Protein AF-0000000067567903 (afdb_homodimer)

Structure (mmCIF, N/CA/C/O backbone):
data_AF-0000000067567903-model_v1
#
loop_
_entity.id
_entity.type
_entity.pdbx_description
1 polymer 'Poly(A)-specific ribonuclease PARN'
#
loop_
_atom_site.group_PDB
_atom_site.id
_atom_site.type_symbol
_atom_site.label_atom_id
_atom_site.label_alt_id
_atom_site.label_comp_id
_atom_site.label_asym_id
_atom_site.label_entity_id
_atom_site.label_seq_id
_atom_site.pdbx_PDB_ins_code
_atom_site.Cartn_x
_atom_site.Cartn_y
_atom_site.Cartn_z
_atom_site.occupancy
_atom_site.B_iso_or_equiv
_atom_site.auth_seq_id
_atom_site.auth_comp_id
_atom_site.auth_asym_id
_atom_site.auth_atom_id
_atom_site.pdbx_PDB_model_num
ATOM 1 N N . MET A 1 1 ? -10.297 4.543 22.312 1 94.81 1 MET A N 1
ATOM 2 C CA . MET A 1 1 ? -10.68 3.156 22.062 1 94.81 1 MET A CA 1
ATOM 3 C C . MET A 1 1 ? -10.328 2.746 20.641 1 94.81 1 MET A C 1
ATOM 5 O O . MET A 1 1 ? -10.719 3.416 19.672 1 94.81 1 MET A O 1
ATOM 9 N N . GLU A 1 2 ? -9.602 1.741 20.562 1 96.06 2 GLU A N 1
ATOM 10 C CA . GLU A 1 2 ? -9.219 1.22 19.25 1 96.06 2 GLU A CA 1
ATOM 11 C C . GLU A 1 2 ? -10.305 0.319 18.672 1 96.06 2 GLU A C 1
ATOM 13 O O . GLU A 1 2 ? -10.766 -0.609 19.328 1 96.06 2 GLU A O 1
ATOM 18 N N . ILE A 1 3 ? -10.703 0.626 17.484 1 98.31 3 ILE A N 1
ATOM 19 C CA . ILE A 1 3 ? -11.766 -0.146 16.844 1 98.31 3 ILE A CA 1
ATOM 20 C C . ILE A 1 3 ? -11.234 -0.772 15.562 1 98.31 3 ILE A C 1
ATOM 22 O O . ILE A 1 3 ? -10.789 -0.063 14.656 1 98.31 3 ILE A O 1
ATOM 26 N N . ILE A 1 4 ? -11.266 -2.062 15.484 1 97.88 4 ILE A N 1
ATOM 27 C CA . ILE A 1 4 ? -10.875 -2.857 14.328 1 97.88 4 ILE A CA 1
ATOM 28 C C . ILE A 1 4 ? -12.031 -3.752 13.898 1 97.88 4 ILE A C 1
ATOM 30 O O . ILE A 1 4 ? -13.109 -3.725 14.508 1 97.88 4 ILE A O 1
ATOM 34 N N . ARG A 1 5 ? -11.812 -4.477 12.883 1 96.25 5 ARG A N 1
ATOM 35 C CA . ARG A 1 5 ? -12.891 -5.262 12.289 1 96.25 5 ARG A CA 1
ATOM 36 C C . ARG A 1 5 ? -13.492 -6.215 13.312 1 96.25 5 ARG A C 1
ATOM 38 O O . ARG A 1 5 ? -14.719 -6.34 13.406 1 96.25 5 ARG A O 1
ATOM 45 N N . SER A 1 6 ? -12.742 -6.863 14.18 1 95.81 6 SER A N 1
ATOM 46 C CA . SER A 1 6 ? -13.18 -7.918 15.086 1 95.81 6 SER A CA 1
ATOM 47 C C . SER A 1 6 ? -14.062 -7.363 16.203 1 95.81 6 SER A C 1
ATOM 49 O O . SER A 1 6 ? -14.891 -8.086 16.766 1 95.81 6 SER A O 1
ATOM 51 N N . ASN A 1 7 ? -13.906 -6.062 16.531 1 97.12 7 ASN A N 1
ATOM 52 C CA . ASN A 1 7 ? -14.688 -5.52 17.641 1 97.12 7 ASN A CA 1
ATOM 53 C C . ASN A 1 7 ? -15.602 -4.395 17.172 1 97.12 7 ASN A C 1
ATOM 55 O O . ASN A 1 7 ? -16.203 -3.699 18 1 97.12 7 ASN A O 1
ATOM 59 N N . PHE A 1 8 ? -15.703 -4.238 15.906 1 97.69 8 PHE A N 1
ATOM 60 C CA . PHE A 1 8 ? -16.469 -3.131 15.359 1 97.69 8 PHE A CA 1
ATOM 61 C C . PHE A 1 8 ? -17.953 -3.295 15.672 1 97.69 8 PHE A C 1
ATOM 63 O O . PHE A 1 8 ? -18.578 -2.389 16.219 1 97.69 8 PHE A O 1
ATOM 70 N N . LYS A 1 9 ? -18.438 -4.41 15.406 1 95.31 9 LYS A N 1
ATOM 71 C CA . LYS A 1 9 ? -19.859 -4.68 15.578 1 95.31 9 LYS A CA 1
ATOM 72 C C . LYS A 1 9 ? -20.281 -4.512 17.031 1 95.31 9 LYS A C 1
ATOM 74 O O . LYS A 1 9 ? -21.281 -3.869 17.328 1 95.31 9 LYS A O 1
ATOM 79 N N . SER A 1 10 ? -19.516 -5.027 17.906 1 96.06 10 SER A N 1
ATOM 80 C CA . SER A 1 10 ? -19.875 -5.016 19.312 1 96.06 10 SER A CA 1
ATOM 81 C C . SER A 1 10 ? -19.781 -3.609 19.906 1 96.06 10 SER A C 1
ATOM 83 O O . SER A 1 10 ? -20.422 -3.305 20.906 1 96.06 10 SER A O 1
ATOM 85 N N . ASN A 1 11 ? -19.031 -2.713 19.266 1 97.31 11 ASN A N 1
ATOM 86 C CA . ASN A 1 11 ? -18.828 -1.383 19.828 1 97.31 11 ASN A CA 1
ATOM 87 C C . ASN A 1 11 ? -19.594 -0.318 19.062 1 97.31 11 ASN A C 1
ATOM 89 O O . ASN A 1 11 ? -19.578 0.858 19.422 1 97.31 11 ASN A O 1
ATOM 93 N N . LEU A 1 12 ? -20.25 -0.721 18.047 1 97.44 12 LEU A N 1
ATOM 94 C CA . LEU A 1 12 ? -20.938 0.24 17.188 1 97.44 12 LEU A CA 1
ATOM 95 C C . LEU A 1 12 ? -21.969 1.036 17.969 1 97.44 12 LEU A C 1
ATOM 97 O O . LEU A 1 12 ? -22.156 2.234 17.734 1 97.44 12 LEU A O 1
ATOM 101 N N . HIS A 1 13 ? -22.641 0.377 18.891 1 97 13 HIS A N 1
ATOM 102 C CA . HIS A 1 13 ? -23.641 1.063 19.703 1 97 13 HIS A CA 1
ATOM 103 C C . HIS A 1 13 ? -23.016 2.15 20.547 1 97 13 HIS A C 1
ATOM 105 O O . HIS A 1 13 ? -23.609 3.207 20.766 1 97 13 HIS A O 1
ATOM 111 N N . LYS A 1 14 ? -21.844 1.929 21.078 1 97.88 14 LYS A N 1
ATOM 112 C CA . LYS A 1 14 ? -21.109 2.932 21.844 1 97.88 14 LYS A CA 1
ATOM 113 C C . LYS A 1 14 ? -20.766 4.141 20.984 1 97.88 14 LYS A C 1
ATOM 115 O O . LYS A 1 14 ? -20.812 5.281 21.453 1 97.88 14 LYS A O 1
ATOM 120 N N . VAL A 1 15 ? -20.422 3.867 19.766 1 98.31 15 VAL A N 1
ATOM 121 C CA . VAL A 1 15 ? -20.062 4.934 18.828 1 98.31 15 VAL A CA 1
ATOM 122 C C . VAL A 1 15 ? -21.297 5.797 18.547 1 98.31 15 VAL A C 1
ATOM 124 O O . VAL A 1 15 ? -21.219 7.023 18.609 1 98.31 15 VAL A O 1
ATOM 127 N N . TYR A 1 16 ? -22.406 5.152 18.328 1 98.31 16 TYR A N 1
ATOM 128 C CA . TYR A 1 16 ? -23.656 5.867 18.062 1 98.31 16 TYR A CA 1
ATOM 129 C C . TYR A 1 16 ? -24.062 6.719 19.25 1 98.31 16 TYR A C 1
ATOM 131 O O . TYR A 1 16 ? -24.453 7.879 19.094 1 98.31 16 TYR A O 1
ATOM 139 N N . GLN A 1 17 ? -23.938 6.16 20.344 1 98.12 17 GLN A N 1
ATOM 140 C CA . GLN A 1 17 ? -24.312 6.879 21.562 1 98.12 17 GLN A CA 1
ATOM 141 C C . GLN A 1 17 ? -23.406 8.094 21.766 1 98.12 17 GLN A C 1
ATOM 143 O O . GLN A 1 17 ? -23.875 9.156 22.172 1 98.12 17 GLN A O 1
ATOM 148 N N . ALA A 1 18 ? -22.172 7.875 21.547 1 98.44 18 ALA A N 1
ATOM 149 C CA . ALA A 1 18 ? -21.219 8.969 21.688 1 98.44 18 ALA A CA 1
ATOM 150 C C . ALA A 1 18 ? -21.562 10.117 20.734 1 98.44 18 ALA A C 1
ATOM 152 O O . ALA A 1 18 ? -21.531 11.289 21.141 1 98.44 18 ALA A O 1
ATOM 153 N N . ILE A 1 19 ? -21.891 9.812 19.531 1 98.38 19 ILE A N 1
ATOM 154 C CA . ILE A 1 19 ? -22.219 10.812 18.531 1 98.38 19 ILE A CA 1
ATOM 155 C C . ILE A 1 19 ? -23.516 11.523 18.922 1 98.38 19 ILE A C 1
ATOM 157 O O . ILE A 1 19 ? -23.609 12.75 18.844 1 98.38 19 ILE A O 1
ATOM 161 N N . GLU A 1 20 ? -24.406 10.797 19.422 1 97.81 20 GLU A N 1
ATOM 162 C CA . GLU A 1 20 ? -25.719 11.344 19.781 1 97.81 20 GLU A CA 1
ATOM 163 C C . GLU A 1 20 ? -25.609 12.297 20.969 1 97.81 20 GLU A C 1
ATOM 165 O O . GLU A 1 20 ? -26.25 13.344 20.984 1 97.81 20 GLU A O 1
ATOM 170 N N . GLU A 1 21 ? -24.812 11.977 21.891 1 97.5 21 GLU A N 1
ATOM 171 C CA . GLU A 1 21 ? -24.734 12.727 23.141 1 97.5 21 GLU A CA 1
ATOM 172 C C . GLU A 1 21 ? -23.797 13.93 23 1 97.5 21 GLU A C 1
ATOM 174 O O . GLU A 1 21 ? -23.844 14.852 23.828 1 97.5 21 GLU A O 1
ATOM 179 N N . ALA A 1 22 ? -23 13.977 22.016 1 98.38 22 ALA A N 1
ATOM 180 C CA . ALA A 1 22 ? -21.922 14.961 21.891 1 98.38 22 ALA A CA 1
ATOM 181 C C . ALA A 1 22 ? -22.469 16.344 21.547 1 98.38 22 ALA A C 1
ATOM 183 O O . ALA A 1 22 ? -23.516 16.453 20.891 1 98.38 22 ALA A O 1
ATOM 184 N N . ASP A 1 23 ? -21.812 17.391 22.016 1 98.38 23 ASP A N 1
ATOM 185 C CA . ASP A 1 23 ? -22.078 18.75 21.562 1 98.38 23 ASP A CA 1
ATOM 186 C C . ASP A 1 23 ? -21.406 19.031 20.219 1 98.38 23 ASP A C 1
ATOM 188 O O . ASP A 1 23 ? -21.953 19.734 19.375 1 98.38 23 ASP A O 1
ATOM 192 N N . PHE A 1 24 ? -20.297 18.547 20.094 1 98.56 24 PHE A N 1
ATOM 193 C CA . PHE A 1 24 ? -19.547 18.562 18.844 1 98.56 24 PHE A CA 1
ATOM 194 C C . PHE A 1 24 ? -18.516 17.438 18.812 1 98.56 24 PHE A C 1
ATOM 196 O O . PHE A 1 24 ? -18.328 16.734 19.812 1 98.56 24 PHE A O 1
ATOM 203 N N . PHE A 1 25 ? -17.938 17.125 17.766 1 97.75 25 PHE A N 1
ATOM 204 C CA . PHE A 1 25 ? -16.859 16.141 17.75 1 97.75 25 PHE A CA 1
ATOM 205 C C . PHE A 1 25 ? -15.766 16.547 16.766 1 97.75 25 PHE A C 1
ATOM 207 O O . PHE A 1 25 ? -15.977 17.406 15.922 1 97.75 25 PHE A O 1
ATOM 214 N N . ALA A 1 26 ? -14.578 16.094 16.984 1 98.75 26 ALA A N 1
ATOM 215 C CA . ALA A 1 26 ? -13.383 16.344 16.172 1 98.75 26 ALA A CA 1
ATOM 216 C C . ALA A 1 26 ? -12.938 15.078 15.445 1 98.75 26 ALA A C 1
ATOM 218 O O . ALA A 1 26 ? -13.086 13.969 15.961 1 98.75 26 ALA A O 1
ATOM 219 N N . ILE A 1 27 ? -12.375 15.289 14.211 1 98.81 27 ILE A N 1
ATOM 220 C CA . ILE A 1 27 ? -11.945 14.148 13.422 1 98.81 27 ILE A CA 1
ATOM 221 C C . ILE A 1 27 ? -10.523 14.375 12.914 1 98.81 27 ILE A C 1
ATOM 223 O O . ILE A 1 27 ? -10.055 15.516 12.852 1 98.81 27 ILE A O 1
ATOM 227 N N . ASP A 1 28 ? -9.859 13.344 12.578 1 98.62 28 ASP A N 1
ATOM 228 C CA . ASP A 1 28 ? -8.539 13.328 11.953 1 98.62 28 ASP A CA 1
ATOM 229 C C . ASP A 1 28 ? -8.305 12.023 11.195 1 98.62 28 ASP A C 1
ATOM 231 O O . ASP A 1 28 ? -8.883 10.992 11.531 1 98.62 28 ASP A O 1
ATOM 235 N N . GLY A 1 29 ? -7.531 12.117 10.086 1 98 29 GLY A N 1
ATOM 236 C CA . GLY A 1 29 ? -7.242 10.922 9.305 1 98 29 GLY A CA 1
ATOM 237 C C . GLY A 1 29 ? -5.762 10.742 9.023 1 98 29 GLY A C 1
ATOM 238 O O . GLY A 1 29 ? -5.027 11.719 8.883 1 98 29 GLY A O 1
ATOM 239 N N . GLU A 1 30 ? -5.289 9.539 8.992 1 98.06 30 GLU A N 1
ATOM 240 C CA . GLU A 1 30 ? -3.969 9.164 8.492 1 98.06 30 GLU A CA 1
ATOM 241 C C . GLU A 1 30 ? -4.07 8.477 7.129 1 98.06 30 GLU A C 1
ATOM 243 O O . GLU A 1 30 ? -4.941 7.633 6.918 1 98.06 30 GLU A O 1
ATOM 248 N N . PHE A 1 31 ? -3.186 8.859 6.246 1 97.25 31 PHE A N 1
ATOM 249 C CA . PHE A 1 31 ? -3.348 8.484 4.844 1 97.25 31 PHE A CA 1
ATOM 250 C C . PHE A 1 31 ? -2.145 7.688 4.355 1 97.25 31 PHE A C 1
ATOM 252 O O . PHE A 1 31 ? -1.06 7.77 4.938 1 97.25 31 PHE A O 1
ATOM 259 N N . SER A 1 32 ? -2.35 6.887 3.264 1 96.69 32 SER A N 1
ATOM 260 C CA . SER A 1 32 ? -1.275 6.125 2.633 1 96.69 32 SER A CA 1
ATOM 261 C C . SER A 1 32 ? -0.325 7.043 1.868 1 96.69 32 SER A C 1
ATOM 263 O O . SER A 1 32 ? 0.753 6.613 1.449 1 96.69 32 SER A O 1
ATOM 265 N N . GLY A 1 33 ? -0.698 8.242 1.683 1 93.56 33 GLY A N 1
ATOM 266 C CA . GLY A 1 33 ? 0.057 9.281 0.992 1 93.56 33 GLY A CA 1
ATOM 267 C C . GLY A 1 33 ? -0.698 10.586 0.869 1 93.56 33 GLY A C 1
ATOM 268 O O . GLY A 1 33 ? -1.869 10.672 1.242 1 93.56 33 GLY A O 1
ATOM 269 N N . ILE A 1 34 ? -0.005 11.562 0.389 1 86.31 34 ILE A N 1
ATOM 270 C CA . ILE A 1 34 ? -0.611 12.891 0.317 1 86.31 34 ILE A CA 1
ATOM 271 C C . ILE A 1 34 ? -0.843 13.273 -1.144 1 86.31 34 ILE A C 1
ATOM 273 O O . ILE A 1 34 ? -1.944 13.68 -1.517 1 86.31 34 ILE A O 1
ATOM 277 N N . SER A 1 35 ? 0.211 13.133 -1.938 1 82.06 35 SER A N 1
ATOM 278 C CA . SER A 1 35 ? 0.069 13.516 -3.34 1 82.06 35 SER A CA 1
ATOM 279 C C . SER A 1 35 ? 0.979 12.688 -4.234 1 82.06 35 SER A C 1
ATOM 281 O O . SER A 1 35 ? 2.064 12.273 -3.818 1 82.06 35 SER A O 1
ATOM 283 N N . ASP A 1 36 ? 0.478 12.453 -5.387 1 72.06 36 ASP A N 1
ATOM 284 C CA . ASP A 1 36 ? 1.278 11.75 -6.387 1 72.06 36 ASP A CA 1
ATOM 285 C C . ASP A 1 36 ? 1.746 12.703 -7.484 1 72.06 36 ASP A C 1
ATOM 287 O O . ASP A 1 36 ? 2.227 12.258 -8.531 1 72.06 36 ASP A O 1
ATOM 291 N N . GLY A 1 37 ? 1.566 13.867 -7.211 1 67.12 37 GLY A N 1
ATOM 292 C CA . GLY A 1 37 ? 1.968 14.859 -8.195 1 67.12 37 GLY A CA 1
ATOM 293 C C . GLY A 1 37 ? 3.461 15.125 -8.203 1 67.12 37 GLY A C 1
ATOM 294 O O . GLY A 1 37 ? 4.207 14.516 -7.434 1 67.12 37 GLY A O 1
ATOM 295 N N . PRO A 1 38 ? 3.934 15.758 -9.234 1 63.31 38 PRO A N 1
ATOM 296 C CA . PRO A 1 38 ? 5.367 16.016 -9.398 1 63.31 38 PRO A CA 1
ATOM 297 C C . PRO A 1 38 ? 6.02 16.547 -8.133 1 63.31 38 PRO A C 1
ATOM 299 O O . PRO A 1 38 ? 7.047 16.031 -7.691 1 63.31 38 PRO A O 1
ATOM 302 N N . SER A 1 39 ? 5.723 17.734 -7.762 1 63.16 39 SER A N 1
ATOM 303 C CA . SER A 1 39 ? 6.234 18.297 -6.516 1 63.16 39 SER A CA 1
ATOM 304 C C . SER A 1 39 ? 5.113 18.906 -5.68 1 63.16 39 SER A C 1
ATOM 306 O O . SER A 1 39 ? 4.066 19.281 -6.215 1 63.16 39 SER A O 1
ATOM 308 N N . VAL A 1 40 ? 5.312 18.672 -4.453 1 58.47 40 VAL A N 1
ATOM 309 C CA . VAL A 1 40 ? 4.336 19.266 -3.549 1 58.47 40 VAL A CA 1
ATOM 310 C C . VAL A 1 40 ? 4.152 20.75 -3.889 1 58.47 40 VAL A C 1
ATOM 312 O O . VAL A 1 40 ? 3.039 21.281 -3.826 1 58.47 40 VAL A O 1
ATOM 315 N N . THR A 1 41 ? 5.191 21.25 -4.359 1 59.62 41 THR A N 1
ATOM 316 C CA . THR A 1 41 ? 5.145 22.672 -4.68 1 59.62 41 THR A CA 1
ATOM 317 C C . THR A 1 41 ? 4.281 22.922 -5.914 1 59.62 41 THR A C 1
ATOM 319 O O . THR A 1 41 ? 3.568 23.922 -5.992 1 59.62 41 THR A O 1
ATOM 322 N N . ALA A 1 42 ? 4.305 21.969 -6.652 1 64.38 42 ALA A N 1
ATOM 323 C CA . ALA A 1 42 ? 3.49 22.125 -7.855 1 64.38 42 ALA A CA 1
ATOM 324 C C . ALA A 1 42 ? 2.018 21.844 -7.559 1 64.38 42 ALA A C 1
ATOM 326 O O . ALA A 1 42 ? 1.134 22.484 -8.141 1 64.38 42 ALA A O 1
ATOM 327 N N . LEU A 1 43 ? 1.86 21.078 -6.617 1 73.75 43 LEU A N 1
ATOM 328 C CA . LEU A 1 43 ? 0.492 20.703 -6.27 1 73.75 43 LEU A CA 1
ATOM 329 C C . LEU A 1 43 ? -0.189 21.812 -5.48 1 73.75 43 LEU A C 1
ATOM 331 O O . LEU A 1 43 ? -1.404 22 -5.578 1 73.75 43 LEU A O 1
ATOM 335 N N . THR A 1 44 ? 0.616 22.547 -4.766 1 80.06 44 THR A N 1
ATOM 336 C CA . THR A 1 44 ? 0.076 23.609 -3.928 1 80.06 44 THR A CA 1
ATOM 337 C C . THR A 1 44 ? 0.697 24.953 -4.293 1 80.06 44 THR A C 1
ATOM 339 O O . THR A 1 44 ? 1.362 25.578 -3.467 1 80.06 44 THR A O 1
ATOM 342 N N . ASN A 1 45 ? 0.305 25.391 -5.445 1 83.94 45 ASN A N 1
ATOM 343 C CA . ASN A 1 45 ? 0.813 26.672 -5.902 1 83.94 45 ASN A CA 1
ATOM 344 C C . ASN A 1 45 ? 0.225 27.828 -5.09 1 83.94 45 ASN A C 1
ATOM 346 O O . ASN A 1 45 ? -0.961 27.812 -4.758 1 83.94 45 ASN A O 1
ATOM 350 N N . GLY A 1 46 ? 0.996 28.844 -4.93 1 87.56 46 GLY A N 1
ATOM 351 C CA . GLY A 1 46 ? 0.615 29.953 -4.082 1 87.56 46 GLY A CA 1
ATOM 352 C C . GLY A 1 46 ? -0.494 30.812 -4.68 1 87.56 46 GLY A C 1
ATOM 353 O O . GLY A 1 46 ? -1.123 31.594 -3.973 1 87.56 46 GLY A O 1
ATOM 354 N N . PHE A 1 47 ? -0.79 30.625 -5.906 1 89.31 47 PHE A N 1
ATOM 355 C CA . PHE A 1 47 ? -1.807 31.453 -6.543 1 89.31 47 PHE A CA 1
ATOM 356 C C . PHE A 1 47 ? -2.887 30.594 -7.184 1 89.31 47 PHE A C 1
ATOM 358 O O . PHE A 1 47 ? -3.582 31.031 -8.102 1 89.31 47 PHE A O 1
ATOM 365 N N . ASP A 1 48 ? -3.045 29.469 -6.672 1 91.12 48 ASP A N 1
ATOM 366 C CA . ASP A 1 48 ? -4.137 28.594 -7.109 1 91.12 48 ASP A CA 1
ATOM 367 C C . ASP A 1 48 ? -5.492 29.219 -6.781 1 91.12 48 ASP A C 1
ATOM 369 O O . ASP A 1 48 ? -5.68 29.766 -5.695 1 91.12 48 ASP A O 1
ATOM 373 N N . THR A 1 49 ? -6.352 29.188 -7.758 1 92.75 49 THR A N 1
ATOM 374 C CA . THR A 1 49 ? -7.75 29.406 -7.402 1 92.75 49 THR A CA 1
ATOM 375 C C . THR A 1 49 ? -8.312 28.203 -6.656 1 92.75 49 THR A C 1
ATOM 377 O O . THR A 1 49 ? -7.75 27.109 -6.727 1 92.75 49 THR A O 1
ATOM 380 N N . PRO A 1 50 ? -9.398 28.422 -5.926 1 95.5 50 PRO A N 1
ATOM 381 C CA . PRO A 1 50 ? -10 27.281 -5.25 1 95.5 50 PRO A CA 1
ATOM 382 C C . PRO A 1 50 ? -10.367 26.156 -6.211 1 95.5 50 PRO A C 1
ATOM 384 O O . PRO A 1 50 ? -10.188 24.969 -5.887 1 95.5 50 PRO A O 1
ATOM 387 N N . GLU A 1 51 ? -10.805 26.469 -7.355 1 95.56 51 GLU A N 1
ATOM 388 C CA . GLU A 1 51 ? -11.148 25.469 -8.359 1 95.56 51 GLU A CA 1
ATOM 389 C C . GLU A 1 51 ? -9.914 24.703 -8.82 1 95.56 51 GLU A C 1
ATOM 391 O O . GLU A 1 51 ? -9.945 23.484 -8.945 1 95.56 51 GLU A O 1
ATOM 396 N N . GLU A 1 52 ? -8.883 25.453 -9.109 1 92.75 52 GLU A N 1
ATOM 397 C CA . GLU A 1 52 ? -7.641 24.812 -9.523 1 92.75 52 GLU A CA 1
ATOM 398 C C . GLU A 1 52 ? -7.098 23.906 -8.43 1 92.75 52 GLU A C 1
ATOM 400 O O . GLU A 1 52 ? -6.645 22.781 -8.719 1 92.75 52 GLU A O 1
ATOM 405 N N . ARG A 1 53 ? -7.145 24.406 -7.242 1 93.75 53 ARG A N 1
ATOM 406 C CA . ARG A 1 53 ? -6.684 23.609 -6.105 1 93.75 53 ARG A CA 1
ATOM 407 C C . ARG A 1 53 ? -7.492 22.328 -5.969 1 93.75 53 ARG A C 1
ATOM 409 O O . ARG A 1 53 ? -6.926 21.25 -5.77 1 93.75 53 ARG A O 1
ATOM 416 N N . TYR A 1 54 ? -8.773 22.453 -6.086 1 96.06 54 TYR A N 1
ATOM 417 C CA . TYR A 1 54 ? -9.648 21.297 -5.996 1 96.06 54 TYR A CA 1
ATOM 418 C C . TYR A 1 54 ? -9.312 20.266 -7.07 1 96.06 54 TYR A C 1
ATOM 420 O O . TYR A 1 54 ? -9.211 19.078 -6.789 1 96.06 54 TYR A O 1
ATOM 428 N N . GLN A 1 55 ? -9.102 20.719 -8.234 1 95.06 55 GLN A N 1
ATOM 429 C CA . GLN A 1 55 ? -8.812 19.828 -9.352 1 95.06 55 GLN A CA 1
ATOM 430 C C . GLN A 1 55 ? -7.48 19.109 -9.148 1 95.06 55 GLN A C 1
ATOM 432 O O . GLN A 1 55 ? -7.359 17.922 -9.445 1 95.06 55 GLN A O 1
ATOM 437 N N . LYS A 1 56 ? -6.535 19.844 -8.703 1 92.12 56 LYS A N 1
ATOM 438 C CA . LYS A 1 56 ? -5.223 19.25 -8.445 1 92.12 56 LYS A CA 1
ATOM 439 C C . LYS A 1 56 ? -5.309 18.172 -7.367 1 92.12 56 LYS A C 1
ATOM 441 O O . LYS A 1 56 ? -4.758 17.078 -7.523 1 92.12 56 LYS A O 1
ATOM 446 N N . LEU A 1 57 ? -6.016 18.5 -6.32 1 94.38 57 LEU A N 1
ATOM 447 C CA . LEU A 1 57 ? -6.141 17.562 -5.219 1 94.38 57 LEU A CA 1
ATOM 448 C C . LEU A 1 57 ? -6.949 16.328 -5.637 1 94.38 57 LEU A C 1
ATOM 450 O O . LEU A 1 57 ? -6.594 15.203 -5.301 1 94.38 57 LEU A O 1
ATOM 454 N N . LYS A 1 58 ? -8 16.578 -6.328 1 95.62 58 LYS A N 1
ATOM 455 C CA . LYS A 1 58 ? -8.828 15.477 -6.805 1 95.62 58 LYS A CA 1
ATOM 456 C C . LYS A 1 58 ? -8.023 14.531 -7.691 1 95.62 58 LYS A C 1
ATOM 458 O O . LYS A 1 58 ? -8.133 13.312 -7.566 1 95.62 58 LYS A O 1
ATOM 463 N N . LYS A 1 59 ? -7.238 15.109 -8.5 1 93 59 LYS A N 1
ATOM 464 C CA . LYS A 1 59 ? -6.488 14.328 -9.484 1 93 59 LYS A CA 1
ATOM 465 C C . LYS A 1 59 ? -5.32 13.602 -8.828 1 93 59 LYS A C 1
ATOM 467 O O . LYS A 1 59 ? -5.035 12.445 -9.172 1 93 59 LYS A O 1
ATOM 472 N N . HIS A 1 60 ? -4.68 14.195 -7.863 1 91.56 60 HIS A N 1
ATOM 473 C CA . HIS A 1 60 ? -3.377 13.695 -7.441 1 91.56 60 HIS A CA 1
ATOM 474 C C . HIS A 1 60 ? -3.434 13.133 -6.027 1 91.56 60 HIS A C 1
ATOM 476 O O . HIS A 1 60 ? -2.469 12.531 -5.555 1 91.56 60 HIS A O 1
ATOM 482 N N . SER A 1 61 ? -4.598 13.211 -5.352 1 93.44 61 SER A N 1
ATOM 483 C CA . SER A 1 61 ? -4.598 12.812 -3.949 1 93.44 61 SER A CA 1
ATOM 484 C C . SER A 1 61 ? -5.641 11.734 -3.68 1 93.44 61 SER A C 1
ATOM 486 O O . SER A 1 61 ? -5.566 11.031 -2.672 1 93.44 61 SER A O 1
ATOM 488 N N . MET A 1 62 ? -6.551 11.516 -4.523 1 95.06 62 MET A N 1
ATOM 489 C CA . MET A 1 62 ? -7.723 10.711 -4.195 1 95.06 62 MET A CA 1
ATOM 490 C C . MET A 1 62 ? -7.438 9.227 -4.398 1 95.06 62 MET A C 1
ATOM 492 O O . MET A 1 62 ? -8.219 8.375 -3.965 1 95.06 62 MET A O 1
ATOM 496 N N . ASP A 1 63 ? -6.277 8.906 -4.98 1 93.75 63 ASP A N 1
ATOM 497 C CA . ASP A 1 63 ? -5.918 7.496 -5.125 1 93.75 63 ASP A CA 1
ATOM 498 C C . ASP A 1 63 ? -5.281 6.961 -3.844 1 93.75 63 ASP A C 1
ATOM 500 O O . ASP A 1 63 ? -5.09 5.75 -3.699 1 93.75 63 ASP A O 1
ATOM 504 N N . PHE A 1 64 ? -5 7.816 -3.004 1 96.12 64 PHE A N 1
ATOM 505 C CA . PHE A 1 64 ? -4.504 7.387 -1.701 1 96.12 64 PHE A CA 1
ATOM 506 C C . PHE A 1 64 ? -5.652 6.977 -0.79 1 96.12 64 PHE A C 1
ATOM 508 O O . PHE A 1 64 ? -6.805 7.348 -1.03 1 96.12 64 PHE A O 1
ATOM 515 N N . LEU A 1 65 ? -5.309 6.234 0.218 1 96.31 65 LEU A N 1
ATOM 516 C CA . LEU A 1 65 ? -6.348 5.715 1.102 1 96.31 65 LEU A CA 1
ATOM 517 C C . LEU A 1 65 ? -6.215 6.305 2.502 1 96.31 65 LEU A C 1
ATOM 519 O O . LEU A 1 65 ? -5.102 6.512 2.99 1 96.31 65 LEU A O 1
ATOM 523 N N . LEU A 1 66 ? -7.379 6.555 3.07 1 97.81 66 LEU A N 1
ATOM 524 C CA . LEU A 1 66 ? -7.445 6.805 4.508 1 97.81 66 LEU A CA 1
ATOM 525 C C . LEU A 1 66 ? -7.348 5.504 5.293 1 97.81 66 LEU A C 1
ATOM 527 O O . LEU A 1 66 ? -8.234 4.652 5.203 1 97.81 66 LEU A O 1
ATOM 531 N N . PHE A 1 67 ? -6.246 5.266 6.109 1 97.44 67 PHE A N 1
ATOM 532 C CA . PHE A 1 67 ? -5.961 4.039 6.844 1 97.44 67 PHE A CA 1
ATOM 533 C C . PHE A 1 67 ? -6.602 4.078 8.227 1 97.44 67 PHE A C 1
ATOM 535 O O . PHE A 1 67 ? -7.016 3.045 8.75 1 97.44 67 PHE A O 1
ATOM 542 N N . GLN A 1 68 ? -6.574 5.258 8.766 1 98.31 68 GLN A N 1
ATOM 543 C CA . GLN A 1 68 ? -7.016 5.438 10.148 1 98.31 68 GLN A CA 1
ATOM 544 C C . GLN A 1 68 ? -7.898 6.672 10.289 1 98.31 68 GLN A C 1
ATOM 546 O O . GLN A 1 68 ? -7.594 7.727 9.727 1 98.31 68 GLN A O 1
ATOM 551 N N . PHE A 1 69 ? -9.023 6.551 10.938 1 98.69 69 PHE A N 1
ATOM 552 C CA . PHE A 1 69 ? -9.961 7.641 11.18 1 98.69 69 PHE A CA 1
ATOM 553 C C . PHE A 1 69 ? -10.156 7.859 12.68 1 98.69 69 PHE A C 1
ATOM 555 O O . PHE A 1 69 ? -10.641 6.973 13.383 1 98.69 69 PHE A O 1
ATOM 562 N N . GLY A 1 70 ? -9.781 9.008 13.141 1 98.69 70 GLY A N 1
ATOM 563 C CA . GLY A 1 70 ? -9.992 9.375 14.531 1 98.69 70 GLY A CA 1
ATOM 564 C C . GLY A 1 70 ? -11.258 10.188 14.758 1 98.69 70 GLY A C 1
ATOM 565 O O . GLY A 1 70 ? -11.586 11.062 13.953 1 98.69 70 GLY A O 1
ATOM 566 N N . LEU A 1 71 ? -11.969 9.828 15.797 1 98.69 71 LEU A N 1
ATOM 567 C CA . LEU A 1 71 ? -13.172 10.531 16.219 1 98.69 71 LEU A CA 1
ATOM 568 C C . LEU A 1 71 ? -13.156 10.781 17.719 1 98.69 71 LEU A C 1
ATOM 570 O O . LEU A 1 71 ? -13 9.852 18.516 1 98.69 71 LEU A O 1
ATOM 574 N N . CYS A 1 72 ? -13.219 11.969 18.109 1 98.69 72 CYS A N 1
ATOM 575 C CA . CYS A 1 72 ? -13.352 12.312 19.516 1 98.69 72 CYS A CA 1
ATOM 576 C C . CYS A 1 72 ? -14.586 13.164 19.75 1 98.69 72 CYS A C 1
ATOM 578 O O . CYS A 1 72 ? -14.75 14.219 19.156 1 98.69 72 CYS A O 1
ATOM 580 N N . THR A 1 73 ? -15.461 12.695 20.609 1 98.69 73 THR A N 1
ATOM 581 C CA . THR A 1 73 ? -16.688 13.422 20.922 1 98.69 73 THR A CA 1
ATOM 582 C C . THR A 1 73 ? -16.531 14.211 22.219 1 98.69 73 THR A C 1
ATOM 584 O O . THR A 1 73 ? -15.844 13.781 23.141 1 98.69 73 THR A O 1
ATOM 587 N N . PHE A 1 74 ? -17.141 15.398 22.281 1 98.62 74 PHE A N 1
ATOM 588 C CA . PHE A 1 74 ? -17.078 16.297 23.422 1 98.62 74 PHE A CA 1
ATOM 589 C C . PHE A 1 74 ? -18.484 16.656 23.906 1 98.62 74 PHE A C 1
ATOM 591 O O . PHE A 1 74 ? -19.297 17.172 23.141 1 98.62 74 PHE A O 1
ATOM 598 N N . LYS A 1 75 ? -18.719 16.297 25.094 1 98.19 75 LYS A N 1
ATOM 599 C CA . LYS A 1 75 ? -19.969 16.672 25.766 1 98.19 75 LYS A CA 1
ATOM 600 C C . LYS A 1 75 ? -19.703 17.547 26.984 1 98.19 75 LYS A C 1
ATOM 602 O O . LYS A 1 75 ? -18.953 17.156 27.875 1 98.19 75 LYS A O 1
ATOM 607 N N . TYR A 1 76 ? -20.297 18.719 27.016 1 97.5 76 TYR A N 1
ATOM 608 C CA . TYR A 1 76 ? -20.062 19.625 28.125 1 97.5 76 TYR A CA 1
ATOM 609 C C . TYR A 1 76 ? -20.938 19.266 29.328 1 97.5 76 TYR A C 1
ATOM 611 O O . TYR A 1 76 ? -22.141 19.094 29.188 1 97.5 76 TYR A O 1
ATOM 619 N N . ASP A 1 77 ? -20.281 19.078 30.422 1 96.31 77 ASP A N 1
ATOM 620 C CA . ASP A 1 77 ? -20.953 18.875 31.703 1 96.31 77 ASP A CA 1
ATOM 621 C C . ASP A 1 77 ? -21.094 20.188 32.469 1 96.31 77 ASP A C 1
ATOM 623 O O . ASP A 1 77 ? -20.125 20.656 33.094 1 96.31 77 ASP A O 1
ATOM 627 N N . HIS A 1 78 ? -22.234 20.734 32.625 1 93.31 78 HIS A N 1
ATOM 628 C CA . HIS A 1 78 ? -22.484 22.031 33.25 1 93.31 78 HIS A CA 1
ATOM 629 C C . HIS A 1 78 ? -22.266 21.969 34.75 1 93.31 78 HIS A C 1
ATOM 631 O O . HIS A 1 78 ? -21.969 22.984 35.375 1 93.31 78 HIS A O 1
ATOM 637 N N . THR A 1 79 ? -22.422 20.828 35.25 1 94.62 79 THR A N 1
ATOM 638 C CA . THR A 1 79 ? -22.312 20.672 36.688 1 94.62 79 THR A CA 1
ATOM 639 C C . THR A 1 79 ? -20.859 20.891 37.156 1 94.62 79 THR A C 1
ATOM 641 O O . THR A 1 79 ? -20.609 21.672 38.062 1 94.62 79 THR A O 1
ATOM 644 N N . ASP A 1 80 ? -19.938 20.266 36.469 1 94.44 80 ASP A N 1
ATOM 645 C CA . ASP A 1 80 ? -18.531 20.328 36.875 1 94.44 80 ASP A CA 1
ATOM 646 C C . ASP A 1 80 ? -17.734 21.25 35.969 1 94.44 80 ASP A C 1
ATOM 648 O O . ASP A 1 80 ? -16.516 21.375 36.125 1 94.44 80 ASP A O 1
ATOM 652 N N . SER A 1 81 ? -18.359 21.828 35 1 93.69 81 SER A N 1
ATOM 653 C CA . SER A 1 81 ? -17.734 22.766 34.062 1 93.69 81 SER A CA 1
ATOM 654 C C . SER A 1 81 ? -16.531 22.141 33.375 1 93.69 81 SER A C 1
ATOM 656 O O . SER A 1 81 ? -15.43 22.703 33.406 1 93.69 81 SER A O 1
ATOM 658 N N . LYS A 1 82 ? -16.766 20.984 32.844 1 96.56 82 LYS A N 1
ATOM 659 C CA . LYS A 1 82 ? -15.734 20.266 32.125 1 96.56 82 LYS A CA 1
ATOM 660 C C . LYS A 1 82 ? -16.328 19.516 30.922 1 96.56 82 LYS A C 1
ATOM 662 O O . LYS A 1 82 ? -17.531 19.312 30.859 1 96.56 82 LYS A O 1
ATOM 667 N N . TYR A 1 83 ? -15.578 19.188 30.016 1 97.44 83 TYR A N 1
ATOM 668 C CA . TYR A 1 83 ? -16.016 18.375 28.891 1 97.44 83 TYR A CA 1
ATOM 669 C C . TYR A 1 83 ? -15.734 16.891 29.141 1 97.44 83 TYR A C 1
ATOM 671 O O . TYR A 1 83 ? -14.656 16.531 29.641 1 97.44 83 TYR A O 1
ATOM 679 N N . ILE A 1 84 ? -16.688 16.078 28.875 1 98.12 84 ILE A N 1
ATOM 680 C CA . ILE A 1 84 ? -16.531 14.617 28.875 1 98.12 84 ILE A CA 1
ATOM 681 C C . ILE A 1 84 ? -16.234 14.133 27.469 1 98.12 84 ILE A C 1
ATOM 683 O O . ILE A 1 84 ? -17 14.406 26.531 1 98.12 84 ILE A O 1
ATOM 687 N N . THR A 1 85 ? -15.148 13.398 27.344 1 98.12 85 THR A N 1
ATOM 688 C CA . THR A 1 85 ? -14.711 13.023 26 1 98.12 85 THR A CA 1
ATOM 689 C C . THR A 1 85 ? -14.82 11.516 25.812 1 98.12 85 THR A C 1
ATOM 691 O O . THR A 1 85 ? -14.68 10.75 26.766 1 98.12 85 THR A O 1
ATOM 694 N N . LYS A 1 86 ? -15.156 11.055 24.656 1 98.44 86 LYS A N 1
ATOM 695 C CA . LYS A 1 86 ? -15.055 9.688 24.141 1 98.44 86 LYS A CA 1
ATOM 696 C C . LYS A 1 86 ? -14.25 9.633 22.859 1 98.44 86 LYS A C 1
ATOM 698 O O . LYS A 1 86 ? -14.656 10.211 21.844 1 98.44 86 LYS A O 1
ATOM 703 N N . SER A 1 87 ? -13.109 8.969 22.906 1 97.81 87 SER A N 1
ATOM 704 C CA . SER A 1 87 ? -12.219 8.938 21.766 1 97.81 87 SER A CA 1
ATOM 705 C C . SER A 1 87 ? -12.211 7.566 21.094 1 97.81 87 SER A C 1
ATOM 707 O O . SER A 1 87 ? -12.195 6.539 21.781 1 97.81 87 SER A O 1
ATOM 709 N N . PHE A 1 88 ? -12.305 7.59 19.797 1 98.5 88 PHE A N 1
ATOM 710 C CA . PHE A 1 88 ? -12.258 6.379 19 1 98.5 88 PHE A CA 1
ATOM 711 C C . PHE A 1 88 ? -11.164 6.465 17.938 1 98.5 88 PHE A C 1
ATOM 713 O O . PHE A 1 88 ? -10.922 7.535 17.375 1 98.5 88 PHE A O 1
ATOM 720 N N . ASN A 1 89 ? -10.469 5.418 17.766 1 98.19 89 ASN A N 1
ATOM 721 C CA . ASN A 1 89 ? -9.469 5.258 16.719 1 98.19 89 ASN A CA 1
ATOM 722 C C . ASN A 1 89 ? -9.781 4.066 15.812 1 98.19 89 ASN A C 1
ATOM 724 O O . ASN A 1 89 ? -9.516 2.92 16.172 1 98.19 89 ASN A O 1
ATOM 728 N N . PHE A 1 90 ? -10.297 4.344 14.555 1 98.75 90 PHE A N 1
ATOM 729 C CA . PHE A 1 90 ? -10.758 3.307 13.641 1 98.75 90 PHE A CA 1
ATOM 730 C C . PHE A 1 90 ? -9.672 2.951 12.633 1 98.75 90 PHE A C 1
ATOM 732 O O . PHE A 1 90 ? -9.047 3.836 12.047 1 98.75 90 PHE A O 1
ATOM 739 N N . TYR A 1 91 ? -9.406 1.71 12.453 1 98.62 91 TYR A N 1
ATOM 740 C CA . TYR A 1 91 ? -8.617 1.229 11.328 1 98.62 91 TYR A CA 1
ATOM 741 C C . TYR A 1 91 ? -9.516 0.757 10.195 1 98.62 91 TYR A C 1
ATOM 743 O O . TYR A 1 91 ? -10.438 -0.033 10.414 1 98.62 91 TYR A O 1
ATOM 751 N N . VAL A 1 92 ? -9.281 1.25 8.992 1 98.06 92 VAL A N 1
ATOM 752 C CA . VAL A 1 92 ? -10.211 0.978 7.898 1 98.06 92 VAL A CA 1
ATOM 753 C C . VAL A 1 92 ? -9.445 0.412 6.703 1 98.06 92 VAL A C 1
ATOM 755 O O . VAL A 1 92 ? -8.32 0.82 6.43 1 98.06 92 VAL A O 1
ATOM 758 N N . PHE A 1 93 ? -10 -0.524 6.004 1 97.25 93 PHE A N 1
ATOM 759 C CA . PHE A 1 93 ? -9.43 -1.173 4.828 1 97.25 93 PHE A CA 1
ATOM 760 C C . PHE A 1 93 ? -10.531 -1.775 3.959 1 97.25 93 PHE A C 1
ATOM 762 O O . PHE A 1 93 ? -11.469 -2.383 4.473 1 97.25 93 PHE A O 1
ATOM 769 N N . PRO A 1 94 ? -10.422 -1.563 2.623 1 94.44 94 PRO A N 1
ATOM 770 C CA . PRO A 1 94 ? -11.469 -2.074 1.734 1 94.44 94 PRO A CA 1
ATOM 771 C C . PRO A 1 94 ? -11.336 -3.57 1.461 1 94.44 94 PRO A C 1
ATOM 773 O O . PRO A 1 94 ? -11.117 -3.975 0.316 1 94.44 94 PRO A O 1
ATOM 776 N N . LYS A 1 95 ? -11.547 -4.328 2.457 1 92.12 95 LYS A N 1
ATOM 777 C CA . LYS A 1 95 ? -11.555 -5.781 2.291 1 92.12 95 LYS A CA 1
ATOM 778 C C . LYS A 1 95 ? -12.711 -6.219 1.388 1 92.12 95 LYS A C 1
ATOM 780 O O . LYS A 1 95 ? -13.852 -5.82 1.597 1 92.12 95 LYS A O 1
ATOM 785 N N . PRO A 1 96 ? -12.383 -7.027 0.392 1 86.25 96 PRO A N 1
ATOM 786 C CA . PRO A 1 96 ? -13.477 -7.52 -0.455 1 86.25 96 PRO A CA 1
ATOM 787 C C . PRO A 1 96 ? -14.414 -8.469 0.285 1 86.25 96 PRO A C 1
ATOM 789 O O . PRO A 1 96 ? -13.961 -9.32 1.05 1 86.25 96 PRO A O 1
ATOM 792 N N . PHE A 1 97 ? -15.672 -8.297 0.121 1 80.06 97 PHE A N 1
ATOM 793 C CA . PHE A 1 97 ? -16.688 -9.125 0.772 1 80.06 97 PHE A CA 1
ATOM 794 C C . PHE A 1 97 ? -16.844 -10.461 0.052 1 80.06 97 PHE A C 1
ATOM 796 O O . PHE A 1 97 ? -17 -11.5 0.691 1 80.06 97 PHE A O 1
ATOM 803 N N . ASN A 1 98 ? -16.938 -10.344 -1.141 1 74.5 98 ASN A N 1
ATOM 804 C CA . ASN A 1 98 ? -17.031 -11.531 -1.979 1 74.5 98 ASN A CA 1
ATOM 805 C C . ASN A 1 98 ? -16.281 -11.359 -3.295 1 74.5 98 ASN A C 1
ATOM 807 O O . ASN A 1 98 ? -15.609 -10.344 -3.498 1 74.5 98 ASN A O 1
ATOM 811 N N . ARG A 1 99 ? -16.281 -12.32 -4.094 1 68 99 ARG A N 1
ATOM 812 C CA . ARG A 1 99 ? -15.539 -12.32 -5.344 1 68 99 ARG A CA 1
ATOM 813 C C . ARG A 1 99 ? -16.062 -11.25 -6.297 1 68 99 ARG A C 1
ATOM 815 O O . ARG A 1 99 ? -15.32 -10.766 -7.156 1 68 99 ARG A O 1
ATOM 822 N N . SER A 1 100 ? -17.281 -10.867 -6.082 1 65.62 100 SER A N 1
ATOM 823 C CA . SER A 1 100 ? -17.891 -9.898 -6.988 1 65.62 100 SER A CA 1
ATOM 824 C C . SER A 1 100 ? -17.656 -8.469 -6.504 1 65.62 100 SER A C 1
ATOM 826 O O . SER A 1 100 ? -17.953 -7.508 -7.227 1 65.62 100 SER A O 1
ATOM 828 N N . SER A 1 101 ? -17.078 -8.422 -5.32 1 75.12 101 SER A N 1
ATOM 829 C CA . SER A 1 101 ? -16.812 -7.094 -4.766 1 75.12 101 SER A CA 1
ATOM 830 C C . SER A 1 101 ? -15.719 -6.371 -5.539 1 75.12 101 SER A C 1
ATOM 832 O O . SER A 1 101 ? -14.797 -7.004 -6.059 1 75.12 101 SER A O 1
ATOM 834 N N . PRO A 1 102 ? -15.93 -5.141 -5.672 1 74.94 102 PRO A N 1
ATOM 835 C CA . PRO A 1 102 ? -14.891 -4.367 -6.355 1 74.94 102 PRO A CA 1
ATOM 836 C C . PRO A 1 102 ? -13.508 -4.574 -5.742 1 74.94 102 PRO A C 1
ATOM 838 O O . PRO A 1 102 ? -13.375 -4.66 -4.52 1 74.94 102 PRO A O 1
ATOM 841 N N . ASP A 1 103 ? -12.539 -4.812 -6.52 1 86.38 103 ASP A N 1
ATOM 842 C CA . ASP A 1 103 ? -11.133 -4.918 -6.117 1 86.38 103 ASP A CA 1
ATOM 843 C C . ASP A 1 103 ? -10.453 -3.551 -6.141 1 86.38 103 ASP A C 1
ATOM 845 O O . ASP A 1 103 ? -9.898 -3.146 -7.164 1 86.38 103 ASP A O 1
ATOM 849 N N . VAL A 1 104 ? -10.406 -2.918 -5.012 1 90.44 104 VAL A N 1
ATOM 850 C CA . VAL A 1 104 ? -9.953 -1.535 -4.914 1 90.44 104 VAL A CA 1
ATOM 851 C C . VAL A 1 104 ? -8.438 -1.48 -5.082 1 90.44 104 VAL A C 1
ATOM 853 O O . VAL A 1 104 ? -7.707 -2.281 -4.492 1 90.44 104 VAL A O 1
ATOM 856 N N . LYS A 1 105 ? -8.016 -0.622 -5.949 1 93.06 105 LYS A N 1
ATOM 857 C CA . LYS A 1 105 ? -6.598 -0.301 -6.094 1 93.06 105 LYS A CA 1
ATOM 858 C C . LYS A 1 105 ? -6.277 1.063 -5.488 1 93.06 105 LYS A C 1
ATOM 860 O O . LYS A 1 105 ? -7.031 2.023 -5.676 1 93.06 105 LYS A O 1
ATOM 865 N N . PHE A 1 106 ? -5.188 1.131 -4.707 1 95.06 106 PHE A N 1
ATOM 866 C CA . PHE A 1 106 ? -4.836 2.396 -4.074 1 95.06 106 PHE A CA 1
ATOM 867 C C . PHE A 1 106 ? -3.326 2.605 -4.078 1 95.06 106 PHE A C 1
ATOM 869 O O . PHE A 1 106 ? -2.562 1.648 -4.227 1 95.06 106 PHE A O 1
ATOM 876 N N . VAL A 1 107 ? -2.965 3.803 -3.941 1 96.06 107 VAL A N 1
ATOM 877 C CA . VAL A 1 107 ? -1.561 4.184 -4.051 1 96.06 107 VAL A CA 1
ATOM 878 C C . VAL A 1 107 ? -0.979 4.426 -2.66 1 96.06 107 VAL A C 1
ATOM 880 O O . VAL A 1 107 ? -1.669 4.926 -1.77 1 96.06 107 VAL A O 1
ATOM 883 N N . CYS A 1 108 ? 0.221 4.055 -2.5 1 95.75 108 CYS A N 1
ATOM 884 C CA . CYS A 1 108 ? 1.007 4.371 -1.313 1 95.75 108 CYS A CA 1
ATOM 885 C C . CYS A 1 108 ? 2.252 5.168 -1.683 1 95.75 108 CYS A C 1
ATOM 887 O O . CYS A 1 108 ? 2.832 4.965 -2.75 1 95.75 108 CYS A O 1
ATOM 889 N N . GLN A 1 109 ? 2.541 6.039 -0.834 1 94 109 GLN A N 1
ATOM 890 C CA . GLN A 1 109 ? 3.748 6.848 -0.975 1 94 109 GLN A CA 1
ATOM 891 C C . GLN A 1 109 ? 4.809 6.434 0.043 1 94 109 GLN A C 1
ATOM 893 O O . GLN A 1 109 ? 4.547 6.426 1.248 1 94 109 GLN A O 1
ATOM 898 N N . SER A 1 110 ? 6.023 6.129 -0.425 1 93.31 110 SER A N 1
ATOM 899 C CA . SER A 1 110 ? 7.062 5.566 0.432 1 93.31 110 SER A CA 1
ATOM 900 C C . SER A 1 110 ? 7.402 6.512 1.579 1 93.31 110 SER A C 1
ATOM 902 O O . SER A 1 110 ? 7.598 6.074 2.715 1 93.31 110 SER A O 1
ATOM 904 N N . SER A 1 111 ? 7.492 7.801 1.34 1 91.88 111 SER A N 1
ATOM 905 C CA . SER A 1 111 ? 7.832 8.773 2.379 1 91.88 111 SER A CA 1
ATOM 906 C C . SER A 1 111 ? 6.746 8.836 3.447 1 91.88 111 SER A C 1
ATOM 908 O O . SER A 1 111 ? 7.043 8.914 4.641 1 91.88 111 SER A O 1
ATOM 910 N N . SER A 1 112 ? 5.508 8.812 3.002 1 93.06 112 SER A N 1
ATOM 911 C CA . SER A 1 112 ? 4.387 8.844 3.939 1 93.06 112 SER A CA 1
ATOM 912 C C . SER A 1 112 ? 4.344 7.574 4.785 1 93.06 112 SER A C 1
ATOM 914 O O . SER A 1 112 ? 4.125 7.637 5.996 1 93.06 112 SER A O 1
ATOM 916 N N . ILE A 1 113 ? 4.59 6.445 4.121 1 96.12 113 ILE A N 1
ATOM 917 C CA . ILE A 1 113 ? 4.598 5.168 4.824 1 96.12 113 ILE A CA 1
ATOM 918 C C . ILE A 1 113 ? 5.75 5.137 5.828 1 96.12 113 ILE A C 1
ATOM 920 O O . ILE A 1 113 ? 5.578 4.684 6.961 1 96.12 113 ILE A O 1
ATOM 924 N N . ASP A 1 114 ? 6.848 5.609 5.379 1 94.62 114 ASP A N 1
ATOM 925 C CA . ASP A 1 114 ? 8.008 5.668 6.262 1 94.62 114 ASP A CA 1
ATOM 926 C C . ASP A 1 114 ? 7.742 6.574 7.461 1 94.62 114 ASP A C 1
ATOM 928 O O . ASP A 1 114 ? 8.164 6.273 8.578 1 94.62 114 ASP A O 1
ATOM 932 N N . PHE A 1 115 ? 7.094 7.707 7.238 1 92.81 115 PHE A N 1
ATOM 933 C CA . PHE A 1 115 ? 6.723 8.625 8.305 1 92.81 115 PHE A CA 1
ATOM 934 C C . PHE A 1 115 ? 5.805 7.945 9.312 1 92.81 115 PHE A C 1
ATOM 936 O O . PHE A 1 115 ? 6.047 8 10.523 1 92.81 115 PHE A O 1
ATOM 943 N N . LEU A 1 116 ? 4.797 7.285 8.836 1 95.69 116 LEU A N 1
ATOM 944 C CA . LEU A 1 116 ? 3.867 6.59 9.719 1 95.69 116 LEU A CA 1
ATOM 945 C C . LEU A 1 116 ? 4.582 5.5 10.508 1 95.69 116 LEU A C 1
ATOM 947 O O . LEU A 1 116 ? 4.348 5.34 11.703 1 95.69 116 LEU A O 1
ATOM 951 N N . ALA A 1 117 ? 5.426 4.773 9.812 1 95.19 117 ALA A N 1
ATOM 952 C CA . ALA A 1 117 ? 6.199 3.73 10.484 1 95.19 117 ALA A CA 1
ATOM 953 C C . ALA A 1 117 ? 7.039 4.309 11.617 1 95.19 117 ALA A C 1
ATOM 955 O O . ALA A 1 117 ? 7.109 3.729 12.703 1 95.19 117 ALA A O 1
ATOM 956 N N . SER A 1 118 ? 7.609 5.438 11.375 1 93.19 118 SER A N 1
ATOM 957 C CA . SER A 1 118 ? 8.477 6.074 12.359 1 93.19 118 SER A CA 1
ATOM 958 C C . SER A 1 118 ? 7.68 6.531 13.578 1 93.19 118 SER A C 1
ATOM 960 O O . SER A 1 118 ? 8.242 6.715 14.664 1 93.19 118 SER A O 1
ATOM 962 N N . GLN A 1 119 ? 6.359 6.699 13.391 1 92.31 119 GLN A N 1
ATOM 963 C CA . GLN A 1 119 ? 5.492 7.133 14.477 1 92.31 119 GLN A CA 1
ATOM 964 C C . GLN A 1 119 ? 4.848 5.938 15.18 1 92.31 119 GLN A C 1
ATOM 966 O O . GLN A 1 119 ? 3.953 6.105 16 1 92.31 119 GLN A O 1
ATOM 971 N N . GLY A 1 120 ? 5.242 4.773 14.812 1 93.5 120 GLY A N 1
ATOM 972 C CA . GLY A 1 120 ? 4.742 3.58 15.477 1 93.5 120 GLY A CA 1
ATOM 973 C C . GLY A 1 120 ? 3.422 3.092 14.906 1 93.5 120 GLY A C 1
ATOM 974 O O . GLY A 1 120 ? 2.678 2.373 15.578 1 93.5 120 GLY A O 1
ATOM 975 N N . PHE A 1 121 ? 3.145 3.441 13.758 1 95.75 121 PHE A N 1
ATOM 976 C CA . PHE A 1 121 ? 1.918 3.021 13.094 1 95.75 121 PHE A CA 1
ATOM 977 C C . PHE A 1 121 ? 1.907 1.513 12.883 1 95.75 121 PHE A C 1
ATOM 979 O O . PHE A 1 121 ? 2.936 0.919 12.547 1 95.75 121 PHE A O 1
ATOM 986 N N . ASP A 1 122 ? 0.764 0.878 13.07 1 96.75 122 ASP A N 1
ATOM 987 C CA . ASP A 1 122 ? 0.624 -0.566 12.906 1 96.75 122 ASP A CA 1
ATOM 988 C C . ASP A 1 122 ? -0.086 -0.908 11.602 1 96.75 122 ASP A C 1
ATOM 990 O O . ASP A 1 122 ? -1.317 -0.888 11.531 1 96.75 122 ASP A O 1
ATOM 994 N N . PHE A 1 123 ? 0.619 -1.375 10.68 1 97.75 123 PHE A N 1
ATOM 995 C CA . PHE A 1 123 ? 0.067 -1.649 9.359 1 97.75 123 PHE A CA 1
ATOM 996 C C . PHE A 1 123 ? -0.695 -2.969 9.352 1 97.75 123 PHE A C 1
ATOM 998 O O . PHE A 1 123 ? -1.602 -3.164 8.539 1 97.75 123 PHE A O 1
ATOM 1005 N N . ASN A 1 124 ? -0.359 -3.875 10.211 1 97.62 124 ASN A N 1
ATOM 1006 C CA . ASN A 1 124 ? -1.104 -5.125 10.312 1 97.62 124 ASN A CA 1
ATOM 1007 C C . ASN A 1 124 ? -2.541 -4.887 10.758 1 97.62 124 ASN A C 1
ATOM 1009 O O . ASN A 1 124 ? -3.459 -5.578 10.32 1 97.62 124 ASN A O 1
ATOM 1013 N N . LYS A 1 125 ? -2.744 -3.902 11.594 1 97.31 125 LYS A N 1
ATOM 1014 C CA . LYS A 1 125 ? -4.102 -3.578 12.023 1 97.31 125 LYS A CA 1
ATOM 1015 C C . LYS A 1 125 ? -4.938 -3.061 10.859 1 97.31 125 LYS A C 1
ATOM 1017 O O . LYS A 1 125 ? -6.148 -3.293 10.805 1 97.31 125 LYS A O 1
ATOM 1022 N N . VAL A 1 126 ? -4.305 -2.395 9.945 1 97.75 126 VAL A N 1
ATOM 1023 C CA . VAL A 1 126 ? -5 -1.881 8.773 1 97.75 126 VAL A CA 1
ATOM 1024 C C . VAL A 1 126 ? -5.336 -3.031 7.824 1 97.75 126 VAL A C 1
ATOM 1026 O O . VAL A 1 126 ? -6.508 -3.311 7.57 1 97.75 126 VAL A O 1
ATOM 1029 N N . PHE A 1 127 ? -4.332 -3.818 7.422 1 97.19 127 PHE A N 1
ATOM 1030 C CA . PHE A 1 127 ? -4.473 -4.738 6.297 1 97.19 127 PHE A CA 1
ATOM 1031 C C . PHE A 1 127 ? -5.094 -6.055 6.75 1 97.19 127 PHE A C 1
ATOM 1033 O O . PHE A 1 127 ? -5.82 -6.699 5.992 1 97.19 127 PHE A O 1
ATOM 1040 N N . CYS A 1 128 ? -4.859 -6.457 7.961 1 96.44 128 CYS A N 1
ATOM 1041 C CA . CYS A 1 128 ? -5.375 -7.734 8.438 1 96.44 128 CYS A CA 1
ATOM 1042 C C . CYS A 1 128 ? -6.707 -7.551 9.156 1 96.44 128 CYS A C 1
ATOM 1044 O O . CYS A 1 128 ? -7.547 -8.453 9.156 1 96.44 128 CYS A O 1
ATOM 1046 N N . ASN A 1 129 ? -6.883 -6.316 9.75 1 96.56 129 ASN A N 1
ATOM 1047 C CA . ASN A 1 129 ? -8.031 -6.172 10.641 1 96.56 129 ASN A CA 1
ATOM 1048 C C . ASN A 1 129 ? -8.812 -4.898 10.344 1 96.56 129 ASN A C 1
ATOM 1050 O O . ASN A 1 129 ? -9.641 -4.469 11.148 1 96.56 129 ASN A O 1
ATOM 1054 N N . GLY A 1 130 ? -8.57 -4.262 9.281 1 97.5 130 GLY A N 1
ATOM 1055 C CA . GLY A 1 130 ? -9.258 -3.029 8.945 1 97.5 130 GLY A CA 1
ATOM 1056 C C . GLY A 1 130 ? -10.75 -3.221 8.719 1 97.5 130 GLY A C 1
ATOM 1057 O O . GLY A 1 130 ? -11.172 -4.242 8.172 1 97.5 130 GLY A O 1
ATOM 1058 N N . ILE A 1 131 ? -11.539 -2.336 9.125 1 97.88 131 ILE A N 1
ATOM 1059 C CA . ILE A 1 131 ? -12.984 -2.357 8.945 1 97.88 131 ILE A CA 1
ATOM 1060 C C . ILE A 1 131 ? -13.328 -2.074 7.48 1 97.88 131 ILE A C 1
ATOM 1062 O O . ILE A 1 131 ? -12.883 -1.071 6.918 1 97.88 131 ILE A O 1
ATOM 1066 N N . PRO A 1 132 ? -14.07 -2.947 6.883 1 95.69 132 PRO A N 1
ATOM 1067 C CA . PRO A 1 132 ? -14.453 -2.68 5.496 1 95.69 132 PRO A CA 1
ATOM 1068 C C . PRO A 1 132 ? -15.43 -1.513 5.367 1 95.69 132 PRO A C 1
ATOM 1070 O O . PRO A 1 132 ? -15.945 -1.021 6.375 1 95.69 132 PRO A O 1
ATOM 1073 N N . TYR A 1 133 ? -15.633 -1.062 4.172 1 95.94 133 TYR A N 1
ATOM 1074 C CA . TYR A 1 133 ? -16.594 -0.001 3.877 1 95.94 133 TYR A CA 1
ATOM 1075 C C . TYR A 1 133 ? -17.109 -0.116 2.449 1 95.94 133 TYR A C 1
ATOM 1077 O O . TYR A 1 133 ? -16.484 -0.749 1.6 1 95.94 133 TYR A O 1
ATOM 1085 N N . LEU A 1 134 ? -18.266 0.45 2.205 1 92.81 134 LEU A N 1
ATOM 1086 C CA . LEU A 1 134 ? -18.875 0.539 0.885 1 92.81 134 LEU A CA 1
ATOM 1087 C C . LEU A 1 134 ? -19.391 1.951 0.615 1 92.81 134 LEU A C 1
ATOM 1089 O O . LEU A 1 134 ? -19.922 2.604 1.513 1 92.81 134 LEU A O 1
ATOM 1093 N N . ILE A 1 135 ? -19.172 2.396 -0.555 1 92.25 135 ILE A N 1
ATOM 1094 C CA . ILE A 1 135 ? -19.797 3.662 -0.923 1 92.25 135 ILE A CA 1
ATOM 1095 C C . ILE A 1 135 ? -21.281 3.436 -1.215 1 92.25 135 ILE A C 1
ATOM 1097 O O . ILE A 1 135 ? -21.734 2.293 -1.316 1 92.25 135 ILE A O 1
ATOM 1101 N N . GLN A 1 136 ? -21.984 4.434 -1.375 1 90.5 136 GLN A N 1
ATOM 1102 C CA . GLN A 1 136 ? -23.438 4.375 -1.498 1 90.5 136 GLN A CA 1
ATOM 1103 C C . GLN A 1 136 ? -23.859 3.51 -2.684 1 90.5 136 GLN A C 1
ATOM 1105 O O . GLN A 1 136 ? -24.75 2.666 -2.561 1 90.5 136 GLN A O 1
ATOM 1110 N N . GLU A 1 137 ? -23.234 3.713 -3.752 1 90.12 137 GLU A N 1
ATOM 1111 C CA . GLU A 1 137 ? -23.578 2.965 -4.957 1 90.12 137 GLU A CA 1
ATOM 1112 C C . GLU A 1 137 ? -23.281 1.478 -4.789 1 90.12 137 GLU A C 1
ATOM 1114 O O . GLU A 1 137 ? -24.078 0.631 -5.215 1 90.12 137 GLU A O 1
ATOM 1119 N N . GLU A 1 138 ? -22.203 1.172 -4.203 1 89 138 GLU A N 1
ATOM 1120 C CA . GLU A 1 138 ? -21.828 -0.22 -3.969 1 89 138 GLU A CA 1
ATOM 1121 C C . GLU A 1 138 ? -22.797 -0.896 -2.998 1 89 138 GLU A C 1
ATOM 1123 O O . GLU A 1 138 ? -23.125 -2.072 -3.16 1 89 138 GLU A O 1
ATOM 1128 N N . GLU A 1 139 ? -23.141 -0.172 -1.992 1 88.62 139 GLU A N 1
ATOM 1129 C CA . GLU A 1 139 ? -24.125 -0.694 -1.052 1 88.62 139 GLU A CA 1
ATOM 1130 C C . GLU A 1 139 ? -25.453 -0.998 -1.751 1 88.62 139 GLU A C 1
ATOM 1132 O O . GLU A 1 139 ? -26.062 -2.049 -1.521 1 88.62 139 GLU A O 1
ATOM 1137 N N . ARG A 1 140 ? -25.875 -0.099 -2.568 1 89.25 140 ARG A N 1
ATOM 1138 C CA . ARG A 1 140 ? -27.109 -0.284 -3.32 1 89.25 140 ARG A CA 1
ATOM 1139 C C . ARG A 1 140 ? -27.016 -1.513 -4.219 1 89.25 140 ARG A C 1
ATOM 1141 O O . ARG A 1 140 ? -27.953 -2.316 -4.27 1 89.25 140 ARG A O 1
ATOM 1148 N N . GLN A 1 141 ? -25.938 -1.641 -4.902 1 86.81 141 GLN A N 1
ATOM 1149 C CA . GLN A 1 141 ? -25.734 -2.779 -5.793 1 86.81 141 GLN A CA 1
ATOM 1150 C C . GLN A 1 141 ? -25.734 -4.094 -5.02 1 86.81 141 GLN A C 1
ATOM 1152 O O . GLN A 1 141 ? -26.312 -5.082 -5.469 1 86.81 141 GLN A O 1
ATOM 1157 N N . LEU A 1 142 ? -25.094 -4.086 -3.953 1 84.56 142 LEU A N 1
ATOM 1158 C CA . LEU A 1 142 ? -25.047 -5.285 -3.125 1 84.56 142 LEU A CA 1
ATOM 1159 C C . LEU A 1 142 ? -26.438 -5.652 -2.615 1 84.56 142 LEU A C 1
ATOM 1161 O O . LEU A 1 142 ? -26.812 -6.828 -2.598 1 84.56 142 LEU A O 1
ATOM 1165 N N . ARG A 1 143 ? -27.172 -4.672 -2.248 1 84.94 143 ARG A N 1
ATOM 1166 C CA . ARG A 1 143 ? -28.531 -4.895 -1.779 1 84.94 143 ARG A CA 1
ATOM 1167 C C . ARG A 1 143 ? -29.422 -5.426 -2.902 1 84.94 143 ARG A C 1
ATOM 1169 O O . ARG A 1 143 ? -30.25 -6.32 -2.684 1 84.94 143 ARG A O 1
ATOM 1176 N N . GLU A 1 144 ? -29.219 -4.867 -4.023 1 84.31 144 GLU A N 1
ATOM 1177 C CA . GLU A 1 144 ? -29.984 -5.32 -5.184 1 84.31 144 GLU A CA 1
ATOM 1178 C C . GLU A 1 144 ? -29.641 -6.766 -5.539 1 84.31 144 GLU A C 1
ATOM 1180 O O . GLU A 1 144 ? -30.516 -7.539 -5.926 1 84.31 144 GLU A O 1
ATOM 1185 N N . GLN A 1 145 ? -28.406 -7.055 -5.488 1 79.69 145 GLN A N 1
ATOM 1186 C CA . GLN A 1 145 ? -27.969 -8.422 -5.758 1 79.69 145 GLN A CA 1
ATOM 1187 C C . GLN A 1 145 ? -28.609 -9.406 -4.777 1 79.69 145 GLN A C 1
ATOM 1189 O O . GLN A 1 145 ? -29 -10.508 -5.164 1 79.69 145 GLN A O 1
ATOM 1194 N N . TYR A 1 146 ? -28.719 -9.039 -3.535 1 77.62 146 TYR A N 1
ATOM 1195 C CA . TYR A 1 146 ? -29.344 -9.883 -2.525 1 77.62 146 TYR A CA 1
ATOM 1196 C C . TYR A 1 146 ? -30.844 -10.031 -2.787 1 77.62 146 TYR A C 1
ATOM 1198 O O . TYR A 1 146 ? -31.406 -11.117 -2.633 1 77.62 146 TYR A O 1
ATOM 1206 N N . ASP A 1 147 ? -31.406 -8.992 -3.236 1 79.06 147 ASP A N 1
ATOM 1207 C CA . ASP A 1 147 ? -32.844 -9.008 -3.543 1 79.06 147 ASP A CA 1
ATOM 1208 C C . ASP A 1 147 ? -33.125 -9.883 -4.766 1 79.06 147 ASP A C 1
ATOM 1210 O O . ASP A 1 147 ? -34.094 -10.625 -4.785 1 79.06 147 ASP A O 1
ATOM 1214 N N . GLU A 1 148 ? -32.25 -9.68 -5.672 1 75.69 148 GLU A N 1
ATOM 1215 C CA . GLU A 1 148 ? -32.406 -10.484 -6.879 1 75.69 148 GLU A CA 1
ATOM 1216 C C . GLU A 1 148 ? -32.219 -11.969 -6.574 1 75.69 148 GLU A C 1
ATOM 1218 O O . GLU A 1 148 ? -32.969 -12.812 -7.098 1 75.69 148 GLU A O 1
ATOM 1223 N N . LYS A 1 149 ? -31.328 -12.281 -5.832 1 71.69 149 LYS A N 1
ATOM 1224 C CA . LYS A 1 149 ? -31.094 -13.664 -5.438 1 71.69 149 LYS A CA 1
ATOM 1225 C C . LYS A 1 149 ? -32.281 -14.227 -4.66 1 71.69 149 LYS A C 1
ATOM 1227 O O . LYS A 1 149 ? -32.656 -15.383 -4.852 1 71.69 149 LYS A O 1
ATOM 1232 N N . ARG A 1 150 ? -32.844 -13.422 -3.895 1 68.81 150 ARG A N 1
ATOM 1233 C CA . ARG A 1 150 ? -34.031 -13.805 -3.115 1 68.81 150 ARG A CA 1
ATOM 1234 C C . ARG A 1 150 ? -35.219 -14.047 -4.02 1 68.81 150 ARG A C 1
ATOM 1236 O O . ARG A 1 150 ? -36 -14.992 -3.811 1 68.81 150 ARG A O 1
ATOM 1243 N N . SER A 1 151 ? -35.344 -13.125 -4.898 1 64.44 151 SER A N 1
ATOM 1244 C CA . SER A 1 151 ? -36.469 -13.234 -5.82 1 64.44 151 SER A CA 1
ATOM 1245 C C . SER A 1 151 ? -36.344 -14.484 -6.691 1 64.44 151 SER A C 1
ATOM 1247 O O . SER A 1 151 ? -37.344 -15.133 -7 1 64.44 151 SER A O 1
ATOM 1249 N N . GLN A 1 152 ? -35.156 -14.711 -7.062 1 56.94 152 GLN A N 1
ATOM 1250 C CA . GLN A 1 152 ? -34.906 -15.906 -7.867 1 56.94 152 GLN A CA 1
ATOM 1251 C C . GLN A 1 152 ? -35.125 -17.172 -7.047 1 56.94 152 GLN A C 1
ATOM 1253 O O . GLN A 1 152 ? -35.594 -18.188 -7.57 1 56.94 152 GLN A O 1
ATOM 1258 N N . THR A 1 153 ? -34.75 -17.062 -5.836 1 54.97 153 THR A N 1
ATOM 1259 C CA . THR A 1 153 ? -34.906 -18.219 -4.957 1 54.97 153 THR A CA 1
ATOM 1260 C C . THR A 1 153 ? -36.375 -18.391 -4.57 1 54.97 153 THR A C 1
ATOM 1262 O O . THR A 1 153 ? -36.844 -19.531 -4.406 1 54.97 153 THR A O 1
ATOM 1265 N N . ASN A 1 154 ? -37.094 -17.25 -4.145 1 49.22 154 ASN A N 1
ATOM 1266 C CA . ASN A 1 154 ? -38.5 -17.375 -3.82 1 49.22 154 ASN A CA 1
ATOM 1267 C C . ASN A 1 154 ? -39.312 -17.891 -5.008 1 49.22 154 ASN A C 1
ATOM 1269 O O . ASN A 1 154 ? -40.344 -18.547 -4.828 1 49.22 154 ASN A O 1
ATOM 1273 N N . GLY A 1 155 ? -39.125 -17.312 -6.211 1 37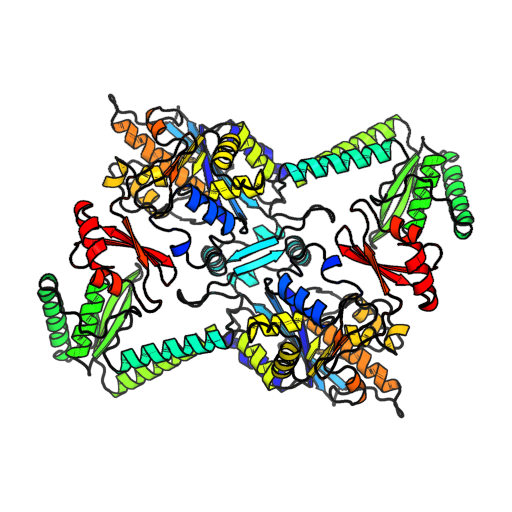.72 155 GLY A N 1
ATOM 1274 C CA . GLY A 1 155 ? -39.812 -18 -7.281 1 37.72 155 GLY A CA 1
ATOM 1275 C C . GLY A 1 155 ? -39.344 -19.438 -7.469 1 37.72 155 GLY A C 1
ATOM 1276 O O . GLY A 1 155 ? -40.125 -20.375 -7.34 1 37.72 155 GLY A O 1
ATOM 1277 N N . ALA A 1 156 ? -38.375 -19.75 -8.391 1 36.53 156 ALA A N 1
ATOM 1278 C CA . ALA A 1 156 ? -37.875 -21.109 -8.555 1 36.53 156 ALA A CA 1
ATOM 1279 C C . ALA A 1 156 ? -37.156 -21.594 -7.301 1 36.53 156 ALA A C 1
ATOM 1281 O O . ALA A 1 156 ? -36.656 -20.781 -6.52 1 36.53 156 ALA A O 1
ATOM 1282 N N . GLY A 1 157 ? -37 -22.828 -6.777 1 34.44 157 GLY A N 1
ATOM 1283 C CA . GLY A 1 157 ? -36.344 -23.484 -5.668 1 34.44 157 GLY A CA 1
ATOM 1284 C C . GLY A 1 157 ? -35 -22.812 -5.312 1 34.44 157 GLY A C 1
ATOM 1285 O O . GLY A 1 157 ? -34.5 -21.984 -6.07 1 34.44 157 GLY A O 1
ATOM 1286 N N . THR A 1 158 ? -34.438 -22.906 -4.004 1 39.75 158 THR A N 1
ATOM 1287 C CA . THR A 1 158 ? -33.219 -22.562 -3.279 1 39.75 158 THR A CA 1
ATOM 1288 C C . THR A 1 158 ? -32.031 -22.594 -4.203 1 39.75 158 THR A C 1
ATOM 1290 O O . THR A 1 158 ? -31.344 -23.625 -4.312 1 39.75 158 THR A O 1
ATOM 1293 N N . LEU A 1 159 ? -32.062 -22.297 -5.461 1 36.69 159 LEU A N 1
ATOM 1294 C CA . LEU A 1 159 ? -30.859 -22.516 -6.254 1 36.69 159 LEU A CA 1
ATOM 1295 C C . LEU A 1 159 ? -29.719 -21.625 -5.781 1 36.69 159 LEU A C 1
ATOM 1297 O O . LEU A 1 159 ? -29.688 -20.422 -6.102 1 36.69 159 LEU A O 1
ATOM 1301 N N . ALA A 1 160 ? -29.344 -21.625 -4.57 1 37.88 160 ALA A N 1
ATOM 1302 C CA . ALA A 1 160 ? -28.203 -20.922 -3.998 1 37.88 160 ALA A CA 1
ATOM 1303 C C . ALA A 1 160 ? -27.125 -20.703 -5.047 1 37.88 160 ALA A C 1
ATOM 1305 O O . ALA A 1 160 ? -26.438 -19.672 -5.031 1 37.88 160 ALA A O 1
ATOM 1306 N N . TYR A 1 161 ? -26.609 -21.766 -5.691 1 34.38 161 TYR A N 1
ATOM 1307 C CA . TYR A 1 161 ? -25.438 -21.703 -6.543 1 34.38 161 TYR A CA 1
ATOM 1308 C C . TYR A 1 161 ? -25.781 -21.203 -7.938 1 34.38 161 TYR A C 1
ATOM 1310 O O . TYR A 1 161 ? -25.391 -21.812 -8.938 1 34.38 161 TYR A O 1
ATOM 1318 N N . VAL A 1 162 ? -26.984 -20.594 -8.133 1 35.66 162 VAL A N 1
ATOM 1319 C CA . VAL A 1 162 ? -27.219 -20.25 -9.531 1 35.66 162 VAL A CA 1
ATOM 1320 C C . VAL A 1 162 ? -26.188 -19.203 -9.977 1 35.66 162 VAL A C 1
ATOM 1322 O O . VAL A 1 162 ? -26.062 -18.156 -9.352 1 35.66 162 VAL A O 1
ATOM 1325 N N . SER A 1 163 ? -25.203 -19.594 -10.625 1 35.38 163 SER A N 1
ATOM 1326 C CA . SER A 1 163 ? -24.375 -18.656 -11.375 1 35.38 163 SER A CA 1
ATOM 1327 C C . SER A 1 163 ? -25.203 -17.531 -11.992 1 35.38 163 SER A C 1
ATOM 1329 O O . SER A 1 163 ? -26.375 -17.734 -12.312 1 35.38 163 SER A O 1
ATOM 1331 N N . PRO A 1 164 ? -24.922 -16.375 -11.648 1 37.41 164 PRO A N 1
ATOM 1332 C CA . PRO A 1 164 ? -25.672 -15.242 -12.203 1 37.41 164 PRO A CA 1
ATOM 1333 C C . PRO A 1 164 ? -26.219 -15.523 -13.602 1 37.41 164 PRO A C 1
ATOM 1335 O O . PRO A 1 164 ? -27.141 -14.844 -14.055 1 37.41 164 PRO A O 1
ATOM 1338 N N . ASN A 1 165 ? -25.391 -16.172 -14.508 1 35.06 165 ASN A N 1
ATOM 1339 C CA . ASN A 1 165 ? -25.797 -16.375 -15.898 1 35.06 165 ASN A CA 1
ATOM 1340 C C . ASN A 1 165 ? -26.734 -17.562 -16.047 1 35.06 165 ASN A C 1
ATOM 1342 O O . ASN A 1 165 ? -26.797 -18.188 -17.109 1 35.06 165 ASN A O 1
ATOM 1346 N N . ALA A 1 166 ? -27.266 -18.203 -15.062 1 38.22 166 ALA A N 1
ATOM 1347 C CA . ALA A 1 166 ? -28.109 -19.375 -15.281 1 38.22 166 ALA A CA 1
ATOM 1348 C C . ALA A 1 166 ? -29.281 -19.031 -16.203 1 38.22 166 ALA A C 1
ATOM 1350 O O . ALA A 1 166 ? -30.047 -18.094 -15.938 1 38.22 166 ALA A O 1
ATOM 1351 N N . SER A 1 167 ? -29.266 -19.406 -17.5 1 40.34 167 SER A N 1
ATOM 1352 C CA . SER A 1 167 ? -30.391 -19.406 -18.422 1 40.34 167 SER A CA 1
ATOM 1353 C C . SER A 1 167 ? -31.688 -19.828 -17.719 1 40.34 167 SER A C 1
ATOM 1355 O O . SER A 1 167 ? -31.656 -20.656 -16.812 1 40.34 167 SER A O 1
ATOM 1357 N N . LYS A 1 168 ? -32.719 -19.016 -17.656 1 44.44 168 LYS A N 1
ATOM 1358 C CA . LYS A 1 168 ? -34.125 -19.219 -17.266 1 44.44 168 LYS A CA 1
ATOM 1359 C C . LYS A 1 168 ? -34.625 -20.609 -17.672 1 44.44 168 LYS A C 1
ATOM 1361 O O . LYS A 1 168 ? -35.781 -20.953 -17.469 1 44.44 168 LYS A O 1
ATOM 1366 N N . HIS A 1 169 ? -33.906 -21.25 -18.672 1 47.97 169 HIS A N 1
ATOM 1367 C CA . HIS A 1 169 ? -34.594 -22.453 -19.172 1 47.97 169 HIS A CA 1
ATOM 1368 C C . HIS A 1 169 ? -34.219 -23.672 -18.328 1 47.97 169 HIS A C 1
ATOM 1370 O O . HIS A 1 169 ? -33.094 -23.828 -17.891 1 47.97 169 HIS A O 1
ATOM 1376 N N . PRO A 1 170 ? -35.094 -24.359 -17.781 1 55.06 170 PRO A N 1
ATOM 1377 C CA . PRO A 1 170 ? -34.875 -25.656 -17.125 1 55.06 170 PRO A CA 1
ATOM 1378 C C . PRO A 1 170 ? -33.812 -26.5 -17.828 1 55.06 170 PRO A C 1
ATOM 1380 O O . PRO A 1 170 ? -33.875 -26.656 -19.062 1 55.06 170 PRO A O 1
ATOM 1383 N N . VAL A 1 171 ? -32.688 -26.547 -17.312 1 61.31 171 VAL A N 1
ATOM 1384 C CA . VAL A 1 171 ? -31.641 -27.375 -17.922 1 61.31 171 VAL A CA 1
ATOM 1385 C C . VAL A 1 171 ? -32.156 -28.797 -18.125 1 61.31 171 VAL A C 1
ATOM 1387 O O . VAL A 1 171 ? -32.719 -29.391 -17.203 1 61.31 171 VAL A O 1
ATOM 1390 N N . THR A 1 172 ? -32.344 -29.234 -19.359 1 74.81 172 THR A N 1
ATOM 1391 C CA . THR A 1 172 ? -32.688 -30.625 -19.656 1 74.81 172 THR A CA 1
ATOM 1392 C C . THR A 1 172 ? -31.672 -31.594 -19.062 1 74.81 172 THR A C 1
ATOM 1394 O O . THR A 1 172 ? -30.469 -31.359 -19.172 1 74.81 172 THR A O 1
ATOM 1397 N N . ILE A 1 173 ? -32.094 -32.469 -18.172 1 79.81 173 ILE A N 1
ATOM 1398 C CA . ILE A 1 173 ? -31.219 -33.469 -17.562 1 79.81 173 ILE A CA 1
ATOM 1399 C C . ILE A 1 173 ? -30.594 -34.344 -18.656 1 79.81 173 ILE A C 1
ATOM 1401 O O . ILE A 1 173 ? -31.312 -35.031 -19.375 1 79.81 173 ILE A O 1
ATOM 1405 N N . PRO A 1 174 ? -29.344 -34.188 -18.859 1 81.75 174 PRO A N 1
ATOM 1406 C CA . PRO A 1 174 ? -28.703 -35.062 -19.844 1 81.75 174 PRO A CA 1
ATOM 1407 C C . PRO A 1 174 ? -28.969 -36.562 -19.578 1 81.75 174 PRO A C 1
ATOM 1409 O O . PRO A 1 174 ? -29.172 -36.938 -18.422 1 81.75 174 PRO A O 1
ATOM 1412 N N . GLU A 1 175 ? -28.906 -37.438 -20.641 1 81.69 175 GLU A N 1
ATOM 1413 C CA . GLU A 1 175 ? -29.234 -38.844 -20.547 1 81.69 175 GLU A CA 1
ATOM 1414 C C . GLU A 1 175 ? -28.281 -39.562 -19.594 1 81.69 175 GLU A C 1
ATOM 1416 O O . GLU A 1 175 ? -28.703 -40.469 -18.844 1 81.69 175 GLU A O 1
ATOM 1421 N N . ASP A 1 176 ? -27.047 -39.062 -19.547 1 84.06 176 ASP A N 1
ATOM 1422 C CA . ASP A 1 176 ? -26.047 -39.75 -18.734 1 84.06 176 ASP A CA 1
ATOM 1423 C C . ASP A 1 176 ? -26.203 -39.406 -17.266 1 84.06 176 ASP A C 1
ATOM 1425 O O . ASP A 1 176 ? -25.609 -40.031 -16.391 1 84.06 176 ASP A O 1
ATOM 1429 N N . GLN A 1 177 ? -27.062 -38.438 -17 1 87.81 177 GLN A N 1
ATOM 1430 C CA . GLN A 1 177 ? -27.25 -38.031 -15.609 1 87.81 177 GLN A CA 1
ATOM 1431 C C . GLN A 1 177 ? -28.609 -38.438 -15.078 1 87.81 177 GLN A C 1
ATOM 1433 O O . GLN A 1 177 ? -28.906 -38.281 -13.898 1 87.81 177 GLN A O 1
ATOM 1438 N N . LYS A 1 178 ? -29.438 -39.031 -15.883 1 88.31 178 LYS A N 1
ATOM 1439 C CA . LYS A 1 178 ? -30.797 -39.375 -15.516 1 88.31 178 LYS A CA 1
ATOM 1440 C C . LYS A 1 178 ? -30.828 -40.406 -14.383 1 88.31 178 LYS A C 1
ATOM 1442 O O . LYS A 1 178 ? -31.609 -40.281 -13.438 1 88.31 178 LYS A O 1
ATOM 1447 N N . LYS A 1 179 ? -29.953 -41.375 -14.586 1 89.56 179 LYS A N 1
ATOM 1448 C CA . LYS A 1 179 ? -29.906 -42.438 -13.555 1 89.56 179 LYS A CA 1
ATOM 1449 C C . LYS A 1 179 ? -29.5 -41.844 -12.203 1 89.56 179 LYS A C 1
ATOM 1451 O O . LYS A 1 179 ? -30.062 -42.219 -11.172 1 89.56 179 LYS A O 1
ATOM 1456 N N . PHE A 1 180 ? -28.609 -41 -12.242 1 91.31 180 PHE A N 1
ATOM 1457 C CA . PHE A 1 180 ? -28.125 -40.344 -11.023 1 91.31 180 PHE A CA 1
ATOM 1458 C C . PHE A 1 180 ? -29.25 -39.562 -10.359 1 91.31 180 PHE A C 1
ATOM 1460 O O . PHE A 1 180 ? -29.469 -39.688 -9.148 1 91.31 180 PHE A O 1
ATOM 1467 N N . ILE A 1 181 ? -29.922 -38.812 -11.094 1 91.69 181 ILE A N 1
ATOM 1468 C CA . ILE A 1 181 ? -30.984 -37.969 -10.57 1 91.69 181 ILE A CA 1
ATOM 1469 C C . ILE A 1 181 ? -32.125 -38.844 -10.055 1 91.69 181 ILE A C 1
ATOM 1471 O O . ILE A 1 181 ? -32.719 -38.531 -9.016 1 91.69 181 ILE A O 1
ATOM 1475 N N . ASP A 1 182 ? -32.406 -39.906 -10.75 1 92.06 182 ASP A N 1
ATOM 1476 C CA . ASP A 1 182 ? -33.469 -40.844 -10.32 1 92.06 182 ASP A CA 1
ATOM 1477 C C . ASP A 1 182 ? -33.156 -41.438 -8.961 1 92.06 182 ASP A C 1
ATOM 1479 O O . ASP A 1 182 ? -34.031 -41.625 -8.125 1 92.06 182 ASP A O 1
ATOM 1483 N N . GLN A 1 183 ? -31.938 -41.688 -8.859 1 92.94 183 GLN A N 1
ATOM 1484 C CA . GLN A 1 183 ? -31.531 -42.25 -7.582 1 92.94 183 GLN A CA 1
ATOM 1485 C C . GLN A 1 183 ? -31.703 -41.25 -6.449 1 92.94 183 GLN A C 1
ATOM 1487 O O . GLN A 1 183 ? -32.125 -41.625 -5.348 1 92.94 183 GLN A O 1
ATOM 1492 N N . VAL A 1 184 ? -31.328 -40.031 -6.707 1 93 184 VAL A N 1
ATOM 1493 C CA . VAL A 1 184 ? -31.469 -38.969 -5.719 1 93 184 VAL A CA 1
ATOM 1494 C C . VAL A 1 184 ? -32.938 -38.812 -5.344 1 93 184 VAL A C 1
ATOM 1496 O O . VAL A 1 184 ? -33.281 -38.688 -4.16 1 93 184 VAL A O 1
ATOM 1499 N N . VAL A 1 185 ? -33.812 -38.844 -6.336 1 92.19 185 VAL A N 1
ATOM 1500 C CA . VAL A 1 185 ? -35.25 -38.656 -6.117 1 92.19 185 VAL A CA 1
ATOM 1501 C C . VAL A 1 185 ? -35.781 -39.812 -5.289 1 92.19 185 VAL A C 1
ATOM 1503 O O . VAL A 1 185 ? -36.625 -39.625 -4.418 1 92.19 185 VAL A O 1
ATOM 1506 N N . GLU A 1 186 ? -35.281 -40.969 -5.605 1 93.06 186 GLU A N 1
ATOM 1507 C CA . GLU A 1 186 ? -35.688 -42.156 -4.844 1 93.06 186 GLU A CA 1
ATOM 1508 C C . GLU A 1 186 ? -35.344 -42 -3.367 1 93.06 186 GLU A C 1
ATOM 1510 O O . GLU A 1 186 ? -36.125 -42.344 -2.492 1 93.06 186 GLU A O 1
ATOM 1515 N N . LYS A 1 187 ? -34.188 -41.5 -3.156 1 93.44 187 LYS A N 1
ATOM 1516 C CA . LYS A 1 187 ? -33.75 -41.312 -1.78 1 93.44 187 LYS A CA 1
ATOM 1517 C C . LYS A 1 187 ? -34.625 -40.281 -1.066 1 93.44 187 LYS A C 1
ATOM 1519 O O . LYS A 1 187 ? -34.906 -40.438 0.12 1 93.44 187 LYS A O 1
ATOM 1524 N N . ILE A 1 188 ? -34.938 -39.281 -1.741 1 91.38 188 ILE A N 1
ATOM 1525 C CA . ILE A 1 188 ? -35.75 -38.219 -1.17 1 91.38 188 ILE A CA 1
ATOM 1526 C C . ILE A 1 188 ? -37.156 -38.75 -0.862 1 91.38 188 ILE A C 1
ATOM 1528 O O . ILE A 1 188 ? -37.719 -38.406 0.179 1 91.38 188 ILE A O 1
ATOM 1532 N N . GLU A 1 189 ? -37.719 -39.531 -1.807 1 91.81 189 GLU A N 1
ATOM 1533 C CA . GLU A 1 189 ? -39.031 -40.125 -1.571 1 91.81 189 GLU A CA 1
ATOM 1534 C C . GLU A 1 189 ? -39 -41.031 -0.345 1 91.81 189 GLU A C 1
ATOM 1536 O O . GLU A 1 189 ? -39.969 -41.062 0.429 1 91.81 189 GLU A O 1
ATOM 1541 N N . ASP A 1 190 ? -37.906 -41.688 -0.253 1 92.5 190 ASP A N 1
ATOM 1542 C CA . ASP A 1 190 ? -37.75 -42.5 0.935 1 92.5 190 ASP A CA 1
ATOM 1543 C C . ASP A 1 190 ? -37.719 -41.656 2.203 1 92.5 190 ASP A C 1
ATOM 1545 O O . ASP A 1 190 ? -38.312 -42.031 3.225 1 92.5 190 ASP A O 1
ATOM 1549 N N . LEU A 1 191 ? -37.094 -40.562 2.141 1 92.25 191 LEU A N 1
ATOM 1550 C CA . LEU A 1 191 ? -37.031 -39.656 3.275 1 92.25 191 LEU A CA 1
ATOM 1551 C C . LEU A 1 191 ? -38.438 -39.125 3.623 1 92.25 191 LEU A C 1
ATOM 1553 O O . LEU A 1 191 ? -38.781 -39.062 4.797 1 92.25 191 LEU A O 1
ATOM 1557 N N . LEU A 1 192 ? -39.156 -38.781 2.629 1 89.5 192 LEU A N 1
ATOM 1558 C CA . LEU A 1 192 ? -40.469 -38.188 2.838 1 89.5 192 LEU A CA 1
ATOM 1559 C C . LEU A 1 192 ? -41.438 -39.219 3.439 1 89.5 192 LEU A C 1
ATOM 1561 O O . LEU A 1 192 ? -42.344 -38.844 4.184 1 89.5 192 LEU A O 1
ATOM 1565 N N . GLN A 1 193 ? -41.156 -40.5 3.137 1 88.5 193 GLN A N 1
ATOM 1566 C CA . GLN A 1 193 ? -42.031 -41.562 3.641 1 88.5 193 GLN A CA 1
ATOM 1567 C C . GLN A 1 193 ? -41.594 -42 5.039 1 88.5 193 GLN A C 1
ATOM 1569 O O . GLN A 1 193 ? -42.375 -42.594 5.777 1 88.5 193 GLN A O 1
ATOM 1574 N N . SER A 1 194 ? -40.375 -41.562 5.199 1 87.06 194 SER A N 1
ATOM 1575 C CA . SER A 1 194 ? -39.875 -42 6.504 1 87.06 194 SER A CA 1
ATOM 1576 C C . SER A 1 194 ? -40.375 -41.062 7.609 1 87.06 194 SER A C 1
ATOM 1578 O O . SER A 1 194 ? -40.344 -39.844 7.453 1 87.06 194 SER A O 1
ATOM 1580 N N . GLU A 1 195 ? -40.906 -41.562 8.711 1 82.75 195 GLU A N 1
ATOM 1581 C CA . GLU A 1 195 ? -41.344 -40.75 9.852 1 82.75 195 GLU A CA 1
ATOM 1582 C C . GLU A 1 195 ? -40.156 -40.438 10.781 1 82.75 195 GLU A C 1
ATOM 1584 O O . GLU A 1 195 ? -40.188 -39.438 11.492 1 82.75 195 GLU A O 1
ATOM 1589 N N . GLU A 1 196 ? -39.094 -41.219 10.664 1 83.75 196 GLU A N 1
ATOM 1590 C CA . GLU A 1 196 ? -38.031 -41.125 11.633 1 83.75 196 GLU A CA 1
ATOM 1591 C C . GLU A 1 196 ? -36.938 -40.188 11.133 1 83.75 196 GLU A C 1
ATOM 1593 O O . GLU A 1 196 ? -36.406 -39.375 11.898 1 83.75 196 GLU A O 1
ATOM 1598 N N . ASN A 1 197 ? -36.688 -40.188 9.891 1 84.81 197 ASN A N 1
ATOM 1599 C CA . ASN A 1 197 ? -35.562 -39.438 9.375 1 84.81 197 ASN A CA 1
ATOM 1600 C C . ASN A 1 197 ? -36 -38.031 8.898 1 84.81 197 ASN A C 1
ATOM 1602 O O . ASN A 1 197 ? -36.906 -37.938 8.086 1 84.81 197 ASN A O 1
ATOM 1606 N N . LYS A 1 198 ? -35.312 -37 9.422 1 88.44 198 LYS A N 1
ATOM 1607 C CA . LYS A 1 198 ? -35.688 -35.656 9.055 1 88.44 198 LYS A CA 1
ATOM 1608 C C . LYS A 1 198 ? -34.688 -35.062 8.039 1 88.44 198 LYS A C 1
ATOM 1610 O O . LYS A 1 198 ? -35.031 -34.094 7.336 1 88.44 198 LYS A O 1
ATOM 1615 N N . ASN A 1 199 ? -33.562 -35.688 7.977 1 91.69 199 ASN A N 1
ATOM 1616 C CA . ASN A 1 199 ? -32.531 -35.156 7.09 1 91.69 199 ASN A CA 1
ATOM 1617 C C . ASN A 1 199 ? -31.906 -36.25 6.227 1 91.69 199 ASN A C 1
ATOM 1619 O O . ASN A 1 199 ? -31.922 -37.406 6.594 1 91.69 199 ASN A O 1
ATOM 1623 N N . LEU A 1 200 ? -31.578 -35.844 5.027 1 92 200 LEU A N 1
ATOM 1624 C CA . LEU A 1 200 ? -30.844 -36.719 4.098 1 92 200 LEU A CA 1
ATOM 1625 C C . LEU A 1 200 ? -29.578 -36.031 3.596 1 92 200 LEU A C 1
ATOM 1627 O O . LEU A 1 200 ? -29.641 -34.906 3.096 1 92 200 LEU A O 1
ATOM 1631 N N . ASP A 1 201 ? -28.422 -36.594 3.836 1 91.81 201 ASP A N 1
ATOM 1632 C CA . ASP A 1 201 ? -27.156 -36.094 3.307 1 91.81 201 ASP A CA 1
ATOM 1633 C C . ASP A 1 201 ? -26.781 -36.812 2.012 1 91.81 201 ASP A C 1
ATOM 1635 O O . ASP A 1 201 ? -26.562 -38.031 2.01 1 91.81 201 ASP A O 1
ATOM 1639 N N . LEU A 1 202 ? -26.766 -36.062 1.014 1 91.44 202 LEU A N 1
ATOM 1640 C CA . LEU A 1 202 ? -26.375 -36.625 -0.265 1 91.44 202 LEU A CA 1
ATOM 1641 C C . LEU A 1 202 ? -24.844 -36.719 -0.382 1 91.44 202 LEU A C 1
ATOM 1643 O O . LEU A 1 202 ? -24.141 -35.969 0.297 1 91.44 202 LEU A O 1
ATOM 1647 N N . GLU A 1 203 ? -24.328 -37.562 -1.15 1 86.94 203 GLU A N 1
ATOM 1648 C CA . GLU A 1 203 ? -22.891 -37.656 -1.412 1 86.94 203 GLU A CA 1
ATOM 1649 C C . GLU A 1 203 ? -22.391 -36.438 -2.193 1 86.94 203 GLU A C 1
ATOM 1651 O O . GLU A 1 203 ? -23.156 -35.812 -2.945 1 86.94 203 GLU A O 1
ATOM 1656 N N . PRO A 1 204 ? -21.125 -36.031 -1.892 1 85.94 204 PRO A N 1
ATOM 1657 C CA . PRO A 1 204 ? -20.547 -34.938 -2.672 1 85.94 204 PRO A CA 1
ATOM 1658 C C . PRO A 1 204 ? -20.609 -35.188 -4.176 1 85.94 204 PRO A C 1
ATOM 1660 O O . PRO A 1 204 ? -20.438 -36.344 -4.625 1 85.94 204 PRO A O 1
ATOM 1663 N N . CYS A 1 205 ? -21.047 -34.281 -4.918 1 79.31 205 CYS A N 1
ATOM 1664 C CA . CYS A 1 205 ? -21.172 -34.375 -6.367 1 79.31 205 CYS A CA 1
ATOM 1665 C C . CYS A 1 205 ? -20.578 -33.156 -7.059 1 79.31 205 CYS A C 1
ATOM 1667 O O . CYS A 1 205 ? -20.062 -32.25 -6.395 1 79.31 205 CYS A O 1
ATOM 1669 N N . THR A 1 206 ? -20.422 -33.188 -8.352 1 75.44 206 THR A N 1
ATOM 1670 C CA . THR A 1 206 ? -19.859 -32.125 -9.133 1 75.44 206 THR A CA 1
ATOM 1671 C C . THR A 1 206 ? -20.797 -30.906 -9.125 1 75.44 206 THR A C 1
ATOM 1673 O O . THR A 1 206 ? -21.969 -31.016 -8.758 1 75.44 206 THR A O 1
ATOM 1676 N N . GLY A 1 207 ? -20.312 -29.828 -9.422 1 76.12 207 GLY A N 1
ATOM 1677 C CA . GLY A 1 207 ? -21.125 -28.625 -9.492 1 76.12 207 GLY A CA 1
ATOM 1678 C C . GLY A 1 207 ? -22.312 -28.75 -10.43 1 76.12 207 GLY A C 1
ATOM 1679 O O . GLY A 1 207 ? -23.406 -28.281 -10.117 1 76.12 207 GLY A O 1
ATOM 1680 N N . PHE A 1 208 ? -22.125 -29.438 -11.477 1 74.38 208 PHE A N 1
ATOM 1681 C CA . PHE A 1 208 ? -23.203 -29.641 -12.445 1 74.38 208 PHE A CA 1
ATOM 1682 C C . PHE A 1 208 ? -24.297 -30.531 -11.852 1 74.38 208 PHE A C 1
ATOM 1684 O O . PHE A 1 208 ? -25.484 -30.219 -11.992 1 74.38 208 PHE A O 1
ATOM 1691 N N . GLN A 1 209 ? -23.906 -31.547 -11.211 1 81.19 209 GLN A N 1
ATOM 1692 C CA . GLN A 1 209 ? -24.875 -32.438 -10.57 1 81.19 209 GLN A CA 1
ATOM 1693 C C . GLN A 1 209 ? -25.656 -31.719 -9.484 1 81.19 209 GLN A C 1
ATOM 1695 O O . GLN A 1 209 ? -26.875 -31.922 -9.344 1 81.19 209 GLN A O 1
ATOM 1700 N N . ARG A 1 210 ? -24.922 -30.922 -8.812 1 85.44 210 ARG A N 1
ATOM 1701 C CA . ARG A 1 210 ? -25.594 -30.156 -7.77 1 85.44 210 ARG A CA 1
ATOM 1702 C C . ARG A 1 210 ? -26.672 -29.25 -8.367 1 85.44 210 ARG A C 1
ATOM 1704 O O . ARG A 1 210 ? -27.766 -29.125 -7.805 1 85.44 210 ARG A O 1
ATOM 1711 N N . LYS A 1 211 ? -26.281 -28.641 -9.453 1 80.94 211 LYS A N 1
ATOM 1712 C CA . LYS A 1 211 ? -27.25 -27.781 -10.141 1 80.94 211 LYS A CA 1
ATOM 1713 C C . LYS A 1 211 ? -28.469 -28.578 -10.586 1 80.94 211 LYS A C 1
ATOM 1715 O O . LYS A 1 211 ? -29.609 -28.125 -10.438 1 80.94 211 LYS A O 1
ATOM 1720 N N . LEU A 1 212 ? -28.281 -29.75 -11.109 1 82.94 212 LEU A N 1
ATOM 1721 C CA . LEU A 1 212 ? -29.359 -30.625 -11.562 1 82.94 212 LEU A CA 1
ATOM 1722 C C . LEU A 1 212 ? -30.25 -31.031 -10.391 1 82.94 212 LEU A C 1
ATOM 1724 O O . LEU A 1 212 ? -31.484 -31.078 -10.523 1 82.94 212 LEU A O 1
ATOM 1728 N N . ILE A 1 213 ? -29.641 -31.297 -9.312 1 86.62 213 ILE A N 1
ATOM 1729 C CA . ILE A 1 213 ? -30.375 -31.719 -8.125 1 86.62 213 ILE A CA 1
ATOM 1730 C C . ILE A 1 213 ? -31.281 -30.578 -7.656 1 86.62 213 ILE A C 1
ATOM 1732 O O . ILE A 1 213 ? -32.469 -30.781 -7.434 1 86.62 213 ILE A O 1
ATOM 1736 N N . TYR A 1 214 ? -30.734 -29.438 -7.543 1 82.31 214 TYR A N 1
ATOM 1737 C CA . TYR A 1 214 ? -31.5 -28.281 -7.07 1 82.31 214 TYR A CA 1
ATOM 1738 C C . TYR A 1 214 ? -32.688 -28.016 -7.988 1 82.31 214 TYR A C 1
ATOM 1740 O O . TYR A 1 214 ? -33.812 -27.781 -7.512 1 82.31 214 TYR A O 1
ATOM 1748 N N . GLN A 1 215 ? -32.406 -28.047 -9.281 1 81.88 215 GLN A N 1
ATOM 1749 C CA . GLN A 1 215 ? -33.469 -27.781 -10.258 1 81.88 215 GLN A CA 1
ATOM 1750 C C . GLN A 1 215 ? -34.562 -28.828 -10.172 1 81.88 215 GLN A C 1
ATOM 1752 O O . GLN A 1 215 ? -35.75 -28.5 -10.195 1 81.88 215 GLN A O 1
ATOM 1757 N N . THR A 1 216 ? -34.125 -30.062 -10.094 1 85.81 216 THR A N 1
ATOM 1758 C CA . THR A 1 216 ? -35.094 -31.156 -10.039 1 85.81 216 THR A CA 1
ATOM 1759 C C . THR A 1 216 ? -35.938 -31.078 -8.758 1 85.81 216 THR A C 1
ATOM 1761 O O . THR A 1 216 ? -37.156 -31.266 -8.797 1 85.81 216 THR A O 1
ATOM 1764 N N . LEU A 1 217 ? -35.281 -30.781 -7.703 1 86.44 217 LEU A N 1
ATOM 1765 C CA . LEU A 1 217 ? -35.969 -30.781 -6.422 1 86.44 217 LEU A CA 1
ATOM 1766 C C . LEU A 1 217 ? -36.906 -29.594 -6.32 1 86.44 217 LEU A C 1
ATOM 1768 O O . LEU A 1 217 ? -38 -29.703 -5.746 1 86.44 217 LEU A O 1
ATOM 1772 N N . SER A 1 218 ? -36.531 -28.516 -6.863 1 80.75 218 SER A N 1
ATOM 1773 C CA . SER A 1 218 ? -37.375 -27.328 -6.848 1 80.75 218 SER A CA 1
ATOM 1774 C C . SER A 1 218 ? -38.656 -27.562 -7.652 1 80.75 218 SER A C 1
ATOM 1776 O O . SER A 1 218 ? -39.719 -27.031 -7.301 1 80.75 218 SER A O 1
ATOM 1778 N N . ARG A 1 219 ? -38.5 -28.344 -8.633 1 81.38 219 ARG A N 1
ATOM 1779 C CA . ARG A 1 219 ? -39.625 -28.625 -9.5 1 81.38 219 ARG A CA 1
ATOM 1780 C C . ARG A 1 219 ? -40.531 -29.703 -8.891 1 81.38 219 ARG A C 1
ATOM 1782 O O . ARG A 1 219 ? -41.75 -29.531 -8.844 1 81.38 219 ARG A O 1
ATOM 1789 N N . LYS A 1 220 ? -39.969 -30.703 -8.383 1 86.69 220 LYS A N 1
ATOM 1790 C CA . LYS A 1 220 ? -40.719 -31.859 -7.918 1 86.69 220 LYS A CA 1
ATOM 1791 C C . LYS A 1 220 ? -41.25 -31.641 -6.508 1 86.69 220 LYS A C 1
ATOM 1793 O O . LYS A 1 220 ? -42.344 -32.125 -6.172 1 86.69 220 LYS A O 1
ATOM 1798 N N . TYR A 1 221 ? -40.438 -30.938 -5.75 1 86.12 221 TYR A N 1
ATOM 1799 C CA . TYR A 1 221 ? -40.812 -30.75 -4.352 1 86.12 221 TYR A CA 1
ATOM 1800 C C . TYR A 1 221 ? -40.75 -29.281 -3.969 1 86.12 221 TYR A C 1
ATOM 1802 O O . TYR A 1 221 ? -39.906 -28.875 -3.18 1 86.12 221 TYR A O 1
ATOM 1810 N N . PRO A 1 222 ? -41.656 -28.5 -4.391 1 79.38 222 PRO A N 1
ATOM 1811 C CA . PRO A 1 222 ? -41.625 -27.062 -4.098 1 79.38 222 PRO A CA 1
ATOM 1812 C C . PRO A 1 222 ? -41.844 -26.766 -2.617 1 79.38 222 PRO A C 1
ATOM 1814 O O . PRO A 1 222 ? -41.469 -25.688 -2.137 1 79.38 222 PRO A O 1
ATOM 1817 N N . LYS A 1 223 ? -42.531 -27.734 -1.972 1 79.25 223 LYS A N 1
ATOM 1818 C CA . LYS A 1 223 ? -42.781 -27.562 -0.542 1 79.25 223 LYS A CA 1
ATOM 1819 C C . LYS A 1 223 ? -42.406 -28.828 0.231 1 79.25 223 LYS A C 1
ATOM 1821 O O . LYS A 1 223 ? -42.281 -29.906 -0.354 1 79.25 223 LYS A O 1
ATOM 1826 N N . GLY A 1 224 ? -42.062 -28.625 1.381 1 83.06 224 GLY A N 1
ATOM 1827 C CA . GLY A 1 224 ? -41.906 -29.766 2.271 1 83.06 224 GLY A CA 1
ATOM 1828 C C . GLY A 1 224 ? -40.469 -30.141 2.525 1 83.06 224 GLY A C 1
ATOM 1829 O O . GLY A 1 224 ? -40.188 -30.969 3.396 1 83.06 224 GLY A O 1
ATOM 1830 N N . ILE A 1 225 ? -39.594 -29.5 1.699 1 87.25 225 ILE A N 1
ATOM 1831 C CA . ILE A 1 225 ? -38.188 -29.875 1.913 1 87.25 225 ILE A CA 1
ATOM 1832 C C . ILE A 1 225 ? -37.312 -28.609 1.85 1 87.25 225 ILE A C 1
ATOM 1834 O O . ILE A 1 225 ? -37.719 -27.609 1.271 1 87.25 225 ILE A O 1
ATOM 1838 N N . HIS A 1 226 ? -36.281 -28.609 2.533 1 87.12 226 HIS A N 1
ATOM 1839 C CA . HIS A 1 226 ? -35.25 -27.609 2.457 1 87.12 226 HIS A CA 1
ATOM 1840 C C . HIS A 1 226 ? -33.938 -28.219 1.982 1 87.12 226 HIS A C 1
ATOM 1842 O O . HIS A 1 226 ? -33.469 -29.25 2.51 1 87.12 226 HIS A O 1
ATOM 1848 N N . VAL A 1 227 ? -33.438 -27.594 0.933 1 85.69 227 VAL A N 1
ATOM 1849 C CA . VAL A 1 227 ? -32.188 -28.094 0.332 1 85.69 227 VAL A CA 1
ATOM 1850 C C . VAL A 1 227 ? -31.062 -27.109 0.592 1 85.69 227 VAL A C 1
ATOM 1852 O O . VAL A 1 227 ? -31.219 -25.891 0.399 1 85.69 227 VAL A O 1
ATOM 1855 N N . GLU A 1 228 ? -29.953 -27.547 1.155 1 84.69 228 GLU A N 1
ATOM 1856 C CA . GLU A 1 228 ? -28.812 -26.672 1.397 1 84.69 228 GLU A CA 1
ATOM 1857 C C . GLU A 1 228 ? -27.5 -27.391 1.065 1 84.69 228 GLU A C 1
ATOM 1859 O O . GLU A 1 228 ? -27.406 -28.609 1.171 1 84.69 228 GLU A O 1
ATOM 1864 N N . THR A 1 229 ? -26.594 -26.641 0.521 1 84.75 229 THR A N 1
ATOM 1865 C CA . THR A 1 229 ? -25.266 -27.156 0.226 1 84.75 229 THR A CA 1
ATOM 1866 C C . THR A 1 229 ? -24.297 -26.844 1.362 1 84.75 229 THR A C 1
ATOM 1868 O O . THR A 1 229 ? -24.188 -25.703 1.795 1 84.75 229 THR A O 1
ATOM 1871 N N . LEU A 1 230 ? -23.734 -27.812 1.919 1 82.38 230 LEU A N 1
ATOM 1872 C CA . LEU A 1 230 ? -22.781 -27.656 3.006 1 82.38 230 LEU A CA 1
ATOM 1873 C C . LEU A 1 230 ? -21.391 -28.125 2.576 1 82.38 230 LEU A C 1
ATOM 1875 O O . LEU A 1 230 ? -21.25 -28.812 1.559 1 82.38 230 LEU A O 1
ATOM 1879 N N . GLU A 1 231 ? -20.344 -27.547 3.125 1 80.19 231 GLU A N 1
ATOM 1880 C CA . GLU A 1 231 ? -18.969 -27.922 2.824 1 80.19 231 GLU A CA 1
ATOM 1881 C C . GLU A 1 231 ? -18.359 -28.75 3.949 1 80.19 231 GLU A C 1
ATOM 1883 O O . GLU A 1 231 ? -18.531 -28.422 5.129 1 80.19 231 GLU A O 1
ATOM 1888 N N . THR A 1 232 ? -17.844 -29.812 3.607 1 75.94 232 THR A N 1
ATOM 1889 C CA . THR A 1 232 ? -17.172 -30.672 4.582 1 75.94 232 THR A CA 1
ATOM 1890 C C . THR A 1 232 ? -15.836 -30.078 5.004 1 75.94 232 THR A C 1
ATOM 1892 O O . THR A 1 232 ? -15.414 -29.047 4.477 1 75.94 232 THR A O 1
ATOM 1895 N N . GLU A 1 233 ? -15.273 -30.609 6.027 1 69.06 233 GLU A N 1
ATOM 1896 C CA . GLU A 1 233 ? -13.953 -30.203 6.496 1 69.06 233 GLU A CA 1
ATOM 1897 C C . GLU A 1 233 ? -12.922 -30.281 5.375 1 69.06 233 GLU A C 1
ATOM 1899 O O . GLU A 1 233 ? -11.977 -29.484 5.336 1 69.06 233 GLU A O 1
ATOM 1904 N N . LYS A 1 234 ? -13.141 -31.219 4.406 1 62.5 234 LYS A N 1
ATOM 1905 C CA . LYS A 1 234 ? -12.219 -31.438 3.291 1 62.5 234 LYS A CA 1
ATOM 1906 C C . LYS A 1 234 ? -12.547 -30.516 2.123 1 62.5 234 LYS A C 1
ATOM 1908 O O . LYS A 1 234 ? -12.094 -30.734 0.998 1 62.5 234 LYS A O 1
ATOM 1913 N N . LYS A 1 235 ? -13.477 -29.594 2.33 1 66.44 235 LYS A N 1
ATOM 1914 C CA . LYS A 1 235 ? -13.867 -28.547 1.38 1 66.44 235 LYS A CA 1
ATOM 1915 C C . LYS A 1 235 ? -14.672 -29.141 0.223 1 66.44 235 LYS A C 1
ATOM 1917 O O . LYS A 1 235 ? -14.594 -28.641 -0.903 1 66.44 235 LYS A O 1
ATOM 1922 N N . GLU A 1 236 ? -15.203 -30.297 0.551 1 76.5 236 GLU A N 1
ATOM 1923 C CA . GLU A 1 236 ? -16.125 -30.875 -0.429 1 76.5 236 GLU A CA 1
ATOM 1924 C C . GLU A 1 236 ? -17.562 -30.406 -0.18 1 76.5 236 GLU A C 1
ATOM 1926 O O . GLU A 1 236 ? -18 -30.312 0.969 1 76.5 236 GLU A O 1
ATOM 1931 N N . ARG A 1 237 ? -18.203 -30.094 -1.279 1 82.56 237 ARG A N 1
ATOM 1932 C CA . ARG A 1 237 ? -19.562 -29.594 -1.154 1 82.56 237 ARG A CA 1
ATOM 1933 C C . ARG A 1 237 ? -20.578 -30.734 -1.311 1 82.56 237 ARG A C 1
ATOM 1935 O O . ARG A 1 237 ? -20.438 -31.562 -2.209 1 82.56 237 ARG A O 1
ATOM 1942 N N . TYR A 1 238 ? -21.484 -30.922 -0.337 1 86.88 238 TYR A N 1
ATOM 1943 C CA . TYR A 1 238 ? -22.547 -31.922 -0.411 1 86.88 238 TYR A CA 1
ATOM 1944 C C . TYR A 1 238 ? -23.906 -31.297 -0.074 1 86.88 238 TYR A C 1
ATOM 1946 O O . TYR A 1 238 ? -23.969 -30.234 0.56 1 86.88 238 TYR A O 1
ATOM 1954 N N . ILE A 1 239 ? -24.984 -31.875 -0.559 1 89.94 239 ILE A N 1
ATOM 1955 C CA . ILE A 1 239 ? -26.328 -31.328 -0.41 1 89.94 239 ILE A CA 1
ATOM 1956 C C . ILE A 1 239 ? -27.047 -32.031 0.75 1 89.94 239 ILE A C 1
ATOM 1958 O O . ILE A 1 239 ? -26.969 -33.25 0.896 1 89.94 239 ILE A O 1
ATOM 1962 N N . VAL A 1 240 ? -27.578 -31.281 1.588 1 90.06 240 VAL A N 1
ATOM 1963 C CA . VAL A 1 240 ? -28.406 -31.781 2.682 1 90.06 240 VAL A CA 1
ATOM 1964 C C . VAL A 1 240 ? -29.859 -31.422 2.439 1 90.06 240 VAL A C 1
ATOM 1966 O O . VAL A 1 240 ? -30.188 -30.266 2.141 1 90.06 240 VAL A O 1
ATOM 1969 N N . ILE A 1 241 ? -30.703 -32.406 2.498 1 90.38 241 ILE A N 1
ATOM 1970 C CA . ILE A 1 241 ? -32.125 -32.219 2.332 1 90.38 241 ILE A CA 1
ATOM 1971 C C . ILE A 1 241 ? -32.844 -32.438 3.662 1 90.38 241 ILE A C 1
ATOM 1973 O O . ILE A 1 241 ? -32.625 -33.469 4.324 1 90.38 241 ILE A O 1
ATOM 1977 N N . SER A 1 242 ? -33.594 -31.516 4.121 1 89.69 242 SER A N 1
ATOM 1978 C CA . SER A 1 242 ? -34.344 -31.625 5.375 1 89.69 242 SER A CA 1
ATOM 1979 C C . SER A 1 242 ? -35.844 -31.484 5.148 1 89.69 242 SER A C 1
ATOM 1981 O O . SER A 1 242 ? -36.281 -30.672 4.324 1 89.69 242 SER A O 1
ATOM 1983 N N . LYS A 1 243 ? -36.531 -32.312 5.871 1 89.06 243 LYS A N 1
ATOM 1984 C CA . LYS A 1 243 ? -38 -32.156 5.891 1 89.06 243 LYS A CA 1
ATOM 1985 C C . LYS A 1 243 ? -38.406 -30.922 6.711 1 89.06 243 LYS A C 1
ATOM 1987 O O . LYS A 1 243 ? -37.969 -30.766 7.859 1 89.06 243 LYS A O 1
ATOM 1992 N N . VAL A 1 244 ? -39.031 -29.984 6.074 1 87 244 VAL A N 1
ATOM 1993 C CA . VAL A 1 244 ? -39.406 -28.797 6.82 1 87 244 VAL A CA 1
ATOM 1994 C C . VAL A 1 244 ? -40.875 -28.484 6.578 1 87 244 VAL A C 1
ATOM 1996 O O . VAL A 1 244 ? -41.375 -28.656 5.465 1 87 244 VAL A O 1
ATOM 1999 N N . ASP A 1 245 ? -41.594 -28.203 7.688 1 84.44 245 ASP A N 1
ATOM 2000 C CA . ASP A 1 245 ? -42.938 -27.719 7.535 1 84.44 245 ASP A CA 1
ATOM 2001 C C . ASP A 1 245 ? -42.969 -26.219 7.199 1 84.44 245 ASP A C 1
ATOM 2003 O O . ASP A 1 245 ? -41.906 -25.594 7.07 1 84.44 245 ASP A O 1
ATOM 2007 N N . GLU A 1 246 ? -44.125 -25.703 6.945 1 83.69 246 GLU A N 1
ATOM 2008 C CA . GLU A 1 246 ? -44.25 -24.328 6.492 1 83.69 246 GLU A CA 1
ATOM 2009 C C . GLU A 1 246 ? -43.75 -23.344 7.547 1 83.69 246 GLU A C 1
ATOM 2011 O O . GLU A 1 246 ? -43.156 -22.328 7.215 1 83.69 246 GLU A O 1
ATOM 2016 N N . GLU A 1 247 ? -44.031 -23.656 8.805 1 86.75 247 GLU A N 1
ATOM 2017 C CA . GLU A 1 247 ? -43.562 -22.781 9.867 1 86.75 247 GLU A CA 1
ATOM 2018 C C . GLU A 1 247 ? -42.031 -22.797 9.977 1 86.75 247 GLU A C 1
ATOM 2020 O O . GLU A 1 247 ? -41.406 -21.75 10.141 1 86.75 247 GLU A O 1
ATOM 2025 N N . GLU A 1 248 ? -41.562 -23.984 9.906 1 85.44 248 GLU A N 1
ATOM 2026 C CA . GLU A 1 248 ? -40.125 -24.109 9.969 1 85.44 248 GLU A CA 1
ATOM 2027 C C . GLU A 1 248 ? -39.469 -23.484 8.742 1 85.44 248 GLU A C 1
ATOM 2029 O O . GLU A 1 248 ? -38.375 -22.906 8.844 1 85.44 248 GLU A O 1
ATOM 2034 N N . ARG A 1 249 ? -40.062 -23.609 7.66 1 82.56 249 ARG A N 1
ATOM 2035 C CA . ARG A 1 249 ? -39.562 -23 6.434 1 82.56 249 ARG A CA 1
ATOM 2036 C C . ARG A 1 249 ? -39.5 -21.469 6.574 1 82.56 249 ARG A C 1
ATOM 2038 O O . ARG A 1 249 ? -38.5 -20.859 6.195 1 82.56 249 ARG A O 1
ATOM 2045 N N . LYS A 1 250 ? -40.594 -20.938 7.105 1 84.56 250 LYS A N 1
ATOM 2046 C CA . LYS A 1 250 ? -40.656 -19.484 7.301 1 84.56 250 LYS A CA 1
ATOM 2047 C C . LYS A 1 250 ? -39.562 -19.047 8.289 1 84.56 250 LYS A C 1
ATOM 2049 O O . LYS A 1 250 ? -38.938 -18 8.094 1 84.56 250 LYS A O 1
ATOM 2054 N N . ARG A 1 251 ? -39.438 -19.797 9.312 1 88.62 251 ARG A N 1
ATOM 2055 C CA . ARG A 1 251 ? -38.438 -19.469 10.312 1 88.62 251 ARG A CA 1
ATOM 2056 C C . ARG A 1 251 ? -37.031 -19.5 9.711 1 88.62 251 ARG A C 1
ATOM 2058 O O . ARG A 1 251 ? -36.188 -18.641 9.992 1 88.62 251 ARG A O 1
ATOM 2065 N N . ARG A 1 252 ? -36.781 -20.5 8.945 1 83.19 252 ARG A N 1
ATOM 2066 C CA . ARG A 1 252 ? -35.469 -20.625 8.289 1 83.19 252 ARG A CA 1
ATOM 2067 C C . ARG A 1 252 ? -35.25 -19.5 7.297 1 83.19 252 ARG A C 1
ATOM 2069 O O . ARG A 1 252 ? -34.125 -19 7.156 1 83.19 252 ARG A O 1
ATOM 2076 N N . GLU A 1 253 ? -36.281 -19.172 6.668 1 81.62 253 GLU A N 1
ATOM 2077 C CA . GLU A 1 253 ? -36.188 -18.062 5.727 1 81.62 253 GLU A CA 1
ATOM 2078 C C . GLU A 1 253 ? -35.906 -16.75 6.453 1 81.62 253 GLU A C 1
ATOM 2080 O O . GLU A 1 253 ? -35.125 -15.93 5.988 1 81.62 253 GLU A O 1
ATOM 2085 N N . GLN A 1 254 ? -36.625 -16.578 7.535 1 86.69 254 GLN A N 1
ATOM 2086 C CA . GLN A 1 254 ? -36.406 -15.375 8.328 1 86.69 254 GLN A CA 1
ATOM 2087 C C . GLN A 1 254 ? -35 -15.328 8.883 1 86.69 254 GLN A C 1
ATOM 2089 O O . GLN A 1 254 ? -34.375 -14.266 8.93 1 86.69 254 GLN A O 1
ATOM 2094 N N . GLN A 1 255 ? -34.594 -16.438 9.305 1 87.38 255 GLN A N 1
ATOM 2095 C CA . GLN A 1 255 ? -33.219 -16.531 9.812 1 87.38 255 GLN A CA 1
ATOM 2096 C C . GLN A 1 255 ? -32.219 -16.234 8.711 1 87.38 255 GLN A C 1
ATOM 2098 O O . GLN A 1 255 ? -31.203 -15.57 8.945 1 87.38 255 GLN A O 1
ATOM 2103 N N . ARG A 1 256 ? -32.469 -16.797 7.605 1 82.94 256 ARG A N 1
ATOM 2104 C CA . ARG A 1 256 ? -31.594 -16.547 6.461 1 82.94 256 ARG A CA 1
ATOM 2105 C C . ARG A 1 256 ? -31.594 -15.062 6.094 1 82.94 256 ARG A C 1
ATOM 2107 O O . ARG A 1 256 ? -30.531 -14.5 5.82 1 82.94 256 ARG A O 1
ATOM 2114 N N . LEU A 1 257 ? -32.75 -14.508 6.105 1 84.94 257 LEU A N 1
ATOM 2115 C CA . LEU A 1 257 ? -32.875 -13.086 5.789 1 84.94 257 LEU A CA 1
ATOM 2116 C C . LEU A 1 257 ? -32.125 -12.242 6.816 1 84.94 257 LEU A C 1
ATOM 2118 O O . LEU A 1 257 ? -31.453 -11.266 6.453 1 84.94 257 LEU A O 1
ATOM 2122 N N . ALA A 1 258 ? -32.25 -12.578 7.984 1 89.62 258 ALA A N 1
ATOM 2123 C CA . ALA A 1 258 ? -31.578 -11.844 9.047 1 89.62 258 ALA A CA 1
ATOM 2124 C C . ALA A 1 258 ? -30.062 -11.961 8.922 1 89.62 258 ALA A C 1
ATOM 2126 O O . ALA A 1 258 ? -29.344 -10.992 9.148 1 89.62 258 ALA A O 1
ATOM 2127 N N . LYS A 1 259 ? -29.672 -13.102 8.609 1 88.31 259 LYS A N 1
ATOM 2128 C CA . LYS A 1 259 ? -28.25 -13.336 8.422 1 88.31 259 LYS A CA 1
ATOM 2129 C C . LYS A 1 259 ? -27.703 -12.539 7.23 1 88.31 259 LYS A C 1
ATOM 2131 O O . LYS A 1 259 ? -26.609 -11.992 7.293 1 88.31 259 LYS A O 1
ATOM 2136 N N . GLU A 1 260 ? -28.406 -12.531 6.207 1 85.62 260 GLU A N 1
ATOM 2137 C CA . GLU A 1 260 ? -28.031 -11.773 5.016 1 85.62 260 GLU A CA 1
ATOM 2138 C C . GLU A 1 260 ? -27.953 -10.281 5.312 1 85.62 260 GLU A C 1
ATOM 2140 O O . GLU A 1 260 ? -27.047 -9.594 4.836 1 85.62 260 GLU A O 1
ATOM 2145 N N . GLN A 1 261 ? -28.922 -9.844 6.02 1 87.06 261 GLN A N 1
ATOM 2146 C CA . GLN A 1 261 ? -28.922 -8.438 6.395 1 87.06 261 GLN A CA 1
ATOM 2147 C C . GLN A 1 261 ? -27.734 -8.094 7.277 1 87.06 261 GLN A C 1
ATOM 2149 O O . GLN A 1 261 ? -27.156 -7.012 7.152 1 87.06 261 GLN A O 1
ATOM 2154 N N . GLU A 1 262 ? -27.469 -8.969 8.109 1 89.62 262 GLU A N 1
ATOM 2155 C CA . GLU A 1 262 ? -26.312 -8.781 8.977 1 89.62 262 GLU A CA 1
ATOM 2156 C C . GLU A 1 262 ? -25.016 -8.742 8.164 1 89.62 262 GLU A C 1
ATOM 2158 O O . GLU A 1 262 ? -24.141 -7.93 8.43 1 89.62 262 GLU A O 1
ATOM 2163 N N . GLU A 1 263 ? -24.922 -9.609 7.227 1 87.69 263 GLU A N 1
ATOM 2164 C CA . GLU A 1 263 ? -23.75 -9.648 6.352 1 87.69 263 GLU A CA 1
ATOM 2165 C C . GLU A 1 263 ? -23.625 -8.367 5.535 1 87.69 263 GLU A C 1
ATOM 2167 O O . GLU A 1 263 ? -22.516 -7.875 5.309 1 87.69 263 GLU A O 1
ATOM 2172 N N . LEU A 1 264 ? -24.719 -7.938 5.141 1 88.5 264 LEU A N 1
ATOM 2173 C CA . LEU A 1 264 ? -24.734 -6.691 4.383 1 88.5 264 LEU A CA 1
ATOM 2174 C C . LEU A 1 264 ? -24.281 -5.52 5.242 1 88.5 264 LEU A C 1
ATOM 2176 O O . LEU A 1 264 ? -23.484 -4.684 4.793 1 88.5 264 LEU A O 1
ATOM 2180 N N . ASN A 1 265 ? -24.781 -5.504 6.426 1 90.62 265 ASN A N 1
ATOM 2181 C CA . ASN A 1 265 ? -24.375 -4.441 7.344 1 90.62 265 ASN A CA 1
ATOM 2182 C C . ASN A 1 265 ? -22.891 -4.504 7.664 1 90.62 265 ASN A C 1
ATOM 2184 O O . ASN A 1 265 ? -22.234 -3.467 7.809 1 90.62 265 ASN A O 1
ATOM 2188 N N . ASP A 1 266 ? -22.453 -5.688 7.77 1 91.06 266 ASP A N 1
ATOM 2189 C CA . ASP A 1 266 ? -21.031 -5.875 8.016 1 91.06 266 ASP A CA 1
ATOM 2190 C C . ASP A 1 266 ? -20.203 -5.387 6.828 1 91.06 266 ASP A C 1
ATOM 2192 O O . ASP A 1 266 ? -19.109 -4.848 7.008 1 91.06 266 ASP A O 1
ATOM 2196 N N . ALA A 1 267 ? -20.734 -5.551 5.699 1 90.69 267 ALA A N 1
ATOM 2197 C CA . ALA A 1 267 ? -20.031 -5.117 4.488 1 90.69 267 ALA A CA 1
ATOM 2198 C C . ALA A 1 267 ? -20 -3.596 4.391 1 90.69 267 ALA A C 1
ATOM 2200 O O . ALA A 1 267 ? -19.016 -3.016 3.922 1 90.69 267 ALA A O 1
ATOM 2201 N N . VAL A 1 268 ? -21.109 -2.979 4.785 1 93.81 268 VAL A N 1
ATOM 2202 C CA . VAL A 1 268 ? -21.156 -1.52 4.781 1 93.81 268 VAL A CA 1
ATOM 2203 C C . VAL A 1 268 ? -20.109 -0.969 5.746 1 93.81 268 VAL A C 1
ATOM 2205 O O . VAL A 1 268 ? -19.453 0.034 5.453 1 93.81 268 VAL A O 1
ATOM 2208 N N . GLY A 1 269 ? -20.016 -1.653 6.91 1 95.88 269 GLY A N 1
ATOM 2209 C CA . GLY A 1 269 ? -18.906 -1.469 7.844 1 95.88 269 GLY A CA 1
ATOM 2210 C C . GLY A 1 269 ? -18.766 -0.036 8.32 1 95.88 269 GLY A C 1
ATOM 2211 O O . GLY A 1 269 ? -19.719 0.55 8.836 1 95.88 269 GLY A O 1
ATOM 2212 N N . PHE A 1 270 ? -17.641 0.59 8.016 1 98.06 270 PHE A N 1
ATOM 2213 C CA . PHE A 1 270 ? -17.281 1.883 8.578 1 98.06 270 PHE A CA 1
ATOM 2214 C C . PHE A 1 270 ? -18.156 2.992 8.016 1 98.06 270 PHE A C 1
ATOM 2216 O O . PHE A 1 270 ? -18.359 4.02 8.656 1 98.06 270 PHE A O 1
ATOM 2223 N N . SER A 1 271 ? -18.625 2.844 6.836 1 97.31 271 SER A N 1
ATOM 2224 C CA . SER A 1 271 ? -19.5 3.848 6.234 1 97.31 271 SER A CA 1
ATOM 2225 C C . SER A 1 271 ? -20.688 4.16 7.133 1 97.31 271 SER A C 1
ATOM 2227 O O . SER A 1 271 ? -21.234 5.262 7.09 1 97.31 271 SER A O 1
ATOM 2229 N N . ARG A 1 272 ? -21.078 3.25 7.957 1 96.75 272 ARG A N 1
ATOM 2230 C CA . ARG A 1 272 ? -22.172 3.455 8.891 1 96.75 272 ARG A CA 1
ATOM 2231 C C . ARG A 1 272 ? -21.844 4.551 9.898 1 96.75 272 ARG A C 1
ATOM 2233 O O . ARG A 1 272 ? -22.734 5.285 10.336 1 96.75 272 ARG A O 1
ATOM 2240 N N . VAL A 1 273 ? -20.609 4.594 10.281 1 98.12 273 VAL A N 1
ATOM 2241 C CA . VAL A 1 273 ? -20.172 5.633 11.203 1 98.12 273 VAL A CA 1
ATOM 2242 C C . VAL A 1 273 ? -20.281 7 10.539 1 98.12 273 VAL A C 1
ATOM 2244 O O . VAL A 1 273 ? -20.75 7.961 11.141 1 98.12 273 VAL A O 1
ATOM 2247 N N . ILE A 1 274 ? -19.859 7.094 9.297 1 97.56 274 ILE A N 1
ATOM 2248 C CA . ILE A 1 274 ? -19.906 8.344 8.555 1 97.56 274 ILE A CA 1
ATOM 2249 C C . ILE A 1 274 ? -21.359 8.781 8.359 1 97.56 274 ILE A C 1
ATOM 2251 O O . ILE A 1 274 ? -21.672 9.969 8.461 1 97.56 274 ILE A O 1
ATOM 2255 N N . HIS A 1 275 ? -22.219 7.832 8.133 1 96.06 275 HIS A N 1
ATOM 2256 C CA . HIS A 1 275 ? -23.641 8.141 8.039 1 96.06 275 HIS A CA 1
ATOM 2257 C C . HIS A 1 275 ? -24.172 8.711 9.344 1 96.06 275 HIS A C 1
ATOM 2259 O O . HIS A 1 275 ? -24.969 9.648 9.336 1 96.06 275 HIS A O 1
ATOM 2265 N N . ALA A 1 276 ? -23.766 8.094 10.406 1 97.56 276 ALA A N 1
ATOM 2266 C CA . ALA A 1 276 ? -24.203 8.578 11.711 1 97.56 276 ALA A CA 1
ATOM 2267 C C . ALA A 1 276 ? -23.75 10.008 11.953 1 97.56 276 ALA A C 1
ATOM 2269 O O . ALA A 1 276 ? -24.5 10.828 12.484 1 97.56 276 ALA A O 1
ATOM 2270 N N . ILE A 1 277 ? -22.531 10.312 11.57 1 97.5 277 ILE A N 1
ATOM 2271 C CA . ILE A 1 277 ? -22 11.656 11.695 1 97.5 277 ILE A CA 1
ATOM 2272 C C . ILE A 1 277 ? -22.797 12.625 10.836 1 97.5 277 ILE A C 1
ATOM 2274 O O . ILE A 1 277 ? -23.219 13.68 11.305 1 97.5 277 ILE A O 1
ATOM 2278 N N . ALA A 1 278 ? -23.047 12.242 9.656 1 96.31 278 ALA A N 1
ATOM 2279 C CA . ALA A 1 278 ? -23.812 13.07 8.711 1 96.31 278 ALA A CA 1
ATOM 2280 C C . ALA A 1 278 ? -25.219 13.344 9.234 1 96.31 278 ALA A C 1
ATOM 2282 O O . ALA A 1 278 ? -25.688 14.484 9.203 1 96.31 278 ALA A O 1
ATOM 2283 N N . ASN A 1 279 ? -25.844 12.359 9.766 1 96.12 279 ASN A N 1
ATOM 2284 C CA . ASN A 1 279 ? -27.219 12.461 10.219 1 96.12 279 ASN A CA 1
ATOM 2285 C C . ASN A 1 279 ? -27.344 13.297 11.492 1 96.12 279 ASN A C 1
ATOM 2287 O O . ASN A 1 279 ? -28.391 13.875 11.758 1 96.12 279 ASN A O 1
ATOM 2291 N N . SER A 1 280 ? -26.328 13.297 12.227 1 96.88 280 SER A N 1
ATOM 2292 C CA . SER A 1 280 ? -26.359 14.055 13.469 1 96.88 280 SER A CA 1
ATOM 2293 C C . SER A 1 280 ? -26.453 15.555 13.203 1 96.88 280 SER A C 1
ATOM 2295 O O . SER A 1 280 ? -27.047 16.297 14 1 96.88 280 SER A O 1
ATOM 2297 N N . GLY A 1 281 ? -25.797 16.016 12.148 1 95.94 281 GLY A N 1
ATOM 2298 C CA . GLY A 1 281 ? -25.797 17.422 11.789 1 95.94 281 GLY A CA 1
ATOM 2299 C C . GLY A 1 281 ? -24.984 18.281 12.742 1 95.94 281 GLY A C 1
ATOM 2300 O O . GLY A 1 281 ? -25.062 19.516 12.695 1 95.94 281 GLY A O 1
ATOM 2301 N N . LYS A 1 282 ? -24.281 17.703 13.562 1 97.44 282 LYS A N 1
ATOM 2302 C CA . LYS A 1 282 ? -23.531 18.422 14.594 1 97.44 282 LYS A CA 1
ATOM 2303 C C . LYS A 1 282 ? -22.219 18.969 14.039 1 97.44 282 LYS A C 1
ATOM 2305 O O . LYS A 1 282 ? -21.797 18.594 12.938 1 97.44 282 LYS A O 1
ATOM 2310 N N . LEU A 1 283 ? -21.609 19.828 14.828 1 98.44 283 LEU A N 1
ATOM 2311 C CA . LEU A 1 283 ? -20.375 20.5 14.414 1 98.44 283 LEU A CA 1
ATOM 2312 C C . LEU A 1 283 ? -19.203 19.516 14.406 1 98.44 283 LEU A C 1
ATOM 2314 O O . LEU A 1 283 ? -18.984 18.797 15.383 1 98.44 283 LEU A O 1
ATOM 2318 N N . VAL A 1 284 ? -18.578 19.438 13.25 1 98.75 284 VAL A N 1
ATOM 2319 C CA . VAL A 1 284 ? -17.391 18.594 13.078 1 98.75 284 VAL A CA 1
ATOM 2320 C C . VAL A 1 284 ? -16.156 19.469 12.969 1 98.75 284 VAL A C 1
ATOM 2322 O O . VAL A 1 284 ? -16.078 20.344 12.102 1 98.75 284 VAL A O 1
ATOM 2325 N N . ILE A 1 285 ? -15.188 19.203 13.844 1 98.81 285 ILE A N 1
ATOM 2326 C CA . ILE A 1 285 ? -13.977 20.016 13.914 1 98.81 285 ILE A CA 1
ATOM 2327 C C . ILE A 1 285 ? -12.797 19.219 13.359 1 98.81 285 ILE A C 1
ATOM 2329 O O . ILE A 1 285 ? -12.672 18.016 13.602 1 98.81 285 ILE A O 1
ATOM 2333 N N . GLY A 1 286 ? -11.938 19.844 12.547 1 98.75 286 GLY A N 1
ATOM 2334 C CA . GLY A 1 286 ? -10.688 19.281 12.062 1 98.75 286 GLY A CA 1
ATOM 2335 C C . GLY A 1 286 ? -9.547 20.281 12.039 1 98.75 286 GLY A C 1
ATOM 2336 O O . GLY A 1 286 ? -9.742 21.453 12.367 1 98.75 286 GLY A O 1
ATOM 2337 N N . HIS A 1 287 ? -8.375 19.875 11.805 1 98.69 287 HIS A N 1
ATOM 2338 C CA . HIS A 1 287 ? -7.191 20.703 11.664 1 98.69 287 HIS A CA 1
ATOM 2339 C C . HIS A 1 287 ? -6.559 20.531 10.289 1 98.69 287 HIS A C 1
ATOM 2341 O O . HIS A 1 287 ? -6.078 19.453 9.953 1 98.69 287 HIS A O 1
ATOM 2347 N N . ASN A 1 288 ? -6.559 21.641 9.531 1 97.12 288 ASN A N 1
ATOM 2348 C CA . ASN A 1 288 ? -6.094 21.5 8.156 1 97.12 288 ASN A CA 1
ATOM 2349 C C . ASN A 1 288 ? -6.766 20.328 7.449 1 97.12 288 ASN A C 1
ATOM 2351 O O . ASN A 1 288 ? -6.086 19.453 6.926 1 97.12 288 ASN A O 1
ATOM 2355 N N . MET A 1 289 ? -8.094 20.438 7.363 1 97.88 289 MET A N 1
ATOM 2356 C CA . MET A 1 289 ? -8.844 19.203 7.199 1 97.88 289 MET A CA 1
ATOM 2357 C C . MET A 1 289 ? -9.391 19.078 5.781 1 97.88 289 MET A C 1
ATOM 2359 O O . MET A 1 289 ? -10.258 18.234 5.516 1 97.88 289 MET A O 1
ATOM 2363 N N . LEU A 1 290 ? -8.922 19.875 4.848 1 97.31 290 LEU A N 1
ATOM 2364 C CA . LEU A 1 290 ? -9.461 19.781 3.492 1 97.31 290 LEU A CA 1
ATOM 2365 C C . LEU A 1 290 ? -9.312 18.375 2.945 1 97.31 290 LEU A C 1
ATOM 2367 O O . LEU A 1 290 ? -10.281 17.781 2.457 1 97.31 290 LEU A O 1
ATOM 2371 N N . LEU A 1 291 ? -8.164 17.812 3.08 1 96.25 291 LEU A N 1
ATOM 2372 C CA . LEU A 1 291 ? -7.926 16.469 2.576 1 96.25 291 LEU A CA 1
ATOM 2373 C C . LEU A 1 291 ? -8.734 15.438 3.365 1 96.25 291 LEU A C 1
ATOM 2375 O O . LEU A 1 291 ? -9.203 14.453 2.801 1 96.25 291 LEU A O 1
ATOM 2379 N N . ASP A 1 292 ? -8.867 15.641 4.676 1 98 292 ASP A N 1
ATOM 2380 C CA . ASP A 1 292 ? -9.703 14.766 5.492 1 98 292 ASP A CA 1
ATOM 2381 C C . ASP A 1 292 ? -11.125 14.695 4.945 1 98 292 ASP A C 1
ATOM 2383 O O . ASP A 1 292 ? -11.703 13.617 4.832 1 98 292 ASP A O 1
ATOM 2387 N N . VAL A 1 293 ? -11.586 15.875 4.641 1 98.31 293 VAL A N 1
ATOM 2388 C CA . VAL A 1 293 ? -12.953 15.984 4.156 1 98.31 293 VAL A CA 1
ATOM 2389 C C . VAL A 1 293 ? -13.078 15.32 2.787 1 98.31 293 VAL A C 1
ATOM 2391 O O . VAL A 1 293 ? -13.984 14.523 2.557 1 98.31 293 VAL A O 1
ATOM 2394 N N . MET A 1 294 ? -12.172 15.641 1.917 1 98 294 MET A N 1
ATOM 2395 C CA . MET A 1 294 ? -12.211 15.094 0.562 1 98 294 MET A CA 1
ATOM 2396 C C . MET A 1 294 ? -12.125 13.57 0.583 1 98 294 MET A C 1
ATOM 2398 O O . MET A 1 294 ? -12.906 12.891 -0.079 1 98 294 MET A O 1
ATOM 2402 N N . HIS A 1 295 ? -11.227 13 1.346 1 97.94 295 HIS A N 1
ATOM 2403 C CA . HIS A 1 295 ? -11.078 11.547 1.426 1 97.94 295 HIS A CA 1
ATOM 2404 C C . HIS A 1 295 ? -12.297 10.898 2.064 1 97.94 295 HIS A C 1
ATOM 2406 O O . HIS A 1 295 ? -12.719 9.82 1.646 1 97.94 295 HIS A O 1
ATOM 2412 N N . THR A 1 296 ? -12.812 11.516 3.125 1 98.19 296 THR A N 1
ATOM 2413 C CA . THR A 1 296 ? -13.977 10.953 3.801 1 98.19 296 THR A CA 1
ATOM 2414 C C . THR A 1 296 ? -15.156 10.844 2.842 1 98.19 296 THR A C 1
ATOM 2416 O O . THR A 1 296 ? -15.805 9.797 2.76 1 98.19 296 THR A O 1
ATOM 2419 N N . VAL A 1 297 ? -15.383 11.922 2.133 1 97.38 297 VAL A N 1
ATOM 2420 C CA . VAL A 1 297 ? -16.5 11.922 1.187 1 97.38 297 VAL A CA 1
ATOM 2421 C C . VAL A 1 297 ? -16.234 10.906 0.081 1 97.38 297 VAL A C 1
ATOM 2423 O O . VAL A 1 297 ? -17.094 10.062 -0.21 1 97.38 297 VAL A O 1
ATOM 2426 N N . HIS A 1 298 ? -15.07 10.922 -0.457 1 97.5 298 HIS A N 1
ATOM 2427 C CA . HIS A 1 298 ? -14.703 10.102 -1.603 1 97.5 298 HIS A CA 1
ATOM 2428 C C . HIS A 1 298 ? -14.719 8.617 -1.243 1 97.5 298 HIS A C 1
ATOM 2430 O O . HIS A 1 298 ? -15.203 7.793 -2.02 1 97.5 298 HIS A O 1
ATOM 2436 N N . GLN A 1 299 ? -14.219 8.203 -0.109 1 96.38 299 GLN A N 1
ATOM 2437 C CA . GLN A 1 299 ? -13.977 6.812 0.264 1 96.38 299 GLN A CA 1
ATOM 2438 C C . GLN A 1 299 ? -15.219 6.184 0.893 1 96.38 299 GLN A C 1
ATOM 2440 O O . GLN A 1 299 ? -15.438 4.977 0.776 1 96.38 299 GLN A O 1
ATOM 2445 N N . PHE A 1 300 ? -16.078 7.004 1.557 1 96.62 300 PHE A N 1
ATOM 2446 C CA . PHE A 1 300 ? -17.109 6.379 2.363 1 96.62 300 PHE A CA 1
ATOM 2447 C C . PHE A 1 300 ? -18.5 6.805 1.886 1 96.62 300 PHE A C 1
ATOM 2449 O O . PHE A 1 300 ? -19.516 6.27 2.34 1 96.62 300 PHE A O 1
ATOM 2456 N N . TYR A 1 301 ? -18.547 7.777 1.086 1 93.5 301 TYR A N 1
ATOM 2457 C CA . TYR A 1 301 ? -19.859 8.25 0.64 1 93.5 301 TYR A CA 1
ATOM 2458 C C . TYR A 1 301 ? -20.016 8.078 -0.866 1 93.5 301 TYR A C 1
ATOM 2460 O O . TYR A 1 301 ? -20.609 7.109 -1.326 1 93.5 301 TYR A O 1
ATOM 2468 N N . CYS A 1 302 ? -19.297 8.891 -1.654 1 93.75 302 CYS A N 1
ATOM 2469 C CA . CYS A 1 302 ? -19.344 8.789 -3.109 1 93.75 302 CYS A CA 1
ATOM 2470 C C . CYS A 1 302 ? -18.094 9.414 -3.732 1 93.75 302 CYS A C 1
ATOM 2472 O O . CYS A 1 302 ? -17.484 10.297 -3.137 1 93.75 302 CYS A O 1
ATOM 2474 N N . PRO A 1 303 ? -17.766 8.984 -4.965 1 95.06 303 PRO A N 1
ATOM 2475 C CA . PRO A 1 303 ? -16.609 9.602 -5.637 1 95.06 303 PRO A CA 1
ATOM 2476 C C . PRO A 1 303 ? -16.766 11.109 -5.824 1 95.06 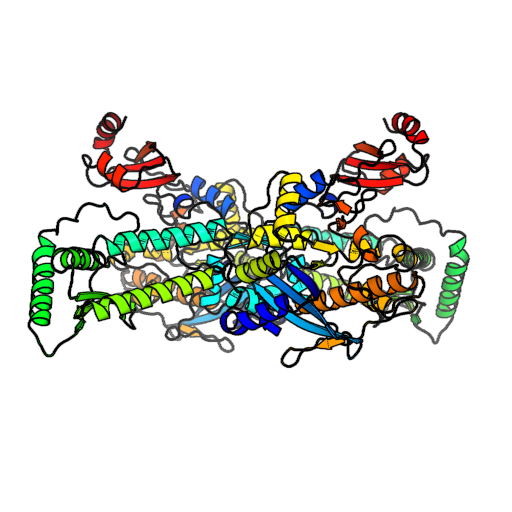303 PRO A C 1
ATOM 2478 O O . PRO A 1 303 ? -17.875 11.586 -6.121 1 95.06 303 PRO A O 1
ATOM 2481 N N . LEU A 1 304 ? -15.695 11.844 -5.652 1 97.69 304 LEU A N 1
ATOM 2482 C CA . LEU A 1 304 ? -15.734 13.297 -5.754 1 97.69 304 LEU A CA 1
ATOM 2483 C C . LEU A 1 304 ? -16.141 13.727 -7.16 1 97.69 304 LEU A C 1
ATOM 2485 O O . LEU A 1 304 ? -15.68 13.148 -8.148 1 97.69 304 LEU A O 1
ATOM 2489 N N . PRO A 1 305 ? -16.953 14.688 -7.238 1 96.94 305 PRO A N 1
ATOM 2490 C CA . PRO A 1 305 ? -17.359 15.211 -8.547 1 96.94 305 PRO A CA 1
ATOM 2491 C C . PRO A 1 305 ? -16.266 16.031 -9.219 1 96.94 305 PRO A C 1
ATOM 2493 O O . PRO A 1 305 ? -15.312 16.469 -8.555 1 96.94 305 PRO A O 1
ATOM 2496 N N . ALA A 1 306 ? -16.359 16.266 -10.5 1 96.38 306 ALA A N 1
ATOM 2497 C CA . ALA A 1 306 ? -15.406 17.078 -11.242 1 96.38 306 ALA A CA 1
ATOM 2498 C C . ALA A 1 306 ? -15.562 18.547 -10.914 1 96.38 306 ALA A C 1
ATOM 2500 O O . ALA A 1 306 ? -14.578 19.281 -10.836 1 96.38 306 ALA A O 1
ATOM 2501 N N . ASP A 1 307 ? -16.75 18.922 -10.625 1 96.81 307 ASP A N 1
ATOM 2502 C CA . ASP A 1 307 ? -17.078 20.328 -10.406 1 96.81 307 ASP A CA 1
ATOM 2503 C C . ASP A 1 307 ? -16.953 20.688 -8.93 1 96.81 307 ASP A C 1
ATOM 2505 O O . ASP A 1 307 ? -17.484 19.984 -8.062 1 96.81 307 ASP A O 1
ATOM 2509 N N . LEU A 1 308 ? -16.312 21.844 -8.664 1 97.5 308 LEU A N 1
ATOM 2510 C CA . LEU A 1 308 ? -16.094 22.281 -7.293 1 97.5 308 LEU A CA 1
ATOM 2511 C C . LEU A 1 308 ? -17.422 22.562 -6.594 1 97.5 308 LEU A C 1
ATOM 2513 O O . LEU A 1 308 ? -17.594 22.234 -5.418 1 97.5 308 LEU A O 1
ATOM 2517 N N . ASN A 1 309 ? -18.328 23.172 -7.277 1 96.56 309 ASN A N 1
ATOM 2518 C CA . ASN A 1 309 ? -19.609 23.5 -6.656 1 96.56 309 ASN A CA 1
ATOM 2519 C C . ASN A 1 309 ? -20.391 22.25 -6.277 1 96.56 309 ASN A C 1
ATOM 2521 O O . ASN A 1 309 ? -21.078 22.219 -5.25 1 96.56 309 ASN A O 1
ATOM 2525 N N . GLU A 1 310 ? -20.297 21.297 -7.094 1 96.19 310 GLU A N 1
ATOM 2526 C CA . GLU A 1 310 ? -20.922 20.016 -6.762 1 96.19 310 GLU A CA 1
ATOM 2527 C C . GLU A 1 310 ? -20.266 19.391 -5.527 1 96.19 310 GLU A C 1
ATOM 2529 O O . GLU A 1 310 ? -20.953 18.797 -4.691 1 96.19 310 GLU A O 1
ATOM 2534 N N . PHE A 1 311 ? -19.031 19.531 -5.465 1 97.5 311 PHE A N 1
ATOM 2535 C CA . PHE A 1 311 ? -18.312 19.047 -4.289 1 97.5 311 PHE A CA 1
ATOM 2536 C C . PHE A 1 311 ? -18.797 19.766 -3.033 1 97.5 311 PHE A C 1
ATOM 2538 O O . PHE A 1 311 ? -19.016 19.141 -1.995 1 97.5 311 PHE A O 1
ATOM 2545 N N . LYS A 1 312 ? -18.922 21.109 -3.104 1 97.62 312 LYS A N 1
ATOM 2546 C CA . LYS A 1 312 ? -19.406 21.891 -1.976 1 97.62 312 LYS A CA 1
ATOM 2547 C C . LYS A 1 312 ? -20.766 21.391 -1.508 1 97.62 312 LYS A C 1
ATOM 2549 O O . LYS A 1 312 ? -21 21.234 -0.308 1 97.62 312 LYS A O 1
ATOM 2554 N N . GLU A 1 313 ? -21.562 21.109 -2.439 1 95.38 313 GLU A N 1
ATOM 2555 C CA . GLU A 1 313 ? -22.906 20.625 -2.129 1 95.38 313 GLU A CA 1
ATOM 2556 C C . GLU A 1 313 ? -22.875 19.266 -1.462 1 95.38 313 GLU A C 1
ATOM 2558 O O . GLU A 1 313 ? -23.562 19.016 -0.469 1 95.38 313 GLU A O 1
ATOM 2563 N N . MET A 1 314 ? -22.125 18.406 -2.012 1 94.94 314 MET A N 1
ATOM 2564 C CA . MET A 1 314 ? -21.984 17.062 -1.475 1 94.94 314 MET A CA 1
ATOM 2565 C C . MET A 1 314 ? -21.422 17.094 -0.058 1 94.94 314 MET A C 1
ATOM 2567 O O . MET A 1 314 ? -21.875 16.359 0.815 1 94.94 314 MET A O 1
ATOM 2571 N N . THR A 1 315 ? -20.422 17.906 0.107 1 97.19 315 THR A N 1
ATOM 2572 C CA . THR A 1 315 ? -19.781 18.016 1.411 1 97.19 315 THR A CA 1
ATOM 2573 C C . THR A 1 315 ? -20.766 18.531 2.455 1 97.19 315 THR A C 1
ATOM 2575 O O . THR A 1 315 ? -20.766 18.078 3.602 1 97.19 315 THR A O 1
ATOM 2578 N N . SER A 1 316 ? -21.625 19.438 2.068 1 94.56 316 SER A N 1
ATOM 2579 C CA . SER A 1 316 ? -22.609 19.984 2.984 1 94.56 316 SER A CA 1
ATOM 2580 C C . SER A 1 316 ? -23.625 18.922 3.418 1 94.56 316 SER A C 1
ATOM 2582 O O . SER A 1 316 ? -24.188 19.016 4.504 1 94.56 316 SER A O 1
ATOM 2584 N N . CYS A 1 317 ? -23.781 17.953 2.631 1 91.62 317 CYS A N 1
ATOM 2585 C CA . CYS A 1 317 ? -24.672 16.844 2.973 1 91.62 317 CYS A CA 1
ATOM 2586 C C . CYS A 1 317 ? -24.031 15.906 3.979 1 91.62 317 CYS A C 1
ATOM 2588 O O . CYS A 1 317 ? -24.688 15.445 4.914 1 91.62 317 CYS A O 1
ATOM 2590 N N . VAL A 1 318 ? -22.797 15.672 3.807 1 93.81 318 VAL A N 1
ATOM 2591 C CA . VAL A 1 318 ? -22.062 14.734 4.66 1 93.81 318 VAL A CA 1
ATOM 2592 C C . VAL A 1 318 ? -21.656 15.43 5.957 1 93.81 318 VAL A C 1
ATOM 2594 O O . VAL A 1 318 ? -21.719 14.836 7.035 1 93.81 318 VAL A O 1
ATOM 2597 N N . PHE A 1 319 ? -21.234 16.656 5.766 1 96.31 319 PHE A N 1
ATOM 2598 C CA . PHE A 1 319 ? -20.812 17.484 6.887 1 96.31 319 PHE A CA 1
ATOM 2599 C C . PHE A 1 319 ? -21.531 18.828 6.855 1 96.31 319 PHE A C 1
ATOM 2601 O O . PHE A 1 319 ? -20.953 19.844 6.43 1 96.31 319 PHE A O 1
ATOM 2608 N N . PRO A 1 320 ? -22.672 18.906 7.484 1 94.88 320 PRO A N 1
ATOM 2609 C CA . PRO A 1 320 ? -23.438 20.156 7.422 1 94.88 320 PRO A CA 1
ATOM 2610 C C . PRO A 1 320 ? -22.734 21.328 8.117 1 94.88 320 PRO A C 1
ATOM 2612 O O . PRO A 1 320 ? -22.906 22.484 7.723 1 94.88 320 PRO A O 1
ATOM 2615 N N . ARG A 1 321 ? -21.984 21.031 9.156 1 97.19 321 ARG A N 1
ATOM 2616 C CA . ARG A 1 321 ? -21.25 22.062 9.898 1 97.19 321 ARG A CA 1
ATOM 2617 C C . ARG A 1 321 ? -19.812 21.625 10.141 1 97.19 321 ARG A C 1
ATOM 2619 O O . ARG A 1 321 ? -19.562 20.625 10.828 1 97.19 321 ARG A O 1
ATOM 2626 N N . LEU A 1 322 ? -18.906 22.406 9.539 1 98.19 322 LEU A N 1
ATOM 2627 C CA . LEU A 1 322 ? -17.469 22.125 9.664 1 98.19 322 LEU A CA 1
ATOM 2628 C C . LEU A 1 322 ? -16.734 23.328 10.227 1 98.19 322 LEU A C 1
ATOM 2630 O O . LEU A 1 322 ? -17.141 24.469 10.016 1 98.19 322 LEU A O 1
ATOM 2634 N N . LEU A 1 323 ? -15.695 23.062 10.93 1 98.69 323 LEU A N 1
ATOM 2635 C CA . LEU A 1 323 ? -14.805 24.125 11.398 1 98.69 323 LEU A CA 1
ATOM 2636 C C . LEU A 1 323 ? -13.352 23.656 11.391 1 98.69 323 LEU A C 1
ATOM 2638 O O . LEU A 1 323 ? -13.031 22.609 11.953 1 98.69 323 LEU A O 1
ATOM 2642 N N . ASP A 1 324 ? -12.492 24.359 10.742 1 98.75 324 ASP A N 1
ATOM 2643 C CA . ASP A 1 324 ? -11.07 24.062 10.617 1 98.75 324 ASP A CA 1
ATOM 2644 C C . ASP A 1 324 ? -10.242 24.891 11.602 1 98.75 324 ASP A C 1
ATOM 2646 O O . ASP A 1 324 ? -10.086 26.109 11.422 1 98.75 324 ASP A O 1
ATOM 2650 N N . THR A 1 325 ? -9.617 24.234 12.516 1 98.62 325 THR A N 1
ATOM 2651 C CA . THR A 1 325 ? -8.898 24.953 13.562 1 98.62 325 THR A CA 1
ATOM 2652 C C . THR A 1 325 ? -7.656 25.641 13 1 98.62 325 THR A C 1
ATOM 2654 O O . THR A 1 325 ? -7.188 26.641 13.547 1 98.62 325 THR A O 1
ATOM 2657 N N . LYS A 1 326 ? -7.141 25.078 11.938 1 98.31 326 LYS A N 1
ATOM 2658 C CA . LYS A 1 326 ? -6.004 25.75 11.312 1 98.31 326 LYS A CA 1
ATOM 2659 C C . LYS A 1 326 ? -6.414 27.109 10.75 1 98.31 326 LYS A C 1
ATOM 2661 O O . LYS A 1 326 ? -5.66 28.078 10.852 1 98.31 326 LYS A O 1
ATOM 2666 N N . LEU A 1 327 ? -7.543 27.156 10.133 1 97.69 327 LEU A N 1
ATOM 2667 C CA . LEU A 1 327 ? -8.055 28.438 9.633 1 97.69 327 LEU A CA 1
ATOM 2668 C C . LEU A 1 327 ? -8.297 29.406 10.781 1 97.69 327 LEU A C 1
ATOM 2670 O O . LEU A 1 327 ? -7.918 30.578 10.703 1 97.69 327 LEU A O 1
ATOM 2674 N N . MET A 1 328 ? -8.914 28.891 11.812 1 97.31 328 MET A N 1
ATOM 2675 C CA . MET A 1 328 ? -9.195 29.703 12.992 1 97.31 328 MET A CA 1
ATOM 2676 C C . MET A 1 328 ? -7.914 30.297 13.562 1 97.31 328 MET A C 1
ATOM 2678 O O . MET A 1 328 ? -7.844 31.516 13.812 1 97.31 328 MET A O 1
ATOM 2682 N N . ALA A 1 329 ? -6.91 29.484 13.633 1 97.69 329 ALA A N 1
ATOM 2683 C CA . ALA A 1 329 ? -5.633 29.875 14.219 1 97.69 329 ALA A CA 1
ATOM 2684 C C . ALA A 1 329 ? -4.887 30.844 13.305 1 97.69 329 ALA A C 1
ATOM 2686 O O . ALA A 1 329 ? -4.043 31.625 13.766 1 97.69 329 ALA A O 1
ATOM 2687 N N . SER A 1 330 ? -5.223 30.844 12.031 1 96 330 SER A N 1
ATOM 2688 C CA . SER A 1 330 ? -4.484 31.625 11.047 1 96 330 SER A CA 1
ATOM 2689 C C . SER A 1 330 ? -5.207 32.938 10.719 1 96 330 SER A C 1
ATOM 2691 O O . SER A 1 330 ? -4.824 33.625 9.789 1 96 330 SER A O 1
ATOM 2693 N N . THR A 1 331 ? -6.266 33.219 11.422 1 94.12 331 THR A N 1
ATOM 2694 C CA . THR A 1 331 ? -7.039 34.438 11.203 1 94.12 331 THR A CA 1
ATOM 2695 C C . THR A 1 331 ? -7.094 35.281 12.477 1 94.12 331 THR A C 1
ATOM 2697 O O . THR A 1 331 ? -6.777 34.781 13.562 1 94.12 331 THR A O 1
ATOM 2700 N N . GLN A 1 332 ? -7.41 36.531 12.234 1 92.88 332 GLN A N 1
ATOM 2701 C CA . GLN A 1 332 ? -7.555 37.438 13.391 1 92.88 332 GLN A CA 1
ATOM 2702 C C . GLN A 1 332 ? -8.688 36.969 14.297 1 92.88 332 GLN A C 1
ATOM 2704 O O . GLN A 1 332 ? -9.719 36.469 13.82 1 92.88 332 GLN A O 1
ATOM 2709 N N . PRO A 1 333 ? -8.539 37 15.602 1 94.56 333 PRO A N 1
ATOM 2710 C CA . PRO A 1 333 ? -7.484 37.656 16.391 1 94.56 333 PRO A CA 1
ATOM 2711 C C . PRO A 1 333 ? -6.34 36.719 16.734 1 94.56 333 PRO A C 1
ATOM 2713 O O . PRO A 1 333 ? -5.383 37.125 17.406 1 94.56 333 PRO A O 1
ATOM 2716 N N . PHE A 1 334 ? -6.367 35.5 16.297 1 96.38 334 PHE A N 1
ATOM 2717 C CA . PHE A 1 334 ? -5.43 34.469 16.734 1 96.38 334 PHE A CA 1
ATOM 2718 C C . PHE A 1 334 ? -4.098 34.625 15.992 1 96.38 334 PHE A C 1
ATOM 2720 O O . PHE A 1 334 ? -3.043 34.312 16.547 1 96.38 334 PHE A O 1
ATOM 2727 N N . LYS A 1 335 ? -4.137 35.094 14.82 1 93.44 335 LYS A N 1
ATOM 2728 C CA . LYS A 1 335 ? -2.971 35.188 13.945 1 93.44 335 LYS A CA 1
ATOM 2729 C C . LYS A 1 335 ? -1.83 35.938 14.625 1 93.44 335 LYS A C 1
ATOM 2731 O O . LYS A 1 335 ? -0.659 35.625 14.43 1 93.44 335 LYS A O 1
ATOM 2736 N N . ASP A 1 336 ? -2.16 36.906 15.469 1 91.5 336 ASP A N 1
ATOM 2737 C CA . ASP A 1 336 ? -1.17 37.75 16.109 1 91.5 336 ASP A CA 1
ATOM 2738 C C . ASP A 1 336 ? -0.543 37.062 17.328 1 91.5 336 ASP A C 1
ATOM 2740 O O . ASP A 1 336 ? 0.551 37.438 17.75 1 91.5 336 ASP A O 1
ATOM 2744 N N . ILE A 1 337 ? -1.218 36.156 17.797 1 93.69 337 ILE A N 1
ATOM 2745 C CA . ILE A 1 337 ? -0.774 35.594 19.062 1 93.69 337 ILE A CA 1
ATOM 2746 C C . ILE A 1 337 ? -0.291 34.156 18.844 1 93.69 337 ILE A C 1
ATOM 2748 O O . ILE A 1 337 ? 0.375 33.594 19.719 1 93.69 337 ILE A O 1
ATOM 2752 N N . ILE A 1 338 ? -0.652 33.562 17.766 1 93.5 338 ILE A N 1
ATOM 2753 C CA . ILE A 1 338 ? -0.239 32.219 17.438 1 93.5 338 ILE A CA 1
ATOM 2754 C C . ILE A 1 338 ? 0.792 32.25 16.312 1 93.5 338 ILE A C 1
ATOM 2756 O O . ILE A 1 338 ? 0.489 32.688 15.188 1 93.5 338 ILE A O 1
ATOM 2760 N N . ASN A 1 339 ? 1.971 31.688 16.531 1 88.25 339 ASN A N 1
ATOM 2761 C CA . ASN A 1 339 ? 3.059 31.766 15.562 1 88.25 339 ASN A CA 1
ATOM 2762 C C . ASN A 1 339 ? 3.193 30.453 14.773 1 88.25 339 ASN A C 1
ATOM 2764 O O . ASN A 1 339 ? 3.635 30.469 13.625 1 88.25 339 ASN A O 1
ATOM 2768 N N . ASN A 1 340 ? 2.92 29.359 15.461 1 90.44 340 ASN A N 1
ATOM 2769 C CA . ASN A 1 340 ? 2.992 28.031 14.836 1 90.44 340 ASN A CA 1
ATOM 2770 C C . ASN A 1 340 ? 1.637 27.328 14.852 1 90.44 340 ASN A C 1
ATOM 2772 O O . ASN A 1 340 ? 1.086 27.047 15.914 1 90.44 340 ASN A O 1
ATOM 2776 N N . THR A 1 341 ? 1.203 27.047 13.664 1 94.75 341 THR A N 1
ATOM 2777 C CA . THR A 1 341 ? -0.169 26.562 13.578 1 94.75 341 THR A CA 1
ATOM 2778 C C . THR A 1 341 ? -0.194 25.047 13.375 1 94.75 341 THR A C 1
ATOM 2780 O O . THR A 1 341 ? -1.246 24.469 13.086 1 94.75 341 THR A O 1
ATOM 2783 N N . SER A 1 342 ? 0.967 24.391 13.422 1 93.94 342 SER A N 1
ATOM 2784 C CA . SER A 1 342 ? 0.947 22.938 13.422 1 93.94 342 SER A CA 1
ATOM 2785 C C . SER A 1 342 ? 0.209 22.391 14.641 1 93.94 342 SER A C 1
ATOM 2787 O O . SER A 1 342 ? 0.234 23 15.711 1 93.94 342 SER A O 1
ATOM 2789 N N . LEU A 1 343 ? -0.365 21.328 14.539 1 95.81 343 LEU A N 1
ATOM 2790 C CA . LEU A 1 343 ? -1.312 20.844 15.539 1 95.81 343 LEU A CA 1
ATOM 2791 C C . LEU A 1 343 ? -0.633 20.688 16.891 1 95.81 343 LEU A C 1
ATOM 2793 O O . LEU A 1 343 ? -1.141 21.188 17.906 1 95.81 343 LEU A O 1
ATOM 2797 N N . ALA A 1 344 ? 0.509 20 16.891 1 93.25 344 ALA A N 1
ATOM 2798 C CA . ALA A 1 344 ? 1.22 19.766 18.141 1 93.25 344 ALA A CA 1
ATOM 2799 C C . ALA A 1 344 ? 1.646 21.078 18.781 1 93.25 344 ALA A C 1
ATOM 2801 O O . ALA A 1 344 ? 1.461 21.281 19.984 1 93.25 344 ALA A O 1
ATOM 2802 N N . GLU A 1 345 ? 2.168 22 17.984 1 93.06 345 GLU A N 1
ATOM 2803 C CA . GLU A 1 345 ? 2.635 23.281 18.484 1 93.06 345 GLU A CA 1
ATOM 2804 C C . GLU A 1 345 ? 1.463 24.172 18.875 1 93.06 345 GLU A C 1
ATOM 2806 O O . GLU A 1 345 ? 1.561 24.953 19.828 1 93.06 345 GLU A O 1
ATOM 2811 N N . LEU A 1 346 ? 0.422 24.062 18.125 1 96.44 346 LEU A N 1
ATOM 2812 C CA . LEU A 1 346 ? -0.777 24.828 18.453 1 96.44 346 LEU A CA 1
ATOM 2813 C C . LEU A 1 346 ? -1.335 24.422 19.812 1 96.44 346 LEU A C 1
ATOM 2815 O O . LEU A 1 346 ? -1.687 25.281 20.625 1 96.44 346 LEU A O 1
ATOM 2819 N N . GLU A 1 347 ? -1.415 23.125 20.078 1 96 347 GLU A N 1
ATOM 2820 C CA . GLU A 1 347 ? -1.926 22.625 21.359 1 96 347 GLU A CA 1
ATOM 2821 C C . GLU A 1 347 ? -1.075 23.109 22.516 1 96 347 GLU A C 1
ATOM 2823 O O . GLU A 1 347 ? -1.607 23.469 23.578 1 96 347 GLU A O 1
ATOM 2828 N N . LYS A 1 348 ? 0.191 23.109 22.344 1 94 348 LYS A N 1
ATOM 2829 C CA . LYS A 1 348 ? 1.097 23.594 23.391 1 94 348 LYS A CA 1
ATOM 2830 C C . LYS A 1 348 ? 0.899 25.094 23.641 1 94 348 LYS A C 1
ATOM 2832 O O . LYS A 1 348 ? 0.837 25.531 24.797 1 94 348 LYS A O 1
ATOM 2837 N N . ARG A 1 349 ? 0.786 25.844 22.562 1 95.38 349 ARG A N 1
ATOM 2838 C CA . ARG A 1 349 ? 0.613 27.281 22.656 1 95.38 349 ARG A CA 1
ATOM 2839 C C . ARG A 1 349 ? -0.682 27.625 23.391 1 95.38 349 ARG A C 1
ATOM 2841 O O . ARG A 1 349 ? -0.721 28.578 24.172 1 95.38 349 ARG A O 1
ATOM 2848 N N . LEU A 1 350 ? -1.682 26.859 23.219 1 97.12 350 LEU A N 1
ATOM 2849 C CA . LEU A 1 350 ? -3.016 27.172 23.719 1 97.12 350 LEU A CA 1
ATOM 2850 C C . LEU A 1 350 ? -3.143 26.766 25.188 1 97.12 350 LEU A C 1
ATOM 2852 O O . LEU A 1 350 ? -4.18 27.016 25.812 1 97.12 350 LEU A O 1
ATOM 2856 N N . LYS A 1 351 ? -2.102 26.219 25.719 1 95.25 351 LYS A N 1
ATOM 2857 C CA . LYS A 1 351 ? -2.051 25.922 27.156 1 95.25 351 LYS A CA 1
ATOM 2858 C C . LYS A 1 351 ? -1.443 27.094 27.938 1 95.25 351 LYS A C 1
ATOM 2860 O O . LYS A 1 351 ? -1.494 27.109 29.172 1 95.25 351 LYS A O 1
ATOM 2865 N N . GLU A 1 352 ? -1.014 28.094 27.156 1 95.44 352 GLU A N 1
ATOM 2866 C CA . GLU A 1 352 ? -0.325 29.234 27.766 1 95.44 352 GLU A CA 1
ATOM 2867 C C . GLU A 1 352 ? -1.177 30.5 27.703 1 95.44 352 GLU A C 1
ATOM 2869 O O . GLU A 1 352 ? -2.098 30.578 26.891 1 95.44 352 GLU A O 1
ATOM 2874 N N . THR A 1 353 ? -0.759 31.469 28.516 1 95 353 THR A N 1
ATOM 2875 C CA . THR A 1 353 ? -1.424 32.781 28.5 1 95 353 THR A CA 1
ATOM 2876 C C . THR A 1 353 ? -1.311 33.406 27.125 1 95 353 THR A C 1
ATOM 2878 O O . THR A 1 353 ? -0.25 33.375 26.5 1 95 353 THR A O 1
ATOM 2881 N N . PRO A 1 354 ? -2.379 34.031 26.609 1 95.81 354 PRO A N 1
ATOM 2882 C CA . PRO A 1 354 ? -3.635 34.438 27.234 1 95.81 354 PRO A CA 1
ATOM 2883 C C . PRO A 1 354 ? -4.719 33.375 27.156 1 95.81 354 PRO A C 1
ATOM 2885 O O . PRO A 1 354 ? -5.863 33.625 27.547 1 95.81 354 PRO A O 1
ATOM 2888 N N . PHE A 1 355 ? -4.328 32.188 26.719 1 96.56 355 PHE A N 1
ATOM 2889 C CA . PHE A 1 355 ? -5.285 31.109 26.641 1 96.56 355 PHE A CA 1
ATOM 2890 C C . PHE A 1 355 ? -5.305 30.297 27.938 1 96.56 355 PHE A C 1
ATOM 2892 O O . PHE A 1 355 ? -4.441 30.484 28.797 1 96.56 355 PHE A O 1
ATOM 2899 N N . SER A 1 356 ? -6.355 29.562 28.109 1 93.44 356 SER A N 1
ATOM 2900 C CA . SER A 1 356 ? -6.473 28.609 29.203 1 93.44 356 SER A CA 1
ATOM 2901 C C . SER A 1 356 ? -6.898 27.234 28.719 1 93.44 356 SER A C 1
ATOM 2903 O O . SER A 1 356 ? -7.859 27.109 27.953 1 93.44 356 SER A O 1
ATOM 2905 N N . PRO A 1 357 ? -6.203 26.281 29.172 1 92.25 357 PRO A N 1
ATOM 2906 C CA . PRO A 1 357 ? -6.594 24.938 28.734 1 92.25 357 PRO A CA 1
ATOM 2907 C C . PRO A 1 357 ? -7.961 24.516 29.281 1 92.25 357 PRO A C 1
ATOM 2909 O O . PRO A 1 357 ? -8.297 24.828 30.422 1 92.25 357 PRO A O 1
ATOM 2912 N N . PRO A 1 358 ? -8.672 23.859 28.453 1 94.31 358 PRO A N 1
ATOM 2913 C CA . PRO A 1 358 ? -9.977 23.406 28.922 1 94.31 358 PRO A CA 1
ATOM 2914 C C . PRO A 1 358 ? -9.875 22.234 29.906 1 94.31 358 PRO A C 1
ATOM 2916 O O . PRO A 1 358 ? -8.922 21.453 29.844 1 94.31 358 PRO A O 1
ATOM 2919 N N . LYS A 1 359 ? -10.82 22.109 30.797 1 95.38 359 LYS A N 1
ATOM 2920 C CA . LYS A 1 359 ? -10.945 20.953 31.672 1 95.38 359 LYS A CA 1
ATOM 2921 C C . LYS A 1 359 ? -11.656 19.812 30.953 1 95.38 359 LYS A C 1
ATOM 2923 O O . LYS A 1 359 ? -12.805 19.953 30.531 1 95.38 359 LYS A O 1
ATOM 2928 N N . VAL A 1 360 ? -10.945 18.703 30.891 1 96.38 360 VAL A N 1
ATOM 2929 C CA . VAL A 1 360 ? -11.523 17.578 30.172 1 96.38 360 VAL A CA 1
ATOM 2930 C C . VAL A 1 360 ? -11.344 16.281 30.984 1 96.38 360 VAL A C 1
ATOM 2932 O O . VAL A 1 360 ? -10.414 16.188 31.781 1 96.38 360 VAL A O 1
ATOM 2935 N N . GLU A 1 361 ? -12.328 15.383 30.812 1 96.56 361 GLU A N 1
ATOM 2936 C CA . GLU A 1 361 ? -12.281 14.055 31.422 1 96.56 361 GLU A CA 1
ATOM 2937 C C . GLU A 1 361 ? -12.812 12.992 30.469 1 96.56 361 GLU A C 1
ATOM 2939 O O . GLU A 1 361 ? -13.805 13.211 29.766 1 96.56 361 GLU A O 1
ATOM 2944 N N . SER A 1 362 ? -12.117 11.867 30.422 1 96.62 362 SER A N 1
ATOM 2945 C CA . SER A 1 362 ? -12.586 10.766 29.609 1 96.62 362 SER A CA 1
ATOM 2946 C C . SER A 1 362 ? -13.781 10.062 30.25 1 96.62 362 SER A C 1
ATOM 2948 O O . SER A 1 362 ? -13.805 9.875 31.469 1 96.62 362 SER A O 1
ATOM 2950 N N . ALA A 1 363 ? -14.695 9.703 29.422 1 96.56 363 ALA A N 1
ATOM 2951 C CA . ALA A 1 363 ? -15.852 8.977 29.938 1 96.56 363 ALA A CA 1
ATOM 2952 C C . ALA A 1 363 ? -15.445 7.637 30.531 1 96.56 363 ALA A C 1
ATOM 2954 O O . ALA A 1 363 ? -14.43 7.059 30.141 1 96.56 363 ALA A O 1
ATOM 2955 N N . GLU A 1 364 ? -16.312 7.133 31.422 1 93.69 364 GLU A N 1
ATOM 2956 C CA . GLU A 1 364 ? -16.047 5.836 32.031 1 93.69 364 GLU A CA 1
ATOM 2957 C C . GLU A 1 364 ? -15.992 4.727 30.984 1 93.69 364 GLU A C 1
ATOM 2959 O O . GLU A 1 364 ? -16.875 4.637 30.125 1 93.69 364 GLU A O 1
ATOM 2964 N N . GLY A 1 365 ? -14.945 3.947 31.016 1 92.38 365 GLY A N 1
ATOM 2965 C CA . GLY A 1 365 ? -14.82 2.83 30.094 1 92.38 365 GLY A CA 1
ATOM 2966 C C . GLY A 1 365 ? -14.07 3.184 28.812 1 92.38 365 GLY A C 1
ATOM 2967 O O . GLY A 1 365 ? -13.805 2.312 27.984 1 92.38 365 GLY A O 1
ATOM 2968 N N . PHE A 1 366 ? -13.773 4.395 28.672 1 94.38 366 PHE A N 1
ATOM 2969 C CA . PHE A 1 366 ? -13.023 4.836 27.516 1 94.38 366 PHE A CA 1
ATOM 2970 C C . PHE A 1 366 ? -11.586 5.188 27.891 1 94.38 366 PHE A C 1
ATOM 2972 O O . PHE A 1 366 ? -11.328 5.688 28.984 1 94.38 366 PHE A O 1
ATOM 2979 N N . PRO A 1 367 ? -10.711 4.867 27 1 89.88 367 PRO A N 1
ATOM 2980 C CA . PRO A 1 367 ? -9.32 5.227 27.281 1 89.88 367 PRO A CA 1
ATOM 2981 C C . PRO A 1 367 ? -9.102 6.738 27.312 1 89.88 367 PRO A C 1
ATOM 2983 O O . PRO A 1 367 ? -9.828 7.488 26.672 1 89.88 367 PRO A O 1
ATOM 2986 N N . SER A 1 368 ? -8.094 7.105 28.125 1 88.81 368 SER A N 1
ATOM 2987 C CA . SER A 1 368 ? -7.762 8.523 28.25 1 88.81 368 SER A CA 1
ATOM 2988 C C . SER A 1 368 ? -6.449 8.836 27.531 1 88.81 368 SER A C 1
ATOM 2990 O O . SER A 1 368 ? -5.512 8.039 27.562 1 88.81 368 SER A O 1
ATOM 2992 N N . TYR A 1 369 ? -6.504 9.898 26.844 1 89.25 369 TYR A N 1
ATOM 2993 C CA . TYR A 1 369 ? -5.262 10.422 26.281 1 89.25 369 TYR A CA 1
ATOM 2994 C C . TYR A 1 369 ? -4.59 11.383 27.25 1 89.25 369 TYR A C 1
ATOM 2996 O O . TYR A 1 369 ? -5.262 12.047 28.047 1 89.25 369 TYR A O 1
ATOM 3004 N N . ASP A 1 370 ? -3.277 11.32 27.203 1 86.12 370 ASP A N 1
ATOM 3005 C CA . ASP A 1 370 ? -2.467 12.25 27.984 1 86.12 370 ASP A CA 1
ATOM 3006 C C . ASP A 1 370 ? -1.574 13.094 27.062 1 86.12 370 ASP A C 1
ATOM 3008 O O . ASP A 1 370 ? -0.707 12.555 26.375 1 86.12 370 ASP A O 1
ATOM 3012 N N . THR A 1 371 ? -1.754 14.344 27.141 1 84.88 371 THR A N 1
ATOM 3013 C CA . THR A 1 371 ? -1.012 15.219 26.234 1 84.88 371 THR A CA 1
ATOM 3014 C C . THR A 1 371 ? 0.458 15.289 26.641 1 84.88 371 THR A C 1
ATOM 3016 O O . THR A 1 371 ? 1.302 15.734 25.859 1 84.88 371 THR A O 1
ATOM 3019 N N . ALA A 1 372 ? 0.744 14.898 27.828 1 81.5 372 ALA A N 1
ATOM 3020 C CA . ALA A 1 372 ? 2.137 14.828 28.266 1 81.5 372 ALA A CA 1
ATOM 3021 C C . ALA A 1 372 ? 2.873 13.688 27.547 1 81.5 372 ALA A C 1
ATOM 3023 O O . ALA A 1 372 ? 4.078 13.781 27.312 1 81.5 372 ALA A O 1
ATOM 3024 N N . SER A 1 373 ? 2.129 12.68 27.297 1 79.62 373 SER A N 1
ATOM 3025 C CA . SER A 1 373 ? 2.645 11.586 26.484 1 79.62 373 SER A CA 1
ATOM 3026 C C . SER A 1 373 ? 2.105 11.648 25.062 1 79.62 373 SER A C 1
ATOM 3028 O O . SER A 1 373 ? 1.121 10.984 24.734 1 79.62 373 SER A O 1
ATOM 3030 N N . GLU A 1 374 ? 2.76 12.359 24.297 1 82.31 374 GLU A N 1
ATOM 3031 C CA . GLU A 1 374 ? 2.26 12.648 22.953 1 82.31 374 GLU A CA 1
ATOM 3032 C C . GLU A 1 374 ? 2.162 11.383 22.109 1 82.31 374 GLU A C 1
ATOM 3034 O O . GLU A 1 374 ? 3.045 10.523 22.172 1 82.31 374 GLU A O 1
ATOM 3039 N N . GLN A 1 375 ? 1.014 11.234 21.547 1 83.31 375 GLN A N 1
ATOM 3040 C CA . GLN A 1 375 ? 0.811 10.18 20.547 1 83.31 375 GLN A CA 1
ATOM 3041 C C . GLN A 1 375 ? 0.461 10.773 19.188 1 83.31 375 GLN A C 1
ATOM 3043 O O . GLN A 1 375 ? -0.53 10.383 18.562 1 83.31 375 GLN A O 1
ATOM 3048 N N . LEU A 1 376 ? 1.353 11.523 18.766 1 84.12 376 LEU A N 1
ATOM 3049 C CA . LEU A 1 376 ? 1.105 12.258 17.531 1 84.12 376 LEU A CA 1
ATOM 3050 C C . LEU A 1 376 ? 0.994 11.305 16.344 1 84.12 376 LEU A C 1
ATOM 3052 O O . LEU A 1 376 ? 1.683 10.289 16.297 1 84.12 376 LEU A O 1
ATOM 3056 N N . HIS A 1 377 ? 0.086 11.609 15.516 1 85.94 377 HIS A N 1
ATOM 3057 C CA . HIS A 1 377 ? -0.137 10.93 14.25 1 85.94 377 HIS A CA 1
ATOM 3058 C C . HIS A 1 377 ? -0.9 9.625 14.461 1 85.94 377 HIS A C 1
ATOM 3060 O O . HIS A 1 377 ? -0.915 8.758 13.578 1 85.94 377 HIS A O 1
ATOM 3066 N N . GLU A 1 378 ? -1.324 9.453 15.617 1 93.06 378 GLU A N 1
ATOM 3067 C CA . GLU A 1 378 ? -2.492 8.602 15.812 1 93.06 378 GLU A CA 1
ATOM 3068 C C . GLU A 1 378 ? -3.787 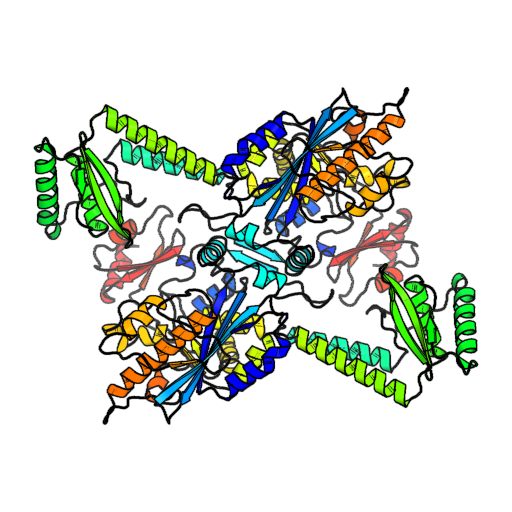9.383 15.602 1 93.06 378 GLU A C 1
ATOM 3070 O O . GLU A 1 378 ? -4.027 10.391 16.266 1 93.06 378 GLU A O 1
ATOM 3075 N N . ALA A 1 379 ? -4.609 8.953 14.75 1 97.5 379 ALA A N 1
ATOM 3076 C CA . ALA A 1 379 ? -5.762 9.742 14.32 1 97.5 379 ALA A CA 1
ATOM 3077 C C . ALA A 1 379 ? -6.672 10.062 15.508 1 97.5 379 ALA A C 1
ATOM 3079 O O . ALA A 1 379 ? -7.195 11.18 15.609 1 97.5 379 ALA A O 1
ATOM 3080 N N . GLY A 1 380 ? -6.863 9.078 16.422 1 97.44 380 GLY A N 1
ATOM 3081 C CA . GLY A 1 380 ? -7.684 9.32 17.609 1 97.44 380 GLY A CA 1
ATOM 3082 C C . GLY A 1 380 ? -7.125 10.398 18.516 1 97.44 380 GLY A C 1
ATOM 3083 O O . GLY A 1 380 ? -7.863 11.258 18.984 1 97.44 380 GLY A O 1
ATOM 3084 N N . TYR A 1 381 ? -5.883 10.375 18.734 1 97.44 381 TYR A N 1
ATOM 3085 C CA . TYR A 1 381 ? -5.223 11.375 19.562 1 97.44 381 TYR A CA 1
ATOM 3086 C C . TYR A 1 381 ? -5.258 12.75 18.891 1 97.44 381 TYR A C 1
ATOM 3088 O O . TYR A 1 381 ? -5.535 13.758 19.547 1 97.44 381 TYR A O 1
ATOM 3096 N N . ASP A 1 382 ? -4.941 12.734 17.609 1 97.88 382 ASP A N 1
ATOM 3097 C CA . ASP A 1 382 ? -4.945 13.992 16.875 1 97.88 382 ASP A CA 1
ATOM 3098 C C . ASP A 1 382 ? -6.34 14.625 16.859 1 97.88 382 ASP A C 1
ATOM 3100 O O . ASP A 1 382 ? -6.477 15.844 16.922 1 97.88 382 ASP A O 1
ATOM 3104 N N . ALA A 1 383 ? -7.379 13.797 16.797 1 98.5 383 ALA A N 1
ATOM 3105 C CA . ALA A 1 383 ? -8.75 14.297 16.906 1 98.5 383 ALA A CA 1
ATOM 3106 C C . ALA A 1 383 ? -8.992 14.898 18.297 1 98.5 383 ALA A C 1
ATOM 3108 O O . ALA A 1 383 ? -9.586 15.969 18.422 1 98.5 383 ALA A O 1
ATOM 3109 N N . TYR A 1 384 ? -8.5 14.234 19.281 1 98.12 384 TYR A N 1
ATOM 3110 C CA . TYR A 1 384 ? -8.641 14.68 20.672 1 98.12 384 TYR A CA 1
ATOM 3111 C C . TYR A 1 384 ? -8.008 16.047 20.875 1 98.12 384 TYR A C 1
ATOM 3113 O O . TYR A 1 384 ? -8.656 16.984 21.359 1 98.12 384 TYR A O 1
ATOM 3121 N N . ILE A 1 385 ? -6.797 16.203 20.453 1 97.88 385 ILE A N 1
ATOM 3122 C CA . ILE A 1 385 ? -6.102 17.469 20.672 1 97.88 385 ILE A CA 1
ATOM 3123 C C . ILE A 1 385 ? -6.699 18.547 19.781 1 97.88 385 ILE A C 1
ATOM 3125 O O . ILE A 1 385 ? -6.719 19.719 20.156 1 97.88 385 ILE A O 1
ATOM 3129 N N . THR A 1 386 ? -7.152 18.172 18.594 1 98.62 386 THR A N 1
ATOM 3130 C CA . THR A 1 386 ? -7.859 19.109 17.734 1 98.62 386 THR A CA 1
ATOM 3131 C C . THR A 1 386 ? -9.07 19.703 18.469 1 98.62 386 THR A C 1
ATOM 3133 O O . THR A 1 386 ? -9.297 20.906 18.422 1 98.62 386 THR A O 1
ATOM 3136 N N . GLY A 1 387 ? -9.82 18.844 19.172 1 98.5 387 GLY A N 1
ATOM 3137 C CA . GLY A 1 387 ? -10.938 19.328 19.969 1 98.5 387 GLY A CA 1
ATOM 3138 C C . GLY A 1 387 ? -10.523 20.25 21.078 1 98.5 387 GLY A C 1
ATOM 3139 O O . GLY A 1 387 ? -11.188 21.266 21.344 1 98.5 387 GLY A O 1
ATOM 3140 N N . LEU A 1 388 ? -9.453 19.938 21.703 1 98.06 388 LEU A N 1
ATOM 3141 C CA . LEU A 1 388 ? -8.938 20.797 22.766 1 98.06 388 LEU A CA 1
ATOM 3142 C C . LEU A 1 388 ? -8.594 22.172 22.234 1 98.06 388 LEU A C 1
ATOM 3144 O O . LEU A 1 388 ? -8.898 23.188 22.875 1 98.06 388 LEU A O 1
ATOM 3148 N N . CYS A 1 389 ? -7.938 22.172 21.094 1 98.5 389 CYS A N 1
ATOM 3149 C CA . CYS A 1 389 ? -7.562 23.438 20.484 1 98.5 389 CYS A CA 1
ATOM 3150 C C . CYS A 1 389 ? -8.797 24.281 20.172 1 98.5 389 CYS A C 1
ATOM 3152 O O . CYS A 1 389 ? -8.805 25.484 20.438 1 98.5 389 CYS A O 1
ATOM 3154 N N . PHE A 1 390 ? -9.797 23.656 19.703 1 98.56 390 PHE A N 1
ATOM 3155 C CA . PHE A 1 390 ? -11.031 24.359 19.375 1 98.56 390 PHE A CA 1
ATOM 3156 C C . PHE A 1 390 ? -11.633 25 20.625 1 98.56 390 PHE A C 1
ATOM 3158 O O . PHE A 1 390 ? -11.977 26.188 20.625 1 98.56 390 PHE A O 1
ATOM 3165 N N . ILE A 1 391 ? -11.719 24.219 21.688 1 98.25 391 ILE A N 1
ATOM 3166 C CA . ILE A 1 391 ? -12.336 24.688 22.922 1 98.25 391 ILE A CA 1
ATOM 3167 C C . ILE A 1 391 ? -11.562 25.891 23.469 1 98.25 391 ILE A C 1
ATOM 3169 O O . ILE A 1 391 ? -12.156 26.906 23.828 1 98.25 391 ILE A O 1
ATOM 3173 N N . SER A 1 392 ? -10.281 25.766 23.453 1 97.94 392 SER A N 1
ATOM 3174 C CA . SER A 1 392 ? -9.445 26.844 23.984 1 97.94 392 SER A CA 1
ATOM 3175 C C . SER A 1 392 ? -9.602 28.125 23.172 1 97.94 392 SER A C 1
ATOM 3177 O O . SER A 1 392 ? -9.727 29.203 23.734 1 97.94 392 SER A O 1
ATOM 3179 N N . MET A 1 393 ? -9.57 27.984 21.906 1 98.19 393 MET A N 1
ATOM 3180 C CA . MET A 1 393 ? -9.703 29.156 21.047 1 98.19 393 MET A CA 1
ATOM 3181 C C . MET A 1 393 ? -11.102 29.75 21.141 1 98.19 393 MET A C 1
ATOM 3183 O O . MET A 1 393 ? -11.258 30.984 21.188 1 98.19 393 MET A O 1
ATOM 3187 N N . ALA A 1 394 ? -12.117 28.906 21.172 1 97.81 394 ALA A N 1
ATOM 3188 C CA . ALA A 1 394 ? -13.492 29.391 21.328 1 97.81 394 ALA A CA 1
ATOM 3189 C C . ALA A 1 394 ? -13.664 30.141 22.641 1 97.81 394 ALA A C 1
ATOM 3191 O O . ALA A 1 394 ? -14.234 31.234 22.672 1 97.81 394 ALA A O 1
ATOM 3192 N N . ASN A 1 395 ? -13.148 29.531 23.688 1 97.06 395 ASN A N 1
ATOM 3193 C CA . ASN A 1 395 ? -13.242 30.156 25 1 97.06 395 ASN A CA 1
ATOM 3194 C C . ASN A 1 395 ? -12.523 31.5 25.031 1 97.06 395 ASN A C 1
ATOM 3196 O O . ASN A 1 395 ? -12.953 32.438 25.719 1 97.06 395 ASN A O 1
ATOM 3200 N N . TYR A 1 396 ? -11.414 31.578 24.391 1 96.94 396 TYR A N 1
ATOM 3201 C CA . TYR A 1 396 ? -10.688 32.844 24.297 1 96.94 396 TYR A CA 1
ATOM 3202 C C . TYR A 1 396 ? -11.562 33.938 23.656 1 96.94 396 TYR A C 1
ATOM 3204 O O . TYR A 1 396 ? -11.547 35.062 24.109 1 96.94 396 TYR A O 1
ATOM 3212 N N . LEU A 1 397 ? -12.328 33.656 22.625 1 96.56 397 LEU A N 1
ATOM 3213 C CA . LEU A 1 397 ? -13.242 34.594 22 1 96.56 397 LEU A CA 1
ATOM 3214 C C . LEU A 1 397 ? -14.305 35.062 23 1 96.56 397 LEU A C 1
ATOM 3216 O O . LEU A 1 397 ? -14.781 36.188 22.906 1 96.56 397 LEU A O 1
ATOM 3220 N N . GLY A 1 398 ? -14.633 34.156 23.922 1 95.81 398 GLY A N 1
ATOM 3221 C CA . GLY A 1 398 ? -15.602 34.5 24.938 1 95.81 398 GLY A CA 1
ATOM 3222 C C . GLY A 1 398 ? -15.125 35.594 25.875 1 95.81 398 GLY A C 1
ATOM 3223 O O . GLY A 1 398 ? -15.938 36.281 26.469 1 95.81 398 GLY A O 1
ATOM 3224 N N . SER A 1 399 ? -13.883 35.719 25.984 1 94.31 399 SER A N 1
ATOM 3225 C CA . SER A 1 399 ? -13.297 36.719 26.875 1 94.31 399 SER A CA 1
ATOM 3226 C C . SER A 1 399 ? -13.539 38.156 26.359 1 94.31 399 SER A C 1
ATOM 3228 O O . SER A 1 399 ? -13.43 39.125 27.109 1 94.31 399 SER A O 1
ATOM 3230 N N . PHE A 1 400 ? -13.898 38.281 25.094 1 93.62 400 PHE A N 1
ATOM 3231 C CA . PHE A 1 400 ? -14.125 39.594 24.5 1 93.62 400 PHE A CA 1
ATOM 3232 C C . PHE A 1 400 ? -15.555 40.062 24.734 1 93.62 400 PHE A C 1
ATOM 3234 O O . PHE A 1 400 ? -15.891 41.219 24.469 1 93.62 400 PHE A O 1
ATOM 3241 N N . LEU A 1 401 ? -16.344 39.156 25.234 1 93.25 401 LEU A N 1
ATOM 3242 C CA . LEU A 1 401 ? -17.719 39.5 25.516 1 93.25 401 LEU A CA 1
ATOM 3243 C C . LEU A 1 401 ? -17.828 40.281 26.812 1 93.25 401 LEU A C 1
ATOM 3245 O O . LEU A 1 401 ? -16.891 40.312 27.625 1 93.25 401 LEU A O 1
ATOM 3249 N N . SER A 1 402 ? -18.969 40.969 26.875 1 93.19 402 SER A N 1
ATOM 3250 C CA . SER A 1 402 ? -19.281 41.688 28.094 1 93.19 402 SER A CA 1
ATOM 3251 C C . SER A 1 402 ? -20.594 41.25 28.688 1 93.19 402 SER A C 1
ATOM 3253 O O . SER A 1 402 ? -21.672 41.562 28.156 1 93.19 402 SER A O 1
ATOM 3255 N N . PRO A 1 403 ? -20.547 40.562 29.812 1 93.69 403 PRO A N 1
ATOM 3256 C CA . PRO A 1 403 ? -19.406 40.094 30.578 1 93.69 403 PRO A CA 1
ATOM 3257 C C . PRO A 1 403 ? -18.703 38.906 29.906 1 93.69 403 PRO A C 1
ATOM 3259 O O . PRO A 1 403 ? -19.297 38.219 29.078 1 93.69 403 PRO A O 1
ATOM 3262 N N . PRO A 1 404 ? -17.484 38.688 30.297 1 93.12 404 PRO A N 1
ATOM 3263 C CA . PRO A 1 404 ? -16.75 37.594 29.672 1 93.12 404 PRO A CA 1
ATOM 3264 C C . PRO A 1 404 ? -17.359 36.219 29.969 1 93.12 404 PRO A C 1
ATOM 3266 O O . PRO A 1 404 ? -17.875 36 31.062 1 93.12 404 PRO A O 1
ATOM 3269 N N . LYS A 1 405 ? -17.359 35.406 29.031 1 91.94 405 LYS A N 1
ATOM 3270 C CA . LYS A 1 405 ? -17.844 34.062 29.172 1 91.94 405 LYS A CA 1
ATOM 3271 C C . LYS A 1 405 ? -16.703 33.062 29.172 1 91.94 405 LYS A C 1
ATOM 3273 O O . LYS A 1 405 ? -15.859 33.062 28.266 1 91.94 405 LYS A O 1
ATOM 3278 N N . ILE A 1 406 ? -16.75 32.219 30.109 1 88.81 406 ILE A N 1
ATOM 3279 C CA . ILE A 1 406 ? -15.672 31.234 30.266 1 88.81 406 ILE A CA 1
ATOM 3280 C C . ILE A 1 406 ? -15.891 30.047 29.328 1 88.81 406 ILE A C 1
ATOM 3282 O O . ILE A 1 406 ? -14.93 29.453 28.844 1 88.81 406 ILE A O 1
ATOM 3286 N N . HIS A 1 407 ? -17.109 29.797 29.078 1 93.62 407 HIS A N 1
ATOM 3287 C CA . HIS A 1 407 ? -17.469 28.688 28.219 1 93.62 407 HIS A CA 1
ATOM 3288 C C . HIS A 1 407 ? -18.25 29.172 27 1 93.62 407 HIS A C 1
ATOM 3290 O O . HIS A 1 407 ? -19.281 29.828 27.125 1 93.62 407 HIS A O 1
ATOM 3296 N N . VAL A 1 408 ? -17.75 28.844 25.828 1 95.12 408 VAL A N 1
ATOM 3297 C CA . VAL A 1 408 ? -18.422 29.141 24.578 1 95.12 408 VAL A CA 1
ATOM 3298 C C . VAL A 1 408 ? -18.953 27.859 23.938 1 95.12 408 VAL A C 1
ATOM 3300 O O . VAL A 1 408 ? -18.172 26.938 23.656 1 95.12 408 VAL A O 1
ATOM 3303 N N . SER A 1 409 ? -20.172 27.828 23.734 1 94.06 409 SER A N 1
ATOM 3304 C CA . SER A 1 409 ? -20.828 26.656 23.172 1 94.06 409 SER A CA 1
ATOM 3305 C C . SER A 1 409 ? -20.5 26.5 21.688 1 94.06 409 SER A C 1
ATOM 3307 O O . SER A 1 409 ? -20.141 27.469 21.016 1 94.06 409 SER A O 1
ATOM 3309 N N . ALA A 1 410 ? -20.688 25.281 21.156 1 94.12 410 ALA A N 1
ATOM 3310 C CA . ALA A 1 410 ? -20.453 24.953 19.75 1 94.12 410 ALA A CA 1
ATOM 3311 C C . ALA A 1 410 ? -21.5 25.609 18.859 1 94.12 410 ALA A C 1
ATOM 3313 O O . ALA A 1 410 ? -21.312 25.688 17.641 1 94.12 410 ALA A O 1
ATOM 3314 N N . ARG A 1 411 ? -22.484 26.156 19.391 1 93 411 ARG A N 1
ATOM 3315 C CA . ARG A 1 411 ? -23.562 26.797 18.641 1 93 411 ARG A CA 1
ATOM 3316 C C . ARG A 1 411 ? -23.484 28.312 18.734 1 93 411 ARG A C 1
ATOM 3318 O O . ARG A 1 411 ? -24.328 29.031 18.203 1 93 411 ARG A O 1
ATOM 3325 N N . SER A 1 412 ? -22.469 28.766 19.391 1 94.19 412 SER A N 1
ATOM 3326 C CA . SER A 1 412 ? -22.344 30.188 19.641 1 94.19 412 SER A CA 1
ATOM 3327 C C . SER A 1 412 ? -22.172 30.969 18.344 1 94.19 412 SER A C 1
ATOM 3329 O O . SER A 1 412 ? -21.5 30.5 17.422 1 94.19 412 SER A O 1
ATOM 3331 N N . LYS A 1 413 ? -22.625 32.125 18.297 1 94.31 413 LYS A N 1
ATOM 3332 C CA . LYS A 1 413 ? -22.469 33.031 17.156 1 94.31 413 LYS A CA 1
ATOM 3333 C C . LYS A 1 413 ? -21.031 33.531 17.031 1 94.31 413 LYS A C 1
ATOM 3335 O O . LYS A 1 413 ? -20.594 33.906 15.945 1 94.31 413 LYS A O 1
ATOM 3340 N N . LEU A 1 414 ? -20.328 33.406 18.125 1 94.81 414 LEU A N 1
ATOM 3341 C CA . LEU A 1 414 ? -18.953 33.875 18.156 1 94.81 414 LEU A CA 1
ATOM 3342 C C . LEU A 1 414 ? -18.078 33.094 17.188 1 94.81 414 LEU A C 1
ATOM 3344 O O . LEU A 1 414 ? -17.078 33.625 16.688 1 94.81 414 LEU A O 1
ATOM 3348 N N . ILE A 1 415 ? -18.469 31.875 16.984 1 96.31 415 ILE A N 1
ATOM 3349 C CA . ILE A 1 415 ? -17.594 31.047 16.156 1 96.31 415 ILE A CA 1
ATOM 3350 C C . ILE A 1 415 ? -18.219 30.859 14.773 1 96.31 415 ILE A C 1
ATOM 3352 O O . ILE A 1 415 ? -17.656 30.156 13.922 1 96.31 415 ILE A O 1
ATOM 3356 N N . GLU A 1 416 ? -19.281 31.5 14.445 1 95.19 416 GLU A N 1
ATOM 3357 C CA . GLU A 1 416 ? -20.016 31.391 13.195 1 95.19 416 GLU A CA 1
ATOM 3358 C C . GLU A 1 416 ? -19.156 31.797 12 1 95.19 416 GLU A C 1
ATOM 3360 O O . GLU A 1 416 ? -19.25 31.219 10.922 1 95.19 416 GLU A O 1
ATOM 3365 N N . PRO A 1 417 ? -18.328 32.781 12.188 1 95.12 417 PRO A N 1
ATOM 3366 C CA . PRO A 1 417 ? -17.5 33.219 11.055 1 95.12 417 PRO A CA 1
ATOM 3367 C C . PRO A 1 417 ? -16.562 32.125 10.547 1 95.12 417 PRO A C 1
ATOM 3369 O O . PRO A 1 417 ? -16.078 32.219 9.422 1 95.12 417 PRO A O 1
ATOM 3372 N N . PHE A 1 418 ? -16.344 31.141 11.297 1 97 418 PHE A N 1
ATOM 3373 C CA . PHE A 1 418 ? -15.391 30.094 10.93 1 97 418 PHE A CA 1
ATOM 3374 C C . PHE A 1 418 ? -16.109 28.875 10.359 1 97 418 PHE A C 1
ATOM 3376 O O . PHE A 1 418 ? -15.461 27.922 9.906 1 97 418 PHE A O 1
ATOM 3383 N N . PHE A 1 419 ? -17.422 28.891 10.359 1 97 419 PHE A N 1
ATOM 3384 C CA . PHE A 1 419 ? -18.188 27.734 9.938 1 97 419 PHE A CA 1
ATOM 3385 C C . PHE A 1 419 ? -18.047 27.5 8.43 1 97 419 PHE A C 1
ATOM 3387 O O . PHE A 1 419 ? -18.078 28.469 7.656 1 97 419 PHE A O 1
ATOM 3394 N N . ASN A 1 420 ? -17.844 26.266 8.078 1 97.75 420 ASN A N 1
ATOM 3395 C CA . ASN A 1 420 ? -17.906 25.766 6.715 1 97.75 420 ASN A CA 1
ATOM 3396 C C . ASN A 1 420 ? -16.906 26.469 5.805 1 97.75 420 ASN A C 1
ATOM 3398 O O . ASN A 1 420 ? -17.25 26.859 4.688 1 97.75 420 ASN A O 1
ATOM 3402 N N . LYS A 1 421 ? -15.805 26.766 6.371 1 97.88 421 LYS A N 1
ATOM 3403 C CA . LYS A 1 421 ? -14.625 27.266 5.672 1 97.88 421 LYS A CA 1
ATOM 3404 C C . LYS A 1 421 ? -13.414 26.375 5.922 1 97.88 421 LYS A C 1
ATOM 3406 O O . LYS A 1 421 ? -13.102 26.047 7.066 1 97.88 421 LYS A O 1
ATOM 3411 N N . LEU A 1 422 ? -12.773 25.969 4.82 1 98.25 422 LEU A N 1
ATOM 3412 C CA . LEU A 1 422 ? -11.641 25.062 4.938 1 98.25 422 LEU A CA 1
ATOM 3413 C C . LEU A 1 422 ? -10.344 25.75 4.543 1 98.25 422 LEU A C 1
ATOM 3415 O O . LEU A 1 422 ? -10.273 26.406 3.5 1 98.25 422 LEU A O 1
ATOM 3419 N N . PHE A 1 423 ? -9.359 25.562 5.324 1 97.38 423 PHE A N 1
ATOM 3420 C CA . PHE A 1 423 ? -8.062 26.219 5.137 1 97.38 423 PHE A CA 1
ATOM 3421 C C . PHE A 1 423 ? -7.414 25.75 3.838 1 97.38 423 PHE A C 1
ATOM 3423 O O . PHE A 1 423 ? -7.371 24.562 3.545 1 97.38 423 PHE A O 1
ATOM 3430 N N . LEU A 1 424 ? -6.906 26.734 3.037 1 95.25 424 LEU A N 1
ATOM 3431 C CA . LEU A 1 424 ? -6.137 26.438 1.836 1 95.25 424 LEU A CA 1
ATOM 3432 C C . LEU A 1 424 ? -4.645 26.625 2.086 1 95.25 424 LEU A C 1
ATOM 3434 O O . LEU A 1 424 ? -4.152 27.75 2.127 1 95.25 424 LEU A O 1
ATOM 3438 N N . MET A 1 425 ? -4 25.531 2.031 1 90.31 425 MET A N 1
ATOM 3439 C CA . MET A 1 425 ? -2.582 25.531 2.373 1 90.31 425 MET A CA 1
ATOM 3440 C C . MET A 1 425 ? -1.761 26.234 1.301 1 90.31 425 MET A C 1
ATOM 3442 O O . MET A 1 425 ? -1.924 25.969 0.11 1 90.31 425 MET A O 1
ATOM 3446 N N . ARG A 1 426 ? -0.916 27.188 1.666 1 86.75 426 ARG A N 1
ATOM 3447 C CA . ARG A 1 426 ? 0.132 27.812 0.872 1 86.75 426 ARG A CA 1
ATOM 3448 C C . ARG A 1 426 ? -0.461 28.812 -0.126 1 86.75 426 ARG A C 1
ATOM 3450 O O . ARG A 1 426 ? 0.263 29.391 -0.936 1 86.75 426 ARG A O 1
ATOM 3457 N N . VAL A 1 427 ? -1.762 29 -0.103 1 88.06 427 VAL A N 1
ATOM 3458 C CA . VAL A 1 427 ? -2.336 30.016 -0.974 1 88.06 427 VAL A CA 1
ATOM 3459 C C . VAL A 1 427 ? -2.148 31.391 -0.347 1 88.06 427 VAL A C 1
ATOM 3461 O O . VAL A 1 427 ? -2.475 31.594 0.825 1 88.06 427 VAL A O 1
ATOM 3464 N N . MET A 1 428 ? -1.74 32.281 -1.075 1 85.56 428 MET A N 1
ATOM 3465 C CA . MET A 1 428 ? -1.274 33.562 -0.544 1 85.56 428 MET A CA 1
ATOM 3466 C C . MET A 1 428 ? -2.445 34.5 -0.286 1 85.56 428 MET A C 1
ATOM 3468 O O . MET A 1 428 ? -2.463 35.219 0.718 1 85.56 428 MET A O 1
ATOM 3472 N N . ASP A 1 429 ? -3.383 34.5 -1.146 1 90.5 429 ASP A N 1
ATOM 3473 C CA . ASP A 1 429 ? -4.367 35.594 -1.076 1 90.5 429 ASP A CA 1
ATOM 3474 C C . ASP A 1 429 ? -5.777 35.031 -0.879 1 90.5 429 ASP A C 1
ATOM 3476 O O . ASP A 1 429 ? -6.746 35.781 -0.803 1 90.5 429 ASP A O 1
ATOM 3480 N N . ILE A 1 430 ? -5.941 33.781 -0.854 1 93.88 430 ILE A N 1
ATOM 3481 C CA . ILE A 1 430 ? -7.211 33.125 -0.539 1 93.88 430 ILE A CA 1
ATOM 3482 C C . ILE A 1 430 ? -7.016 32.156 0.632 1 93.88 430 ILE A C 1
ATOM 3484 O O . ILE A 1 430 ? -6.574 31.031 0.444 1 93.88 430 ILE A O 1
ATOM 3488 N N . PRO A 1 431 ? -7.398 32.531 1.728 1 92.31 431 PRO A N 1
ATOM 3489 C CA . PRO A 1 431 ? -7.035 31.766 2.922 1 92.31 431 PRO A CA 1
ATOM 3490 C C . PRO A 1 431 ? -7.875 30.5 3.086 1 92.31 431 PRO A C 1
ATOM 3492 O O . PRO A 1 431 ? -7.48 29.578 3.803 1 92.31 431 PRO A O 1
ATOM 3495 N N . TYR A 1 432 ? -9.109 30.484 2.418 1 96.5 432 TYR A N 1
ATOM 3496 C CA . TYR A 1 432 ? -9.984 29.344 2.689 1 96.5 432 TYR A CA 1
ATOM 3497 C C . TYR A 1 432 ? -10.891 29.062 1.5 1 96.5 432 TYR A C 1
ATOM 3499 O O . TYR A 1 432 ? -11.094 29.922 0.644 1 96.5 432 TYR A O 1
ATOM 3507 N N . LEU A 1 433 ? -11.336 27.812 1.438 1 97.69 433 LEU A N 1
ATOM 3508 C CA . LEU A 1 433 ? -12.422 27.375 0.572 1 97.69 433 LEU A CA 1
ATOM 3509 C C . LEU A 1 433 ? -13.773 27.547 1.266 1 97.69 433 LEU A C 1
ATOM 3511 O O . LEU A 1 433 ? -13.992 27 2.346 1 97.69 433 LEU A O 1
ATOM 3515 N N . ASN A 1 434 ? -14.609 28.344 0.68 1 97.44 434 ASN A N 1
ATOM 3516 C CA . ASN A 1 434 ? -15.922 28.594 1.255 1 97.44 434 ASN A CA 1
ATOM 3517 C C . ASN A 1 434 ? -16.953 27.578 0.781 1 97.44 434 ASN A C 1
ATOM 3519 O O . ASN A 1 434 ? -17.344 27.578 -0.386 1 97.44 434 ASN A O 1
ATOM 3523 N N . LEU A 1 435 ? -17.5 26.797 1.685 1 97.12 435 LEU A N 1
ATOM 3524 C CA . LEU A 1 435 ? -18.391 25.703 1.315 1 97.12 435 LEU A CA 1
ATOM 3525 C C . LEU A 1 435 ? -19.828 26.219 1.155 1 97.12 435 LEU A C 1
ATOM 3527 O O . LEU A 1 435 ? -20.672 25.531 0.568 1 97.12 435 LEU A O 1
ATOM 3531 N N . GLU A 1 436 ? -20.172 27.344 1.75 1 92.12 436 GLU A N 1
ATOM 3532 C CA . GLU A 1 436 ? -21.531 27.875 1.72 1 92.12 436 GLU A CA 1
ATOM 3533 C C . GLU A 1 436 ? -21.641 29.109 0.814 1 92.12 436 GLU A C 1
ATOM 3535 O O . GLU A 1 436 ? -22.578 29.891 0.933 1 92.12 436 GLU A O 1
ATOM 3540 N N . GLY A 1 437 ? -20.891 29.203 -0.114 1 89.69 437 GLY A N 1
ATOM 3541 C CA . GLY A 1 437 ? -20.969 30.375 -0.981 1 89.69 437 GLY A CA 1
ATOM 3542 C C . GLY A 1 437 ? -19.766 30.516 -1.9 1 89.69 437 GLY A C 1
ATOM 3543 O O . GLY A 1 437 ? -18.969 29.578 -2.029 1 89.69 437 GLY A O 1
ATOM 3544 N N . PRO A 1 438 ? -19.781 31.641 -2.529 1 93 438 PRO A N 1
ATOM 3545 C CA . PRO A 1 438 ? -18.672 31.844 -3.465 1 93 438 PRO A CA 1
ATOM 3546 C C . PRO A 1 438 ? -17.328 32.062 -2.758 1 93 438 PRO A C 1
ATOM 3548 O O . PRO A 1 438 ? -17.297 32.531 -1.623 1 93 438 PRO A O 1
ATOM 3551 N N . ASP A 1 439 ? -16.344 31.75 -3.455 1 95.44 439 ASP A N 1
ATOM 3552 C CA . ASP A 1 439 ? -14.992 31.938 -2.916 1 95.44 439 ASP A CA 1
ATOM 3553 C C . ASP A 1 439 ? -14.5 33.375 -3.15 1 95.44 439 ASP A C 1
ATOM 3555 O O . ASP A 1 439 ? -15.055 34.094 -3.984 1 95.44 439 ASP A O 1
ATOM 3559 N N . LEU A 1 440 ? -13.477 33.688 -2.383 1 91.75 440 LEU A N 1
ATOM 3560 C CA . LEU A 1 440 ? -12.844 35 -2.553 1 91.75 440 LEU A CA 1
ATOM 3561 C C . LEU A 1 440 ? -12.195 35.094 -3.93 1 91.75 440 LEU A C 1
ATOM 3563 O O . LEU A 1 440 ? -11.664 34.125 -4.453 1 91.75 440 LEU A O 1
ATOM 3567 N N . GLN A 1 441 ? -12.258 36.312 -4.535 1 91.94 441 GLN A N 1
ATOM 3568 C CA . GLN A 1 441 ? -11.625 36.625 -5.816 1 91.94 441 GLN A CA 1
ATOM 3569 C C . GLN A 1 441 ? -10.703 37.844 -5.699 1 91.94 441 GLN A C 1
ATOM 3571 O O . GLN A 1 441 ? -11.07 38.938 -6.113 1 91.94 441 GLN A O 1
ATOM 3576 N N . PRO A 1 442 ? -9.562 37.562 -5.23 1 90.31 442 PRO A N 1
ATOM 3577 C CA . PRO A 1 442 ? -8.648 38.688 -5.074 1 90.31 442 PRO A CA 1
ATOM 3578 C C . PRO A 1 442 ? -8.219 39.281 -6.41 1 90.31 442 PRO A C 1
ATOM 3580 O O . PRO A 1 442 ? -8.227 38.594 -7.434 1 90.31 442 PRO A O 1
ATOM 3583 N N . LYS A 1 443 ? -7.824 40.562 -6.332 1 87.94 443 LYS A N 1
ATOM 3584 C CA . LYS A 1 443 ? -7.254 41.25 -7.5 1 87.94 443 LYS A CA 1
ATOM 3585 C C . LYS A 1 443 ? -5.785 40.875 -7.68 1 87.94 443 LYS A C 1
ATOM 3587 O O . LYS A 1 443 ? -4.973 41.094 -6.781 1 87.94 443 LYS A O 1
ATOM 3592 N N . ARG A 1 444 ? -5.488 40.25 -8.758 1 88.94 444 ARG A N 1
ATOM 3593 C CA . ARG A 1 444 ? -4.133 39.75 -8.984 1 88.94 444 ARG A CA 1
ATOM 3594 C C . ARG A 1 444 ? -3.449 40.531 -10.109 1 88.94 444 ARG A C 1
ATOM 3596 O O . ARG A 1 444 ? -2.707 39.938 -10.906 1 88.94 444 ARG A O 1
ATOM 3603 N N . ASP A 1 445 ? -3.68 41.781 -10.18 1 85.31 445 ASP A N 1
ATOM 3604 C CA . ASP A 1 445 ? -3.064 42.625 -11.203 1 85.31 445 ASP A CA 1
ATOM 3605 C C . ASP A 1 445 ? -1.561 42.75 -10.977 1 85.31 445 ASP A C 1
ATOM 3607 O O . ASP A 1 445 ? -0.812 43.062 -11.906 1 85.31 445 ASP A O 1
ATOM 3611 N N . HIS A 1 446 ? -1.131 42.469 -9.812 1 85.62 446 HIS A N 1
ATOM 3612 C CA . HIS A 1 446 ? 0.276 42.594 -9.453 1 85.62 446 HIS A CA 1
ATOM 3613 C C . HIS A 1 446 ? 1.025 41.281 -9.641 1 85.62 446 HIS A C 1
ATOM 3615 O O . HIS A 1 446 ? 2.221 41.188 -9.352 1 85.62 446 HIS A O 1
ATOM 3621 N N . VAL A 1 447 ? 0.346 40.281 -10.031 1 89.81 447 VAL A N 1
ATOM 3622 C CA . VAL A 1 447 ? 0.949 38.969 -10.203 1 89.81 447 VAL A CA 1
ATOM 3623 C C . VAL A 1 447 ? 1.28 38.75 -11.68 1 89.81 447 VAL A C 1
ATOM 3625 O O . VAL A 1 447 ? 0.41 38.875 -12.547 1 89.81 447 VAL A O 1
ATOM 3628 N N . LEU A 1 448 ? 2.527 38.375 -11.938 1 88.69 448 LEU A N 1
ATOM 3629 C CA . LEU A 1 448 ? 2.986 38.188 -13.305 1 88.69 448 LEU A CA 1
ATOM 3630 C C . LEU A 1 448 ? 3.25 36.688 -13.562 1 88.69 448 LEU A C 1
ATOM 3632 O O . LEU A 1 448 ? 3.746 36 -12.688 1 88.69 448 LEU A O 1
ATOM 3636 N N . HIS A 1 449 ? 2.869 36.25 -14.719 1 90.19 449 HIS A N 1
ATOM 3637 C CA . HIS A 1 449 ? 3.287 34.938 -15.211 1 90.19 449 HIS A CA 1
ATOM 3638 C C . HIS A 1 449 ? 4.598 35.031 -15.984 1 90.19 449 HIS A C 1
ATOM 3640 O O . HIS A 1 449 ? 4.668 35.719 -17.016 1 90.19 449 HIS A O 1
ATOM 3646 N N . VAL A 1 450 ? 5.66 34.375 -15.461 1 90.38 450 VAL A N 1
ATOM 3647 C CA . VAL A 1 450 ? 6.988 34.5 -16.047 1 90.38 450 VAL A CA 1
ATOM 3648 C C . VAL A 1 450 ? 7.426 33.156 -16.625 1 90.38 450 VAL A C 1
ATOM 3650 O O . VAL A 1 450 ? 7.285 32.125 -15.961 1 90.38 450 VAL A O 1
ATOM 3653 N N . THR A 1 451 ? 7.863 33.094 -17.797 1 92.75 451 THR A N 1
ATOM 3654 C CA . THR A 1 451 ? 8.453 31.906 -18.422 1 92.75 451 THR A CA 1
ATOM 3655 C C . THR A 1 451 ? 9.961 32.094 -18.578 1 92.75 451 THR A C 1
ATOM 3657 O O . THR A 1 451 ? 10.438 33.156 -18.938 1 92.75 451 THR A O 1
ATOM 3660 N N . PHE A 1 452 ? 10.711 31.062 -18.234 1 90.81 452 PHE A N 1
ATOM 3661 C CA . PHE A 1 452 ? 12.164 31.156 -18.25 1 90.81 452 PHE A CA 1
ATOM 3662 C C . PHE A 1 452 ? 12.789 29.812 -18.609 1 90.81 452 PHE A C 1
ATOM 3664 O O . PHE A 1 452 ? 12.109 28.797 -18.641 1 90.81 452 PHE A O 1
ATOM 3671 N N . PRO A 1 453 ? 14.078 29.859 -18.984 1 90.38 453 PRO A N 1
ATOM 3672 C CA . PRO A 1 453 ? 14.758 28.594 -19.312 1 90.38 453 PRO A CA 1
ATOM 3673 C C . PRO A 1 453 ? 14.805 27.625 -18.125 1 90.38 453 PRO A C 1
ATOM 3675 O O . PRO A 1 453 ? 14.82 28.047 -16.969 1 90.38 453 PRO A O 1
ATOM 3678 N N . LYS A 1 454 ? 14.867 26.375 -18.344 1 88.94 454 LYS A N 1
ATOM 3679 C CA . LYS A 1 454 ? 14.805 25.297 -17.375 1 88.94 454 LYS A CA 1
ATOM 3680 C C . LYS A 1 454 ? 15.953 25.375 -16.375 1 88.94 454 LYS A C 1
ATOM 3682 O O . LYS A 1 454 ? 15.82 24.953 -15.234 1 88.94 454 LYS A O 1
ATOM 3687 N N . GLU A 1 455 ? 16.969 26.078 -16.75 1 86.62 455 GLU A N 1
ATOM 3688 C CA . GLU A 1 455 ? 18.172 26.156 -15.93 1 86.62 455 GLU A CA 1
ATOM 3689 C C . GLU A 1 455 ? 18.031 27.203 -14.82 1 86.62 455 GLU A C 1
ATOM 3691 O O . GLU A 1 455 ? 18.812 27.219 -13.867 1 86.62 455 GLU A O 1
ATOM 3696 N N . TRP A 1 456 ? 17.031 28.031 -14.938 1 87.31 456 TRP A N 1
ATOM 3697 C CA . TRP A 1 456 ? 16.875 29.125 -13.992 1 87.31 456 TRP A CA 1
ATOM 3698 C C . TRP A 1 456 ? 16.484 28.609 -12.609 1 87.31 456 TRP A C 1
ATOM 3700 O O . TRP A 1 456 ? 15.766 27.609 -12.5 1 87.31 456 TRP A O 1
ATOM 3710 N N . LYS A 1 457 ? 17.047 29.25 -11.656 1 86.06 457 LYS A N 1
ATOM 3711 C CA . LYS A 1 457 ? 16.719 29 -10.258 1 86.06 457 LYS A CA 1
ATOM 3712 C C . LYS A 1 457 ? 16.047 30.203 -9.617 1 86.06 457 LYS A C 1
ATOM 3714 O O . LYS A 1 457 ? 15.805 31.219 -10.289 1 86.06 457 LYS A O 1
ATOM 3719 N N . THR A 1 458 ? 15.562 30.094 -8.445 1 85.5 458 THR A N 1
ATOM 3720 C CA . THR A 1 458 ? 14.875 31.156 -7.73 1 85.5 458 THR A CA 1
ATOM 3721 C C . THR A 1 458 ? 15.727 32.438 -7.699 1 85.5 458 THR A C 1
ATOM 3723 O O . THR A 1 458 ? 15.195 33.531 -7.805 1 85.5 458 THR A O 1
ATOM 3726 N N . SER A 1 459 ? 17.078 32.25 -7.645 1 83.75 459 SER A N 1
ATOM 3727 C CA . SER A 1 459 ? 18 33.375 -7.598 1 83.75 459 SER A CA 1
ATOM 3728 C C . SER A 1 459 ? 17.938 34.188 -8.883 1 83.75 459 SER A C 1
ATOM 3730 O O . SER A 1 459 ? 18.047 35.406 -8.852 1 83.75 459 SER A O 1
ATOM 3732 N N . ASP A 1 460 ? 17.703 33.469 -9.922 1 86.81 460 ASP A N 1
ATOM 3733 C CA . ASP A 1 460 ? 17.625 34.156 -11.211 1 86.81 460 ASP A CA 1
ATOM 3734 C C . ASP A 1 460 ? 16.391 35.062 -11.281 1 86.81 460 ASP A C 1
ATOM 3736 O O . ASP A 1 460 ? 16.438 36.156 -11.852 1 86.81 460 ASP A O 1
ATOM 3740 N N . LEU A 1 461 ? 15.391 34.625 -10.727 1 86.62 461 LEU A N 1
ATOM 3741 C CA . LEU A 1 461 ? 14.156 35.406 -10.734 1 86.62 461 LEU A CA 1
ATOM 3742 C C . LEU A 1 461 ? 14.266 36.625 -9.805 1 86.62 461 LEU A C 1
ATOM 3744 O O . LEU A 1 461 ? 13.773 37.688 -10.133 1 86.62 461 LEU A O 1
ATOM 3748 N N . TYR A 1 462 ? 14.906 36.406 -8.734 1 84.62 462 TYR A N 1
ATOM 3749 C CA . TYR A 1 462 ? 15.117 37.531 -7.828 1 84.62 462 TYR A CA 1
ATOM 3750 C C . TYR A 1 462 ? 15.984 38.594 -8.477 1 84.62 462 TYR A C 1
ATOM 3752 O O . TYR A 1 462 ? 15.742 39.812 -8.297 1 84.62 462 TYR A O 1
ATOM 3760 N N . GLN A 1 463 ? 16.938 38.094 -9.227 1 82.75 463 GLN A N 1
ATOM 3761 C CA . GLN A 1 463 ? 17.812 39.031 -9.93 1 82.75 463 GLN A CA 1
ATOM 3762 C C . GLN A 1 463 ? 17.031 39.781 -11.008 1 82.75 463 GLN A C 1
ATOM 3764 O O . GLN A 1 463 ? 17.203 41 -11.172 1 82.75 463 GLN A O 1
ATOM 3769 N N . LEU A 1 464 ? 16.266 39.094 -11.648 1 84.88 464 LEU A N 1
ATOM 3770 C CA . LEU A 1 464 ? 15.477 39.656 -12.734 1 84.88 464 LEU A CA 1
ATOM 3771 C C . LEU A 1 464 ? 14.547 40.75 -12.203 1 84.88 464 LEU A C 1
ATOM 3773 O O . LEU A 1 464 ? 14.344 41.781 -12.859 1 84.88 464 LEU A O 1
ATOM 3777 N N . PHE A 1 465 ? 14.008 40.562 -11 1 84.19 465 PHE A N 1
ATOM 3778 C CA . PHE A 1 465 ? 13.008 41.469 -10.461 1 84.19 465 PHE A CA 1
ATOM 3779 C C . PHE A 1 465 ? 13.602 42.312 -9.336 1 84.19 465 PHE A C 1
ATOM 3781 O O . PHE A 1 465 ? 12.867 42.875 -8.523 1 84.19 465 PHE A O 1
ATOM 3788 N N . SER A 1 466 ? 14.867 42.375 -9.211 1 79.12 466 SER A N 1
ATOM 3789 C CA . SER A 1 466 ? 15.555 43.062 -8.125 1 79.12 466 SER A CA 1
ATOM 3790 C C . SER A 1 466 ? 15.148 44.531 -8.055 1 79.12 466 SER A C 1
ATOM 3792 O O . SER A 1 466 ? 15.117 45.125 -6.977 1 79.12 466 SER A O 1
ATOM 3794 N N . ALA A 1 467 ? 14.766 45.062 -9.188 1 74.81 467 ALA A N 1
ATOM 3795 C CA . ALA A 1 467 ? 14.438 46.5 -9.281 1 74.81 467 ALA A CA 1
ATOM 3796 C C . ALA A 1 467 ? 13.055 46.781 -8.688 1 74.81 467 ALA A C 1
ATOM 3798 O O . ALA A 1 467 ? 12.727 47.906 -8.375 1 74.81 467 ALA A O 1
ATOM 3799 N N . PHE A 1 468 ? 12.312 45.812 -8.516 1 77.75 468 PHE A N 1
ATOM 3800 C CA . PHE A 1 468 ? 10.914 46 -8.141 1 77.75 468 PHE A CA 1
ATOM 3801 C C . PHE A 1 468 ? 10.703 45.688 -6.664 1 77.75 468 PHE A C 1
ATOM 3803 O O . PHE A 1 468 ? 9.57 45.688 -6.18 1 77.75 468 PHE A O 1
ATOM 3810 N N . GLY A 1 469 ? 11.75 45.531 -5.906 1 74.19 469 GLY A N 1
ATOM 3811 C CA . GLY A 1 469 ? 11.641 45.281 -4.477 1 74.19 469 GLY A CA 1
ATOM 3812 C C . GLY A 1 469 ? 11.375 43.812 -4.145 1 74.19 469 GLY A C 1
ATOM 3813 O O . GLY A 1 469 ? 11.922 42.906 -4.789 1 74.19 469 GLY A O 1
ATOM 3814 N N . ASN A 1 470 ? 10.5 43.656 -3.064 1 80.38 470 ASN A N 1
ATOM 3815 C CA . ASN A 1 470 ? 10.234 42.312 -2.572 1 80.38 470 ASN A CA 1
ATOM 3816 C C . ASN A 1 470 ? 9.242 41.562 -3.469 1 80.38 470 ASN A C 1
ATOM 3818 O O . ASN A 1 470 ? 8.242 42.156 -3.904 1 80.38 470 ASN A O 1
ATOM 3822 N N . ILE A 1 471 ? 9.648 40.438 -3.92 1 83.62 471 ILE A N 1
ATOM 3823 C CA . ILE A 1 471 ? 8.773 39.656 -4.785 1 83.62 471 ILE A CA 1
ATOM 3824 C C . ILE A 1 471 ? 8.5 38.312 -4.137 1 83.62 471 ILE A C 1
ATOM 3826 O O . ILE A 1 471 ? 9.234 37.875 -3.238 1 83.62 471 ILE A O 1
ATOM 3830 N N . GLN A 1 472 ? 7.383 37.688 -4.48 1 85.31 472 GLN A N 1
ATOM 3831 C CA . GLN A 1 472 ? 7.051 36.312 -4.113 1 85.31 472 GLN A CA 1
ATOM 3832 C C . GLN A 1 472 ? 6.945 35.438 -5.352 1 85.31 472 GLN A C 1
ATOM 3834 O O . GLN A 1 472 ? 6.309 35.812 -6.336 1 85.31 472 GLN A O 1
ATOM 3839 N N . ILE A 1 473 ? 7.652 34.406 -5.262 1 85.62 473 ILE A N 1
ATOM 3840 C CA . ILE A 1 473 ? 7.699 33.5 -6.418 1 85.62 473 ILE A CA 1
ATOM 3841 C C . ILE A 1 473 ? 6.922 32.25 -6.121 1 85.62 473 ILE A C 1
ATOM 3843 O O . ILE A 1 473 ? 7.074 31.641 -5.051 1 85.62 473 ILE A O 1
ATOM 3847 N N . SER A 1 474 ? 6.059 31.828 -7.043 1 86.69 474 SER A N 1
ATOM 3848 C CA . SER A 1 474 ? 5.355 30.547 -6.992 1 86.69 474 SER A CA 1
ATOM 3849 C C . SER A 1 474 ? 5.582 29.734 -8.266 1 86.69 474 SER A C 1
ATOM 3851 O O . SER A 1 474 ? 4.965 30.016 -9.297 1 86.69 474 SER A O 1
ATOM 3853 N N . TRP A 1 475 ? 6.305 28.703 -8.125 1 84.06 475 TRP A N 1
ATOM 3854 C CA . TRP A 1 475 ? 6.703 27.922 -9.289 1 84.06 475 TRP A CA 1
ATOM 3855 C C . TRP A 1 475 ? 5.52 27.125 -9.836 1 84.06 475 TRP A C 1
ATOM 3857 O O . TRP A 1 475 ? 4.727 26.578 -9.07 1 84.06 475 TRP A O 1
ATOM 3867 N N . ILE A 1 476 ? 5.391 27.141 -11.109 1 82.44 476 ILE A N 1
ATOM 3868 C CA . ILE A 1 476 ? 4.379 26.359 -11.805 1 82.44 476 ILE A CA 1
ATOM 3869 C C . ILE A 1 476 ? 5.008 25.062 -12.336 1 82.44 476 ILE A C 1
ATOM 3871 O O . ILE A 1 476 ? 4.469 23.984 -12.125 1 82.44 476 ILE A O 1
ATOM 3875 N N . ASP A 1 477 ? 6.102 25.172 -12.977 1 80.25 477 ASP A N 1
ATOM 3876 C CA . ASP A 1 477 ? 6.918 24.078 -13.477 1 80.25 477 ASP A CA 1
ATOM 3877 C C . ASP A 1 477 ? 8.383 24.484 -13.609 1 80.25 477 ASP A C 1
ATOM 3879 O O . ASP A 1 477 ? 8.812 25.453 -12.977 1 80.25 477 ASP A O 1
ATOM 3883 N N . ASP A 1 478 ? 9.078 23.688 -14.367 1 81.75 478 ASP A N 1
ATOM 3884 C CA . ASP A 1 478 ? 10.508 23.938 -14.453 1 81.75 478 ASP A CA 1
ATOM 3885 C C . ASP A 1 478 ? 10.812 25.141 -15.336 1 81.75 478 ASP A C 1
ATOM 3887 O O . ASP A 1 478 ? 11.938 25.641 -15.352 1 81.75 478 ASP A O 1
ATOM 3891 N N . THR A 1 479 ? 9.773 25.688 -15.953 1 88.75 479 THR A N 1
ATOM 3892 C CA . THR A 1 479 ? 10.062 26.781 -16.891 1 88.75 479 THR A CA 1
ATOM 3893 C C . THR A 1 479 ? 9.109 27.953 -16.656 1 88.75 479 THR A C 1
ATOM 3895 O O . THR A 1 479 ? 9.086 28.906 -17.438 1 88.75 479 THR A O 1
ATOM 3898 N N . SER A 1 480 ? 8.328 27.875 -15.68 1 89.62 480 SER A N 1
ATOM 3899 C CA . SER A 1 480 ? 7.391 28.969 -15.477 1 89.62 480 SER A CA 1
ATOM 3900 C C . SER A 1 480 ? 7.059 29.156 -14 1 89.62 480 SER A C 1
ATOM 3902 O O . SER A 1 480 ? 7.141 28.203 -13.219 1 89.62 480 SER A O 1
ATOM 3904 N N . ALA A 1 481 ? 6.746 30.375 -13.617 1 90.19 481 ALA A N 1
ATOM 3905 C CA . ALA A 1 481 ? 6.383 30.703 -12.242 1 90.19 481 ALA A CA 1
ATOM 3906 C C . ALA A 1 481 ? 5.523 31.969 -12.188 1 90.19 481 ALA A C 1
ATOM 3908 O O . ALA A 1 481 ? 5.484 32.75 -13.148 1 90.19 481 ALA A O 1
ATOM 3909 N N . PHE A 1 482 ? 4.734 32.125 -11.188 1 89.75 482 PHE A N 1
ATOM 3910 C CA . PHE A 1 482 ? 4.074 33.375 -10.859 1 89.75 482 PHE A CA 1
ATOM 3911 C C . PHE A 1 482 ? 4.953 34.25 -9.961 1 89.75 482 PHE A C 1
ATOM 3913 O O . PHE A 1 482 ? 5.555 33.75 -9.008 1 89.75 482 PHE A O 1
ATOM 3920 N N . VAL A 1 483 ? 5.09 35.438 -10.32 1 89.31 483 VAL A N 1
ATOM 3921 C CA . VAL A 1 483 ? 5.855 36.406 -9.508 1 89.31 483 VAL A CA 1
ATOM 3922 C C . VAL A 1 483 ? 4.961 37.562 -9.078 1 89.31 483 VAL A C 1
ATOM 3924 O O . VAL A 1 483 ? 4.379 38.25 -9.914 1 89.31 483 VAL A O 1
ATOM 3927 N N . SER A 1 484 ? 4.793 37.656 -7.824 1 89.38 484 SER A N 1
ATOM 3928 C CA . SER A 1 484 ? 3.986 38.75 -7.277 1 89.38 484 SER A CA 1
ATOM 3929 C C . SER A 1 484 ? 4.855 39.938 -6.855 1 89.38 484 SER A C 1
ATOM 3931 O O . SER A 1 484 ? 5.844 39.75 -6.137 1 89.38 484 SER A O 1
ATOM 3933 N N . LEU A 1 485 ? 4.48 41.062 -7.344 1 84.38 485 LEU A N 1
ATOM 3934 C CA . LEU A 1 485 ? 5.195 42.281 -7 1 84.38 485 LEU A CA 1
ATOM 3935 C C . LEU A 1 485 ? 4.523 43 -5.828 1 84.38 485 LEU A C 1
ATOM 3937 O O . LEU A 1 485 ? 3.324 42.812 -5.598 1 84.38 485 LEU A O 1
ATOM 3941 N N . SER A 1 486 ? 5.234 43.656 -4.996 1 76.56 486 SER A N 1
ATOM 3942 C CA . SER A 1 486 ? 4.695 44.344 -3.822 1 76.56 486 SER A CA 1
ATOM 3943 C C . SER A 1 486 ? 3.785 45.5 -4.223 1 76.56 486 SER A C 1
ATOM 3945 O O . SER A 1 486 ? 2.777 45.75 -3.562 1 76.56 486 SER A O 1
ATOM 3947 N N . GLN A 1 487 ? 4.156 46.188 -5.344 1 73.31 487 GLN A N 1
ATOM 3948 C CA . GLN A 1 487 ? 3.373 47.344 -5.766 1 73.31 487 GLN A CA 1
ATOM 3949 C C . GLN A 1 487 ? 2.789 47.125 -7.16 1 73.31 487 GLN A C 1
ATOM 3951 O O . GLN A 1 487 ? 3.529 46.938 -8.125 1 73.31 487 GLN A O 1
ATOM 3956 N N . PRO A 1 488 ? 1.433 47.156 -7.23 1 70.94 488 PRO A N 1
ATOM 3957 C CA . PRO A 1 488 ? 0.783 46.938 -8.523 1 70.94 488 PRO A CA 1
ATOM 3958 C C . PRO A 1 488 ? 1.242 47.938 -9.594 1 70.94 488 PRO A C 1
ATOM 3960 O O . PRO A 1 488 ? 1.269 47.594 -10.781 1 70.94 488 PRO A O 1
ATOM 3963 N N . GLU A 1 489 ? 1.571 49.062 -9.102 1 71.94 489 GLU A N 1
ATOM 3964 C CA . GLU A 1 489 ? 1.94 50.125 -10.055 1 71.94 489 GLU A CA 1
ATOM 3965 C C . GLU A 1 489 ? 3.217 49.75 -10.805 1 71.94 489 GLU A C 1
ATOM 3967 O O . GLU A 1 489 ? 3.445 50.219 -11.922 1 71.94 489 GLU A O 1
ATOM 3972 N N . GLN A 1 490 ? 3.885 48.844 -10.227 1 68.5 490 GLN A N 1
ATOM 3973 C CA . GLN A 1 490 ? 5.176 48.5 -10.812 1 68.5 490 GLN A CA 1
ATOM 3974 C C . GLN A 1 490 ? 5.027 47.406 -11.867 1 68.5 490 GLN A C 1
ATOM 3976 O O . GLN A 1 490 ? 5.973 47.094 -12.602 1 68.5 490 GLN A O 1
ATOM 3981 N N . VAL A 1 491 ? 3.887 46.875 -12 1 69.31 491 VAL A N 1
ATOM 3982 C CA . VAL A 1 491 ? 3.662 45.719 -12.883 1 69.31 491 VAL A CA 1
ATOM 3983 C C . VAL A 1 491 ? 3.883 46.156 -14.336 1 69.31 491 VAL A C 1
ATOM 3985 O O . VAL A 1 491 ? 4.504 45.438 -15.109 1 69.31 491 VAL A O 1
ATOM 3988 N N . GLN A 1 492 ? 3.25 47.312 -14.625 1 68.38 492 GLN A N 1
ATOM 3989 C CA . GLN A 1 492 ? 3.4 47.781 -16 1 68.38 492 GLN A CA 1
ATOM 3990 C C . GLN A 1 492 ? 4.871 47.969 -16.375 1 68.38 492 GLN A C 1
ATOM 3992 O O . GLN A 1 492 ? 5.297 47.594 -17.469 1 68.38 492 GLN A O 1
ATOM 3997 N N . ILE A 1 493 ? 5.578 48.438 -15.445 1 62.84 493 ILE A N 1
ATOM 3998 C CA . ILE A 1 493 ? 7 48.625 -15.68 1 62.84 493 ILE A CA 1
ATOM 3999 C C . ILE A 1 493 ? 7.727 47.312 -15.719 1 62.84 493 ILE A C 1
ATOM 4001 O O . ILE A 1 493 ? 8.602 47.094 -16.562 1 62.84 493 ILE A O 1
ATOM 4005 N N . GLY A 1 494 ? 7.402 46.469 -14.883 1 61.25 494 GLY A N 1
ATOM 4006 C CA . GLY A 1 494 ? 8.016 45.156 -14.805 1 61.25 494 GLY A CA 1
ATOM 4007 C C . GLY A 1 494 ? 7.805 44.312 -16.062 1 61.25 494 GLY A C 1
ATOM 4008 O O . GLY A 1 494 ? 8.719 43.656 -16.516 1 61.25 494 GLY A O 1
ATOM 4009 N N . MET A 1 495 ? 6.574 44.438 -16.547 1 67.5 495 MET A N 1
ATOM 4010 C CA . MET A 1 495 ? 6.25 43.719 -17.766 1 67.5 495 MET A CA 1
ATOM 4011 C C . MET A 1 495 ? 7.145 44.188 -18.922 1 67.5 495 MET A C 1
ATOM 4013 O O . MET A 1 495 ? 7.594 43.375 -19.719 1 67.5 495 MET A O 1
ATOM 4017 N N . GLN A 1 496 ? 7.32 45.438 -18.891 1 61.09 496 GLN A N 1
ATOM 4018 C CA . GLN A 1 496 ? 8.117 46 -19.969 1 61.09 496 GLN A CA 1
ATOM 4019 C C . GLN A 1 496 ? 9.594 45.625 -19.828 1 61.09 496 GLN A C 1
ATOM 4021 O O . GLN A 1 496 ? 10.305 45.469 -20.812 1 61.09 496 GLN A O 1
ATOM 4026 N N . SER A 1 497 ? 9.984 45.375 -18.656 1 52.25 497 SER A N 1
ATOM 4027 C CA . SER A 1 497 ? 11.398 45.156 -18.406 1 52.25 497 SER A CA 1
ATOM 4028 C C . SER A 1 497 ? 11.758 43.688 -18.562 1 52.25 497 SER A C 1
ATOM 4030 O O . SER A 1 497 ? 12.922 43.344 -18.781 1 52.25 497 SER A O 1
ATOM 4032 N N . VAL A 1 498 ? 10.836 42.812 -18.266 1 61.81 498 VAL A N 1
ATOM 4033 C CA . VAL A 1 498 ? 11.164 41.375 -18.219 1 61.81 498 VAL A CA 1
ATOM 4034 C C . VAL A 1 498 ? 10.859 40.75 -19.562 1 61.81 498 VAL A C 1
ATOM 4036 O O . VAL A 1 498 ? 11.32 39.625 -19.844 1 61.81 498 VAL A O 1
ATOM 4039 N N . THR A 1 499 ? 9.945 41.469 -20.469 1 52.94 499 THR A N 1
ATOM 4040 C CA . THR A 1 499 ? 9.734 40.969 -21.812 1 52.94 499 THR A CA 1
ATOM 4041 C C . THR A 1 499 ? 10.945 41.281 -22.703 1 52.94 499 THR A C 1
ATOM 4043 O O . THR A 1 499 ? 11.5 42.375 -22.656 1 52.94 499 THR A O 1
ATOM 4046 N N . MET B 1 1 ? 15.859 -18.344 6.547 1 94.94 1 MET B N 1
ATOM 4047 C CA . MET B 1 1 ? 16.344 -17.219 7.336 1 94.94 1 MET B CA 1
ATOM 4048 C C . MET B 1 1 ? 15.656 -15.922 6.922 1 94.94 1 MET B C 1
ATOM 4050 O O . MET B 1 1 ? 15.648 -15.57 5.742 1 94.94 1 MET B O 1
ATOM 4054 N N . GLU B 1 2 ? 15.078 -15.32 7.848 1 96.12 2 GLU B N 1
ATOM 4055 C CA . GLU B 1 2 ? 14.406 -14.047 7.598 1 96.12 2 GLU B CA 1
ATOM 4056 C C . GLU B 1 2 ? 15.391 -12.883 7.625 1 96.12 2 GLU B C 1
ATOM 4058 O O . GLU B 1 2 ? 16.156 -12.734 8.578 1 96.12 2 GLU B O 1
ATOM 4063 N N . ILE B 1 3 ? 15.383 -12.133 6.582 1 98.31 3 ILE B N 1
ATOM 4064 C CA . ILE B 1 3 ? 16.297 -11.008 6.488 1 98.31 3 ILE B CA 1
ATOM 4065 C C . ILE B 1 3 ? 15.516 -9.703 6.359 1 98.31 3 ILE B C 1
ATOM 4067 O O . ILE B 1 3 ? 14.727 -9.539 5.43 1 98.31 3 ILE B O 1
ATOM 4071 N N . ILE B 1 4 ? 15.695 -8.828 7.289 1 97.88 4 ILE B N 1
ATOM 4072 C CA . ILE B 1 4 ? 15.102 -7.492 7.324 1 97.88 4 ILE B CA 1
ATOM 4073 C C . ILE B 1 4 ? 16.203 -6.438 7.41 1 97.88 4 ILE B C 1
ATOM 4075 O O . ILE B 1 4 ? 17.391 -6.77 7.434 1 97.88 4 ILE B O 1
ATOM 4079 N N . ARG B 1 5 ? 15.789 -5.23 7.43 1 96.25 5 ARG B N 1
ATOM 4080 C CA . ARG B 1 5 ? 16.75 -4.133 7.363 1 96.25 5 ARG B CA 1
ATOM 4081 C C . ARG B 1 5 ? 17.766 -4.219 8.5 1 96.25 5 ARG B C 1
ATOM 4083 O O . ARG B 1 5 ? 18.953 -4.035 8.297 1 96.25 5 ARG B O 1
ATOM 4090 N N . SER B 1 6 ? 17.391 -4.562 9.719 1 95.88 6 SER B N 1
ATOM 4091 C CA . SER B 1 6 ? 18.219 -4.508 10.922 1 95.88 6 SER B CA 1
ATOM 4092 C C . SER B 1 6 ? 19.297 -5.586 10.898 1 95.88 6 SER B C 1
ATOM 4094 O O . SER B 1 6 ? 20.344 -5.438 11.531 1 95.88 6 SER B O 1
ATOM 4096 N N . ASN B 1 7 ? 19.062 -6.695 10.164 1 97.06 7 ASN B N 1
ATOM 4097 C CA . ASN B 1 7 ? 20.047 -7.77 10.164 1 97.06 7 ASN B CA 1
ATOM 4098 C C . ASN B 1 7 ? 20.625 -8.008 8.773 1 97.06 7 ASN B C 1
ATOM 4100 O O . ASN B 1 7 ? 21.344 -8.992 8.555 1 97.06 7 ASN B O 1
ATOM 4104 N N . PHE B 1 8 ? 20.328 -7.141 7.883 1 97.69 8 PHE B N 1
ATOM 4105 C CA . PHE B 1 8 ? 20.75 -7.324 6.5 1 97.69 8 PHE B CA 1
ATOM 4106 C C . PHE B 1 8 ? 22.266 -7.25 6.371 1 97.69 8 PHE B C 1
ATOM 4108 O O . PHE B 1 8 ? 22.891 -8.164 5.824 1 97.69 8 PHE B O 1
ATOM 4115 N N . LYS B 1 9 ? 22.781 -6.254 6.918 1 95.31 9 LYS B N 1
ATOM 4116 C CA . LYS B 1 9 ? 24.219 -6.02 6.801 1 95.31 9 LYS B CA 1
ATOM 4117 C C . LYS B 1 9 ? 25.016 -7.172 7.402 1 95.31 9 LYS B C 1
ATOM 4119 O O . LYS B 1 9 ? 25.969 -7.66 6.789 1 95.31 9 LYS B O 1
ATOM 4124 N N . SER B 1 10 ? 24.625 -7.598 8.516 1 96.12 10 SER B N 1
ATOM 4125 C CA . SER B 1 10 ? 25.375 -8.625 9.227 1 96.12 10 SER B CA 1
ATOM 4126 C C . SER B 1 10 ? 25.266 -9.977 8.531 1 96.12 10 SER B C 1
ATOM 4128 O O . SER B 1 10 ? 26.125 -10.844 8.695 1 96.12 10 SER B O 1
ATOM 4130 N N . ASN B 1 11 ? 24.25 -10.188 7.715 1 97.38 11 ASN B N 1
ATOM 4131 C CA . ASN B 1 11 ? 24.031 -11.492 7.098 1 97.38 11 ASN B CA 1
ATOM 4132 C C . ASN B 1 11 ? 24.391 -11.477 5.613 1 97.38 11 ASN B C 1
ATOM 4134 O O . ASN B 1 11 ? 24.312 -12.508 4.941 1 97.38 11 ASN B O 1
ATOM 4138 N N . LEU B 1 12 ? 24.766 -10.359 5.133 1 97.38 12 LEU B N 1
ATOM 4139 C CA . LEU B 1 12 ? 25.016 -10.227 3.701 1 97.38 12 LEU B CA 1
ATOM 4140 C C . LEU B 1 12 ? 26.125 -11.18 3.254 1 97.38 12 LEU B C 1
ATOM 4142 O O . LEU B 1 12 ? 26.047 -11.742 2.158 1 97.38 12 LEU B O 1
ATOM 4146 N N . HIS B 1 13 ? 27.125 -11.359 4.098 1 97 13 HIS B N 1
ATOM 4147 C CA . HIS B 1 13 ? 28.203 -12.273 3.758 1 97 13 HIS B CA 1
ATOM 4148 C C . HIS B 1 13 ? 27.703 -13.703 3.625 1 97 13 HIS B C 1
ATOM 4150 O O . HIS B 1 13 ? 28.172 -14.461 2.773 1 97 13 HIS B O 1
ATOM 4156 N N . LYS B 1 14 ? 26.781 -14.117 4.438 1 97.88 14 LYS B N 1
ATOM 4157 C CA . LYS B 1 14 ? 26.172 -15.445 4.344 1 97.88 14 LYS B CA 1
ATOM 4158 C C . LYS B 1 14 ? 25.422 -15.617 3.025 1 97.88 14 LYS B C 1
ATOM 4160 O O . LYS B 1 14 ? 25.453 -16.688 2.422 1 97.88 14 LYS B O 1
ATOM 4165 N N . VAL B 1 15 ? 24.781 -14.562 2.621 1 98.31 15 VAL B N 1
ATOM 4166 C CA . VAL B 1 15 ? 24.031 -14.586 1.37 1 98.31 15 VAL B CA 1
ATOM 4167 C C . VAL B 1 15 ? 24.984 -14.758 0.194 1 98.31 15 VAL B C 1
ATOM 4169 O O . VAL B 1 15 ? 24.766 -15.602 -0.679 1 98.31 15 VAL B O 1
ATOM 4172 N N . TYR B 1 16 ? 26.078 -14.023 0.232 1 98.31 16 TYR B N 1
ATOM 4173 C CA . TYR B 1 16 ? 27.062 -14.094 -0.835 1 98.31 16 TYR B CA 1
ATOM 4174 C C . TYR B 1 16 ? 27.688 -15.484 -0.904 1 98.31 16 TYR B C 1
ATOM 4176 O O . TYR B 1 16 ? 27.844 -16.047 -1.989 1 98.31 16 TYR B O 1
ATOM 4184 N N . GLN B 1 17 ? 27.953 -15.977 0.196 1 98.12 17 GLN B N 1
ATOM 4185 C CA . GLN B 1 17 ? 28.562 -17.297 0.253 1 98.12 17 GLN B CA 1
ATOM 4186 C C . GLN B 1 17 ? 27.594 -18.359 -0.272 1 98.12 17 GLN B C 1
ATOM 4188 O O . GLN B 1 17 ? 28.016 -19.281 -0.989 1 98.12 17 GLN B O 1
ATOM 4193 N N . ALA B 1 18 ? 26.406 -18.234 0.112 1 98.44 18 ALA B N 1
ATOM 4194 C CA . ALA B 1 18 ? 25.391 -19.172 -0.355 1 98.44 18 ALA B CA 1
ATOM 4195 C C . ALA B 1 18 ? 25.281 -19.141 -1.876 1 98.44 18 ALA B C 1
ATOM 4197 O O . ALA B 1 18 ? 25.188 -20.188 -2.52 1 98.44 18 ALA B O 1
ATOM 4198 N N . ILE B 1 19 ? 25.281 -17.984 -2.443 1 98.38 19 ILE B N 1
ATOM 4199 C CA . ILE B 1 19 ? 25.156 -17.812 -3.887 1 98.38 19 ILE B CA 1
ATOM 4200 C C . ILE B 1 19 ? 26.406 -18.391 -4.574 1 98.38 19 ILE B C 1
ATOM 4202 O O . ILE B 1 19 ? 26.297 -19.094 -5.578 1 98.38 19 ILE B O 1
ATOM 4206 N N . GLU B 1 20 ? 27.484 -18.172 -3.988 1 97.81 20 GLU B N 1
ATOM 4207 C CA . GLU B 1 20 ? 28.75 -18.609 -4.574 1 97.81 20 GLU B CA 1
ATOM 4208 C C . GLU B 1 20 ? 28.859 -20.125 -4.574 1 97.81 20 GLU B C 1
ATOM 4210 O O . GLU B 1 20 ? 29.328 -20.719 -5.547 1 97.81 20 GLU B O 1
ATOM 4215 N N . GLU B 1 21 ? 28.422 -20.734 -3.562 1 97.5 21 GLU B N 1
ATOM 4216 C CA . GLU B 1 21 ? 28.609 -22.172 -3.379 1 97.5 21 GLU B CA 1
ATOM 4217 C C . GLU B 1 21 ? 27.516 -22.969 -4.09 1 97.5 21 GLU B C 1
ATOM 4219 O O . GLU B 1 21 ? 27.672 -24.172 -4.324 1 97.5 21 GLU B O 1
ATOM 4224 N N . ALA B 1 22 ? 26.469 -22.359 -4.465 1 98.38 22 ALA B N 1
ATOM 4225 C CA . ALA B 1 22 ? 25.281 -23.047 -4.961 1 98.38 22 ALA B CA 1
ATOM 4226 C C . ALA B 1 22 ? 25.5 -23.594 -6.367 1 98.38 22 ALA B C 1
ATOM 4228 O O . ALA B 1 22 ? 26.266 -23.016 -7.145 1 98.38 22 ALA B O 1
ATOM 4229 N N . ASP B 1 23 ? 24.859 -24.703 -6.695 1 98.38 23 ASP B N 1
ATOM 4230 C CA . ASP B 1 23 ? 24.781 -25.203 -8.07 1 98.38 23 ASP B CA 1
ATOM 4231 C C . ASP B 1 23 ? 23.719 -24.453 -8.867 1 98.38 23 ASP B C 1
ATOM 4233 O O . ASP B 1 23 ? 23.891 -24.188 -10.055 1 98.38 23 ASP B O 1
ATOM 4237 N N . PHE B 1 24 ? 22.703 -24.203 -8.234 1 98.56 24 PHE B N 1
ATOM 4238 C CA . PHE B 1 24 ? 21.625 -23.375 -8.758 1 98.56 24 PHE B CA 1
ATOM 4239 C C . PHE B 1 24 ? 20.812 -22.781 -7.625 1 98.56 24 PHE B C 1
ATOM 4241 O O . PHE B 1 24 ? 21.016 -23.109 -6.457 1 98.56 24 PHE B O 1
ATOM 4248 N N . PHE B 1 25 ? 19.984 -21.859 -7.852 1 97.75 25 PHE B N 1
ATOM 4249 C CA . PHE B 1 25 ? 19.094 -21.375 -6.797 1 97.75 25 PHE B CA 1
ATOM 4250 C C . PHE B 1 25 ? 17.719 -21.031 -7.355 1 97.75 25 PHE B C 1
ATOM 4252 O O . PHE B 1 25 ? 17.547 -20.922 -8.57 1 97.75 25 PHE B O 1
ATOM 4259 N N . ALA B 1 26 ? 16.719 -21.078 -6.543 1 98.75 26 ALA B N 1
ATOM 4260 C CA . ALA B 1 26 ? 15.32 -20.797 -6.848 1 98.75 26 ALA B CA 1
ATOM 4261 C C . ALA B 1 26 ? 14.867 -19.5 -6.191 1 98.75 26 ALA B C 1
ATOM 4263 O O . ALA B 1 26 ? 15.312 -19.156 -5.094 1 98.75 26 ALA B O 1
ATOM 4264 N N . ILE B 1 27 ? 13.945 -18.781 -6.906 1 98.81 27 ILE B N 1
ATOM 4265 C CA . ILE B 1 27 ? 13.469 -17.5 -6.375 1 98.81 27 ILE B CA 1
ATOM 4266 C C . ILE B 1 27 ? 11.945 -17.469 -6.434 1 98.81 27 ILE B C 1
ATOM 4268 O O . ILE B 1 27 ? 11.328 -18.219 -7.188 1 98.81 27 ILE B O 1
ATOM 4272 N N . ASP B 1 28 ? 11.367 -16.641 -5.652 1 98.62 28 ASP B N 1
ATOM 4273 C CA . ASP B 1 28 ? 9.938 -16.344 -5.621 1 98.62 28 ASP B CA 1
ATOM 4274 C C . ASP B 1 28 ? 9.68 -14.977 -5.008 1 98.62 28 ASP B C 1
ATOM 4276 O O . ASP B 1 28 ? 10.461 -14.5 -4.184 1 98.62 28 ASP B O 1
ATOM 4280 N N . GLY B 1 29 ? 8.602 -14.312 -5.496 1 98 29 GLY B N 1
ATOM 4281 C CA . GLY B 1 29 ? 8.266 -13 -4.961 1 98 29 GLY B CA 1
ATOM 4282 C C . GLY B 1 29 ? 6.812 -12.883 -4.551 1 98 29 GLY B C 1
ATOM 4283 O O . GLY B 1 29 ? 5.938 -13.5 -5.164 1 98 29 GLY B O 1
ATOM 4284 N N . GLU B 1 30 ? 6.527 -12.156 -3.527 1 98.06 30 GLU B N 1
ATOM 4285 C CA . GLU B 1 30 ? 5.184 -11.719 -3.152 1 98.06 30 GLU B CA 1
ATOM 4286 C C . GLU B 1 30 ? 4.977 -10.234 -3.463 1 98.06 30 GLU B C 1
ATOM 4288 O O . GLU B 1 30 ? 5.859 -9.414 -3.209 1 98.06 30 GLU B O 1
ATOM 4293 N N . PHE B 1 31 ? 3.826 -9.93 -4.012 1 97.25 31 PHE B N 1
ATOM 4294 C CA . PHE B 1 31 ? 3.623 -8.609 -4.598 1 97.25 31 PHE B CA 1
ATOM 4295 C C . PHE B 1 31 ? 2.453 -7.898 -3.928 1 97.25 31 PHE B C 1
ATOM 4297 O O . PHE B 1 31 ? 1.588 -8.539 -3.328 1 97.25 31 PHE B O 1
ATOM 4304 N N . SER B 1 32 ? 2.439 -6.531 -4.02 1 96.69 32 SER B N 1
ATOM 4305 C CA . SER B 1 32 ? 1.345 -5.719 -3.498 1 96.69 32 SER B CA 1
ATOM 4306 C C . SER B 1 32 ? 0.094 -5.855 -4.359 1 96.69 32 SER B C 1
ATOM 4308 O O . SER B 1 32 ? -0.987 -5.41 -3.971 1 96.69 32 SER B O 1
ATOM 4310 N N . GLY B 1 33 ? 0.226 -6.438 -5.492 1 93.62 33 GLY B N 1
ATOM 4311 C CA . GLY B 1 33 ? -0.836 -6.68 -6.457 1 93.62 33 GLY B CA 1
ATOM 4312 C C . GLY B 1 33 ? -0.342 -7.32 -7.738 1 93.62 33 GLY B C 1
ATOM 4313 O O . GLY B 1 33 ? 0.864 -7.492 -7.93 1 93.62 33 GLY B O 1
ATOM 4314 N N . ILE B 1 34 ? -1.272 -7.68 -8.547 1 86.25 34 ILE B N 1
ATOM 4315 C CA . ILE B 1 34 ? -0.907 -8.383 -9.773 1 86.25 34 ILE B CA 1
ATOM 4316 C C . ILE B 1 34 ? -1.168 -7.488 -10.984 1 86.25 34 ILE B C 1
ATOM 4318 O O . ILE B 1 34 ? -0.292 -7.312 -11.836 1 86.25 34 ILE B O 1
ATOM 4322 N N . SER B 1 35 ? -2.379 -6.949 -11.039 1 81.94 35 SER B N 1
ATOM 4323 C CA . SER B 1 35 ? -2.707 -6.109 -12.188 1 81.94 35 SER B CA 1
ATOM 4324 C C . SER B 1 35 ? -3.713 -5.027 -11.812 1 81.94 35 SER B C 1
ATOM 4326 O O . SER B 1 35 ? -4.562 -5.234 -10.945 1 81.94 35 SER B O 1
ATOM 4328 N N . ASP B 1 36 ? -3.543 -3.941 -12.453 1 72 36 ASP B N 1
ATOM 4329 C CA . ASP B 1 36 ? -4.488 -2.846 -12.258 1 72 36 ASP B CA 1
ATOM 4330 C C . ASP B 1 36 ? -5.395 -2.68 -13.484 1 72 36 ASP B C 1
ATOM 4332 O O . ASP B 1 36 ? -6.094 -1.675 -13.609 1 72 36 ASP B O 1
ATOM 4336 N N . GLY B 1 37 ? -5.297 -3.592 -14.266 1 66.81 37 GLY B N 1
ATOM 4337 C CA . GLY B 1 37 ? -6.105 -3.527 -15.477 1 66.81 37 GLY B CA 1
ATOM 4338 C C . GLY B 1 37 ? -7.555 -3.914 -15.242 1 66.81 37 GLY B C 1
ATOM 4339 O O . GLY B 1 37 ? -7.949 -4.223 -14.117 1 66.81 37 GLY B O 1
ATOM 4340 N N . PRO B 1 38 ? -8.398 -3.596 -16.188 1 63.41 38 PRO B N 1
ATOM 4341 C CA . PRO B 1 38 ? -9.836 -3.857 -16.047 1 63.41 38 PRO B CA 1
ATOM 4342 C C . PRO B 1 38 ? -10.133 -5.258 -15.523 1 63.41 38 PRO B C 1
ATOM 4344 O O . PRO B 1 38 ? -10.867 -5.402 -14.539 1 63.41 38 PRO B O 1
ATOM 4347 N N . SER B 1 39 ? -9.984 -6.238 -16.297 1 62.75 39 SER B N 1
ATOM 4348 C CA . SER B 1 39 ? -10.18 -7.609 -15.844 1 62.75 39 SER B CA 1
ATOM 4349 C C . SER B 1 39 ? -8.953 -8.469 -16.141 1 62.75 39 SER B C 1
ATOM 4351 O O . SER B 1 39 ? -8.188 -8.164 -17.062 1 62.75 39 SER B O 1
ATOM 4353 N N . VAL B 1 40 ? -8.727 -9.258 -15.188 1 57.91 40 VAL B N 1
ATOM 4354 C CA . VAL B 1 40 ? -7.617 -10.188 -15.391 1 57.91 40 VAL B CA 1
ATOM 4355 C C . VAL B 1 40 ? -7.758 -10.859 -16.75 1 57.91 40 VAL B C 1
ATOM 4357 O O . VAL B 1 40 ? -6.766 -11.094 -17.453 1 57.91 40 VAL B O 1
ATOM 4360 N N . THR B 1 41 ? -8.945 -10.977 -17.109 1 59.56 41 THR B N 1
ATOM 4361 C CA . THR B 1 41 ? -9.195 -11.648 -18.375 1 59.56 41 THR B CA 1
ATOM 4362 C C . THR B 1 41 ? -8.781 -10.758 -19.547 1 59.56 41 THR B C 1
ATOM 4364 O O . THR B 1 41 ? -8.281 -11.25 -20.562 1 59.56 41 THR B O 1
ATOM 4367 N N . ALA B 1 42 ? -8.875 -9.594 -19.266 1 63.97 42 ALA B N 1
ATOM 4368 C CA . ALA B 1 42 ? -8.484 -8.672 -20.328 1 63.97 42 ALA B CA 1
ATOM 4369 C C . ALA B 1 42 ? -6.965 -8.516 -20.391 1 63.97 42 ALA B C 1
ATOM 4371 O O . ALA B 1 42 ? -6.395 -8.359 -21.469 1 63.97 42 ALA B O 1
ATOM 4372 N N . LEU B 1 43 ? -6.422 -8.711 -19.297 1 73.38 43 LEU B N 1
ATOM 4373 C CA . LEU B 1 43 ? -4.977 -8.539 -19.219 1 73.38 43 LEU B CA 1
ATOM 4374 C C . LEU B 1 43 ? -4.258 -9.758 -19.797 1 73.38 43 LEU B C 1
ATOM 4376 O O . LEU B 1 43 ? -3.158 -9.633 -20.344 1 73.38 43 LEU B O 1
ATOM 4380 N N . THR B 1 44 ? -4.918 -10.875 -19.688 1 79.94 44 THR B N 1
ATOM 4381 C CA . THR B 1 44 ? -4.312 -12.109 -20.156 1 79.94 44 THR B CA 1
ATOM 4382 C C . THR B 1 44 ? -5.195 -12.781 -21.203 1 79.94 44 THR B C 1
ATOM 4384 O O . THR B 1 44 ? -5.656 -13.906 -21.016 1 79.94 44 THR B O 1
ATOM 4387 N N . ASN B 1 45 ? -5.227 -12.125 -22.312 1 83.94 45 ASN B N 1
ATOM 4388 C CA . ASN B 1 45 ? -6.016 -12.672 -23.406 1 83.94 45 ASN B CA 1
ATOM 4389 C C . ASN B 1 45 ? -5.387 -13.945 -23.984 1 83.94 45 ASN B C 1
ATOM 4391 O O . ASN B 1 45 ? -4.164 -14.023 -24.125 1 83.94 45 ASN B O 1
ATOM 4395 N N . GLY B 1 46 ? -6.223 -14.812 -24.438 1 87.5 46 GLY B N 1
ATOM 4396 C CA . GLY B 1 46 ? -5.773 -16.125 -24.891 1 87.5 46 GLY B CA 1
ATOM 4397 C C . GLY B 1 46 ? -5.016 -16.062 -26.203 1 87.5 46 GLY B C 1
ATOM 4398 O O . GLY B 1 46 ? -4.332 -17.016 -26.578 1 87.5 46 GLY B O 1
ATOM 4399 N N . PHE B 1 47 ? -5.059 -14.984 -26.875 1 89.31 47 PHE B N 1
ATOM 4400 C CA . PHE B 1 47 ? -4.398 -14.898 -28.172 1 89.31 47 PHE B CA 1
ATOM 4401 C C . PHE B 1 47 ? -3.441 -13.711 -28.203 1 89.31 47 PHE B C 1
ATOM 4403 O O . PHE B 1 47 ? -3.115 -13.203 -29.281 1 89.31 47 PHE B O 1
ATOM 4410 N N . ASP B 1 48 ? -2.982 -13.352 -27.109 1 91.12 48 ASP B N 1
ATOM 4411 C CA . ASP B 1 48 ? -1.958 -12.32 -27.031 1 91.12 48 ASP B CA 1
ATOM 4412 C C . ASP B 1 48 ? -0.664 -12.773 -27.703 1 91.12 48 ASP B C 1
ATOM 4414 O O . ASP B 1 48 ? -0.243 -13.922 -27.531 1 91.12 48 ASP B O 1
ATOM 4418 N N . THR B 1 49 ? -0.136 -11.898 -28.5 1 92.81 49 THR B N 1
ATOM 4419 C CA . THR B 1 49 ? 1.26 -12.109 -28.875 1 92.81 49 THR B CA 1
ATOM 4420 C C . THR B 1 49 ? 2.18 -11.82 -27.688 1 92.81 49 THR B C 1
ATOM 4422 O O . THR B 1 49 ? 1.783 -11.141 -26.734 1 92.81 49 THR B O 1
ATOM 4425 N N . PRO B 1 50 ? 3.383 -12.375 -27.75 1 95.56 50 PRO B N 1
ATOM 4426 C CA . PRO B 1 50 ? 4.316 -12.07 -26.656 1 95.56 50 PRO B CA 1
ATOM 4427 C C . PRO B 1 50 ? 4.535 -10.57 -26.484 1 95.56 50 PRO B C 1
ATOM 4429 O O . PRO B 1 50 ? 4.629 -10.086 -25.344 1 95.56 50 PRO B O 1
ATOM 4432 N N . GLU B 1 51 ? 4.57 -9.844 -27.516 1 95.56 51 GLU B N 1
ATOM 4433 C CA . GLU B 1 51 ? 4.738 -8.391 -27.453 1 95.56 51 GLU B CA 1
ATOM 4434 C C . GLU B 1 51 ? 3.545 -7.727 -26.781 1 95.56 51 GLU B C 1
ATOM 4436 O O . GLU B 1 51 ? 3.713 -6.848 -25.938 1 95.56 51 GLU B O 1
ATOM 4441 N N . GLU B 1 52 ? 2.381 -8.133 -27.203 1 92.81 52 GLU B N 1
ATOM 4442 C CA . GLU B 1 52 ? 1.171 -7.578 -26.609 1 92.81 52 GLU B CA 1
ATOM 4443 C C . GLU B 1 52 ? 1.104 -7.895 -25.109 1 92.81 52 GLU B C 1
ATOM 4445 O O . GLU B 1 52 ? 0.749 -7.031 -24.312 1 92.81 52 GLU B O 1
ATOM 4450 N N . ARG B 1 53 ? 1.429 -9.109 -24.812 1 93.75 53 ARG B N 1
ATOM 4451 C CA . ARG B 1 53 ? 1.437 -9.531 -23.422 1 93.75 53 ARG B CA 1
ATOM 4452 C C . ARG B 1 53 ? 2.42 -8.695 -22.609 1 93.75 53 ARG B C 1
ATOM 4454 O O . ARG B 1 53 ? 2.094 -8.242 -21.516 1 93.75 53 ARG B O 1
ATOM 4461 N N . TYR B 1 54 ? 3.586 -8.516 -23.141 1 96 54 TYR B N 1
ATOM 4462 C CA . TYR B 1 54 ? 4.605 -7.723 -22.469 1 96 54 TYR B CA 1
ATOM 4463 C C . TYR B 1 54 ? 4.117 -6.297 -22.234 1 96 54 TYR B C 1
ATOM 4465 O O . TYR B 1 54 ? 4.27 -5.762 -21.125 1 96 54 TYR B O 1
ATOM 4473 N N . GLN B 1 55 ? 3.51 -5.738 -23.188 1 95.06 55 GLN B N 1
ATOM 4474 C CA . GLN B 1 55 ? 3.031 -4.363 -23.078 1 95.06 55 GLN B CA 1
ATOM 4475 C C . GLN B 1 55 ? 1.933 -4.242 -22.031 1 95.06 55 GLN B C 1
ATOM 4477 O O . GLN B 1 55 ? 1.898 -3.275 -21.266 1 95.06 55 GLN B O 1
ATOM 4482 N N . LYS B 1 56 ? 1.068 -5.18 -22.031 1 92.12 56 LYS B N 1
ATOM 4483 C CA . LYS B 1 56 ? -0.011 -5.184 -21.047 1 92.12 56 LYS B CA 1
ATOM 4484 C C . LYS B 1 56 ? 0.539 -5.301 -19.641 1 92.12 56 LYS B C 1
ATOM 4486 O O . LYS B 1 56 ? 0.121 -4.562 -18.734 1 92.12 56 LYS B O 1
ATOM 4491 N N . LEU B 1 57 ? 1.463 -6.207 -19.484 1 94.38 57 LEU B N 1
ATOM 4492 C CA . LEU B 1 57 ? 2.039 -6.418 -18.156 1 94.38 57 LEU B CA 1
ATOM 4493 C C . LEU B 1 57 ? 2.852 -5.207 -17.719 1 94.38 57 LEU B C 1
ATOM 4495 O O . LEU B 1 57 ? 2.775 -4.789 -16.562 1 94.38 57 LEU B O 1
ATOM 4499 N N . LYS B 1 58 ? 3.611 -4.695 -18.625 1 95.56 58 LYS B N 1
ATOM 4500 C CA . LYS B 1 58 ? 4.41 -3.514 -18.312 1 95.56 58 LYS B CA 1
ATOM 4501 C C . LYS B 1 58 ? 3.525 -2.35 -17.875 1 95.56 58 LYS B C 1
ATOM 4503 O O . LYS B 1 58 ? 3.838 -1.649 -16.906 1 95.56 58 LYS B O 1
ATOM 4508 N N . LYS B 1 59 ? 2.467 -2.211 -18.547 1 92.94 59 LYS B N 1
ATOM 4509 C CA . LYS B 1 59 ? 1.58 -1.074 -18.312 1 92.94 59 LYS B CA 1
ATOM 4510 C C . LYS B 1 59 ? 0.769 -1.262 -17.031 1 92.94 59 LYS B C 1
ATOM 4512 O O . LYS B 1 59 ? 0.565 -0.311 -16.281 1 92.94 59 LYS B O 1
ATOM 4517 N N . HIS B 1 60 ? 0.359 -2.463 -16.734 1 91.56 60 HIS B N 1
ATOM 4518 C CA . HIS B 1 60 ? -0.678 -2.639 -15.727 1 91.56 60 HIS B CA 1
ATOM 4519 C C . HIS B 1 60 ? -0.13 -3.344 -14.484 1 91.56 60 HIS B C 1
ATOM 4521 O O . HIS B 1 60 ? -0.819 -3.447 -13.469 1 91.56 60 HIS B O 1
ATOM 4527 N N . SER B 1 61 ? 1.157 -3.744 -14.5 1 93.44 61 SER B N 1
ATOM 4528 C CA . SER B 1 61 ? 1.622 -4.551 -13.375 1 93.44 61 SER B CA 1
ATOM 4529 C C . SER B 1 61 ? 2.84 -3.92 -12.711 1 93.44 61 SER B C 1
ATOM 4531 O O . SER B 1 61 ? 3.16 -4.238 -11.562 1 93.44 61 SER B O 1
ATOM 4533 N N . MET B 1 62 ? 3.488 -3.016 -13.305 1 95 62 MET B N 1
ATOM 4534 C CA . MET B 1 62 ? 4.805 -2.584 -12.852 1 95 62 MET B CA 1
ATOM 4535 C C . MET B 1 62 ? 4.684 -1.522 -11.758 1 95 62 MET B C 1
ATOM 4537 O O . MET B 1 62 ? 5.664 -1.195 -11.094 1 95 62 MET B O 1
ATOM 4541 N N . ASP B 1 63 ? 3.455 -1.04 -11.523 1 93.75 63 ASP B N 1
ATOM 4542 C CA . ASP B 1 63 ? 3.268 -0.081 -10.438 1 93.75 63 ASP B CA 1
ATOM 4543 C C . ASP B 1 63 ? 3.115 -0.792 -9.094 1 93.75 63 ASP B C 1
ATOM 4545 O O . ASP B 1 63 ? 3.145 -0.153 -8.039 1 93.75 63 ASP B O 1
ATOM 4549 N N . PHE B 1 64 ? 2.98 -2.018 -9.164 1 96.06 64 PHE B N 1
ATOM 4550 C CA . PHE B 1 64 ? 2.949 -2.795 -7.934 1 96.06 64 PHE B CA 1
ATOM 4551 C C . PHE B 1 64 ? 4.359 -3.064 -7.426 1 96.06 64 PHE B C 1
ATOM 4553 O O . PHE B 1 64 ? 5.328 -2.955 -8.18 1 96.06 64 PHE B O 1
ATOM 4560 N N . LEU B 1 65 ? 4.438 -3.393 -6.176 1 96.31 65 LEU B N 1
ATOM 4561 C CA . LEU B 1 65 ? 5.75 -3.584 -5.57 1 96.31 65 LEU B CA 1
ATOM 4562 C C . LEU B 1 65 ? 5.953 -5.039 -5.16 1 96.31 65 LEU B C 1
ATOM 4564 O O . LEU B 1 65 ? 5.016 -5.695 -4.703 1 96.31 65 LEU B O 1
ATOM 4568 N N . LEU B 1 66 ? 7.188 -5.473 -5.359 1 97.81 66 LEU B N 1
ATOM 4569 C CA . LEU B 1 66 ? 7.637 -6.711 -4.73 1 97.81 66 LEU B CA 1
ATOM 4570 C C . LEU B 1 66 ? 7.957 -6.484 -3.256 1 97.81 66 LEU B C 1
ATOM 4572 O O . LEU B 1 66 ? 8.891 -5.746 -2.924 1 97.81 66 LEU B O 1
ATOM 4576 N N . PHE B 1 67 ? 7.191 -7.109 -2.273 1 97.44 67 PHE B N 1
ATOM 4577 C CA . PHE B 1 67 ? 7.309 -6.922 -0.833 1 97.44 67 PHE B CA 1
ATOM 4578 C C . PHE B 1 67 ? 8.312 -7.902 -0.239 1 97.44 67 PHE B C 1
ATOM 4580 O O . PHE B 1 67 ? 9.008 -7.578 0.726 1 97.44 67 PHE B O 1
ATOM 4587 N N . GLN B 1 68 ? 8.273 -9.062 -0.808 1 98.25 68 GLN B N 1
ATOM 4588 C CA . GLN B 1 68 ? 9.07 -10.156 -0.264 1 98.25 68 GLN B CA 1
ATOM 4589 C C . GLN B 1 68 ? 9.773 -10.93 -1.375 1 98.25 68 GLN B C 1
ATOM 4591 O O . GLN B 1 68 ? 9.172 -11.227 -2.412 1 98.25 68 GLN B O 1
ATOM 4596 N N . PHE B 1 69 ? 11.047 -11.188 -1.229 1 98.69 69 PHE B N 1
ATOM 4597 C CA . PHE B 1 69 ? 11.852 -11.938 -2.186 1 98.69 69 PHE B CA 1
ATOM 4598 C C . PHE B 1 69 ? 12.438 -13.188 -1.536 1 98.69 69 PHE B C 1
ATOM 4600 O O . PHE B 1 69 ? 13.219 -13.086 -0.586 1 98.69 69 PHE B O 1
ATOM 4607 N N . GLY B 1 70 ? 12.07 -14.328 -2.025 1 98.69 70 GLY B N 1
ATOM 4608 C CA . GLY B 1 70 ? 12.617 -15.586 -1.551 1 98.69 70 GLY B CA 1
ATOM 4609 C C . GLY B 1 70 ? 13.766 -16.094 -2.404 1 98.69 70 GLY B C 1
ATOM 4610 O O . GLY B 1 70 ? 13.719 -16 -3.633 1 98.69 70 GLY B O 1
ATOM 4611 N N . LEU B 1 71 ? 14.789 -16.547 -1.731 1 98.75 71 LEU B N 1
ATOM 4612 C CA . LEU B 1 71 ? 15.953 -17.141 -2.371 1 98.75 71 LEU B CA 1
ATOM 4613 C C . LEU B 1 71 ? 16.344 -18.453 -1.678 1 98.75 71 LEU B C 1
ATOM 4615 O O . LEU B 1 71 ? 16.562 -18.469 -0.464 1 98.75 71 LEU B O 1
ATOM 4619 N N . CYS B 1 72 ? 16.344 -19.484 -2.373 1 98.69 72 CYS B N 1
ATOM 4620 C CA . CYS B 1 72 ? 16.844 -20.75 -1.843 1 98.69 72 CYS B CA 1
ATOM 4621 C C . CYS B 1 72 ? 17.969 -21.312 -2.707 1 98.69 72 CYS B C 1
ATOM 4623 O O . CYS B 1 72 ? 17.781 -21.516 -3.91 1 98.69 72 CYS B O 1
ATOM 4625 N N . THR B 1 73 ? 19.094 -21.531 -2.107 1 98.69 73 THR B N 1
ATOM 4626 C CA . THR B 1 73 ? 20.25 -22.062 -2.828 1 98.69 73 THR B CA 1
ATOM 4627 C C . THR B 1 73 ? 20.359 -23.578 -2.627 1 98.69 73 THR B C 1
ATOM 4629 O O . THR B 1 73 ? 20.047 -24.094 -1.555 1 98.69 73 THR B O 1
ATOM 4632 N N . PHE B 1 74 ? 20.797 -24.281 -3.676 1 98.62 74 PHE B N 1
ATOM 4633 C CA . PHE B 1 74 ? 20.953 -25.734 -3.66 1 98.62 74 PHE B CA 1
ATOM 4634 C C . PHE B 1 74 ? 22.359 -26.141 -4.062 1 98.62 74 PHE B C 1
ATOM 4636 O O . PHE B 1 74 ? 22.828 -25.766 -5.141 1 98.62 74 PHE B O 1
ATOM 4643 N N . LYS B 1 75 ? 22.984 -26.781 -3.166 1 98.19 75 LYS B N 1
ATOM 4644 C CA . LYS B 1 75 ? 24.312 -27.359 -3.432 1 98.19 75 LYS B CA 1
ATOM 4645 C C . LYS B 1 75 ? 24.281 -28.875 -3.295 1 98.19 75 LYS B C 1
ATOM 4647 O O . LYS B 1 75 ? 23.891 -29.406 -2.254 1 98.19 75 LYS B O 1
ATOM 4652 N N . TYR B 1 76 ? 24.703 -29.562 -4.352 1 97.5 76 TYR B N 1
ATOM 4653 C CA . TYR B 1 76 ? 24.672 -31.016 -4.312 1 97.5 76 TYR B CA 1
ATOM 4654 C C . TYR B 1 76 ? 25.906 -31.562 -3.592 1 97.5 76 TYR B C 1
ATOM 4656 O O . TYR B 1 76 ? 27.031 -31.188 -3.896 1 97.5 76 TYR B O 1
ATOM 4664 N N . ASP B 1 77 ? 25.625 -32.375 -2.613 1 96.31 77 ASP B N 1
ATOM 4665 C CA . ASP B 1 77 ? 26.672 -33.125 -1.911 1 96.31 77 ASP B CA 1
ATOM 4666 C C . ASP B 1 77 ? 26.844 -34.5 -2.498 1 96.31 77 ASP B C 1
ATOM 4668 O O . ASP B 1 77 ? 26.047 -35.406 -2.213 1 96.31 77 ASP B O 1
ATOM 4672 N N . HIS B 1 78 ? 27.906 -34.812 -3.15 1 93.25 78 HIS B N 1
ATOM 4673 C CA . HIS B 1 78 ? 28.141 -36.062 -3.846 1 93.25 78 HIS B CA 1
ATOM 4674 C C . HIS B 1 78 ? 28.391 -37.219 -2.859 1 93.25 78 HIS B C 1
ATOM 4676 O O . HIS B 1 78 ? 28.141 -38.375 -3.17 1 93.25 78 HIS B O 1
ATOM 4682 N N . THR B 1 79 ? 28.844 -36.844 -1.726 1 94.56 79 THR B N 1
ATOM 4683 C CA . THR B 1 79 ? 29.172 -37.844 -0.732 1 94.56 79 THR B CA 1
ATOM 4684 C C . THR B 1 79 ? 27.922 -38.531 -0.203 1 94.56 79 THR B C 1
ATOM 4686 O O . THR B 1 79 ? 27.828 -39.75 -0.188 1 94.56 79 THR B O 1
ATOM 4689 N N . ASP B 1 80 ? 26.922 -37.75 0.118 1 94.38 80 ASP B N 1
ATOM 4690 C CA . ASP B 1 80 ? 25.703 -38.281 0.731 1 94.38 80 ASP B CA 1
ATOM 4691 C C . ASP B 1 80 ? 24.547 -38.312 -0.261 1 94.38 80 ASP B C 1
ATOM 4693 O O . ASP B 1 80 ? 23.422 -38.688 0.09 1 94.38 80 ASP B O 1
ATOM 4697 N N . SER B 1 81 ? 24.781 -37.844 -1.45 1 93.69 81 SER B N 1
ATOM 4698 C CA . SER B 1 81 ? 23.781 -37.844 -2.518 1 93.69 81 SER B CA 1
ATOM 4699 C C . SER B 1 81 ? 22.531 -37.094 -2.084 1 93.69 81 SER B C 1
ATOM 4701 O O . SER B 1 81 ? 21.422 -37.625 -2.174 1 93.69 81 SER B O 1
ATOM 4703 N N . LYS B 1 82 ? 22.75 -35.906 -1.597 1 96.56 82 LYS B N 1
ATOM 4704 C CA . LYS B 1 82 ? 21.656 -35.031 -1.177 1 96.56 82 LYS B CA 1
ATOM 4705 C C . LYS B 1 82 ? 21.969 -33.594 -1.483 1 96.56 82 LYS B C 1
ATOM 4707 O O . LYS B 1 82 ? 23.125 -33.219 -1.721 1 96.56 82 LYS B O 1
ATOM 4712 N N . TYR B 1 83 ? 21.047 -32.781 -1.552 1 97.44 83 TYR B N 1
ATOM 4713 C CA . TYR B 1 83 ? 21.234 -31.344 -1.721 1 97.44 83 TYR B CA 1
ATOM 4714 C C . TYR B 1 83 ? 21.25 -30.625 -0.373 1 97.44 83 TYR B C 1
ATOM 4716 O O . TYR B 1 83 ? 20.438 -30.922 0.5 1 97.44 83 TYR B O 1
ATOM 4724 N N . ILE B 1 84 ? 22.219 -29.766 -0.2 1 98.12 84 ILE B N 1
ATOM 4725 C CA . ILE B 1 84 ? 22.266 -28.875 0.945 1 98.12 84 ILE B CA 1
ATOM 4726 C C . ILE B 1 84 ? 21.641 -27.531 0.57 1 98.12 84 ILE B C 1
ATOM 4728 O O . ILE B 1 84 ? 22.047 -26.891 -0.407 1 98.12 84 ILE B O 1
ATOM 4732 N N . THR B 1 85 ? 20.672 -27.125 1.387 1 98.12 85 THR B N 1
ATOM 4733 C CA . THR B 1 85 ? 19.922 -25.922 1.018 1 98.12 85 THR B CA 1
ATOM 4734 C C . THR B 1 85 ? 20.188 -24.797 2.014 1 98.12 85 THR B C 1
ATOM 4736 O O . THR B 1 85 ? 20.438 -25.047 3.193 1 98.12 85 THR B O 1
ATOM 4739 N N . LYS B 1 86 ? 20.234 -23.578 1.577 1 98.5 86 LYS B N 1
ATOM 4740 C CA . LYS B 1 86 ? 20.188 -22.344 2.348 1 98.5 86 LYS B CA 1
ATOM 4741 C C . LYS B 1 86 ? 19.047 -21.438 1.863 1 98.5 86 LYS B C 1
ATOM 4743 O O . LYS B 1 86 ? 19.062 -20.984 0.72 1 98.5 86 LYS B O 1
ATOM 4748 N N . SER B 1 87 ? 18.078 -21.234 2.742 1 97.81 87 SER B N 1
ATOM 4749 C CA . SER B 1 87 ? 16.906 -20.469 2.35 1 97.81 87 SER B CA 1
ATOM 4750 C C . SER B 1 87 ? 16.891 -19.078 3.002 1 97.81 87 SER B C 1
ATOM 4752 O O . SER B 1 87 ? 17.219 -18.953 4.188 1 97.81 87 SER B O 1
ATOM 4754 N N . PHE B 1 88 ? 16.609 -18.109 2.195 1 98.5 88 PHE B N 1
ATOM 4755 C CA . PHE B 1 88 ? 16.5 -16.719 2.652 1 98.5 88 PHE B CA 1
ATOM 4756 C C . PHE B 1 88 ? 15.141 -16.141 2.293 1 98.5 88 PHE B C 1
ATOM 4758 O O . PHE B 1 88 ? 14.594 -16.422 1.224 1 98.5 88 PHE B O 1
ATOM 4765 N N . ASN B 1 89 ? 14.57 -15.43 3.178 1 98.19 89 ASN B N 1
ATOM 4766 C CA . ASN B 1 89 ? 13.336 -14.672 2.982 1 98.19 89 ASN B CA 1
ATOM 4767 C C . ASN B 1 89 ? 13.539 -13.188 3.268 1 98.19 89 ASN B C 1
ATOM 4769 O O . ASN B 1 89 ? 13.547 -12.773 4.426 1 98.19 89 ASN B O 1
ATOM 4773 N N . PHE B 1 90 ? 13.617 -12.344 2.174 1 98.75 90 PHE B N 1
ATOM 4774 C CA . PHE B 1 90 ? 13.93 -10.93 2.291 1 98.75 90 PHE B CA 1
ATOM 4775 C C . PHE B 1 90 ? 12.656 -10.086 2.291 1 98.75 90 PHE B C 1
ATOM 4777 O O . PHE B 1 90 ? 11.766 -10.297 1.462 1 98.75 90 PHE B O 1
ATOM 4784 N N . TYR B 1 91 ? 12.523 -9.203 3.201 1 98.62 91 TYR B N 1
ATOM 4785 C CA . TYR B 1 91 ? 11.516 -8.148 3.139 1 98.62 91 TYR B CA 1
ATOM 4786 C C . TYR B 1 91 ? 12.102 -6.867 2.568 1 98.62 91 TYR B C 1
ATOM 4788 O O . TYR B 1 91 ? 13.148 -6.395 3.027 1 98.62 91 TYR B O 1
ATOM 4796 N N . VAL B 1 92 ? 11.461 -6.301 1.564 1 98.06 92 VAL B N 1
ATOM 4797 C CA . VAL B 1 92 ? 12.062 -5.172 0.86 1 98.06 92 VAL B CA 1
ATOM 4798 C C . VAL B 1 92 ? 11.07 -4.008 0.807 1 98.06 92 VAL B C 1
ATOM 4800 O O . VAL B 1 92 ? 9.859 -4.219 0.668 1 98.06 92 VAL B O 1
ATOM 4803 N N . PHE B 1 93 ? 11.516 -2.805 0.948 1 97.25 93 PHE B N 1
ATOM 4804 C CA . PHE B 1 93 ? 10.727 -1.578 0.917 1 97.25 93 PHE B CA 1
ATOM 4805 C C . PHE B 1 93 ? 11.594 -0.384 0.543 1 97.25 93 PHE B C 1
ATOM 4807 O O . PHE B 1 93 ? 12.719 -0.252 1.029 1 97.25 93 PHE B O 1
ATOM 4814 N N . PRO B 1 94 ? 11.078 0.476 -0.371 1 94.5 94 PRO B N 1
ATOM 4815 C CA . PRO B 1 94 ? 11.883 1.619 -0.81 1 94.5 94 PRO B CA 1
ATOM 4816 C C . PRO B 1 94 ? 11.883 2.764 0.201 1 94.5 94 PRO B C 1
ATOM 4818 O O . PRO B 1 94 ? 11.391 3.855 -0.098 1 94.5 94 PRO B O 1
ATOM 4821 N N . LYS B 1 95 ? 12.477 2.525 1.301 1 92.25 95 LYS B N 1
ATOM 4822 C CA . LYS B 1 95 ? 12.648 3.58 2.297 1 92.25 95 LYS B CA 1
ATOM 4823 C C . LYS B 1 95 ? 13.531 4.703 1.764 1 92.25 95 LYS B C 1
ATOM 4825 O O . LYS B 1 95 ? 14.625 4.453 1.249 1 92.25 95 LYS B O 1
ATOM 4830 N N . PRO B 1 96 ? 13.047 5.934 1.889 1 86.38 96 PRO B N 1
ATOM 4831 C CA . PRO B 1 96 ? 13.891 7.039 1.444 1 86.38 96 PRO B CA 1
ATOM 4832 C C . PRO B 1 96 ? 15.133 7.215 2.316 1 86.38 96 PRO B C 1
ATOM 4834 O O . PRO B 1 96 ? 15.047 7.125 3.543 1 86.38 96 PRO B O 1
ATOM 4837 N N . PHE B 1 97 ? 16.25 7.395 1.717 1 80.38 97 PHE B N 1
ATOM 4838 C CA . PHE B 1 97 ? 17.516 7.574 2.424 1 80.38 97 PHE B CA 1
ATOM 4839 C C . PHE B 1 97 ? 17.625 8.992 2.971 1 80.38 97 PHE B C 1
ATOM 4841 O O . PHE B 1 97 ? 18.125 9.188 4.086 1 80.38 97 PHE B O 1
ATOM 4848 N N . ASN B 1 98 ? 17.359 9.844 2.16 1 74.88 98 ASN B N 1
ATOM 4849 C CA . ASN B 1 98 ? 17.359 11.25 2.545 1 74.88 98 ASN B CA 1
ATOM 4850 C C . ASN B 1 98 ? 16.25 12.031 1.865 1 74.88 98 ASN B C 1
ATOM 4852 O O . ASN B 1 98 ? 15.406 11.445 1.172 1 74.88 98 ASN B O 1
ATOM 4856 N N . ARG B 1 99 ? 16.156 13.25 2.127 1 68.44 99 ARG B N 1
ATOM 4857 C CA . ARG B 1 99 ? 15.086 14.086 1.618 1 68.44 99 ARG B CA 1
ATOM 4858 C C . ARG B 1 99 ? 15.148 14.203 0.099 1 68.44 99 ARG B C 1
ATOM 4860 O O . ARG B 1 99 ? 14.125 14.438 -0.554 1 68.44 99 ARG B O 1
ATOM 4867 N N . SER B 1 100 ? 16.297 13.961 -0.42 1 65.69 100 SER B N 1
ATOM 4868 C CA . SER B 1 100 ? 16.484 14.117 -1.86 1 65.69 100 SER B CA 1
ATOM 4869 C C . SER B 1 100 ? 16.203 12.812 -2.596 1 65.69 100 SER B C 1
ATOM 4871 O O . SER B 1 100 ? 16.125 12.789 -3.826 1 65.69 100 SER B O 1
ATOM 4873 N N . SER B 1 101 ? 15.984 11.805 -1.78 1 75.44 101 SER B N 1
ATOM 4874 C CA . SER B 1 101 ? 15.727 10.5 -2.387 1 75.44 101 SER B CA 1
ATOM 4875 C C . SER B 1 101 ? 14.359 10.469 -3.064 1 75.44 101 SER B C 1
ATOM 4877 O O . SER B 1 101 ? 13.422 11.148 -2.623 1 75.44 101 SER B O 1
ATOM 4879 N N . PRO B 1 102 ? 14.336 9.812 -4.141 1 75 102 PRO B N 1
ATOM 4880 C CA . PRO B 1 102 ? 13.039 9.688 -4.816 1 75 102 PRO B CA 1
ATOM 4881 C C . PRO B 1 102 ? 11.945 9.156 -3.896 1 75 102 PRO B C 1
ATOM 4883 O O . PRO B 1 102 ? 12.195 8.266 -3.08 1 75 102 PRO B O 1
ATOM 4886 N N . ASP B 1 103 ? 10.836 9.766 -3.881 1 86.56 103 ASP B N 1
ATOM 4887 C CA . ASP B 1 103 ? 9.648 9.328 -3.158 1 86.56 103 ASP B CA 1
ATOM 4888 C C . ASP B 1 103 ? 8.805 8.383 -4.008 1 86.56 103 ASP B C 1
ATOM 4890 O O . ASP B 1 103 ? 7.922 8.82 -4.746 1 86.56 103 ASP B O 1
ATOM 4894 N N . VAL B 1 104 ? 9 7.117 -3.812 1 90.5 104 VAL B N 1
ATOM 4895 C CA . VAL B 1 104 ? 8.406 6.102 -4.672 1 90.5 104 VAL B CA 1
ATOM 4896 C C . VAL B 1 104 ? 6.914 5.98 -4.367 1 90.5 104 VAL B C 1
ATOM 4898 O O . VAL B 1 104 ? 6.512 5.938 -3.201 1 90.5 104 VAL B O 1
ATOM 4901 N N . LYS B 1 105 ? 6.137 6.027 -5.402 1 93.12 105 LYS B N 1
ATOM 4902 C CA . LYS B 1 105 ? 4.707 5.734 -5.316 1 93.12 105 LYS B CA 1
ATOM 4903 C C . LYS B 1 105 ? 4.395 4.359 -5.902 1 93.12 105 LYS B C 1
ATOM 4905 O O . LYS B 1 105 ? 4.914 3.996 -6.957 1 93.12 105 LYS B O 1
ATOM 4910 N N . PHE B 1 106 ? 3.59 3.572 -5.172 1 95 106 PHE B N 1
ATOM 4911 C CA . PHE B 1 106 ? 3.268 2.234 -5.656 1 95 106 PHE B CA 1
ATOM 4912 C C . PHE B 1 106 ? 1.811 1.893 -5.375 1 95 106 PHE B C 1
ATOM 4914 O O . PHE B 1 106 ? 1.182 2.502 -4.504 1 95 106 PHE B O 1
ATOM 4921 N N . VAL B 1 107 ? 1.337 0.977 -6.098 1 96.06 107 VAL B N 1
ATOM 4922 C CA . VAL B 1 107 ? -0.076 0.616 -6.039 1 96.06 107 VAL B CA 1
ATOM 4923 C C . VAL B 1 107 ? -0.248 -0.668 -5.23 1 96.06 107 VAL B C 1
ATOM 4925 O O . VAL B 1 107 ? 0.596 -1.565 -5.293 1 96.06 107 VAL B O 1
ATOM 4928 N N . CYS B 1 108 ? -1.281 -0.719 -4.5 1 95.75 108 CYS B N 1
ATOM 4929 C CA . CYS B 1 108 ? -1.721 -1.929 -3.816 1 95.75 108 CYS B CA 1
ATOM 4930 C C . CYS B 1 108 ? -3.117 -2.338 -4.27 1 95.75 108 CYS B C 1
ATOM 4932 O O . CYS B 1 108 ? -3.951 -1.481 -4.574 1 95.75 108 CYS B O 1
ATOM 4934 N N . GLN B 1 109 ? -3.26 -3.572 -4.348 1 93.94 109 GLN B N 1
ATOM 4935 C CA . GLN B 1 109 ? -4.555 -4.156 -4.688 1 93.94 109 GLN B CA 1
ATOM 4936 C C . GLN B 1 109 ? -5.199 -4.809 -3.471 1 93.94 109 GLN B C 1
ATOM 4938 O O . GLN B 1 109 ? -4.602 -5.68 -2.834 1 93.94 109 GLN B O 1
ATOM 4943 N N . SER B 1 110 ? -6.449 -4.43 -3.158 1 93.31 110 SER B N 1
ATOM 4944 C CA . SER B 1 110 ? -7.105 -4.863 -1.93 1 93.31 110 SER B CA 1
ATOM 4945 C C . SER B 1 110 ? -7.227 -6.383 -1.873 1 93.31 110 SER B C 1
ATOM 4947 O O . SER B 1 110 ? -7.016 -6.988 -0.82 1 93.31 110 SER B O 1
ATOM 4949 N N . SER B 1 111 ? -7.566 -7.031 -2.957 1 91.81 111 SER B N 1
ATOM 4950 C CA . SER B 1 111 ? -7.715 -8.484 -2.982 1 91.81 111 SER B CA 1
ATOM 4951 C C . SER B 1 111 ? -6.387 -9.18 -2.721 1 91.81 111 SER B C 1
ATOM 4953 O O . SER B 1 111 ? -6.332 -10.172 -1.991 1 91.81 111 SER B O 1
ATOM 4955 N N . SER B 1 112 ? -5.344 -8.672 -3.33 1 93 112 SER B N 1
ATOM 4956 C CA . SER B 1 112 ? -4.016 -9.242 -3.131 1 93 112 SER B CA 1
ATOM 4957 C C . SER B 1 112 ? -3.549 -9.07 -1.69 1 93 112 SER B C 1
ATOM 4959 O O . SER B 1 112 ? -2.996 -9.992 -1.092 1 93 112 SER B O 1
ATOM 4961 N N . ILE B 1 113 ? -3.818 -7.875 -1.16 1 96.06 113 ILE B N 1
ATOM 4962 C CA . ILE B 1 113 ? -3.438 -7.586 0.219 1 96.06 113 ILE B CA 1
ATOM 4963 C C . ILE B 1 113 ? -4.23 -8.484 1.169 1 96.06 113 ILE B C 1
ATOM 4965 O O . ILE B 1 113 ? -3.674 -9.031 2.125 1 96.06 113 ILE B O 1
ATOM 4969 N N . ASP B 1 114 ? -5.465 -8.602 0.875 1 94.56 114 ASP B N 1
ATOM 4970 C CA . ASP B 1 114 ? -6.312 -9.469 1.688 1 94.56 114 ASP B CA 1
ATOM 4971 C C . ASP B 1 114 ? -5.836 -10.922 1.626 1 94.56 114 ASP B C 1
ATOM 4973 O O . ASP B 1 114 ? -5.863 -11.633 2.633 1 94.56 114 ASP B O 1
ATOM 4977 N N . PHE B 1 115 ? -5.449 -11.383 0.452 1 92.75 115 PHE B N 1
ATOM 4978 C CA . PHE B 1 115 ? -4.914 -12.727 0.271 1 92.75 115 PHE B CA 1
ATOM 4979 C C . PHE B 1 115 ? -3.656 -12.93 1.109 1 92.75 115 PHE B C 1
ATOM 4981 O O . PHE B 1 115 ? -3.541 -13.914 1.843 1 92.75 115 PHE B O 1
ATOM 4988 N N . LEU B 1 116 ? -2.752 -12.008 1.032 1 95.69 116 LEU B N 1
ATOM 4989 C CA . LEU B 1 116 ? -1.517 -12.102 1.802 1 95.69 116 LEU B CA 1
ATOM 4990 C C . LEU B 1 116 ? -1.807 -12.094 3.299 1 95.69 116 LEU B C 1
ATOM 4992 O O . LEU B 1 116 ? -1.212 -12.867 4.051 1 95.69 116 LEU B O 1
ATOM 4996 N N . ALA B 1 117 ? -2.699 -11.219 3.688 1 95.19 117 ALA B N 1
ATOM 4997 C CA . ALA B 1 117 ? -3.09 -11.164 5.094 1 95.19 117 ALA B CA 1
ATOM 4998 C C . ALA B 1 117 ? -3.635 -12.508 5.566 1 95.19 117 ALA B C 1
ATOM 5000 O O . ALA B 1 117 ? -3.307 -12.961 6.664 1 95.19 117 ALA B O 1
ATOM 5001 N N . SER B 1 118 ? -4.41 -13.125 4.738 1 93.12 118 SER B N 1
ATOM 5002 C CA . SER B 1 118 ? -5.027 -14.398 5.094 1 93.12 118 SER B CA 1
ATOM 5003 C C . SER B 1 118 ? -3.982 -15.5 5.227 1 93.12 118 SER B C 1
ATOM 5005 O O . SER B 1 118 ? -4.223 -16.516 5.887 1 93.12 118 SER B O 1
ATOM 5007 N N . GLN B 1 119 ? -2.818 -15.289 4.598 1 92.25 119 GLN B N 1
ATOM 5008 C CA . GLN B 1 119 ? -1.739 -16.266 4.656 1 92.25 119 GLN B CA 1
ATOM 5009 C C . GLN B 1 119 ? -0.758 -15.938 5.777 1 92.25 119 GLN B C 1
ATOM 5011 O O . GLN B 1 119 ? 0.312 -16.547 5.871 1 92.25 119 GLN B O 1
ATOM 5016 N N . GLY B 1 120 ? -1.073 -14.977 6.562 1 93.56 120 GLY B N 1
ATOM 5017 C CA . GLY B 1 120 ? -0.238 -14.641 7.707 1 93.56 120 GLY B CA 1
ATOM 5018 C C . GLY B 1 120 ? 0.913 -13.719 7.355 1 93.56 120 GLY B C 1
ATOM 5019 O O . GLY B 1 120 ? 1.917 -13.672 8.07 1 93.56 120 GLY B O 1
ATOM 5020 N N . PHE B 1 121 ? 0.793 -13.031 6.336 1 95.75 121 PHE B N 1
ATOM 5021 C CA . PHE B 1 121 ? 1.816 -12.094 5.902 1 95.75 121 PHE B CA 1
ATOM 5022 C C . PHE B 1 121 ? 1.977 -10.961 6.918 1 95.75 121 PHE B C 1
ATOM 5024 O O . PHE B 1 121 ? 0.99 -10.477 7.473 1 95.75 121 PHE B O 1
ATOM 5031 N N . ASP B 1 122 ? 3.201 -10.547 7.172 1 96.69 122 ASP B N 1
ATOM 5032 C CA . ASP B 1 122 ? 3.488 -9.484 8.125 1 96.69 122 ASP B CA 1
ATOM 5033 C C . ASP B 1 122 ? 3.826 -8.172 7.414 1 96.69 122 ASP B C 1
ATOM 5035 O O . ASP B 1 122 ? 4.965 -7.969 6.992 1 96.69 122 ASP B O 1
ATOM 5039 N N . PHE B 1 123 ? 2.957 -7.273 7.434 1 97.75 123 PHE B N 1
ATOM 5040 C CA . PHE B 1 123 ? 3.131 -6.023 6.703 1 97.75 123 PHE B CA 1
ATOM 5041 C C . PHE B 1 123 ? 4.035 -5.07 7.473 1 97.75 123 PHE B C 1
ATOM 5043 O O . PHE B 1 123 ? 4.68 -4.203 6.879 1 97.75 123 PHE B O 1
ATOM 5050 N N . ASN B 1 124 ? 4.098 -5.184 8.758 1 97.62 124 ASN B N 1
ATOM 5051 C CA . ASN B 1 124 ? 5.004 -4.355 9.547 1 97.62 124 ASN B CA 1
ATOM 5052 C C . ASN B 1 124 ? 6.465 -4.652 9.211 1 97.62 124 ASN B C 1
ATOM 5054 O O . ASN B 1 124 ? 7.301 -3.746 9.211 1 97.62 124 ASN B O 1
ATOM 5058 N N . LYS B 1 125 ? 6.766 -5.883 8.891 1 97.31 125 LYS B N 1
ATOM 5059 C CA . LYS B 1 125 ? 8.133 -6.227 8.5 1 97.31 125 LYS B CA 1
ATOM 5060 C C . LYS B 1 125 ? 8.508 -5.559 7.184 1 97.31 125 LYS B C 1
ATOM 5062 O O . LYS B 1 125 ? 9.672 -5.203 6.973 1 97.31 125 LYS B O 1
ATOM 5067 N N . VAL B 1 126 ? 7.547 -5.379 6.336 1 97.69 126 VAL B N 1
ATOM 5068 C CA . VAL B 1 126 ? 7.785 -4.723 5.055 1 97.69 126 VAL B CA 1
ATOM 5069 C C . VAL B 1 126 ? 7.988 -3.223 5.273 1 97.69 126 VAL B C 1
ATOM 5071 O O . VAL B 1 126 ? 9.062 -2.688 4.996 1 97.69 126 VAL B O 1
ATOM 5074 N N . PHE B 1 127 ? 7.027 -2.559 5.926 1 97.19 127 PHE B N 1
ATOM 5075 C CA . PHE B 1 127 ? 6.965 -1.102 5.922 1 97.19 127 PHE B CA 1
ATOM 5076 C C . PHE B 1 127 ? 7.863 -0.517 7.004 1 97.19 127 PHE B C 1
ATOM 5078 O O . PHE B 1 127 ? 8.422 0.571 6.832 1 97.19 127 PHE B O 1
ATOM 5085 N N . CYS B 1 128 ? 8.055 -1.202 8.086 1 96.5 128 CYS B N 1
ATOM 5086 C CA . CYS B 1 128 ? 8.859 -0.673 9.18 1 96.5 128 CYS B CA 1
ATOM 5087 C C . CYS B 1 128 ? 10.305 -1.148 9.07 1 96.5 128 CYS B C 1
ATOM 5089 O O . CYS B 1 128 ? 11.227 -0.455 9.508 1 96.5 128 CYS B O 1
ATOM 5091 N N . ASN B 1 129 ? 10.477 -2.371 8.438 1 96.62 129 ASN B N 1
ATOM 5092 C CA . ASN B 1 129 ? 11.805 -2.975 8.508 1 96.62 129 ASN B CA 1
ATOM 5093 C C . ASN B 1 129 ? 12.273 -3.453 7.141 1 96.62 129 ASN B C 1
ATOM 5095 O O . ASN B 1 129 ? 13.234 -4.223 7.047 1 96.62 129 ASN B O 1
ATOM 5099 N N . GLY B 1 130 ? 11.648 -3.084 6.117 1 97.5 130 GLY B N 1
ATOM 5100 C CA . GLY B 1 130 ? 12.031 -3.52 4.781 1 97.5 130 GLY B CA 1
ATOM 5101 C C . GLY B 1 130 ? 13.398 -3.023 4.359 1 97.5 130 GLY B C 1
ATOM 5102 O O . GLY B 1 130 ? 13.789 -1.9 4.688 1 97.5 130 GLY B O 1
ATOM 5103 N N . ILE B 1 131 ? 14.148 -3.785 3.691 1 97.94 131 ILE B N 1
ATOM 5104 C CA . ILE B 1 131 ? 15.469 -3.436 3.178 1 97.94 131 ILE B CA 1
ATOM 5105 C C . ILE B 1 131 ? 15.328 -2.467 2.006 1 97.94 131 ILE B C 1
ATOM 5107 O O . ILE B 1 131 ? 14.602 -2.744 1.048 1 97.94 131 ILE B O 1
ATOM 5111 N N . PRO B 1 132 ? 15.977 -1.358 2.098 1 95.75 132 PRO B N 1
ATOM 5112 C CA . PRO B 1 132 ? 15.891 -0.427 0.97 1 95.75 132 PRO B CA 1
ATOM 5113 C C . PRO B 1 132 ? 16.609 -0.941 -0.274 1 95.75 132 PRO B C 1
ATOM 5115 O O . PRO B 1 132 ? 17.328 -1.947 -0.209 1 95.75 132 PRO B O 1
ATOM 5118 N N . TYR B 1 133 ? 16.391 -0.292 -1.369 1 95.94 133 TYR B N 1
ATOM 5119 C CA . TYR B 1 133 ? 17.062 -0.616 -2.625 1 95.94 133 TYR B CA 1
ATOM 5120 C C . TYR B 1 133 ? 17.141 0.609 -3.527 1 95.94 133 TYR B C 1
ATOM 5122 O O . TYR B 1 133 ? 16.391 1.569 -3.355 1 95.94 133 TYR B O 1
ATOM 5130 N N . LEU B 1 134 ? 18.094 0.591 -4.438 1 92.88 134 LEU B N 1
ATOM 5131 C CA . LEU B 1 134 ? 18.266 1.619 -5.457 1 92.88 134 LEU B CA 1
ATOM 5132 C C . LEU B 1 134 ? 18.469 0.993 -6.832 1 92.88 134 LEU B C 1
ATOM 5134 O O . LEU B 1 134 ? 19.156 -0.027 -6.961 1 92.88 134 LEU B O 1
ATOM 5138 N N . ILE B 1 135 ? 17.859 1.56 -7.793 1 92.31 135 ILE B N 1
ATOM 5139 C CA . ILE B 1 135 ? 18.156 1.117 -9.148 1 92.31 135 ILE B CA 1
ATOM 5140 C C . ILE B 1 135 ? 19.516 1.689 -9.586 1 92.31 135 ILE B C 1
ATOM 5142 O O . ILE B 1 135 ? 20.062 2.562 -8.914 1 92.31 135 ILE B O 1
ATOM 5146 N N . GLN B 1 136 ? 20 1.279 -10.641 1 90.56 136 GLN B N 1
ATOM 5147 C CA . GLN B 1 136 ? 21.344 1.614 -11.094 1 90.56 136 GLN B CA 1
ATOM 5148 C C . GLN B 1 136 ? 21.5 3.123 -11.258 1 90.56 136 GLN B C 1
ATOM 5150 O O . GLN B 1 136 ? 22.5 3.693 -10.812 1 90.56 136 GLN B O 1
ATOM 5155 N N . GLU B 1 137 ? 20.562 3.717 -11.844 1 90.19 137 GLU B N 1
ATOM 5156 C CA . GLU B 1 137 ? 20.656 5.152 -12.086 1 90.19 137 GLU B CA 1
ATOM 5157 C C . GLU B 1 137 ? 20.625 5.938 -10.773 1 90.19 137 GLU B C 1
ATOM 5159 O O . GLU B 1 137 ? 21.359 6.914 -10.617 1 90.19 137 GLU B O 1
ATOM 5164 N N . GLU B 1 138 ? 19.828 5.527 -9.891 1 89.12 138 GLU B N 1
ATOM 5165 C CA . GLU B 1 138 ? 19.734 6.188 -8.586 1 89.12 138 GLU B CA 1
ATOM 5166 C C . GLU B 1 138 ? 21.016 6.02 -7.793 1 89.12 138 GLU B C 1
ATOM 5168 O O . GLU B 1 138 ? 21.453 6.938 -7.09 1 89.12 138 GLU B O 1
ATOM 5173 N N . GLU B 1 139 ? 21.547 4.852 -7.855 1 88.69 139 GLU B N 1
ATOM 5174 C CA . GLU B 1 139 ? 22.828 4.613 -7.199 1 88.69 139 GLU B CA 1
ATOM 5175 C C . GLU B 1 139 ? 23.922 5.52 -7.766 1 88.69 139 GLU B C 1
ATOM 5177 O O . GLU B 1 139 ? 24.703 6.102 -7.016 1 88.69 139 GLU B O 1
ATOM 5182 N N . ARG B 1 140 ? 23.938 5.625 -9.039 1 89.31 140 ARG B N 1
ATOM 5183 C CA . ARG B 1 140 ? 24.922 6.488 -9.703 1 89.31 140 ARG B CA 1
ATOM 5184 C C . ARG B 1 140 ? 24.75 7.941 -9.273 1 89.31 140 ARG B C 1
ATOM 5186 O O . ARG B 1 140 ? 25.734 8.625 -8.977 1 89.31 140 ARG B O 1
ATOM 5193 N N . GLN B 1 141 ? 23.531 8.383 -9.258 1 87 141 GLN B N 1
ATOM 5194 C CA . GLN B 1 141 ? 23.25 9.758 -8.859 1 87 141 GLN B CA 1
ATOM 5195 C C . GLN B 1 141 ? 23.672 10.016 -7.414 1 87 141 GLN B C 1
ATOM 5197 O O . GLN B 1 141 ? 24.219 11.07 -7.098 1 87 141 GLN B O 1
ATOM 5202 N N . LEU B 1 142 ? 23.375 9.109 -6.609 1 84.69 142 LEU B N 1
ATOM 5203 C CA . LEU B 1 142 ? 23.734 9.242 -5.203 1 84.69 142 LEU B CA 1
ATOM 5204 C C . LEU B 1 142 ? 25.25 9.289 -5.035 1 84.69 142 LEU B C 1
ATOM 5206 O O . LEU B 1 142 ? 25.766 10.078 -4.242 1 84.69 142 LEU B O 1
ATOM 5210 N N . ARG B 1 143 ? 25.922 8.492 -5.773 1 85.19 143 ARG B N 1
ATOM 5211 C CA . ARG B 1 143 ? 27.375 8.477 -5.73 1 85.19 143 ARG B CA 1
ATOM 5212 C C . ARG B 1 143 ? 27.953 9.789 -6.242 1 85.19 143 ARG B C 1
ATOM 5214 O O . ARG B 1 143 ? 28.922 10.312 -5.68 1 85.19 143 ARG B O 1
ATOM 5221 N N . GLU B 1 144 ? 27.359 10.25 -7.266 1 84.44 144 GLU B N 1
ATOM 5222 C CA . GLU B 1 144 ? 27.797 11.531 -7.824 1 84.44 144 GLU B CA 1
ATOM 5223 C C . GLU B 1 144 ? 27.562 12.672 -6.84 1 84.44 144 GLU B C 1
ATOM 5225 O O . GLU B 1 144 ? 28.391 13.586 -6.734 1 84.44 144 GLU B O 1
ATOM 5230 N N . GLN B 1 145 ? 26.469 12.633 -6.234 1 80 145 GLN B N 1
ATOM 5231 C CA . GLN B 1 145 ? 26.156 13.648 -5.23 1 80 145 GLN B CA 1
ATOM 5232 C C . GLN B 1 145 ? 27.172 13.625 -4.098 1 80 145 GLN B C 1
ATOM 5234 O O . GLN B 1 145 ? 27.594 14.68 -3.604 1 80 145 GLN B O 1
ATOM 5239 N N . TYR B 1 146 ? 27.594 12.477 -3.684 1 77.69 146 TYR B N 1
ATOM 5240 C CA . TYR B 1 146 ? 28.594 12.336 -2.637 1 77.69 146 TYR B CA 1
ATOM 5241 C C . TYR B 1 146 ? 29.953 12.844 -3.117 1 77.69 146 TYR B C 1
ATOM 5243 O O . TYR B 1 146 ? 30.688 13.5 -2.367 1 77.69 146 TYR B O 1
ATOM 5251 N N . ASP B 1 147 ? 30.219 12.586 -4.324 1 79.12 147 ASP B N 1
ATOM 5252 C CA . ASP B 1 147 ? 31.484 13.031 -4.902 1 79.12 147 ASP B CA 1
ATOM 5253 C C . ASP B 1 147 ? 31.516 14.555 -5.043 1 79.12 147 ASP B C 1
ATOM 5255 O O . ASP B 1 147 ? 32.562 15.18 -4.781 1 79.12 147 ASP B O 1
ATOM 5259 N N . GLU B 1 148 ? 30.422 15 -5.477 1 75.81 148 GLU B N 1
ATOM 5260 C CA . GLU B 1 148 ? 30.328 16.453 -5.613 1 75.81 148 GLU B CA 1
ATOM 5261 C C . GLU B 1 148 ? 30.453 17.141 -4.258 1 75.81 148 GLU B C 1
ATOM 5263 O O . GLU B 1 148 ? 31.109 18.172 -4.145 1 75.81 148 GLU B O 1
ATOM 5268 N N . LYS B 1 149 ? 29.859 16.641 -3.324 1 71.69 149 LYS B N 1
ATOM 5269 C CA . LYS B 1 149 ? 29.953 17.188 -1.976 1 71.69 149 LYS B CA 1
ATOM 5270 C C . LYS B 1 149 ? 31.375 17.125 -1.448 1 71.69 149 LYS B C 1
ATOM 5272 O O . LYS B 1 149 ? 31.844 18.062 -0.797 1 71.69 149 LYS B O 1
ATOM 5277 N N . ARG B 1 150 ? 32.031 16.125 -1.782 1 69.12 150 ARG B N 1
ATOM 5278 C CA . ARG B 1 150 ? 33.406 15.945 -1.377 1 69.12 150 ARG B CA 1
ATOM 5279 C C . ARG B 1 150 ? 34.312 16.953 -2.074 1 69.12 150 ARG B C 1
ATOM 5281 O O . ARG B 1 150 ? 35.25 17.5 -1.457 1 69.12 150 ARG B O 1
ATOM 5288 N N . SER B 1 151 ? 34.031 17.047 -3.312 1 64.62 151 SER B N 1
ATOM 5289 C CA . SER B 1 151 ? 34.844 17.984 -4.09 1 64.62 151 SER B CA 1
ATOM 5290 C C . SER B 1 151 ? 34.656 19.422 -3.619 1 64.62 151 SER B C 1
ATOM 5292 O O . SER B 1 151 ? 35.594 20.203 -3.6 1 64.62 151 SER B O 1
ATOM 5294 N N . GLN B 1 152 ? 33.438 19.672 -3.314 1 56.84 152 GLN B N 1
ATOM 5295 C CA . GLN B 1 152 ? 33.156 21 -2.807 1 56.84 152 GLN B CA 1
ATOM 5296 C C . GLN B 1 152 ? 33.781 21.219 -1.429 1 56.84 152 GLN B C 1
ATOM 5298 O O . GLN B 1 152 ? 34.219 22.328 -1.102 1 56.84 152 GLN B O 1
ATOM 5303 N N . THR B 1 153 ? 33.75 20.172 -0.68 1 55.06 153 THR B N 1
ATOM 5304 C CA . THR B 1 153 ? 34.312 20.266 0.658 1 55.06 153 THR B CA 1
ATOM 5305 C C . THR B 1 153 ? 35.844 20.297 0.591 1 55.06 153 THR B C 1
ATOM 5307 O O . THR B 1 153 ? 36.469 20.953 1.406 1 55.06 153 THR B O 1
ATOM 5310 N N . ASN B 1 154 ? 36.469 19.328 -0.234 1 49.22 154 ASN B N 1
ATOM 5311 C CA . ASN B 1 154 ? 37.938 19.359 -0.369 1 49.22 154 ASN B CA 1
ATOM 5312 C C . ASN B 1 154 ? 38.406 20.703 -0.902 1 49.22 154 ASN B C 1
ATOM 5314 O O . ASN B 1 154 ? 39.531 21.125 -0.611 1 49.22 154 ASN B O 1
ATOM 5318 N N . GLY B 1 155 ? 37.812 21.219 -1.992 1 37.53 155 GLY B N 1
ATOM 5319 C CA . GLY B 1 155 ? 38.25 22.578 -2.287 1 37.53 155 GLY B CA 1
ATOM 5320 C C . GLY B 1 155 ? 37.938 23.562 -1.173 1 37.53 155 GLY B C 1
ATOM 5321 O O . GLY B 1 155 ? 38.844 24.109 -0.552 1 37.53 155 GLY B O 1
ATOM 5322 N N . ALA B 1 156 ? 36.812 24.344 -1.241 1 36.38 156 ALA B N 1
ATOM 5323 C CA . ALA B 1 156 ? 36.5 25.281 -0.166 1 36.38 156 ALA B CA 1
ATOM 5324 C C . ALA B 1 156 ? 36.188 24.531 1.136 1 36.38 156 ALA B C 1
ATOM 5326 O O . ALA B 1 156 ? 35.812 23.359 1.117 1 36.38 156 ALA B O 1
ATOM 5327 N N . GLY B 1 157 ? 36.375 24.875 2.436 1 34.12 157 GLY B N 1
ATOM 5328 C CA . GLY B 1 157 ? 36.125 24.359 3.77 1 34.12 157 GLY B CA 1
ATOM 5329 C C . GLY B 1 157 ? 34.906 23.484 3.844 1 34.12 157 GLY B C 1
ATOM 5330 O O . GLY B 1 157 ? 34.094 23.453 2.912 1 34.12 157 GLY B O 1
ATOM 5331 N N . THR B 1 158 ? 34.719 22.469 4.863 1 39.69 158 THR B N 1
ATOM 5332 C CA . THR B 1 158 ? 33.719 21.547 5.379 1 39.69 158 THR B CA 1
ATOM 5333 C C . THR B 1 158 ? 32.312 22.125 5.191 1 39.69 158 THR B C 1
ATOM 5335 O O . THR B 1 158 ? 31.781 22.766 6.094 1 39.69 158 THR B O 1
ATOM 5338 N N . LEU B 1 159 ? 31.984 22.875 4.207 1 36.88 159 LEU B N 1
ATOM 5339 C CA . LEU B 1 159 ? 30.656 23.484 4.234 1 36.88 159 LEU B CA 1
ATOM 5340 C C . LEU B 1 159 ? 29.578 22.422 4.168 1 36.88 159 LEU B C 1
ATOM 5342 O O . LEU B 1 159 ? 29.281 21.891 3.092 1 36.88 159 LEU B O 1
ATOM 5346 N N . ALA B 1 160 ? 29.547 21.469 5.004 1 37.44 160 ALA B N 1
ATOM 5347 C CA . ALA B 1 160 ? 28.516 20.453 5.137 1 37.44 160 ALA B CA 1
ATOM 5348 C C . ALA B 1 160 ? 27.156 20.969 4.656 1 37.44 160 ALA B C 1
ATOM 5350 O O . ALA B 1 160 ? 26.359 20.219 4.094 1 37.44 160 ALA B O 1
ATOM 5351 N N . TYR B 1 161 ? 26.688 22.094 5.207 1 34.03 161 TYR B N 1
ATOM 5352 C CA . TYR B 1 161 ? 25.328 22.562 4.98 1 34.03 161 TYR B CA 1
ATOM 5353 C C . TYR B 1 161 ? 25.234 23.328 3.672 1 34.03 161 TYR B C 1
ATOM 5355 O O . TYR B 1 161 ? 24.875 24.516 3.666 1 34.03 161 TYR B O 1
ATOM 5363 N N . VAL B 1 162 ? 26.234 23.219 2.764 1 35.34 162 VAL B N 1
ATOM 5364 C CA . VAL B 1 162 ? 26.031 24.078 1.604 1 35.34 162 VAL B CA 1
ATOM 5365 C C . VAL B 1 162 ? 24.797 23.609 0.836 1 35.34 162 VAL B C 1
ATOM 5367 O O . VAL B 1 162 ? 24.688 22.453 0.447 1 35.34 162 VAL B O 1
ATOM 5370 N N . SER B 1 163 ? 23.719 24.234 1.03 1 35.16 163 SER B N 1
ATOM 5371 C CA . SER B 1 163 ? 22.578 24.094 0.119 1 35.16 163 SER B CA 1
ATOM 5372 C C . SER B 1 163 ? 23.047 23.953 -1.325 1 35.16 163 SER B C 1
ATOM 5374 O O . SER B 1 163 ? 24.094 24.5 -1.704 1 35.16 163 SER B O 1
ATOM 5376 N N . PRO B 1 164 ? 22.734 22.922 -1.925 1 37.28 164 PRO B N 1
ATOM 5377 C CA . PRO B 1 164 ? 23.141 22.719 -3.318 1 37.28 164 PRO B CA 1
ATOM 5378 C C . PRO B 1 164 ? 23.312 24.016 -4.086 1 37.28 164 PRO B C 1
ATOM 5380 O O . PRO B 1 164 ? 24 24.062 -5.109 1 37.28 164 PRO B O 1
ATOM 5383 N N . ASN B 1 165 ? 22.359 25.031 -3.904 1 35.06 165 ASN B N 1
ATOM 5384 C CA . ASN B 1 165 ? 22.375 26.25 -4.688 1 35.06 165 ASN B CA 1
ATOM 5385 C C . ASN B 1 165 ? 23.406 27.25 -4.137 1 35.06 165 ASN B C 1
ATOM 5387 O O . ASN B 1 165 ? 23.25 28.469 -4.316 1 35.06 165 ASN B O 1
ATOM 5391 N N . ALA B 1 166 ? 24.266 26.984 -3.201 1 38.31 166 ALA B N 1
ATOM 5392 C CA . ALA B 1 166 ? 25.172 28 -2.689 1 38.31 166 ALA B CA 1
ATOM 5393 C C . ALA B 1 166 ? 25.969 28.641 -3.82 1 38.31 166 ALA B C 1
ATOM 5395 O O . ALA B 1 166 ? 26.625 27.938 -4.598 1 38.31 166 ALA B O 1
ATOM 5396 N N . SER B 1 167 ? 25.625 29.844 -4.305 1 40.16 167 SER B N 1
ATOM 5397 C CA . SER B 1 167 ? 26.438 30.703 -5.168 1 40.16 167 SER B CA 1
ATOM 5398 C C . SER B 1 167 ? 27.922 30.609 -4.809 1 40.16 167 SER B C 1
ATOM 5400 O O . SER B 1 167 ? 28.266 30.469 -3.637 1 40.16 167 SER B O 1
ATOM 5402 N N . LYS B 1 168 ? 28.812 30.141 -5.66 1 44.19 168 LYS B N 1
ATOM 5403 C CA . LYS B 1 168 ? 30.281 30.141 -5.68 1 44.19 168 LYS B CA 1
ATOM 5404 C C . LYS B 1 168 ? 30.828 31.406 -5.02 1 44.19 168 LYS B C 1
ATOM 5406 O O . LYS B 1 168 ? 32.031 31.609 -4.98 1 44.19 168 LYS B O 1
ATOM 5411 N N . HIS B 1 169 ? 29.984 32.5 -4.895 1 47.97 169 HIS B N 1
ATOM 5412 C CA . HIS B 1 169 ? 30.656 33.719 -4.473 1 47.97 169 HIS B CA 1
ATOM 5413 C C . HIS B 1 169 ? 30.734 33.812 -2.955 1 47.97 169 HIS B C 1
ATOM 5415 O O . HIS B 1 169 ? 29.797 33.406 -2.254 1 47.97 169 HIS B O 1
ATOM 5421 N N . PRO B 1 170 ? 31.812 33.938 -2.369 1 54.91 170 PRO B N 1
ATOM 5422 C CA . PRO B 1 170 ? 31.984 34.219 -0.942 1 54.91 170 PRO B CA 1
ATOM 5423 C C . PRO B 1 170 ? 30.906 35.156 -0.398 1 54.91 170 PRO B C 1
ATOM 5425 O O . PRO B 1 170 ? 30.609 36.188 -1.007 1 54.91 170 PRO B O 1
ATOM 5428 N N . VAL B 1 171 ? 29.969 34.656 0.263 1 61.06 171 VAL B N 1
ATOM 5429 C CA . VAL B 1 171 ? 28.922 35.5 0.846 1 61.06 171 VAL B CA 1
ATOM 5430 C C . VAL B 1 171 ? 29.562 36.625 1.646 1 61.06 171 VAL B C 1
ATOM 5432 O O . VAL B 1 171 ? 30.438 36.375 2.475 1 61.06 171 VAL B O 1
ATOM 5435 N N . THR B 1 172 ? 29.453 37.844 1.209 1 74.75 172 THR B N 1
ATOM 5436 C CA . THR B 1 172 ? 29.891 39.031 1.967 1 74.75 172 THR B CA 1
ATOM 5437 C C . THR B 1 172 ? 29.234 39.062 3.342 1 74.75 172 THR B C 1
ATOM 5439 O O . THR B 1 172 ? 28.031 38.844 3.461 1 74.75 172 THR B O 1
ATOM 5442 N N . ILE B 1 173 ? 30 38.969 4.418 1 79.69 173 ILE B N 1
ATOM 5443 C CA . ILE B 1 173 ? 29.484 39.062 5.781 1 79.69 173 ILE B CA 1
ATOM 5444 C C . ILE B 1 173 ? 28.719 40.344 5.977 1 79.69 173 ILE B C 1
ATOM 5446 O O . ILE B 1 173 ? 29.297 41.438 5.875 1 79.69 173 ILE B O 1
ATOM 5450 N N . PRO B 1 174 ? 27.469 40.25 6.121 1 81.94 174 PRO B N 1
ATOM 5451 C CA . PRO B 1 174 ? 26.703 41.469 6.387 1 81.94 174 PRO B CA 1
ATOM 5452 C C . PRO B 1 174 ? 27.234 42.25 7.586 1 81.94 174 PRO B C 1
ATOM 5454 O O . PRO B 1 174 ? 27.828 41.656 8.5 1 81.94 174 PRO B O 1
ATOM 5457 N N . GLU B 1 175 ? 27 43.625 7.641 1 81.75 175 GLU B N 1
ATOM 5458 C CA . GLU B 1 175 ? 27.547 44.5 8.672 1 81.75 175 GLU B CA 1
ATOM 5459 C C . GLU B 1 175 ? 27.016 44.094 10.055 1 81.75 175 GLU B C 1
ATOM 5461 O O . GLU B 1 175 ? 27.766 44.156 11.039 1 81.75 175 GLU B O 1
ATOM 5466 N N . ASP B 1 176 ? 25.797 43.594 10.062 1 84.44 176 ASP B N 1
ATOM 5467 C CA . ASP B 1 176 ? 25.172 43.281 11.344 1 84.44 176 ASP B CA 1
ATOM 5468 C C . ASP B 1 176 ? 25.703 41.969 11.906 1 84.44 176 ASP B C 1
ATOM 5470 O O . ASP B 1 176 ? 25.484 41.656 13.078 1 84.44 176 ASP B O 1
ATOM 5474 N N . GLN B 1 177 ? 26.453 41.25 11.07 1 87.88 177 GLN B N 1
ATOM 5475 C CA . GLN B 1 177 ? 26.953 39.969 11.531 1 87.88 177 GLN B CA 1
ATOM 5476 C C . GLN B 1 177 ? 28.469 40 11.773 1 87.88 177 GLN B C 1
ATOM 5478 O O . GLN B 1 177 ? 29.047 39.062 12.258 1 87.88 177 GLN B O 1
ATOM 5483 N N . LYS B 1 178 ? 29.094 41.094 11.492 1 88.38 178 LYS B N 1
ATOM 5484 C CA . LYS B 1 178 ? 30.547 41.219 11.57 1 88.38 178 LYS B CA 1
ATOM 5485 C C . LYS B 1 178 ? 31.047 41.031 13.008 1 88.38 178 LYS B C 1
ATOM 5487 O O . LYS B 1 178 ? 32.031 40.344 13.242 1 88.38 178 LYS B O 1
ATOM 5492 N N . LYS B 1 179 ? 30.297 41.719 13.891 1 89.69 179 LYS B N 1
ATOM 5493 C CA . LYS B 1 179 ? 30.703 41.594 15.289 1 89.69 179 LYS B CA 1
ATOM 5494 C C . LYS B 1 179 ? 30.625 40.156 15.766 1 89.69 179 LYS B C 1
ATOM 5496 O O . LYS B 1 179 ? 31.5 39.688 16.5 1 89.69 179 LYS B O 1
ATOM 5501 N N . PHE B 1 180 ? 29.641 39.5 15.375 1 91.31 180 PHE B N 1
ATOM 5502 C CA . PHE B 1 180 ? 29.438 38.125 15.742 1 91.31 180 PHE B CA 1
ATOM 5503 C C . PHE B 1 180 ? 30.578 37.25 15.211 1 91.31 180 PHE B C 1
ATOM 5505 O O . PHE B 1 180 ? 31.141 36.438 15.953 1 91.31 180 PHE B O 1
ATOM 5512 N N . ILE B 1 181 ? 30.891 37.406 14.008 1 91.69 181 ILE B N 1
ATOM 5513 C CA . ILE B 1 181 ? 31.938 36.594 13.367 1 91.69 181 ILE B CA 1
ATOM 5514 C C . ILE B 1 181 ? 33.281 36.938 14 1 91.69 181 ILE B C 1
ATOM 5516 O O . ILE B 1 181 ? 34.094 36.031 14.203 1 91.69 181 ILE B O 1
ATOM 5520 N N . ASP B 1 182 ? 33.5 38.188 14.312 1 92.06 182 ASP B N 1
ATOM 5521 C CA . ASP B 1 182 ? 34.75 38.594 14.945 1 92.06 182 ASP B CA 1
ATOM 5522 C C . ASP B 1 182 ? 34.938 37.906 16.297 1 92.06 182 ASP B C 1
ATOM 5524 O O . ASP B 1 182 ? 36.031 37.5 16.656 1 92.06 182 ASP B O 1
ATOM 5528 N N . GLN B 1 183 ? 33.875 37.844 16.906 1 92.94 183 GLN B N 1
ATOM 5529 C CA . GLN B 1 183 ? 33.906 37.156 18.203 1 92.94 183 GLN B CA 1
ATOM 5530 C C . GLN B 1 183 ? 34.25 35.688 18.047 1 92.94 183 GLN B C 1
ATOM 5532 O O . GLN B 1 183 ? 35.031 35.156 18.859 1 92.94 183 GLN B O 1
ATOM 5537 N N . VAL B 1 184 ? 33.656 35.062 17.078 1 92.94 184 VAL B N 1
ATOM 5538 C CA . VAL B 1 184 ? 33.938 33.656 16.812 1 92.94 184 VAL B CA 1
ATOM 5539 C C . VAL B 1 184 ? 35.406 33.469 16.484 1 92.94 184 VAL B C 1
ATOM 5541 O O . VAL B 1 184 ? 36.062 32.531 17 1 92.94 184 VAL B O 1
ATOM 5544 N N . VAL B 1 185 ? 35.938 34.344 15.68 1 92.25 185 VAL B N 1
ATOM 5545 C CA . VAL B 1 185 ? 37.344 34.25 15.258 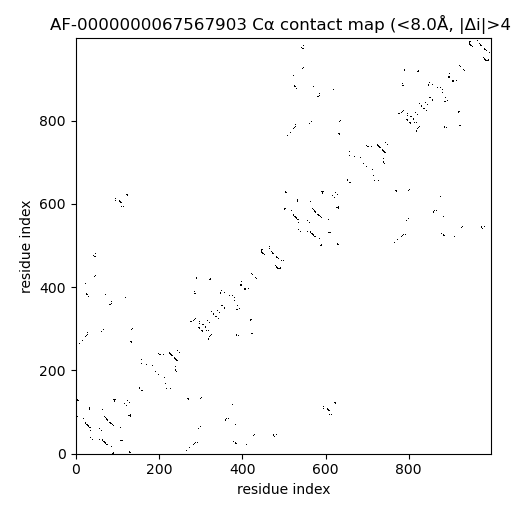1 92.25 185 VAL B CA 1
ATOM 5546 C C . VAL B 1 185 ? 38.25 34.438 16.469 1 92.25 185 VAL B C 1
ATOM 5548 O O . VAL B 1 185 ? 39.281 33.781 16.578 1 92.25 185 VAL B O 1
ATOM 5551 N N . GLU B 1 186 ? 37.844 35.375 17.297 1 93.06 186 GLU B N 1
ATOM 5552 C CA . GLU B 1 186 ? 38.625 35.594 18.5 1 93.06 186 GLU B CA 1
ATOM 5553 C C . GLU B 1 186 ? 38.688 34.344 19.375 1 93.06 186 GLU B C 1
ATOM 5555 O O . GLU B 1 186 ? 39.75 34 19.906 1 93.06 186 GLU B O 1
ATOM 5560 N N . LYS B 1 187 ? 37.625 33.719 19.453 1 93.5 187 LYS B N 1
ATOM 5561 C CA . LYS B 1 187 ? 37.562 32.5 20.234 1 93.5 187 LYS B CA 1
ATOM 5562 C C . LYS B 1 187 ? 38.438 31.391 19.625 1 93.5 187 LYS B C 1
ATOM 5564 O O . LYS B 1 187 ? 39.062 30.625 20.344 1 93.5 187 LYS B O 1
ATOM 5569 N N . ILE B 1 188 ? 38.375 31.297 18.391 1 91.38 188 ILE B N 1
ATOM 5570 C CA . ILE B 1 188 ? 39.156 30.281 17.688 1 91.38 188 ILE B CA 1
ATOM 5571 C C . ILE B 1 188 ? 40.656 30.578 17.859 1 91.38 188 ILE B C 1
ATOM 5573 O O . ILE B 1 188 ? 41.469 29.656 18.047 1 91.38 188 ILE B O 1
ATOM 5577 N N . GLU B 1 189 ? 41.031 31.891 17.734 1 91.88 189 GLU B N 1
ATOM 5578 C CA . GLU B 1 189 ? 42.438 32.25 17.938 1 91.88 189 GLU B CA 1
ATOM 5579 C C . GLU B 1 189 ? 42.906 31.906 19.344 1 91.88 189 GLU B C 1
ATOM 5581 O O . GLU B 1 189 ? 44.031 31.469 19.531 1 91.88 189 GLU B O 1
ATOM 5586 N N . ASP B 1 190 ? 41.969 32.094 20.203 1 92.5 190 ASP B N 1
ATOM 5587 C CA . ASP B 1 190 ? 42.281 31.719 21.578 1 92.5 190 ASP B CA 1
ATOM 5588 C C . ASP B 1 190 ? 42.531 30.203 21.688 1 92.5 190 ASP B C 1
ATOM 5590 O O . ASP B 1 190 ? 43.406 29.766 22.406 1 92.5 190 ASP B O 1
ATOM 5594 N N . LEU B 1 191 ? 41.719 29.484 21.016 1 92.25 191 LEU B N 1
ATOM 5595 C CA . LEU B 1 191 ? 41.875 28.031 21 1 92.25 191 LEU B CA 1
ATOM 5596 C C . LEU B 1 191 ? 43.219 27.625 20.406 1 92.25 191 LEU B C 1
ATOM 5598 O O . LEU B 1 191 ? 43.875 26.734 20.953 1 92.25 191 LEU B O 1
ATOM 5602 N N . LEU B 1 192 ? 43.562 28.234 19.344 1 89.5 192 LEU B N 1
ATOM 5603 C CA . LEU B 1 192 ? 44.781 27.875 18.641 1 89.5 192 LEU B CA 1
ATOM 5604 C C . LEU B 1 192 ? 46 28.203 19.484 1 89.5 192 LEU B C 1
ATOM 5606 O O . LEU B 1 192 ? 47.031 27.531 19.391 1 89.5 192 LEU B O 1
ATOM 5610 N N . GLN B 1 193 ? 45.844 29.219 20.359 1 88.62 193 GLN B N 1
ATOM 5611 C CA . GLN B 1 193 ? 46.969 29.641 21.203 1 88.62 193 GLN B CA 1
ATOM 5612 C C . GLN B 1 193 ? 47.031 28.797 22.484 1 88.62 193 GLN B C 1
ATOM 5614 O O . GLN B 1 193 ? 48.062 28.734 23.141 1 88.62 193 GLN B O 1
ATOM 5619 N N . SER B 1 194 ? 45.875 28.25 22.609 1 87.12 194 SER B N 1
ATOM 5620 C CA . SER B 1 194 ? 45.812 27.453 23.844 1 87.12 194 SER B CA 1
ATOM 5621 C C . SER B 1 194 ? 46.469 26.094 23.641 1 87.12 194 SER B C 1
ATOM 5623 O O . SER B 1 194 ? 46.219 25.422 22.641 1 87.12 194 SER B O 1
ATOM 5625 N N . GLU B 1 195 ? 47.375 25.656 24.5 1 82.81 195 GLU B N 1
ATOM 5626 C CA . GLU B 1 195 ? 48 24.328 24.438 1 82.81 195 GLU B CA 1
ATOM 5627 C C . GLU B 1 195 ? 47.094 23.266 25.078 1 82.81 195 GLU B C 1
ATOM 5629 O O . GLU B 1 195 ? 47.188 22.094 24.734 1 82.81 195 GLU B O 1
ATOM 5634 N N . GLU B 1 196 ? 46.188 23.734 25.922 1 84.06 196 GLU B N 1
ATOM 5635 C CA . GLU B 1 196 ? 45.438 22.781 26.734 1 84.06 196 GLU B CA 1
ATOM 5636 C C . GLU B 1 196 ? 44.094 22.422 26.047 1 84.06 196 GLU B C 1
ATOM 5638 O O . GLU B 1 196 ? 43.719 21.25 26.047 1 84.06 196 GLU B O 1
ATOM 5643 N N . ASN B 1 197 ? 43.531 23.312 25.406 1 85 197 ASN B N 1
ATOM 5644 C CA . ASN B 1 197 ? 42.219 23.062 24.844 1 85 197 ASN B CA 1
ATOM 5645 C C . ASN B 1 197 ? 42.281 22.594 23.391 1 85 197 ASN B C 1
ATOM 5647 O O . ASN B 1 197 ? 42.906 23.25 22.562 1 85 197 ASN B O 1
ATOM 5651 N N . LYS B 1 198 ? 41.625 21.453 23.109 1 88.5 198 LYS B N 1
ATOM 5652 C CA . LYS B 1 198 ? 41.688 20.906 21.766 1 88.5 198 LYS B CA 1
ATOM 5653 C C . LYS B 1 198 ? 40.375 21.172 21.016 1 88.5 198 LYS B C 1
ATOM 5655 O O . LYS B 1 198 ? 40.344 21.141 19.781 1 88.5 198 LYS B O 1
ATOM 5660 N N . ASN B 1 199 ? 39.344 21.469 21.781 1 91.75 199 ASN B N 1
ATOM 5661 C CA . ASN B 1 199 ? 38.062 21.656 21.156 1 91.75 199 ASN B CA 1
ATOM 5662 C C . ASN B 1 199 ? 37.375 22.922 21.656 1 91.75 199 ASN B C 1
ATOM 5664 O O . ASN B 1 199 ? 37.656 23.406 22.75 1 91.75 199 ASN B O 1
ATOM 5668 N N . LEU B 1 200 ? 36.656 23.547 20.75 1 92 200 LEU B N 1
ATOM 5669 C CA . LEU B 1 200 ? 35.844 24.703 21.078 1 92 200 LEU B CA 1
ATOM 5670 C C . LEU B 1 200 ? 34.375 24.484 20.625 1 92 200 LEU B C 1
ATOM 5672 O O . LEU B 1 200 ? 34.125 24.156 19.469 1 92 200 LEU B O 1
ATOM 5676 N N . ASP B 1 201 ? 33.438 24.5 21.531 1 91.81 201 ASP B N 1
ATOM 5677 C CA . ASP B 1 201 ? 32 24.422 21.219 1 91.81 201 ASP B CA 1
ATOM 5678 C C . ASP B 1 201 ? 31.391 25.812 21.109 1 91.81 201 ASP B C 1
ATOM 5680 O O . ASP B 1 201 ? 31.344 26.562 22.094 1 91.81 201 ASP B O 1
ATOM 5684 N N . LEU B 1 202 ? 30.969 26.062 19.953 1 91.44 202 LEU B N 1
ATOM 5685 C CA . LEU B 1 202 ? 30.312 27.344 19.766 1 91.44 202 LEU B CA 1
ATOM 5686 C C . LEU B 1 202 ? 28.844 27.281 20.188 1 91.44 202 LEU B C 1
ATOM 5688 O O . LEU B 1 202 ? 28.266 26.188 20.234 1 91.44 202 LEU B O 1
ATOM 5692 N N . GLU B 1 203 ? 28.25 28.328 20.531 1 87 203 GLU B N 1
ATOM 5693 C CA . GLU B 1 203 ? 26.828 28.391 20.859 1 87 203 GLU B CA 1
ATOM 5694 C C . GLU B 1 203 ? 25.953 28.141 19.641 1 87 203 GLU B C 1
ATOM 5696 O O . GLU B 1 203 ? 26.375 28.422 18.516 1 87 203 GLU B O 1
ATOM 5701 N N . PRO B 1 204 ? 24.766 27.5 19.891 1 86 204 PRO B N 1
ATOM 5702 C CA . PRO B 1 204 ? 23.844 27.312 18.766 1 86 204 PRO B CA 1
ATOM 5703 C C . PRO B 1 204 ? 23.5 28.625 18.062 1 86 204 PRO B C 1
ATOM 5705 O O . PRO B 1 204 ? 23.375 29.656 18.703 1 86 204 PRO B O 1
ATOM 5708 N N . CYS B 1 205 ? 23.594 28.641 16.797 1 79.38 205 CYS B N 1
ATOM 5709 C CA . CYS B 1 205 ? 23.312 29.812 15.984 1 79.38 205 CYS B CA 1
ATOM 5710 C C . CYS B 1 205 ? 22.375 29.484 14.836 1 79.38 205 CYS B C 1
ATOM 5712 O O . CYS B 1 205 ? 21.953 28.328 14.688 1 79.38 205 CYS B O 1
ATOM 5714 N N . THR B 1 206 ? 21.859 30.484 14.172 1 75.94 206 THR B N 1
ATOM 5715 C CA . THR B 1 206 ? 20.938 30.312 13.047 1 75.94 206 THR B CA 1
ATOM 5716 C C . THR B 1 206 ? 21.656 29.656 11.867 1 75.94 206 THR B C 1
ATOM 5718 O O . THR B 1 206 ? 22.891 29.609 11.828 1 75.94 206 THR B O 1
ATOM 5721 N N . GLY B 1 207 ? 20.969 29.125 11.016 1 76.38 207 GLY B N 1
ATOM 5722 C CA . GLY B 1 207 ? 21.547 28.516 9.828 1 76.38 207 GLY B CA 1
ATOM 5723 C C . GLY B 1 207 ? 22.406 29.469 9.031 1 76.38 207 GLY B C 1
ATOM 5724 O O . GLY B 1 207 ? 23.469 29.078 8.531 1 76.38 207 GLY B O 1
ATOM 5725 N N . PHE B 1 208 ? 22.047 30.688 8.984 1 74.56 208 PHE B N 1
ATOM 5726 C CA . PHE B 1 208 ? 22.812 31.703 8.258 1 74.56 208 PHE B CA 1
ATOM 5727 C C . PHE B 1 208 ? 24.156 31.953 8.945 1 74.56 208 PHE B C 1
ATOM 5729 O O . PHE B 1 208 ? 25.188 32.031 8.289 1 74.56 208 PHE B O 1
ATOM 5736 N N . GLN B 1 209 ? 24.109 32.062 10.211 1 81.5 209 GLN B N 1
ATOM 5737 C CA . GLN B 1 209 ? 25.344 32.281 10.977 1 81.5 209 GLN B CA 1
ATOM 5738 C C . GLN B 1 209 ? 26.297 31.094 10.836 1 81.5 209 GLN B C 1
ATOM 5740 O O . GLN B 1 209 ? 27.5 31.281 10.727 1 81.5 209 GLN B O 1
ATOM 5745 N N . ARG B 1 210 ? 25.672 29.984 10.844 1 85.5 210 ARG B N 1
ATOM 5746 C CA . ARG B 1 210 ? 26.5 28.781 10.68 1 85.5 210 ARG B CA 1
ATOM 5747 C C . ARG B 1 210 ? 27.219 28.797 9.328 1 85.5 210 ARG B C 1
ATOM 5749 O O . ARG B 1 210 ? 28.391 28.438 9.242 1 85.5 210 ARG B O 1
ATOM 5756 N N . LYS B 1 211 ? 26.453 29.172 8.352 1 81 211 LYS B N 1
ATOM 5757 C CA . LYS B 1 211 ? 27.047 29.281 7.016 1 81 211 LYS B CA 1
ATOM 5758 C C . LYS B 1 211 ? 28.188 30.281 7 1 81 211 LYS B C 1
ATOM 5760 O O . LYS B 1 211 ? 29.234 30.031 6.414 1 81 211 LYS B O 1
ATOM 5765 N N . LEU B 1 212 ? 28.016 31.422 7.633 1 83.12 212 LEU B N 1
ATOM 5766 C CA . LEU B 1 212 ? 29.047 32.469 7.707 1 83.12 212 LEU B CA 1
ATOM 5767 C C . LEU B 1 212 ? 30.281 31.953 8.445 1 83.12 212 LEU B C 1
ATOM 5769 O O . LEU B 1 212 ? 31.406 32.25 8.047 1 83.12 212 LEU B O 1
ATOM 5773 N N . ILE B 1 213 ? 30.031 31.219 9.461 1 86.56 213 ILE B N 1
ATOM 5774 C CA . ILE B 1 213 ? 31.141 30.688 10.258 1 86.56 213 ILE B CA 1
ATOM 5775 C C . ILE B 1 213 ? 31.969 29.719 9.414 1 86.56 213 ILE B C 1
ATOM 5777 O O . ILE B 1 213 ? 33.188 29.844 9.344 1 86.56 213 ILE B O 1
ATOM 5781 N N . TYR B 1 214 ? 31.328 28.844 8.773 1 82.19 214 TYR B N 1
ATOM 5782 C CA . TYR B 1 214 ? 32.031 27.859 7.961 1 82.19 214 TYR B CA 1
ATOM 5783 C C . TYR B 1 214 ? 32.844 28.531 6.867 1 82.19 214 TYR B C 1
ATOM 5785 O O . TYR B 1 214 ? 34 28.172 6.645 1 82.19 214 TYR B O 1
ATOM 5793 N N . GLN B 1 215 ? 32.219 29.484 6.211 1 81.81 215 GLN B N 1
ATOM 5794 C CA . GLN B 1 215 ? 32.906 30.203 5.137 1 81.81 215 GLN B CA 1
ATOM 5795 C C . GLN B 1 215 ? 34.125 30.953 5.664 1 81.81 215 GLN B C 1
ATOM 5797 O O . GLN B 1 215 ? 35.188 30.922 5.059 1 81.81 215 GLN B O 1
ATOM 5802 N N . THR B 1 216 ? 33.906 31.625 6.75 1 85.69 216 THR B N 1
ATOM 5803 C CA . THR B 1 216 ? 35 32.406 7.336 1 85.69 216 THR B CA 1
ATOM 5804 C C . THR B 1 216 ? 36.125 31.5 7.793 1 85.69 216 THR B C 1
ATOM 5806 O O . THR B 1 216 ? 37.312 31.812 7.551 1 85.69 216 THR B O 1
ATOM 5809 N N . LEU B 1 217 ? 35.781 30.438 8.383 1 86.31 217 LEU B N 1
ATOM 5810 C CA . LEU B 1 217 ? 36.812 29.547 8.93 1 86.31 217 LEU B CA 1
ATOM 5811 C C . LEU B 1 217 ? 37.562 28.844 7.812 1 86.31 217 LEU B C 1
ATOM 5813 O O . LEU B 1 217 ? 38.75 28.609 7.922 1 86.31 217 LEU B O 1
ATOM 5817 N N . SER B 1 218 ? 36.875 28.5 6.805 1 80.75 218 SER B N 1
ATOM 5818 C CA . SER B 1 218 ? 37.5 27.844 5.668 1 80.75 218 SER B CA 1
ATOM 5819 C C . SER B 1 218 ? 38.531 28.766 4.992 1 80.75 218 SER B C 1
ATOM 5821 O O . SER B 1 218 ? 39.562 28.312 4.496 1 80.75 218 SER B O 1
ATOM 5823 N N . ARG B 1 219 ? 38.219 29.984 5.043 1 81.38 219 ARG B N 1
ATOM 5824 C CA . ARG B 1 219 ? 39.094 30.969 4.414 1 81.38 219 ARG B CA 1
ATOM 5825 C C . ARG B 1 219 ? 40.25 31.328 5.324 1 81.38 219 ARG B C 1
ATOM 5827 O O . ARG B 1 219 ? 41.406 31.344 4.879 1 81.38 219 ARG B O 1
ATOM 5834 N N . LYS B 1 220 ? 40 31.516 6.543 1 86.69 220 LYS B N 1
ATOM 5835 C CA . LYS B 1 220 ? 41.031 32 7.477 1 86.69 220 LYS B CA 1
ATOM 5836 C C . LYS B 1 220 ? 41.906 30.875 7.98 1 86.69 220 LYS B C 1
ATOM 5838 O O . LYS B 1 220 ? 43.094 31.078 8.234 1 86.69 220 LYS B O 1
ATOM 5843 N N . TYR B 1 221 ? 41.25 29.734 8.125 1 86.12 221 TYR B N 1
ATOM 5844 C CA . TYR B 1 221 ? 42 28.609 8.695 1 86.12 221 TYR B CA 1
ATOM 5845 C C . TYR B 1 221 ? 41.844 27.359 7.828 1 86.12 221 TYR B C 1
ATOM 5847 O O . TYR B 1 221 ? 41.188 26.391 8.234 1 86.12 221 TYR B O 1
ATOM 5855 N N . PRO B 1 222 ? 42.438 27.312 6.727 1 79.31 222 PRO B N 1
ATOM 5856 C CA . PRO B 1 222 ? 42.312 26.156 5.824 1 79.31 222 PRO B CA 1
ATOM 5857 C C . PRO B 1 222 ? 42.875 24.875 6.406 1 79.31 222 PRO B C 1
ATOM 5859 O O . PRO B 1 222 ? 42.531 23.781 5.984 1 79.31 222 PRO B O 1
ATOM 5862 N N . LYS B 1 223 ? 43.875 25.109 7.316 1 79.19 223 LYS B N 1
ATOM 5863 C CA . LYS B 1 223 ? 44.469 23.953 7.961 1 79.19 223 LYS B CA 1
ATOM 5864 C C . LYS B 1 223 ? 44.531 24.125 9.477 1 79.19 223 LYS B C 1
ATOM 5866 O O . LYS B 1 223 ? 44.406 25.25 9.977 1 79.19 223 LYS B O 1
ATOM 5871 N N . GLY B 1 224 ? 44.5 23.078 10.102 1 82.88 224 GLY B N 1
ATOM 5872 C CA . GLY B 1 224 ? 44.781 23.109 11.531 1 82.88 224 GLY B CA 1
ATOM 5873 C C . GLY B 1 224 ? 43.531 22.969 12.391 1 82.88 224 GLY B C 1
ATOM 5874 O O . GLY B 1 224 ? 43.625 22.812 13.602 1 82.88 224 GLY B O 1
ATOM 5875 N N . ILE B 1 225 ? 42.375 23.078 11.672 1 87.06 225 ILE B N 1
ATOM 5876 C CA . ILE B 1 225 ? 41.188 22.953 12.484 1 87.06 225 ILE B CA 1
ATOM 5877 C C . ILE B 1 225 ? 40.156 22.094 11.75 1 87.06 225 ILE B C 1
ATOM 5879 O O . ILE B 1 225 ? 40.219 21.938 10.523 1 87.06 225 ILE B O 1
ATOM 5883 N N . HIS B 1 226 ? 39.375 21.438 12.453 1 87.06 226 HIS B N 1
ATOM 5884 C CA . HIS B 1 226 ? 38.188 20.703 11.953 1 87.06 226 HIS B CA 1
ATOM 5885 C C . HIS B 1 226 ? 36.906 21.281 12.516 1 87.06 226 HIS B C 1
ATOM 5887 O O . HIS B 1 226 ? 36.781 21.484 13.727 1 87.06 226 HIS B O 1
ATOM 5893 N N . VAL B 1 227 ? 36.031 21.609 11.578 1 85.56 227 VAL B N 1
ATOM 5894 C CA . VAL B 1 227 ? 34.781 22.219 11.969 1 85.56 227 VAL B CA 1
ATOM 5895 C C . VAL B 1 227 ? 33.625 21.25 11.703 1 85.56 227 VAL B C 1
ATOM 5897 O O . VAL B 1 227 ? 33.562 20.641 10.633 1 85.56 227 VAL B O 1
ATOM 5900 N N . GLU B 1 228 ? 32.812 20.938 12.68 1 84.75 228 GLU B N 1
ATOM 5901 C CA . GLU B 1 228 ? 31.672 20.047 12.5 1 84.75 228 GLU B CA 1
ATOM 5902 C C . GLU B 1 228 ? 30.438 20.578 13.227 1 84.75 228 GLU B C 1
ATOM 5904 O O . GLU B 1 228 ? 30.547 21.266 14.234 1 84.75 228 GLU B O 1
ATOM 5909 N N . THR B 1 229 ? 29.312 20.391 12.609 1 84.56 229 THR B N 1
ATOM 5910 C CA . THR B 1 229 ? 28.047 20.766 13.219 1 84.56 229 THR B CA 1
ATOM 5911 C C . THR B 1 229 ? 27.406 19.578 13.93 1 84.56 229 THR B C 1
ATOM 5913 O O . THR B 1 229 ? 27.266 18.5 13.344 1 84.56 229 THR B O 1
ATOM 5916 N N . LEU B 1 230 ? 27.172 19.688 15.141 1 82.38 230 LEU B N 1
ATOM 5917 C CA . LEU B 1 230 ? 26.547 18.641 15.93 1 82.38 230 LEU B CA 1
ATOM 5918 C C . LEU B 1 230 ? 25.188 19.078 16.438 1 82.38 230 LEU B C 1
ATOM 5920 O O . LEU B 1 230 ? 24.859 20.266 16.422 1 82.38 230 LEU B O 1
ATOM 5924 N N . GLU B 1 231 ? 24.281 18.141 16.625 1 80.19 231 GLU B N 1
ATOM 5925 C CA . GLU B 1 231 ? 22.938 18.422 17.141 1 80.19 231 GLU B CA 1
ATOM 5926 C C . GLU B 1 231 ? 22.797 18.016 18.594 1 80.19 231 GLU B C 1
ATOM 5928 O O . GLU B 1 231 ? 23.266 16.953 19 1 80.19 231 GLU B O 1
ATOM 5933 N N . THR B 1 232 ? 22.359 18.891 19.359 1 75.94 232 THR B N 1
ATOM 5934 C CA . THR B 1 232 ? 22.141 18.609 20.781 1 75.94 232 THR B CA 1
ATOM 5935 C C . THR B 1 232 ? 20.906 17.734 20.969 1 75.94 232 THR B C 1
ATOM 5937 O O . THR B 1 232 ? 20.203 17.422 20 1 75.94 232 THR B O 1
ATOM 5940 N N . GLU B 1 233 ? 20.734 17.219 22.125 1 68.81 233 GLU B N 1
ATOM 5941 C CA . GLU B 1 233 ? 19.562 16.422 22.469 1 68.81 233 GLU B CA 1
ATOM 5942 C C . GLU B 1 233 ? 18.281 17.172 22.188 1 68.81 233 GLU B C 1
ATOM 5944 O O . GLU B 1 233 ? 17.266 16.578 21.844 1 68.81 233 GLU B O 1
ATOM 5949 N N . LYS B 1 234 ? 18.328 18.531 22.266 1 62.88 234 LYS B N 1
ATOM 5950 C CA . LYS B 1 234 ? 17.172 19.391 22.047 1 62.88 234 LYS B CA 1
ATOM 5951 C C . LYS B 1 234 ? 17.016 19.734 20.562 1 62.88 234 LYS B C 1
ATOM 5953 O O . LYS B 1 234 ? 16.297 20.672 20.203 1 62.88 234 LYS B O 1
ATOM 5958 N N . LYS B 1 235 ? 17.828 19.125 19.719 1 66.81 235 LYS B N 1
ATOM 5959 C CA . LYS B 1 235 ? 17.781 19.234 18.266 1 66.81 235 LYS B CA 1
ATOM 5960 C C . LYS B 1 235 ? 18.297 20.594 17.797 1 66.81 235 LYS B C 1
ATOM 5962 O O . LYS B 1 235 ? 17.828 21.125 16.781 1 66.81 235 LYS B O 1
ATOM 5967 N N . GLU B 1 236 ? 19.062 21.172 18.719 1 76.75 236 GLU B N 1
ATOM 5968 C CA . GLU B 1 236 ? 19.734 22.391 18.312 1 76.75 236 GLU B CA 1
ATOM 5969 C C . GLU B 1 236 ? 21.094 22.109 17.688 1 76.75 236 GLU B C 1
ATOM 5971 O O . GLU B 1 236 ? 21.828 21.234 18.172 1 76.75 236 GLU B O 1
ATOM 5976 N N . ARG B 1 237 ? 21.328 22.812 16.609 1 82.88 237 ARG B N 1
ATOM 5977 C CA . ARG B 1 237 ? 22.594 22.594 15.922 1 82.88 237 ARG B CA 1
ATOM 5978 C C . ARG B 1 237 ? 23.656 23.578 16.391 1 82.88 237 ARG B C 1
ATOM 5980 O O . ARG B 1 237 ? 23.391 24.766 16.531 1 82.88 237 ARG B O 1
ATOM 5987 N N . TYR B 1 238 ? 24.844 23.078 16.844 1 86.75 238 TYR B N 1
ATOM 5988 C CA . TYR B 1 238 ? 25.969 23.922 17.234 1 86.75 238 TYR B CA 1
ATOM 5989 C C . TYR B 1 238 ? 27.25 23.453 16.562 1 86.75 238 TYR B C 1
ATOM 5991 O O . TYR B 1 238 ? 27.344 22.312 16.125 1 86.75 238 TYR B O 1
ATOM 5999 N N . ILE B 1 239 ? 28.234 24.312 16.406 1 89.88 239 ILE B N 1
ATOM 6000 C CA . ILE B 1 239 ? 29.469 24.047 15.68 1 89.88 239 ILE B CA 1
ATOM 6001 C C . ILE B 1 239 ? 30.578 23.703 16.672 1 89.88 239 ILE B C 1
ATOM 6003 O O . ILE B 1 239 ? 30.719 24.359 17.703 1 89.88 239 ILE B O 1
ATOM 6007 N N . VAL B 1 240 ? 31.219 22.672 16.453 1 89.94 240 VAL B N 1
ATOM 6008 C CA . VAL B 1 240 ? 32.375 22.281 17.234 1 89.94 240 VAL B CA 1
ATOM 6009 C C . VAL B 1 240 ? 33.656 22.438 16.391 1 89.94 240 VAL B C 1
ATOM 6011 O O . VAL B 1 240 ? 33.688 21.969 15.25 1 89.94 240 VAL B O 1
ATOM 6014 N N . ILE B 1 241 ? 34.594 23.141 16.922 1 90.25 241 ILE B N 1
ATOM 6015 C CA . ILE B 1 241 ? 35.875 23.328 16.25 1 90.25 241 ILE B CA 1
ATOM 6016 C C . ILE B 1 241 ? 36.969 22.578 17 1 90.25 241 ILE B C 1
ATOM 6018 O O . ILE B 1 241 ? 37.094 22.703 18.234 1 90.25 241 ILE B O 1
ATOM 6022 N N . SER B 1 242 ? 37.688 21.719 16.359 1 89.69 242 SER B N 1
ATOM 6023 C CA . SER B 1 242 ? 38.75 20.938 16.953 1 89.69 242 SER B CA 1
ATOM 6024 C C . SER B 1 242 ? 40.094 21.219 16.281 1 89.69 242 SER B C 1
ATOM 6026 O O . SER B 1 242 ? 40.156 21.391 15.055 1 89.69 242 SER B O 1
ATOM 6028 N N . LYS B 1 243 ? 41.094 21.297 17.125 1 89.06 243 LYS B N 1
ATOM 6029 C CA . LYS B 1 243 ? 42.438 21.375 16.594 1 89.06 243 LYS B CA 1
ATOM 6030 C C . LYS B 1 243 ? 42.875 20.016 16.031 1 89.06 243 LYS B C 1
ATOM 6032 O O . LYS B 1 243 ? 42.781 19 16.703 1 89.06 243 LYS B O 1
ATOM 6037 N N . VAL B 1 244 ? 43.156 20 14.773 1 86.88 244 VAL B N 1
ATOM 6038 C CA . VAL B 1 244 ? 43.562 18.719 14.195 1 86.88 244 VAL B CA 1
ATOM 6039 C C . VAL B 1 244 ? 44.844 18.906 13.391 1 86.88 244 VAL B C 1
ATOM 6041 O O . VAL B 1 244 ? 45.031 19.922 12.719 1 86.88 244 VAL B O 1
ATOM 6044 N N . ASP B 1 245 ? 45.812 17.984 13.617 1 84.12 245 ASP B N 1
ATOM 6045 C CA . ASP B 1 245 ? 46.969 17.984 12.758 1 84.12 245 ASP B CA 1
ATOM 6046 C C . ASP B 1 245 ? 46.688 17.297 11.43 1 84.12 245 ASP B C 1
ATOM 6048 O O . ASP B 1 245 ? 45.562 16.844 11.195 1 84.12 245 ASP B O 1
ATOM 6052 N N . GLU B 1 246 ? 47.625 17.312 10.555 1 83.62 246 GLU B N 1
ATOM 6053 C CA . GLU B 1 246 ? 47.438 16.797 9.203 1 83.62 246 GLU B CA 1
ATOM 6054 C C . GLU B 1 246 ? 47.125 15.297 9.219 1 83.62 246 GLU B C 1
ATOM 6056 O O . GLU B 1 246 ? 46.312 14.812 8.43 1 83.62 246 GLU B O 1
ATOM 6061 N N . GLU B 1 247 ? 47.812 14.602 10.125 1 86.56 247 GLU B N 1
ATOM 6062 C CA . GLU B 1 247 ? 47.562 13.164 10.211 1 86.56 247 GLU B CA 1
ATOM 6063 C C . GLU B 1 247 ? 46.156 12.883 10.734 1 86.56 247 GLU B C 1
ATOM 6065 O O . GLU B 1 247 ? 45.438 12 10.219 1 86.56 247 GLU B O 1
ATOM 6070 N N . GLU B 1 248 ? 45.844 13.617 11.727 1 85.25 248 GLU B N 1
ATOM 6071 C CA . GLU B 1 248 ? 44.5 13.453 12.281 1 85.25 248 GLU B CA 1
ATOM 6072 C C . GLU B 1 248 ? 43.438 13.891 11.281 1 85.25 248 GLU B C 1
ATOM 6074 O O . GLU B 1 248 ? 42.344 13.297 11.227 1 85.25 248 GLU B O 1
ATOM 6079 N N . ARG B 1 249 ? 43.688 14.875 10.57 1 82.31 249 ARG B N 1
ATOM 6080 C CA . ARG B 1 249 ? 42.781 15.344 9.531 1 82.31 249 ARG B CA 1
ATOM 6081 C C . ARG B 1 249 ? 42.562 14.266 8.477 1 82.31 249 ARG B C 1
ATOM 6083 O O . ARG B 1 249 ? 41.406 14.016 8.078 1 82.31 249 ARG B O 1
ATOM 6090 N N . LYS B 1 250 ? 43.656 13.672 8.062 1 84.44 250 LYS B N 1
ATOM 6091 C CA . LYS B 1 250 ? 43.562 12.602 7.07 1 84.44 250 LYS B CA 1
ATOM 6092 C C . LYS B 1 250 ? 42.781 11.422 7.621 1 84.44 250 LYS B C 1
ATOM 6094 O O . LYS B 1 250 ? 41.969 10.812 6.902 1 84.44 250 LYS B O 1
ATOM 6099 N N . ARG B 1 251 ? 43.031 11.109 8.836 1 88.5 251 ARG B N 1
ATOM 6100 C CA . ARG B 1 251 ? 42.344 10.008 9.469 1 88.5 251 ARG B CA 1
ATOM 6101 C C . ARG B 1 251 ? 40.844 10.289 9.547 1 88.5 251 ARG B C 1
ATOM 6103 O O . ARG B 1 251 ? 40.031 9.406 9.297 1 88.5 251 ARG B O 1
ATOM 6110 N N . ARG B 1 252 ? 40.531 11.469 9.922 1 83 252 ARG B N 1
ATOM 6111 C CA . ARG B 1 252 ? 39.125 11.867 10.023 1 83 252 ARG B CA 1
ATOM 6112 C C . ARG B 1 252 ? 38.469 11.867 8.648 1 83 252 ARG B C 1
ATOM 6114 O O . ARG B 1 252 ? 37.281 11.5 8.523 1 83 252 ARG B O 1
ATOM 6121 N N . GLU B 1 253 ? 39.188 12.289 7.75 1 81.5 253 GLU B N 1
ATOM 6122 C CA . GLU B 1 253 ? 38.688 12.273 6.383 1 81.5 253 GLU B CA 1
ATOM 6123 C C . GLU B 1 253 ? 38.469 10.852 5.887 1 81.5 253 GLU B C 1
ATOM 6125 O O . GLU B 1 253 ? 37.438 10.57 5.23 1 81.5 253 GLU B O 1
ATOM 6130 N N . GLN B 1 254 ? 39.438 10.023 6.18 1 86.56 254 GLN B N 1
ATOM 6131 C CA . GLN B 1 254 ? 39.281 8.625 5.789 1 86.56 254 GLN B CA 1
ATOM 6132 C C . GLN B 1 254 ? 38.094 7.969 6.496 1 86.56 254 GLN B C 1
ATOM 6134 O O . GLN B 1 254 ? 37.375 7.168 5.898 1 86.56 254 GLN B O 1
ATOM 6139 N N . GLN B 1 255 ? 38 8.305 7.707 1 87.19 255 GLN B N 1
ATOM 6140 C CA . GLN B 1 255 ? 36.875 7.781 8.461 1 87.19 255 GLN B CA 1
ATOM 6141 C C . GLN B 1 255 ? 35.531 8.297 7.906 1 87.19 255 GLN B C 1
ATOM 6143 O O . GLN B 1 255 ? 34.562 7.555 7.836 1 87.19 255 GLN B O 1
ATOM 6148 N N . ARG B 1 256 ? 35.531 9.523 7.613 1 82.88 256 ARG B N 1
ATOM 6149 C CA . ARG B 1 256 ? 34.344 10.109 7.012 1 82.88 256 ARG B CA 1
ATOM 6150 C C . ARG B 1 256 ? 34 9.445 5.68 1 82.88 256 ARG B C 1
ATOM 6152 O O . ARG B 1 256 ? 32.844 9.141 5.402 1 82.88 256 ARG B O 1
ATOM 6159 N N . LEU B 1 257 ? 35.031 9.242 4.93 1 84.75 257 LEU B N 1
ATOM 6160 C CA . LEU B 1 257 ? 34.844 8.586 3.637 1 84.75 257 LEU B CA 1
ATOM 6161 C C . LEU B 1 257 ? 34.312 7.168 3.809 1 84.75 257 LEU B C 1
ATOM 6163 O O . LEU B 1 257 ? 33.469 6.727 3.053 1 84.75 257 LEU B O 1
ATOM 6167 N N . ALA B 1 258 ? 34.844 6.52 4.707 1 89.5 258 ALA B N 1
ATOM 6168 C CA . ALA B 1 258 ? 34.406 5.148 4.969 1 89.5 258 ALA B CA 1
ATOM 6169 C C . ALA B 1 258 ? 32.969 5.109 5.43 1 89.5 258 ALA B C 1
ATOM 6171 O O . ALA B 1 258 ? 32.219 4.219 5.035 1 89.5 258 ALA B O 1
ATOM 6172 N N . LYS B 1 259 ? 32.656 6.023 6.211 1 88.25 259 LYS B N 1
ATOM 6173 C CA . LYS B 1 259 ? 31.297 6.113 6.699 1 88.25 259 LYS B CA 1
ATOM 6174 C C . LYS B 1 259 ? 30.328 6.438 5.566 1 88.25 259 LYS B C 1
ATOM 6176 O O . LYS B 1 259 ? 29.234 5.883 5.504 1 88.25 259 LYS B O 1
ATOM 6181 N N . GLU B 1 260 ? 30.672 7.297 4.758 1 85.38 260 GLU B N 1
ATOM 6182 C CA . GLU B 1 260 ? 29.859 7.664 3.605 1 85.38 260 GLU B CA 1
ATOM 6183 C C . GLU B 1 260 ? 29.672 6.477 2.668 1 85.38 260 GLU B C 1
ATOM 6185 O O . GLU B 1 260 ? 28.578 6.27 2.135 1 85.38 260 GLU B O 1
ATOM 6190 N N . GLN B 1 261 ? 30.734 5.805 2.473 1 86.94 261 GLN B N 1
ATOM 6191 C CA . GLN B 1 261 ? 30.656 4.621 1.622 1 86.94 261 GLN B CA 1
ATOM 6192 C C . GLN B 1 261 ? 29.734 3.566 2.23 1 86.94 261 GLN B C 1
ATOM 6194 O O . GLN B 1 261 ? 29 2.885 1.51 1 86.94 261 GLN B O 1
ATOM 6199 N N . GLU B 1 262 ? 29.859 3.455 3.449 1 89.56 262 GLU B N 1
ATOM 6200 C CA . GLU B 1 262 ? 28.984 2.514 4.148 1 89.56 262 GLU B CA 1
ATOM 6201 C C . GLU B 1 262 ? 27.516 2.924 4.027 1 89.56 262 GLU B C 1
ATOM 6203 O O . GLU B 1 262 ? 26.641 2.076 3.832 1 89.56 262 GLU B O 1
ATOM 6208 N N . GLU B 1 263 ? 27.266 4.172 4.16 1 87.56 263 GLU B N 1
ATOM 6209 C CA . GLU B 1 263 ? 25.922 4.695 4.027 1 87.56 263 GLU B CA 1
ATOM 6210 C C . GLU B 1 263 ? 25.375 4.477 2.615 1 87.56 263 GLU B C 1
ATOM 6212 O O . GLU B 1 263 ? 24.203 4.176 2.434 1 87.56 263 GLU B O 1
ATOM 6217 N N . LEU B 1 264 ? 26.234 4.645 1.736 1 88.44 264 LEU B N 1
ATOM 6218 C CA . LEU B 1 264 ? 25.859 4.422 0.344 1 88.44 264 LEU B CA 1
ATOM 6219 C C . LEU B 1 264 ? 25.516 2.959 0.099 1 88.44 264 LEU B C 1
ATOM 6221 O O . LEU B 1 264 ? 24.516 2.656 -0.567 1 88.44 264 LEU B O 1
ATOM 6225 N N . ASN B 1 265 ? 26.328 2.125 0.632 1 90.56 265 ASN B N 1
ATOM 6226 C CA . ASN B 1 265 ? 26.078 0.696 0.483 1 90.56 265 ASN B CA 1
ATOM 6227 C C . ASN B 1 265 ? 24.766 0.285 1.154 1 90.56 265 ASN B C 1
ATOM 6229 O O . ASN B 1 265 ? 24.047 -0.58 0.647 1 90.56 265 ASN B O 1
ATOM 6233 N N . ASP B 1 266 ? 24.562 0.905 2.234 1 91 266 ASP B N 1
ATOM 6234 C CA . ASP B 1 266 ? 23.312 0.637 2.939 1 91 266 ASP B CA 1
ATOM 6235 C C . ASP B 1 266 ? 22.109 1.104 2.121 1 91 266 ASP B C 1
ATOM 6237 O O . ASP B 1 266 ? 21.047 0.47 2.146 1 91 266 ASP B O 1
ATOM 6241 N N . ALA B 1 267 ? 22.297 2.133 1.435 1 90.75 267 ALA B N 1
ATOM 6242 C CA . ALA B 1 267 ? 21.219 2.67 0.607 1 90.75 267 ALA B CA 1
ATOM 6243 C C . ALA B 1 267 ? 20.953 1.769 -0.594 1 90.75 267 ALA B C 1
ATOM 6245 O O . ALA B 1 267 ? 19.797 1.613 -1.016 1 90.75 267 ALA B O 1
ATOM 6246 N N . VAL B 1 268 ? 22.016 1.235 -1.16 1 93.75 268 VAL B N 1
ATOM 6247 C CA . VAL B 1 268 ? 21.859 0.313 -2.277 1 93.75 268 VAL B CA 1
ATOM 6248 C C . VAL B 1 268 ? 21.062 -0.915 -1.822 1 93.75 268 VAL B C 1
ATOM 6250 O O . VAL B 1 268 ? 20.219 -1.425 -2.557 1 93.75 268 VAL B O 1
ATOM 6253 N N . GLY B 1 269 ? 21.422 -1.378 -0.597 1 95.81 269 GLY B N 1
ATOM 6254 C CA . GLY B 1 269 ? 20.625 -2.357 0.132 1 95.81 269 GLY B CA 1
ATOM 6255 C C . GLY B 1 269 ? 20.422 -3.652 -0.634 1 95.81 269 GLY B C 1
ATOM 6256 O O . GLY B 1 269 ? 21.406 -4.289 -1.052 1 95.81 269 GLY B O 1
ATOM 6257 N N . PHE B 1 270 ? 19.188 -3.977 -0.961 1 98 270 PHE B N 1
ATOM 6258 C CA . PHE B 1 270 ? 18.828 -5.281 -1.502 1 98 270 PHE B CA 1
ATOM 6259 C C . PHE B 1 270 ? 19.328 -5.434 -2.932 1 98 270 PHE B C 1
ATOM 6261 O O . PHE B 1 270 ? 19.578 -6.551 -3.391 1 98 270 PHE B O 1
ATOM 6268 N N . SER B 1 271 ? 19.453 -4.383 -3.646 1 97.31 271 SER B N 1
ATOM 6269 C CA . SER B 1 271 ? 19.969 -4.445 -5.012 1 97.31 271 SER B CA 1
ATOM 6270 C C . SER B 1 271 ? 21.312 -5.16 -5.07 1 97.31 271 SER B C 1
ATOM 6272 O O . SER B 1 271 ? 21.672 -5.754 -6.09 1 97.31 271 SER B O 1
ATOM 6274 N N . ARG B 1 272 ? 22.047 -5.145 -4.004 1 96.69 272 ARG B N 1
ATOM 6275 C CA . ARG B 1 272 ? 23.328 -5.828 -3.936 1 96.69 272 ARG B CA 1
ATOM 6276 C C . ARG B 1 272 ? 23.156 -7.336 -4.078 1 96.69 272 ARG B C 1
ATOM 6278 O O . ARG B 1 272 ? 24.031 -8.016 -4.637 1 96.69 272 ARG B O 1
ATOM 6285 N N . VAL B 1 273 ? 22.094 -7.828 -3.531 1 98.12 273 VAL B N 1
ATOM 6286 C CA . VAL B 1 273 ? 21.797 -9.258 -3.645 1 98.12 273 VAL B CA 1
ATOM 6287 C C . VAL B 1 273 ? 21.516 -9.609 -5.102 1 98.12 273 VAL B C 1
ATOM 6289 O O . VAL B 1 273 ? 22 -10.617 -5.613 1 98.12 273 VAL B O 1
ATOM 6292 N N . ILE B 1 274 ? 20.75 -8.781 -5.77 1 97.56 274 ILE B N 1
ATOM 6293 C CA . ILE B 1 274 ? 20.391 -9.016 -7.168 1 97.56 274 ILE B CA 1
ATOM 6294 C C . ILE B 1 274 ? 21.641 -8.945 -8.031 1 97.56 274 ILE B C 1
ATOM 6296 O O . ILE B 1 274 ? 21.812 -9.734 -8.961 1 97.56 274 ILE B O 1
ATOM 6300 N N . HIS B 1 275 ? 22.531 -8.047 -7.699 1 96 275 HIS B N 1
ATOM 6301 C CA . HIS B 1 275 ? 23.812 -7.969 -8.406 1 96 275 HIS B CA 1
ATOM 6302 C C . HIS B 1 275 ? 24.609 -9.25 -8.227 1 96 275 HIS B C 1
ATOM 6304 O O . HIS B 1 275 ? 25.234 -9.734 -9.18 1 96 275 HIS B O 1
ATOM 6310 N N . ALA B 1 276 ? 24.625 -9.719 -7.023 1 97.56 276 ALA B N 1
ATOM 6311 C CA . ALA B 1 276 ? 25.344 -10.953 -6.754 1 97.56 276 ALA B CA 1
ATOM 6312 C C . ALA B 1 276 ? 24.781 -12.117 -7.566 1 97.56 276 ALA B C 1
ATOM 6314 O O . ALA B 1 276 ? 25.531 -12.938 -8.102 1 97.56 276 ALA B O 1
ATOM 6315 N N . ILE B 1 277 ? 23.484 -12.188 -7.656 1 97.44 277 ILE B N 1
ATOM 6316 C CA . ILE B 1 277 ? 22.812 -13.219 -8.445 1 97.44 277 ILE B CA 1
ATOM 6317 C C . ILE B 1 277 ? 23.203 -13.07 -9.914 1 97.44 277 ILE B C 1
ATOM 6319 O O . ILE B 1 277 ? 23.578 -14.047 -10.57 1 97.44 277 ILE B O 1
ATOM 6323 N N . ALA B 1 278 ? 23.141 -11.898 -10.391 1 96.25 278 ALA B N 1
ATOM 6324 C CA . ALA B 1 278 ? 23.469 -11.609 -11.781 1 96.25 278 ALA B CA 1
ATOM 6325 C C . ALA B 1 278 ? 24.906 -11.984 -12.102 1 96.25 278 ALA B C 1
ATOM 6327 O O . ALA B 1 278 ? 25.188 -12.625 -13.117 1 96.25 278 ALA B O 1
ATOM 6328 N N . ASN B 1 279 ? 25.797 -11.672 -11.234 1 96.12 279 ASN B N 1
ATOM 6329 C CA . ASN B 1 279 ? 27.219 -11.883 -11.445 1 96.12 279 ASN B CA 1
ATOM 6330 C C . ASN B 1 279 ? 27.594 -13.367 -11.367 1 96.12 279 ASN B C 1
ATOM 6332 O O . ASN B 1 279 ? 28.578 -13.797 -11.961 1 96.12 279 ASN B O 1
ATOM 6336 N N . SER B 1 280 ? 26.844 -14.062 -10.648 1 96.88 280 SER B N 1
ATOM 6337 C CA . SER B 1 280 ? 27.125 -15.492 -10.5 1 96.88 280 SER B CA 1
ATOM 6338 C C . SER B 1 280 ? 26.938 -16.234 -11.82 1 96.88 280 SER B C 1
ATOM 6340 O O . SER B 1 280 ? 27.625 -17.219 -12.086 1 96.88 280 SER B O 1
ATOM 6342 N N . GLY B 1 281 ? 25.938 -15.82 -12.586 1 95.88 281 GLY B N 1
ATOM 6343 C CA . GLY B 1 281 ? 25.625 -16.438 -13.859 1 95.88 281 GLY B CA 1
ATOM 6344 C C . GLY B 1 281 ? 25.031 -17.828 -13.719 1 95.88 281 GLY B C 1
ATOM 6345 O O . GLY B 1 281 ? 24.922 -18.562 -14.703 1 95.88 281 GLY B O 1
ATOM 6346 N N . LYS B 1 282 ? 24.672 -18.172 -12.594 1 97.44 282 LYS B N 1
ATOM 6347 C CA . LYS B 1 282 ? 24.172 -19.516 -12.32 1 97.44 282 LYS B CA 1
ATOM 6348 C C . LYS B 1 282 ? 22.688 -19.625 -12.672 1 97.44 282 LYS B C 1
ATOM 6350 O O . LYS B 1 282 ? 22.016 -18.625 -12.906 1 97.44 282 LYS B O 1
ATOM 6355 N N . LEU B 1 283 ? 22.219 -20.875 -12.68 1 98.44 283 LEU B N 1
ATOM 6356 C CA . LEU B 1 283 ? 20.844 -21.156 -13.062 1 98.44 283 LEU B CA 1
ATOM 6357 C C . LEU B 1 283 ? 19.875 -20.672 -11.984 1 98.44 283 LEU B C 1
ATOM 6359 O O . LEU B 1 283 ? 20.047 -20.984 -10.805 1 98.44 283 LEU B O 1
ATOM 6363 N N . VAL B 1 284 ? 18.953 -19.844 -12.422 1 98.75 284 VAL B N 1
ATOM 6364 C CA . VAL B 1 284 ? 17.906 -19.344 -11.531 1 98.75 284 VAL B CA 1
ATOM 6365 C C . VAL B 1 284 ? 16.562 -19.984 -11.898 1 98.75 284 VAL B C 1
ATOM 6367 O O . VAL B 1 284 ? 16.109 -19.906 -13.039 1 98.75 284 VAL B O 1
ATOM 6370 N N . ILE B 1 285 ? 15.945 -20.609 -10.891 1 98.81 285 ILE B N 1
ATOM 6371 C CA . ILE B 1 285 ? 14.711 -21.344 -11.117 1 98.81 285 ILE B CA 1
ATOM 6372 C C . ILE B 1 285 ? 13.539 -20.594 -10.5 1 98.81 285 ILE B C 1
ATOM 6374 O O . ILE B 1 285 ? 13.664 -20.016 -9.414 1 98.81 285 ILE B O 1
ATOM 6378 N N . GLY B 1 286 ? 12.406 -20.5 -11.188 1 98.75 286 GLY B N 1
ATOM 6379 C CA . GLY B 1 286 ? 11.156 -19.953 -10.68 1 98.75 286 GLY B CA 1
ATOM 6380 C C . GLY B 1 286 ? 9.938 -20.734 -11.125 1 98.75 286 GLY B C 1
ATOM 6381 O O . GLY B 1 286 ? 10.047 -21.703 -11.875 1 98.75 286 GLY B O 1
ATOM 6382 N N . HIS B 1 287 ? 8.82 -20.453 -10.609 1 98.69 287 HIS B N 1
ATOM 6383 C CA . HIS B 1 287 ? 7.539 -21.047 -10.977 1 98.69 287 HIS B CA 1
ATOM 6384 C C . HIS B 1 287 ? 6.559 -19.984 -11.469 1 98.69 287 HIS B C 1
ATOM 6386 O O . HIS B 1 287 ? 6.156 -19.094 -10.703 1 98.69 287 HIS B O 1
ATOM 6392 N N . ASN B 1 288 ? 6.191 -20.109 -12.742 1 97.12 288 ASN B N 1
ATOM 6393 C CA . ASN B 1 288 ? 5.367 -19.062 -13.32 1 97.12 288 ASN B CA 1
ATOM 6394 C C . ASN B 1 288 ? 5.957 -17.672 -13.039 1 97.12 288 ASN B C 1
ATOM 6396 O O . ASN B 1 288 ? 5.281 -16.812 -12.477 1 97.12 288 ASN B O 1
ATOM 6400 N N . MET B 1 289 ? 7.168 -17.5 -13.555 1 97.88 289 MET B N 1
ATOM 6401 C CA . MET B 1 289 ? 8.008 -16.469 -12.93 1 97.88 289 MET B CA 1
ATOM 6402 C C . MET B 1 289 ? 8.125 -15.242 -13.82 1 97.88 289 MET B C 1
ATOM 6404 O O . MET B 1 289 ? 8.977 -14.391 -13.594 1 97.88 289 MET B O 1
ATOM 6408 N N . LEU B 1 290 ? 7.297 -15.117 -14.844 1 97.31 290 LEU B N 1
ATOM 6409 C CA . LEU B 1 290 ? 7.422 -13.953 -15.719 1 97.31 290 LEU B CA 1
ATOM 6410 C C . LEU B 1 290 ? 7.316 -12.656 -14.93 1 97.31 290 LEU B C 1
ATOM 6412 O O . LEU B 1 290 ? 8.172 -11.781 -15.055 1 97.31 290 LEU B O 1
ATOM 6416 N N . LEU B 1 291 ? 6.352 -12.562 -14.094 1 96.25 291 LEU B N 1
ATOM 6417 C CA . LEU B 1 291 ? 6.164 -11.359 -13.297 1 96.25 291 LEU B CA 1
ATOM 6418 C C . LEU B 1 291 ? 7.305 -11.18 -12.297 1 96.25 291 LEU B C 1
ATOM 6420 O O . LEU B 1 291 ? 7.723 -10.055 -12.023 1 96.25 291 LEU B O 1
ATOM 6424 N N . ASP B 1 292 ? 7.793 -12.281 -11.727 1 98 292 ASP B N 1
ATOM 6425 C CA . ASP B 1 292 ? 8.945 -12.219 -10.828 1 98 292 ASP B CA 1
ATOM 6426 C C . ASP B 1 292 ? 10.141 -11.57 -11.516 1 98 292 ASP B C 1
ATOM 6428 O O . ASP B 1 292 ? 10.805 -10.711 -10.93 1 98 292 ASP B O 1
ATOM 6432 N N . VAL B 1 293 ? 10.312 -12.023 -12.711 1 98.25 293 VAL B N 1
ATOM 6433 C CA . VAL B 1 293 ? 11.453 -11.539 -13.484 1 98.25 293 VAL B CA 1
ATOM 6434 C C . VAL B 1 293 ? 11.258 -10.062 -13.812 1 98.25 293 VAL B C 1
ATOM 6436 O O . VAL B 1 293 ? 12.172 -9.25 -13.617 1 98.25 293 VAL B O 1
ATOM 6439 N N . MET B 1 294 ? 10.109 -9.734 -14.297 1 98 294 MET B N 1
ATOM 6440 C CA . MET B 1 294 ? 9.82 -8.359 -14.695 1 98 294 MET B CA 1
ATOM 6441 C C . MET B 1 294 ? 9.953 -7.414 -13.508 1 98 294 MET B C 1
ATOM 6443 O O . MET B 1 294 ? 10.602 -6.367 -13.609 1 98 294 MET B O 1
ATOM 6447 N N . HIS B 1 295 ? 9.422 -7.758 -12.367 1 97.94 295 HIS B N 1
ATOM 6448 C CA . HIS B 1 295 ? 9.5 -6.914 -11.18 1 97.94 295 HIS B CA 1
ATOM 6449 C C . HIS B 1 295 ? 10.938 -6.809 -10.672 1 97.94 295 HIS B C 1
ATOM 6451 O O . HIS B 1 295 ? 11.367 -5.742 -1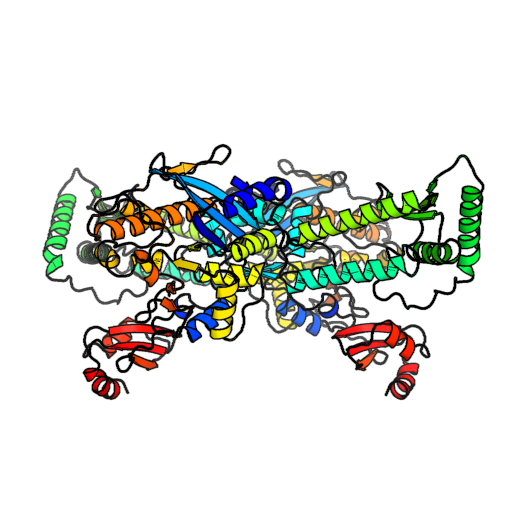0.227 1 97.94 295 HIS B O 1
ATOM 6457 N N . THR B 1 296 ? 11.648 -7.93 -10.672 1 98.12 296 THR B N 1
ATOM 6458 C CA . THR B 1 296 ? 13.023 -7.914 -10.188 1 98.12 296 THR B CA 1
ATOM 6459 C C . THR B 1 296 ? 13.875 -6.957 -11.016 1 98.12 296 THR B C 1
ATOM 6461 O O . THR B 1 296 ? 14.609 -6.137 -10.461 1 98.12 296 THR B O 1
ATOM 6464 N N . VAL B 1 297 ? 13.727 -7.07 -12.305 1 97.38 297 VAL B N 1
ATOM 6465 C CA . VAL B 1 297 ? 14.5 -6.199 -13.188 1 97.38 297 VAL B CA 1
ATOM 6466 C C . VAL B 1 297 ? 14.07 -4.75 -12.984 1 97.38 297 VAL B C 1
ATOM 6468 O O . VAL B 1 297 ? 14.914 -3.873 -12.773 1 97.38 297 VAL B O 1
ATOM 6471 N N . HIS B 1 298 ? 12.812 -4.52 -12.969 1 97.44 298 HIS B N 1
ATOM 6472 C CA . HIS B 1 298 ? 12.234 -3.18 -12.906 1 97.44 298 HIS B CA 1
ATOM 6473 C C . HIS B 1 298 ? 12.562 -2.504 -11.578 1 97.44 298 HIS B C 1
ATOM 6475 O O . HIS B 1 298 ? 12.898 -1.319 -11.547 1 97.44 298 HIS B O 1
ATOM 6481 N N . GLN B 1 299 ? 12.484 -3.17 -10.469 1 96.38 299 GLN B N 1
ATOM 6482 C CA . GLN B 1 299 ? 12.555 -2.602 -9.125 1 96.38 299 GLN B CA 1
ATOM 6483 C C . GLN B 1 299 ? 14 -2.502 -8.648 1 96.38 299 GLN B C 1
ATOM 6485 O O . GLN B 1 299 ? 14.344 -1.611 -7.863 1 96.38 299 GLN B O 1
ATOM 6490 N N . PHE B 1 300 ? 14.898 -3.404 -9.133 1 96.56 300 PHE B N 1
ATOM 6491 C CA . PHE B 1 300 ? 16.203 -3.469 -8.492 1 96.56 300 PHE B CA 1
ATOM 6492 C C . PHE B 1 300 ? 17.312 -3.186 -9.5 1 96.56 300 PHE B C 1
ATOM 6494 O O . PHE B 1 300 ? 18.484 -3.039 -9.125 1 96.56 300 PHE B O 1
ATOM 6501 N N . TYR B 1 301 ? 16.984 -3.191 -10.711 1 93.44 301 TYR B N 1
ATOM 6502 C CA . TYR B 1 301 ? 18.031 -2.979 -11.711 1 93.44 301 TYR B CA 1
ATOM 6503 C C . TYR B 1 301 ? 17.766 -1.708 -12.516 1 93.44 301 TYR B C 1
ATOM 6505 O O . TYR B 1 301 ? 18.344 -0.656 -12.234 1 93.44 301 TYR B O 1
ATOM 6513 N N . CYS B 1 302 ? 16.75 -1.725 -13.375 1 93.75 302 CYS B N 1
ATOM 6514 C CA . CYS B 1 302 ? 16.375 -0.555 -14.156 1 93.75 302 CYS B CA 1
ATOM 6515 C C . CYS B 1 302 ? 14.93 -0.659 -14.633 1 93.75 302 CYS B C 1
ATOM 6517 O O . CYS B 1 302 ? 14.391 -1.76 -14.773 1 93.75 302 CYS B O 1
ATOM 6519 N N . PRO B 1 303 ? 14.32 0.501 -14.945 1 95.06 303 PRO B N 1
ATOM 6520 C CA . PRO B 1 303 ? 12.953 0.46 -15.461 1 95.06 303 PRO B CA 1
ATOM 6521 C C . PRO B 1 303 ? 12.836 -0.339 -16.75 1 95.06 303 PRO B C 1
ATOM 6523 O O . PRO B 1 303 ? 13.719 -0.263 -17.609 1 95.06 303 PRO B O 1
ATOM 6526 N N . LEU B 1 304 ? 11.758 -1.096 -16.891 1 97.69 304 LEU B N 1
ATOM 6527 C CA . LEU B 1 304 ? 11.562 -1.939 -18.062 1 97.69 304 LEU B CA 1
ATOM 6528 C C . LEU B 1 304 ? 11.469 -1.096 -19.328 1 97.69 304 LEU B C 1
ATOM 6530 O O . LEU B 1 304 ? 10.828 -0.042 -19.328 1 97.69 304 LEU B O 1
ATOM 6534 N N . PRO B 1 305 ? 12.086 -1.537 -20.344 1 96.94 305 PRO B N 1
ATOM 6535 C CA . PRO B 1 305 ? 12.008 -0.822 -21.625 1 96.94 305 PRO B CA 1
ATOM 6536 C C . PRO B 1 305 ? 10.656 -0.999 -22.312 1 96.94 305 PRO B C 1
ATOM 6538 O O . PRO B 1 305 ? 9.898 -1.907 -21.969 1 96.94 305 PRO B O 1
ATOM 6541 N N . ALA B 1 306 ? 10.352 -0.159 -23.266 1 96.38 306 ALA B N 1
ATOM 6542 C CA . ALA B 1 306 ? 9.109 -0.248 -24.031 1 96.38 306 ALA B CA 1
ATOM 6543 C C . ALA B 1 306 ? 9.148 -1.422 -25 1 96.38 306 ALA B C 1
ATOM 6545 O O . ALA B 1 306 ? 8.133 -2.086 -25.219 1 96.38 306 ALA B O 1
ATOM 6546 N N . ASP B 1 307 ? 10.297 -1.693 -25.453 1 96.81 307 ASP B N 1
ATOM 6547 C CA . ASP B 1 307 ? 10.469 -2.715 -26.484 1 96.81 307 ASP B CA 1
ATOM 6548 C C . ASP B 1 307 ? 10.742 -4.082 -25.859 1 96.81 307 ASP B C 1
ATOM 6550 O O . ASP B 1 307 ? 11.594 -4.215 -24.984 1 96.81 307 ASP B O 1
ATOM 6554 N N . LEU B 1 308 ? 10.055 -5.117 -26.406 1 97.5 308 LEU B N 1
ATOM 6555 C CA . LEU B 1 308 ? 10.188 -6.469 -25.859 1 97.5 308 LEU B CA 1
ATOM 6556 C C . LEU B 1 308 ? 11.609 -6.992 -26.062 1 97.5 308 LEU B C 1
ATOM 6558 O O . LEU B 1 308 ? 12.156 -7.641 -25.156 1 97.5 308 LEU B O 1
ATOM 6562 N N . ASN B 1 309 ? 12.188 -6.742 -27.188 1 96.5 309 ASN B N 1
ATOM 6563 C CA . ASN B 1 309 ? 13.531 -7.242 -27.453 1 96.5 309 ASN B CA 1
ATOM 6564 C C . ASN B 1 309 ? 14.555 -6.617 -26.5 1 96.5 309 ASN B C 1
ATOM 6566 O O . ASN B 1 309 ? 15.5 -7.281 -26.078 1 96.5 309 ASN B O 1
ATOM 6570 N N . GLU B 1 310 ? 14.367 -5.398 -26.234 1 96.19 310 GLU B N 1
ATOM 6571 C CA . GLU B 1 310 ? 15.227 -4.746 -25.25 1 96.19 310 GLU B CA 1
ATOM 6572 C C . GLU B 1 310 ? 15.062 -5.371 -23.859 1 96.19 310 GLU B C 1
ATOM 6574 O O . GLU B 1 310 ? 16.031 -5.531 -23.125 1 96.19 310 GLU B O 1
ATOM 6579 N N . PHE B 1 311 ? 13.883 -5.684 -23.578 1 97.5 311 PHE B N 1
ATOM 6580 C CA . PHE B 1 311 ? 13.625 -6.367 -22.312 1 97.5 311 PHE B CA 1
ATOM 6581 C C . PHE B 1 311 ? 14.344 -7.707 -22.266 1 97.5 311 PHE B C 1
ATOM 6583 O O . PHE B 1 311 ? 14.938 -8.062 -21.25 1 97.5 311 PHE B O 1
ATOM 6590 N N . LYS B 1 312 ? 14.25 -8.484 -23.344 1 97.69 312 LYS B N 1
ATOM 6591 C CA . LYS B 1 312 ? 14.93 -9.773 -23.422 1 97.69 312 LYS B CA 1
ATOM 6592 C C . LYS B 1 312 ? 16.422 -9.625 -23.172 1 97.69 312 LYS B C 1
ATOM 6594 O O . LYS B 1 312 ? 17.016 -10.391 -22.406 1 97.69 312 LYS B O 1
ATOM 6599 N N . GLU B 1 313 ? 16.953 -8.625 -23.734 1 95.31 313 GLU B N 1
ATOM 6600 C CA . GLU B 1 313 ? 18.391 -8.359 -23.594 1 95.31 313 GLU B CA 1
ATOM 6601 C C . GLU B 1 313 ? 18.734 -7.996 -22.141 1 95.31 313 GLU B C 1
ATOM 6603 O O . GLU B 1 313 ? 19.703 -8.5 -21.594 1 95.31 313 GLU B O 1
ATOM 6608 N N . MET B 1 314 ? 17.984 -7.141 -21.609 1 94.94 314 MET B N 1
ATOM 6609 C CA . MET B 1 314 ? 18.188 -6.707 -20.234 1 94.94 314 MET B CA 1
ATOM 6610 C C . MET B 1 314 ? 18.062 -7.879 -19.266 1 94.94 314 MET B C 1
ATOM 6612 O O . MET B 1 314 ? 18.859 -8 -18.328 1 94.94 314 MET B O 1
ATOM 6616 N N . THR B 1 315 ? 17.062 -8.656 -19.484 1 97.19 315 THR B N 1
ATOM 6617 C CA . THR B 1 315 ? 16.828 -9.812 -18.625 1 97.19 315 THR B CA 1
ATOM 6618 C C . THR B 1 315 ? 17.984 -10.789 -18.688 1 97.19 315 THR B C 1
ATOM 6620 O O . THR B 1 315 ? 18.375 -11.367 -17.672 1 97.19 315 THR B O 1
ATOM 6623 N N . SER B 1 316 ? 18.562 -10.953 -19.844 1 94.5 316 SER B N 1
ATOM 6624 C CA . SER B 1 316 ? 19.688 -11.859 -20.016 1 94.5 316 SER B CA 1
ATOM 6625 C C . SER B 1 316 ? 20.922 -11.375 -19.266 1 94.5 316 SER B C 1
ATOM 6627 O O . SER B 1 316 ? 21.766 -12.172 -18.859 1 94.5 316 SER B O 1
ATOM 6629 N N . CYS B 1 317 ? 20.969 -10.125 -19.031 1 91.56 317 CYS B N 1
ATOM 6630 C CA . CYS B 1 317 ? 22.078 -9.562 -18.266 1 91.56 317 CYS B CA 1
ATOM 6631 C C . CYS B 1 317 ? 21.891 -9.812 -16.766 1 91.56 317 CYS B C 1
ATOM 6633 O O . CYS B 1 317 ? 22.844 -10.125 -16.062 1 91.56 317 CYS B O 1
ATOM 6635 N N . VAL B 1 318 ? 20.703 -9.695 -16.328 1 93.75 318 VAL B N 1
ATOM 6636 C CA . VAL B 1 318 ? 20.391 -9.852 -14.914 1 93.75 318 VAL B CA 1
ATOM 6637 C C . VAL B 1 318 ? 20.297 -11.336 -14.562 1 93.75 318 VAL B C 1
ATOM 6639 O O . VAL B 1 318 ? 20.734 -11.758 -13.492 1 93.75 318 VAL B O 1
ATOM 6642 N N . PHE B 1 319 ? 19.656 -12.031 -15.469 1 96.25 319 PHE B N 1
ATOM 6643 C CA . PHE B 1 319 ? 19.469 -13.469 -15.32 1 96.25 319 PHE B CA 1
ATOM 6644 C C . PHE B 1 319 ? 19.953 -14.211 -16.562 1 96.25 319 PHE B C 1
ATOM 6646 O O . PHE B 1 319 ? 19.141 -14.609 -17.406 1 96.25 319 PHE B O 1
ATOM 6653 N N . PRO B 1 320 ? 21.219 -14.578 -16.594 1 94.75 320 PRO B N 1
ATOM 6654 C CA . PRO B 1 320 ? 21.75 -15.219 -17.797 1 94.75 320 PRO B CA 1
ATOM 6655 C C . PRO B 1 320 ? 21.125 -16.594 -18.062 1 94.75 320 PRO B C 1
ATOM 6657 O O . PRO B 1 320 ? 21 -17 -19.219 1 94.75 320 PRO B O 1
ATOM 6660 N N . ARG B 1 321 ? 20.766 -17.297 -17.016 1 97.12 321 ARG B N 1
ATOM 6661 C CA . ARG B 1 321 ? 20.141 -18.609 -17.141 1 97.12 321 ARG B CA 1
ATOM 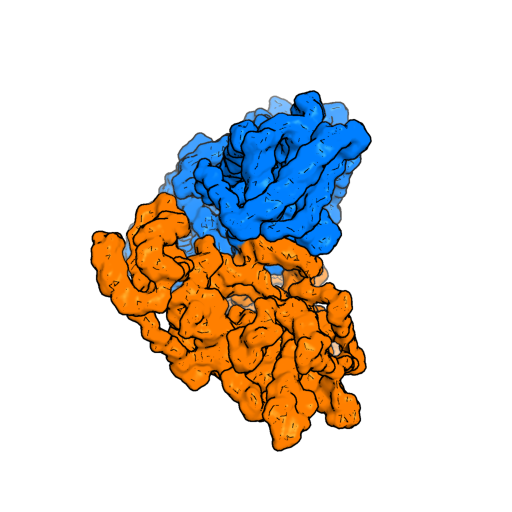6662 C C . ARG B 1 321 ? 18.906 -18.719 -16.25 1 97.12 321 ARG B C 1
ATOM 6664 O O . ARG B 1 321 ? 19.016 -18.625 -15.016 1 97.12 321 ARG B O 1
ATOM 6671 N N . LEU B 1 322 ? 17.766 -18.891 -16.922 1 98.19 322 LEU B N 1
ATOM 6672 C CA . LEU B 1 322 ? 16.484 -19 -16.219 1 98.19 322 LEU B CA 1
ATOM 6673 C C . LEU B 1 322 ? 15.773 -20.297 -16.578 1 98.19 322 LEU B C 1
ATOM 6675 O O . LEU B 1 322 ? 15.945 -20.812 -17.688 1 98.19 322 LEU B O 1
ATOM 6679 N N . LEU B 1 323 ? 15.039 -20.797 -15.672 1 98.69 323 LEU B N 1
ATOM 6680 C CA . LEU B 1 323 ? 14.18 -21.953 -15.93 1 98.69 323 LEU B CA 1
ATOM 6681 C C . LEU B 1 323 ? 12.875 -21.844 -15.164 1 98.69 323 LEU B C 1
ATOM 6683 O O . LEU B 1 323 ? 12.875 -21.641 -13.945 1 98.69 323 LEU B O 1
ATOM 6687 N N . ASP B 1 324 ? 11.766 -21.938 -15.828 1 98.75 324 ASP B N 1
ATOM 6688 C CA . ASP B 1 324 ? 10.422 -21.844 -15.258 1 98.75 324 ASP B CA 1
ATOM 6689 C C . ASP B 1 324 ? 9.82 -23.234 -15.07 1 98.75 324 ASP B C 1
ATOM 6691 O O . ASP B 1 324 ? 9.445 -23.891 -16.047 1 98.75 324 ASP B O 1
ATOM 6695 N N . THR B 1 325 ? 9.578 -23.594 -13.852 1 98.62 325 THR B N 1
ATOM 6696 C CA . THR B 1 325 ? 9.109 -24.953 -13.57 1 98.62 325 THR B CA 1
ATOM 6697 C C . THR B 1 325 ? 7.672 -25.125 -14.055 1 98.62 325 THR B C 1
ATOM 6699 O O . THR B 1 325 ? 7.25 -26.25 -14.352 1 98.62 325 THR B O 1
ATOM 6702 N N . LYS B 1 326 ? 6.949 -24.047 -14.102 1 98.25 326 LYS B N 1
ATOM 6703 C CA . LYS B 1 326 ? 5.598 -24.172 -14.648 1 98.25 326 LYS B CA 1
ATOM 6704 C C . LYS B 1 326 ? 5.633 -24.547 -16.125 1 98.25 326 LYS B C 1
ATOM 6706 O O . LYS B 1 326 ? 4.816 -25.359 -16.578 1 98.25 326 LYS B O 1
ATOM 6711 N N . LEU B 1 327 ? 6.512 -23.938 -16.859 1 97.69 327 LEU B N 1
ATOM 6712 C CA . LEU B 1 327 ? 6.672 -24.312 -18.266 1 97.69 327 LEU B CA 1
ATOM 6713 C C . LEU B 1 327 ? 7.102 -25.766 -18.391 1 97.69 327 LEU B C 1
ATOM 6715 O O . LEU B 1 327 ? 6.559 -26.5 -19.219 1 97.69 327 LEU B O 1
ATOM 6719 N N . MET B 1 328 ? 8.062 -26.141 -17.594 1 97.31 328 MET B N 1
ATOM 6720 C CA . MET B 1 328 ? 8.562 -27.516 -17.594 1 97.31 328 MET B CA 1
ATOM 6721 C C . MET B 1 328 ? 7.426 -28.5 -17.344 1 97.31 328 MET B C 1
ATOM 6723 O O . MET B 1 328 ? 7.266 -29.469 -18.078 1 97.31 328 MET B O 1
ATOM 6727 N N . ALA B 1 329 ? 6.609 -28.172 -16.375 1 97.69 329 ALA B N 1
ATOM 6728 C CA . ALA B 1 329 ? 5.52 -29.047 -15.961 1 97.69 329 ALA B CA 1
ATOM 6729 C C . ALA B 1 329 ? 4.41 -29.078 -17.016 1 97.69 329 ALA B C 1
ATOM 6731 O O . ALA B 1 329 ? 3.639 -30.047 -17.078 1 97.69 329 ALA B O 1
ATOM 6732 N N . SER B 1 330 ? 4.355 -28.062 -17.844 1 95.94 330 SER B N 1
ATOM 6733 C CA . SER B 1 330 ? 3.264 -27.922 -18.797 1 95.94 330 SER B CA 1
ATOM 6734 C C . SER B 1 330 ? 3.674 -28.406 -20.188 1 95.94 330 SER B C 1
ATOM 6736 O O . SER B 1 330 ? 2.947 -28.203 -21.156 1 95.94 330 SER B O 1
ATOM 6738 N N . THR B 1 331 ? 4.84 -28.984 -20.297 1 94.06 331 THR B N 1
ATOM 6739 C CA . THR B 1 331 ? 5.344 -29.484 -21.578 1 94.06 331 THR B CA 1
ATOM 6740 C C . THR B 1 331 ? 5.641 -30.969 -21.484 1 94.06 331 THR B C 1
ATOM 6742 O O . THR B 1 331 ? 5.73 -31.531 -20.391 1 94.06 331 THR B O 1
ATOM 6745 N N . GLN B 1 332 ? 5.68 -31.562 -22.672 1 92.81 332 GLN B N 1
ATOM 6746 C CA . GLN B 1 332 ? 6.023 -32.969 -22.703 1 92.81 332 GLN B CA 1
ATOM 6747 C C . GLN B 1 332 ? 7.426 -33.219 -22.141 1 92.81 332 GLN B C 1
ATOM 6749 O O . GLN B 1 332 ? 8.328 -32.406 -22.359 1 92.81 332 GLN B O 1
ATOM 6754 N N . PRO B 1 333 ? 7.656 -34.25 -21.391 1 94.5 333 PRO B N 1
ATOM 6755 C CA . PRO B 1 333 ? 6.797 -35.406 -21.109 1 94.5 333 PRO B CA 1
ATOM 6756 C C . PRO B 1 333 ? 5.949 -35.219 -19.859 1 94.5 333 PRO B C 1
ATOM 6758 O O . PRO B 1 333 ? 5.176 -36.125 -19.5 1 94.5 333 PRO B O 1
ATOM 6761 N N . PHE B 1 334 ? 6.016 -34.125 -19.219 1 96.38 334 PHE B N 1
ATOM 6762 C CA . PHE B 1 334 ? 5.402 -33.906 -17.922 1 96.38 334 PHE B CA 1
ATOM 6763 C C . PHE B 1 334 ? 3.912 -33.625 -18.062 1 96.38 334 PHE B C 1
ATOM 6765 O O . PHE B 1 334 ? 3.119 -34 -17.188 1 96.38 334 PHE B O 1
ATOM 6772 N N . LYS B 1 335 ? 3.537 -33.062 -19.125 1 93.44 335 LYS B N 1
ATOM 6773 C CA . LYS B 1 335 ? 2.166 -32.594 -19.375 1 93.44 335 LYS B CA 1
ATOM 6774 C C . LYS B 1 335 ? 1.181 -33.75 -19.203 1 93.44 335 LYS B C 1
ATOM 6776 O O . LYS B 1 335 ? 0.063 -33.562 -18.719 1 93.44 335 LYS B O 1
ATOM 6781 N N . ASP B 1 336 ? 1.62 -34.969 -19.516 1 91.44 336 ASP B N 1
ATOM 6782 C CA . ASP B 1 336 ? 0.751 -36.125 -19.5 1 91.44 336 ASP B CA 1
ATOM 6783 C C . ASP B 1 336 ? 0.606 -36.688 -18.094 1 91.44 336 ASP B C 1
ATOM 6785 O O . ASP B 1 336 ? -0.353 -37.406 -17.797 1 91.44 336 ASP B O 1
ATOM 6789 N N . ILE B 1 337 ? 1.505 -36.375 -17.328 1 93.62 337 ILE B N 1
ATOM 6790 C CA . ILE B 1 337 ? 1.536 -37.031 -16.031 1 93.62 337 ILE B CA 1
ATOM 6791 C C . ILE B 1 337 ? 1.219 -36.031 -14.93 1 93.62 337 ILE B C 1
ATOM 6793 O O . ILE B 1 337 ? 0.93 -36.406 -13.789 1 93.62 337 ILE B O 1
ATOM 6797 N N . ILE B 1 338 ? 1.326 -34.781 -15.227 1 93.31 338 ILE B N 1
ATOM 6798 C CA . ILE B 1 338 ? 1.032 -33.719 -14.266 1 93.31 338 ILE B CA 1
ATOM 6799 C C . ILE B 1 338 ? -0.277 -33.031 -14.641 1 93.31 338 ILE B C 1
ATOM 6801 O O . ILE B 1 338 ? -0.378 -32.406 -15.703 1 93.31 338 ILE B O 1
ATOM 6805 N N . ASN B 1 339 ? -1.25 -33.031 -13.75 1 87.94 339 ASN B N 1
ATOM 6806 C CA . ASN B 1 339 ? -2.574 -32.469 -14.047 1 87.94 339 ASN B CA 1
ATOM 6807 C C . ASN B 1 339 ? -2.75 -31.078 -13.484 1 87.94 339 ASN B C 1
ATOM 6809 O O . ASN B 1 339 ? -3.512 -30.266 -14.031 1 87.94 339 ASN B O 1
ATOM 6813 N N . ASN B 1 340 ? -2.127 -30.844 -12.328 1 90.25 340 ASN B N 1
ATOM 6814 C CA . ASN B 1 340 ? -2.193 -29.547 -11.664 1 90.25 340 ASN B CA 1
ATOM 6815 C C . ASN B 1 340 ? -0.811 -28.906 -11.531 1 90.25 340 ASN B C 1
ATOM 6817 O O . ASN B 1 340 ? 0.064 -29.453 -10.859 1 90.25 340 ASN B O 1
ATOM 6821 N N . THR B 1 341 ? -0.705 -27.781 -12.141 1 94.62 341 THR B N 1
ATOM 6822 C CA . THR B 1 341 ? 0.636 -27.203 -12.227 1 94.62 341 THR B CA 1
ATOM 6823 C C . THR B 1 341 ? 0.812 -26.078 -11.219 1 94.62 341 THR B C 1
ATOM 6825 O O . THR B 1 341 ? 1.807 -25.359 -11.258 1 94.62 341 THR B O 1
ATOM 6828 N N . SER B 1 342 ? -0.184 -25.859 -10.352 1 93.81 342 SER B N 1
ATOM 6829 C CA . SER B 1 342 ? 0.038 -24.922 -9.25 1 93.81 342 SER B CA 1
ATOM 6830 C C . SER B 1 342 ? 1.169 -25.391 -8.344 1 93.81 342 SER B C 1
ATOM 6832 O O . SER B 1 342 ? 1.373 -26.594 -8.172 1 93.81 342 SER B O 1
ATOM 6834 N N . LEU B 1 343 ? 1.834 -24.562 -7.77 1 95.69 343 LEU B N 1
ATOM 6835 C CA . LEU B 1 343 ? 3.088 -24.875 -7.098 1 95.69 343 LEU B CA 1
ATOM 6836 C C . LEU B 1 343 ? 2.863 -25.906 -5.984 1 95.69 343 LEU B C 1
ATOM 6838 O O . LEU B 1 343 ? 3.568 -26.906 -5.914 1 95.69 343 LEU B O 1
ATOM 6842 N N . ALA B 1 344 ? 1.881 -25.609 -5.137 1 93.12 344 ALA B N 1
ATOM 6843 C CA . ALA B 1 344 ? 1.607 -26.5 -4.016 1 93.12 344 ALA B CA 1
ATOM 6844 C C . ALA B 1 344 ? 1.207 -27.891 -4.508 1 93.12 344 ALA B C 1
ATOM 6846 O O . ALA B 1 344 ? 1.71 -28.906 -4.012 1 93.12 344 ALA B O 1
ATOM 6847 N N . GLU B 1 345 ? 0.352 -27.953 -5.512 1 92.81 345 GLU B N 1
ATOM 6848 C CA . GLU B 1 345 ? -0.124 -29.219 -6.059 1 92.81 345 GLU B CA 1
ATOM 6849 C C . GLU B 1 345 ? 0.972 -29.922 -6.852 1 92.81 345 GLU B C 1
ATOM 6851 O O . GLU B 1 345 ? 1.051 -31.156 -6.852 1 92.81 345 GLU B O 1
ATOM 6856 N N . LEU B 1 346 ? 1.751 -29.141 -7.512 1 96.31 346 LEU B N 1
ATOM 6857 C CA . LEU B 1 346 ? 2.871 -29.703 -8.258 1 96.31 346 LEU B CA 1
ATOM 6858 C C . LEU B 1 346 ? 3.854 -30.391 -7.316 1 96.31 346 LEU B C 1
ATOM 6860 O O . LEU B 1 346 ? 4.301 -31.5 -7.59 1 96.31 346 LEU B O 1
ATOM 6864 N N . GLU B 1 347 ? 4.191 -29.75 -6.203 1 95.94 347 GLU B N 1
ATOM 6865 C CA . GLU B 1 347 ? 5.117 -30.312 -5.227 1 95.94 347 GLU B CA 1
ATOM 6866 C C . GLU B 1 347 ? 4.59 -31.641 -4.656 1 95.94 347 GLU B C 1
ATOM 6868 O O . GLU B 1 347 ? 5.348 -32.594 -4.477 1 95.94 347 GLU B O 1
ATOM 6873 N N . LYS B 1 348 ? 3.342 -31.688 -4.387 1 93.94 348 LYS B N 1
ATOM 6874 C CA . LYS B 1 348 ? 2.725 -32.906 -3.875 1 93.94 348 LYS B CA 1
ATOM 6875 C C . LYS B 1 348 ? 2.773 -34.031 -4.914 1 93.94 348 LYS B C 1
ATOM 6877 O O . LYS B 1 348 ? 3.105 -35.156 -4.586 1 93.94 348 LYS B O 1
ATOM 6882 N N . ARG B 1 349 ? 2.453 -33.656 -6.152 1 95.25 349 ARG B N 1
ATOM 6883 C CA . ARG B 1 349 ? 2.439 -34.656 -7.238 1 95.25 349 ARG B CA 1
ATOM 6884 C C . ARG B 1 349 ? 3.828 -35.25 -7.457 1 95.25 349 ARG B C 1
ATOM 6886 O O . ARG B 1 349 ? 3.963 -36.438 -7.719 1 95.25 349 ARG B O 1
ATOM 6893 N N . LEU B 1 350 ? 4.832 -34.469 -7.27 1 97.06 350 LEU B N 1
ATOM 6894 C CA . LEU B 1 350 ? 6.199 -34.875 -7.598 1 97.06 350 LEU B CA 1
ATOM 6895 C C . LEU B 1 350 ? 6.805 -35.719 -6.48 1 97.06 350 LEU B C 1
ATOM 6897 O O . LEU B 1 350 ? 7.938 -36.188 -6.602 1 97.06 350 LEU B O 1
ATOM 6901 N N . LYS B 1 351 ? 6.055 -35.906 -5.449 1 95.19 351 LYS B N 1
ATOM 6902 C CA . LYS B 1 351 ? 6.469 -36.781 -4.371 1 95.19 351 LYS B CA 1
ATOM 6903 C C . LYS B 1 351 ? 5.965 -38.219 -4.609 1 95.19 351 LYS B C 1
ATOM 6905 O O . LYS B 1 351 ? 6.375 -39.156 -3.922 1 95.19 351 LYS B O 1
ATOM 6910 N N . GLU B 1 352 ? 5.195 -38.344 -5.703 1 95.44 352 GLU B N 1
ATOM 6911 C CA . GLU B 1 352 ? 4.562 -39.625 -5.996 1 95.44 352 GLU B CA 1
ATOM 6912 C C . GLU B 1 352 ? 5.168 -40.25 -7.242 1 95.44 352 GLU B C 1
ATOM 6914 O O . GLU B 1 352 ? 5.785 -39.594 -8.062 1 95.44 352 GLU B O 1
ATOM 6919 N N . THR B 1 353 ? 4.879 -41.562 -7.367 1 94.94 353 THR B N 1
ATOM 6920 C CA . THR B 1 353 ? 5.32 -42.281 -8.555 1 94.94 353 THR B CA 1
ATOM 6921 C C . THR B 1 353 ? 4.715 -41.688 -9.82 1 94.94 353 THR B C 1
ATOM 6923 O O . THR B 1 353 ? 3.533 -41.344 -9.836 1 94.94 353 THR B O 1
ATOM 6926 N N . PRO B 1 354 ? 5.496 -41.531 -10.898 1 95.69 354 PRO B N 1
ATOM 6927 C CA . PRO B 1 354 ? 6.809 -42.094 -11.219 1 95.69 354 PRO B CA 1
ATOM 6928 C C . PRO B 1 354 ? 7.961 -41.188 -10.773 1 95.69 354 PRO B C 1
ATOM 6930 O O . PRO B 1 354 ? 9.125 -41.5 -11.07 1 95.69 354 PRO B O 1
ATOM 6933 N N . PHE B 1 355 ? 7.617 -40.156 -10.031 1 96.56 355 PHE B N 1
ATOM 6934 C CA . PHE B 1 355 ? 8.648 -39.281 -9.531 1 96.56 355 PHE B CA 1
ATOM 6935 C C . PHE B 1 355 ? 9.164 -39.75 -8.18 1 96.56 355 PHE B C 1
ATOM 6937 O O . PHE B 1 355 ? 8.586 -40.625 -7.562 1 96.56 355 PHE B O 1
ATOM 6944 N N . SER B 1 356 ? 10.312 -39.25 -7.816 1 93.5 356 SER B N 1
ATOM 6945 C CA . SER B 1 356 ? 10.883 -39.438 -6.492 1 93.5 356 SER B CA 1
ATOM 6946 C C . SER B 1 356 ? 11.328 -38.125 -5.863 1 93.5 356 SER B C 1
ATOM 6948 O O . SER B 1 356 ? 12.031 -37.344 -6.5 1 93.5 356 SER B O 1
ATOM 6950 N N . PRO B 1 357 ? 10.938 -37.969 -4.672 1 92.25 357 PRO B N 1
ATOM 6951 C CA . PRO B 1 357 ? 11.367 -36.719 -4.016 1 92.25 357 PRO B CA 1
ATOM 6952 C C . PRO B 1 357 ? 12.875 -36.688 -3.783 1 92.25 357 PRO B C 1
ATOM 6954 O O . PRO B 1 357 ? 13.484 -37.688 -3.451 1 92.25 357 PRO B O 1
ATOM 6957 N N . PRO B 1 358 ? 13.406 -35.531 -3.984 1 94.25 358 PRO B N 1
ATOM 6958 C CA . PRO B 1 358 ? 14.844 -35.438 -3.742 1 94.25 358 PRO B CA 1
ATOM 6959 C C . PRO B 1 358 ? 15.203 -35.438 -2.256 1 94.25 358 PRO B C 1
ATOM 6961 O O . PRO B 1 358 ? 14.391 -35.031 -1.424 1 94.25 358 PRO B O 1
ATOM 6964 N N . LYS B 1 359 ? 16.359 -35.906 -1.912 1 95.31 359 LYS B N 1
ATOM 6965 C CA . LYS B 1 359 ? 16.891 -35.781 -0.557 1 95.31 359 LYS B CA 1
ATOM 6966 C C . LYS B 1 359 ? 17.531 -34.438 -0.314 1 95.31 359 LYS B C 1
ATOM 6968 O O . LYS B 1 359 ? 18.469 -34.031 -1.013 1 95.31 359 LYS B O 1
ATOM 6973 N N . VAL B 1 360 ? 16.984 -33.781 0.691 1 96.31 360 VAL B N 1
ATOM 6974 C CA . VAL B 1 360 ? 17.484 -32.406 0.951 1 96.31 360 VAL B CA 1
ATOM 6975 C C . VAL B 1 360 ? 17.734 -32.25 2.447 1 96.31 360 VAL B C 1
ATOM 6977 O O . VAL B 1 360 ? 17.109 -32.906 3.271 1 96.31 360 VAL B O 1
ATOM 6980 N N . GLU B 1 361 ? 18.75 -31.391 2.75 1 96.5 361 GLU B N 1
ATOM 6981 C CA . GLU B 1 361 ? 19.078 -31.016 4.121 1 96.5 361 GLU B CA 1
ATOM 6982 C C . GLU B 1 361 ? 19.438 -29.531 4.215 1 96.5 361 GLU B C 1
ATOM 6984 O O . GLU B 1 361 ? 20.141 -29.016 3.348 1 96.5 361 GLU B O 1
ATOM 6989 N N . SER B 1 362 ? 18.922 -28.891 5.234 1 96.69 362 SER B N 1
ATOM 6990 C CA . SER B 1 362 ? 19.281 -27.5 5.453 1 96.69 362 SER B CA 1
ATOM 6991 C C . SER B 1 362 ? 20.688 -27.375 6.012 1 96.69 362 SER B C 1
ATOM 6993 O O . SER B 1 362 ? 21.109 -28.172 6.859 1 96.69 362 SER B O 1
ATOM 6995 N N . ALA B 1 363 ? 21.375 -26.391 5.535 1 96.5 363 ALA B N 1
ATOM 6996 C CA . ALA B 1 363 ? 22.734 -26.156 6.039 1 96.5 363 ALA B CA 1
ATOM 6997 C C . ALA B 1 363 ? 22.719 -25.812 7.523 1 96.5 363 ALA B C 1
ATOM 6999 O O . ALA B 1 363 ? 21.719 -25.281 8.031 1 96.5 363 ALA B O 1
ATOM 7000 N N . GLU B 1 364 ? 23.844 -26.047 8.164 1 93.62 364 GLU B N 1
ATOM 7001 C CA . GLU B 1 364 ? 23.953 -25.719 9.578 1 93.62 364 GLU B CA 1
ATOM 7002 C C . GLU B 1 364 ? 23.766 -24.219 9.82 1 93.62 364 GLU B C 1
ATOM 7004 O O . GLU B 1 364 ? 24.344 -23.391 9.133 1 93.62 364 GLU B O 1
ATOM 7009 N N . GLY B 1 365 ? 22.891 -23.891 10.727 1 92.38 365 GLY B N 1
ATOM 7010 C CA . GLY B 1 365 ? 22.656 -22.5 11.07 1 92.38 365 GLY B CA 1
ATOM 7011 C C . GLY B 1 365 ? 21.516 -21.875 10.289 1 92.38 365 GLY B C 1
ATOM 7012 O O . GLY B 1 365 ? 21.141 -20.734 10.547 1 92.38 365 GLY B O 1
ATOM 7013 N N . PHE B 1 366 ? 21.016 -22.578 9.375 1 94.38 366 PHE B N 1
ATOM 7014 C CA . PHE B 1 366 ? 19.906 -22.078 8.586 1 94.38 366 PHE B CA 1
ATOM 7015 C C . PHE B 1 366 ? 18.609 -22.781 8.961 1 94.38 366 PHE B C 1
ATOM 7017 O O . PHE B 1 366 ? 18.625 -23.969 9.289 1 94.38 366 PHE B O 1
ATOM 7024 N N . PRO B 1 367 ? 17.562 -22.031 8.953 1 89.94 367 PRO B N 1
ATOM 7025 C CA . PRO B 1 367 ? 16.281 -22.672 9.258 1 89.94 367 PRO B CA 1
ATOM 7026 C C . PRO B 1 367 ? 15.867 -23.688 8.195 1 89.94 367 PRO B C 1
ATOM 7028 O O . PRO B 1 367 ? 16.266 -23.562 7.031 1 89.94 367 PRO B O 1
ATOM 7031 N N . SER B 1 368 ? 15.109 -24.672 8.688 1 88.81 368 SER B N 1
ATOM 7032 C CA . SER B 1 368 ? 14.625 -25.703 7.777 1 88.81 368 SER B CA 1
ATOM 7033 C C . SER B 1 368 ? 13.133 -25.562 7.504 1 88.81 368 SER B C 1
ATOM 7035 O O . SER B 1 368 ? 12.367 -25.203 8.398 1 88.81 368 SER B O 1
ATOM 7037 N N . TYR B 1 369 ? 12.836 -25.703 6.27 1 89.19 369 TYR B N 1
ATOM 7038 C CA . TYR B 1 369 ? 11.43 -25.797 5.91 1 89.19 369 TYR B CA 1
ATOM 7039 C C . TYR B 1 369 ? 10.938 -27.234 5.957 1 89.19 369 TYR B C 1
ATOM 7041 O O . TYR B 1 369 ? 11.719 -28.172 5.73 1 89.19 369 TYR B O 1
ATOM 7049 N N . ASP B 1 370 ? 9.688 -27.328 6.359 1 86.12 370 ASP B N 1
ATOM 7050 C CA . ASP B 1 370 ? 9.016 -28.625 6.352 1 86.12 370 ASP B CA 1
ATOM 7051 C C . ASP B 1 370 ? 7.793 -28.594 5.441 1 86.12 370 ASP B C 1
ATOM 7053 O O . ASP B 1 370 ? 6.84 -27.859 5.695 1 86.12 370 ASP B O 1
ATOM 7057 N N . THR B 1 371 ? 7.809 -29.438 4.477 1 84.81 371 THR B N 1
ATOM 7058 C CA . THR B 1 371 ? 6.723 -29.422 3.502 1 84.81 371 THR B CA 1
ATOM 7059 C C . THR B 1 371 ? 5.441 -29.984 4.113 1 84.81 371 THR B C 1
ATOM 7061 O O . THR B 1 371 ? 4.355 -29.797 3.566 1 84.81 371 THR B O 1
ATOM 7064 N N . ALA B 1 372 ? 5.574 -30.656 5.188 1 81.62 372 ALA B N 1
ATOM 7065 C CA . ALA B 1 372 ? 4.395 -31.141 5.902 1 81.62 372 ALA B CA 1
ATOM 7066 C C . ALA B 1 372 ? 3.645 -29.984 6.559 1 81.62 372 ALA B C 1
ATOM 7068 O O . ALA B 1 372 ? 2.42 -30.031 6.703 1 81.62 372 ALA B O 1
ATOM 7069 N N . SER B 1 373 ? 4.41 -29.047 6.957 1 79.75 373 SER B N 1
ATOM 7070 C CA . SER B 1 373 ? 3.836 -27.812 7.461 1 79.75 373 SER B CA 1
ATOM 7071 C C . SER B 1 373 ? 3.928 -26.688 6.422 1 79.75 373 SER B C 1
ATOM 7073 O O . SER B 1 373 ? 4.863 -25.891 6.449 1 79.75 373 SER B O 1
ATOM 7075 N N . GLU B 1 374 ? 2.984 -26.641 5.633 1 82.25 374 GLU B N 1
ATOM 7076 C CA . GLU B 1 374 ? 3.031 -25.75 4.48 1 82.25 374 GLU B CA 1
ATOM 7077 C C . GLU B 1 374 ? 3.051 -24.281 4.922 1 82.25 374 GLU B C 1
ATOM 7079 O O . GLU B 1 374 ? 2.354 -23.906 5.867 1 82.25 374 GLU B O 1
ATOM 7084 N N . GLN B 1 375 ? 3.994 -23.594 4.355 1 83.25 375 GLN B N 1
ATOM 7085 C CA . GLN B 1 375 ? 4.035 -22.141 4.504 1 83.25 375 GLN B CA 1
ATOM 7086 C C . GLN B 1 375 ? 3.889 -21.453 3.156 1 83.25 375 GLN B C 1
ATOM 7088 O O . GLN B 1 375 ? 4.703 -20.594 2.801 1 83.25 375 GLN B O 1
ATOM 7093 N N . LEU B 1 376 ? 2.818 -21.75 2.619 1 84.12 376 LEU B N 1
ATOM 7094 C CA . LEU B 1 376 ? 2.588 -21.25 1.268 1 84.12 376 LEU B CA 1
ATOM 7095 C C . LEU B 1 376 ? 2.475 -19.719 1.26 1 84.12 376 LEU B C 1
ATOM 7097 O O . LEU B 1 376 ? 1.948 -19.125 2.203 1 84.12 376 LEU B O 1
ATOM 7101 N N . HIS B 1 377 ? 3.049 -19.156 0.287 1 85.94 377 HIS B N 1
ATOM 7102 C CA . HIS B 1 377 ? 2.982 -17.734 0.004 1 85.94 377 HIS B CA 1
ATOM 7103 C C . HIS B 1 377 ? 3.949 -16.953 0.888 1 85.94 377 HIS B C 1
ATOM 7105 O O . HIS B 1 377 ? 3.826 -15.734 1.023 1 85.94 377 HIS B O 1
ATOM 7111 N N . GLU B 1 378 ? 4.727 -17.656 1.564 1 93 378 GLU B N 1
ATOM 7112 C CA . GLU B 1 378 ? 6.008 -17.094 1.983 1 93 378 GLU B CA 1
ATOM 7113 C C . GLU B 1 378 ? 7.062 -17.25 0.891 1 93 378 GLU B C 1
ATOM 7115 O O . GLU B 1 378 ? 7.344 -18.375 0.449 1 93 378 GLU B O 1
ATOM 7120 N N . ALA B 1 379 ? 7.645 -16.234 0.475 1 97.5 379 ALA B N 1
ATOM 7121 C CA . ALA B 1 379 ? 8.5 -16.25 -0.71 1 97.5 379 ALA B CA 1
ATOM 7122 C C . ALA B 1 379 ? 9.664 -17.219 -0.529 1 97.5 379 ALA B C 1
ATOM 7124 O O . ALA B 1 379 ? 10.023 -17.953 -1.461 1 97.5 379 ALA B O 1
ATOM 7125 N N . GLY B 1 380 ? 10.258 -17.266 0.704 1 97.5 380 GLY B N 1
ATOM 7126 C CA . GLY B 1 380 ? 11.344 -18.188 0.965 1 97.5 380 GLY B CA 1
ATOM 7127 C C . GLY B 1 380 ? 10.922 -19.641 0.842 1 97.5 380 GLY B C 1
ATOM 7128 O O . GLY B 1 380 ? 11.641 -20.453 0.252 1 97.5 380 GLY B O 1
ATOM 7129 N N . TYR B 1 381 ? 9.82 -19.969 1.358 1 97.44 381 TYR B N 1
ATOM 7130 C CA . TYR B 1 381 ? 9.297 -21.328 1.279 1 97.44 381 TYR B CA 1
ATOM 7131 C C . TYR B 1 381 ? 8.938 -21.688 -0.157 1 97.44 381 TYR B C 1
ATOM 7133 O O . TYR B 1 381 ? 9.25 -22.797 -0.62 1 97.44 381 TYR B O 1
ATOM 7141 N N . ASP B 1 382 ? 8.266 -20.766 -0.81 1 97.88 382 ASP B N 1
ATOM 7142 C CA . ASP B 1 382 ? 7.875 -21.016 -2.195 1 97.88 382 ASP B CA 1
ATOM 7143 C C . ASP B 1 382 ? 9.102 -21.219 -3.08 1 97.88 382 ASP B C 1
ATOM 7145 O O . ASP B 1 382 ? 9.078 -22.031 -4.008 1 97.88 382 ASP B O 1
ATOM 7149 N N . ALA B 1 383 ? 10.188 -20.484 -2.809 1 98.5 383 ALA B N 1
ATOM 7150 C CA . ALA B 1 383 ? 11.445 -20.703 -3.518 1 98.5 383 ALA B CA 1
ATOM 7151 C C . ALA B 1 383 ? 11.992 -22.094 -3.234 1 98.5 383 ALA B C 1
ATOM 7153 O O . ALA B 1 383 ? 12.438 -22.797 -4.152 1 98.5 383 ALA B O 1
ATOM 7154 N N . TYR B 1 384 ? 11.906 -22.484 -2.006 1 98.12 384 TYR B N 1
ATOM 7155 C CA . TYR B 1 384 ? 12.383 -23.797 -1.579 1 98.12 384 TYR B CA 1
ATOM 7156 C C . TYR B 1 384 ? 11.648 -24.906 -2.311 1 98.12 384 TYR B C 1
ATOM 7158 O O . TYR B 1 384 ? 12.273 -25.781 -2.92 1 98.12 384 TYR B O 1
ATOM 7166 N N . ILE B 1 385 ? 10.367 -24.859 -2.309 1 97.88 385 ILE B N 1
ATOM 7167 C CA . ILE B 1 385 ? 9.594 -25.938 -2.932 1 97.88 385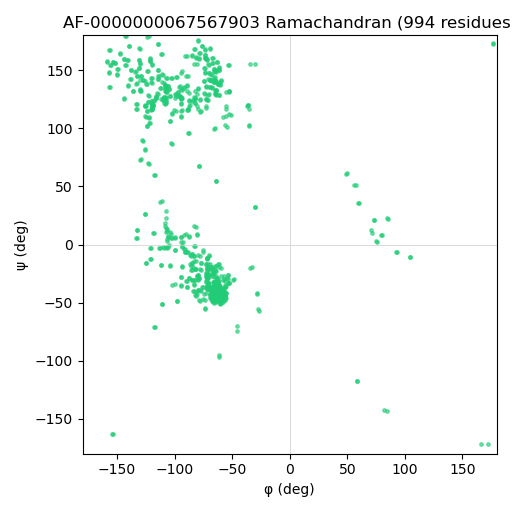 ILE B CA 1
ATOM 7168 C C . ILE B 1 385 ? 9.75 -25.859 -4.449 1 97.88 385 ILE B C 1
ATOM 7170 O O . ILE B 1 385 ? 9.711 -26.891 -5.129 1 97.88 385 ILE B O 1
ATOM 7174 N N . THR B 1 386 ? 9.875 -24.672 -4.992 1 98.62 386 THR B N 1
ATOM 7175 C CA . THR B 1 386 ? 10.156 -24.531 -6.414 1 98.62 386 THR B CA 1
ATOM 7176 C C . THR B 1 386 ? 11.43 -25.281 -6.789 1 98.62 386 THR B C 1
ATOM 7178 O O . THR B 1 386 ? 11.469 -25.984 -7.797 1 98.62 386 THR B O 1
ATOM 7181 N N . GLY B 1 387 ? 12.477 -25.156 -5.953 1 98.5 387 GLY B N 1
ATOM 7182 C CA . GLY B 1 387 ? 13.703 -25.906 -6.176 1 98.5 387 GLY B CA 1
ATOM 7183 C C . GLY B 1 387 ? 13.5 -27.406 -6.105 1 98.5 387 GLY B C 1
ATOM 7184 O O . GLY B 1 387 ? 14.07 -28.156 -6.91 1 98.5 387 GLY B O 1
ATOM 7185 N N . LEU B 1 388 ? 12.719 -27.828 -5.191 1 98.06 388 LEU B N 1
ATOM 7186 C CA . LEU B 1 388 ? 12.422 -29.25 -5.062 1 98.06 388 LEU B CA 1
ATOM 7187 C C . LEU B 1 388 ? 11.742 -29.781 -6.32 1 98.06 388 LEU B C 1
ATOM 7189 O O . LEU B 1 388 ? 12.07 -30.859 -6.805 1 98.06 388 LEU B O 1
ATOM 7193 N N . CYS B 1 389 ? 10.789 -29.016 -6.793 1 98.5 389 CYS B N 1
ATOM 7194 C CA . CYS B 1 389 ? 10.078 -29.406 -8 1 98.5 389 CYS B CA 1
ATOM 7195 C C . CYS B 1 389 ? 11.039 -29.547 -9.18 1 98.5 389 CYS B C 1
ATOM 7197 O O . CYS B 1 389 ? 10.953 -30.5 -9.945 1 98.5 389 CYS B O 1
ATOM 7199 N N . PHE B 1 390 ? 11.938 -28.641 -9.281 1 98.56 390 PHE B N 1
ATOM 7200 C CA . PHE B 1 390 ? 12.914 -28.672 -10.367 1 98.56 390 PHE B CA 1
ATOM 7201 C C . PHE B 1 390 ? 13.758 -29.938 -10.289 1 98.56 390 PHE B C 1
ATOM 7203 O O . PHE B 1 390 ? 13.914 -30.656 -11.289 1 98.56 390 PHE B O 1
ATOM 7210 N N . ILE B 1 391 ? 14.25 -30.234 -9.102 1 98.25 391 ILE B N 1
ATOM 7211 C CA . ILE B 1 391 ? 15.125 -31.391 -8.922 1 98.25 391 ILE B CA 1
ATOM 7212 C C . ILE B 1 391 ? 14.383 -32.656 -9.289 1 98.25 391 ILE B C 1
ATOM 7214 O O . ILE B 1 391 ? 14.906 -33.5 -10.016 1 98.25 391 ILE B O 1
ATOM 7218 N N . SER B 1 392 ? 13.188 -32.75 -8.82 1 97.94 392 SER B N 1
ATOM 7219 C CA . SER B 1 392 ? 12.406 -33.969 -9.07 1 97.94 392 SER B CA 1
ATOM 7220 C C . SER B 1 392 ? 12.133 -34.156 -10.562 1 97.94 392 SER B C 1
ATOM 7222 O O . SER B 1 392 ? 12.258 -35.25 -11.094 1 97.94 392 SER B O 1
ATOM 7224 N N . MET B 1 393 ? 11.75 -33.125 -11.195 1 98.19 393 MET B N 1
ATOM 7225 C CA . MET B 1 393 ? 11.461 -33.188 -12.625 1 98.19 393 MET B CA 1
ATOM 7226 C C . MET B 1 393 ? 12.734 -33.438 -13.43 1 98.19 393 MET B C 1
ATOM 7228 O O . MET B 1 393 ? 12.719 -34.25 -14.375 1 98.19 393 MET B O 1
ATOM 7232 N N . ALA B 1 394 ? 13.82 -32.781 -13.07 1 97.81 394 ALA B N 1
ATOM 7233 C CA . ALA B 1 394 ? 15.094 -33.031 -13.742 1 97.81 394 ALA B CA 1
ATOM 7234 C C . ALA B 1 394 ? 15.539 -34.469 -13.594 1 97.81 394 ALA B C 1
ATOM 7236 O O . ALA B 1 394 ? 15.938 -35.094 -14.57 1 97.81 394 ALA B O 1
ATOM 7237 N N . ASN B 1 395 ? 15.445 -34.938 -12.359 1 97.06 395 ASN B N 1
ATOM 7238 C CA . ASN B 1 395 ? 15.828 -36.312 -12.102 1 97.06 395 ASN B CA 1
ATOM 7239 C C . ASN B 1 395 ? 14.961 -37.312 -12.891 1 97.06 395 ASN B C 1
ATOM 7241 O O . ASN B 1 395 ? 15.438 -38.344 -13.328 1 97.06 395 ASN B O 1
ATOM 7245 N N . TYR B 1 396 ? 13.711 -37.031 -13.008 1 96.94 396 TYR B N 1
ATOM 7246 C CA . TYR B 1 396 ? 12.82 -37.844 -13.805 1 96.94 396 TYR B CA 1
ATOM 7247 C C . TYR B 1 396 ? 13.305 -37.938 -15.25 1 96.94 396 TYR B C 1
ATOM 7249 O O . TYR B 1 396 ? 13.266 -39.031 -15.859 1 96.94 396 TYR B O 1
ATOM 7257 N N . LEU B 1 397 ? 13.773 -36.875 -15.867 1 96.56 397 LEU B N 1
ATOM 7258 C CA . LEU B 1 397 ? 14.32 -36.906 -17.219 1 96.56 397 LEU B CA 1
ATOM 7259 C C . LEU B 1 397 ? 15.555 -37.781 -17.297 1 96.56 397 LEU B C 1
ATOM 7261 O O . LEU B 1 397 ? 15.82 -38.375 -18.344 1 96.56 397 LEU B O 1
ATOM 7265 N N . GLY B 1 398 ? 16.25 -37.844 -16.156 1 95.81 398 GLY B N 1
ATOM 7266 C CA . GLY B 1 398 ? 17.422 -38.719 -16.109 1 95.81 398 GLY B CA 1
ATOM 7267 C C . GLY B 1 398 ? 17.094 -40.188 -16.25 1 95.81 398 GLY B C 1
ATOM 7268 O O . GLY B 1 398 ? 17.938 -40.969 -16.672 1 95.81 398 GLY B O 1
ATOM 7269 N N . SER B 1 399 ? 15.938 -40.531 -15.945 1 94.31 399 SER B N 1
ATOM 7270 C CA . SER B 1 399 ? 15.5 -41.938 -16.016 1 94.31 399 SER B CA 1
ATOM 7271 C C . SER B 1 399 ? 15.375 -42.406 -17.453 1 94.31 399 SER B C 1
ATOM 7273 O O . SER B 1 399 ? 15.359 -43.625 -17.719 1 94.31 399 SER B O 1
ATOM 7275 N N . PHE B 1 400 ? 15.32 -41.5 -18.406 1 93.62 400 PHE B N 1
ATOM 7276 C CA . PHE B 1 400 ? 15.172 -41.844 -19.812 1 93.62 400 PHE B CA 1
ATOM 7277 C C . PHE B 1 400 ? 16.531 -42.125 -20.438 1 93.62 400 PHE B C 1
ATOM 7279 O O . PHE B 1 400 ? 16.609 -42.625 -21.562 1 93.62 400 PHE B O 1
ATOM 7286 N N . LEU B 1 401 ? 17.562 -41.812 -19.672 1 93.25 401 LEU B N 1
ATOM 7287 C CA . LEU B 1 401 ? 18.906 -42.062 -20.188 1 93.25 401 LEU B CA 1
ATOM 7288 C C . LEU B 1 401 ? 19.266 -43.531 -20.047 1 93.25 401 LEU B C 1
ATOM 7290 O O . LEU B 1 401 ? 18.625 -44.281 -19.328 1 93.25 401 LEU B O 1
ATOM 7294 N N . SER B 1 402 ? 20.266 -43.844 -20.859 1 93.19 402 SER B N 1
ATOM 7295 C CA . SER B 1 402 ? 20.812 -45.219 -20.797 1 93.19 402 SER B CA 1
ATOM 7296 C C . SER B 1 402 ? 22.312 -45.188 -20.484 1 93.19 402 SER B C 1
ATOM 7298 O O . SER B 1 402 ? 23.125 -44.812 -21.344 1 93.19 402 SER B O 1
ATOM 7300 N N . PRO B 1 403 ? 22.672 -45.594 -19.312 1 93.69 403 PRO B N 1
ATOM 7301 C CA . PRO B 1 403 ? 21.891 -46.031 -18.156 1 93.69 403 PRO B CA 1
ATOM 7302 C C . PRO B 1 403 ? 21.188 -44.875 -17.453 1 93.69 403 PRO B C 1
ATOM 7304 O O . PRO B 1 403 ? 21.609 -43.719 -17.594 1 93.69 403 PRO B O 1
ATOM 7307 N N . PRO B 1 404 ? 20.188 -45.188 -16.703 1 93.12 404 PRO B N 1
ATOM 7308 C CA . PRO B 1 404 ? 19.453 -44.125 -16.016 1 93.12 404 PRO B CA 1
ATOM 7309 C C . PRO B 1 404 ? 20.312 -43.375 -14.992 1 93.12 404 PRO B C 1
ATOM 7311 O O . PRO B 1 404 ? 21.156 -44 -14.328 1 93.12 404 PRO B O 1
ATOM 7314 N N . LYS B 1 405 ? 20.156 -42.156 -14.93 1 91.81 405 LYS B N 1
ATOM 7315 C CA . LYS B 1 405 ? 20.844 -41.312 -13.953 1 91.81 405 LYS B CA 1
ATOM 7316 C C . LYS B 1 405 ? 19.906 -40.844 -12.859 1 91.81 405 LYS B C 1
ATOM 7318 O O . LYS B 1 405 ? 18.844 -40.281 -13.141 1 91.81 405 LYS B O 1
ATOM 7323 N N . ILE B 1 406 ? 20.344 -41 -11.695 1 88.75 406 ILE B N 1
ATOM 7324 C CA . ILE B 1 406 ? 19.5 -40.656 -10.547 1 88.75 406 ILE B CA 1
ATOM 7325 C C . ILE B 1 406 ? 19.609 -39.156 -10.266 1 88.75 406 ILE B C 1
ATOM 7327 O O . ILE B 1 406 ? 18.641 -38.531 -9.82 1 88.75 406 ILE B O 1
ATOM 7331 N N . HIS B 1 407 ? 20.719 -38.656 -10.57 1 93.5 407 HIS B N 1
ATOM 7332 C CA . HIS B 1 407 ? 20.969 -37.219 -10.344 1 93.5 407 HIS B CA 1
ATOM 7333 C C . HIS B 1 407 ? 21.281 -36.5 -11.648 1 93.5 407 HIS B C 1
ATOM 7335 O O . HIS B 1 407 ? 22.203 -36.875 -12.375 1 93.5 407 HIS B O 1
ATOM 7341 N N . VAL B 1 408 ? 20.516 -35.5 -11.93 1 95 408 VAL B N 1
ATOM 7342 C CA . VAL B 1 408 ? 20.734 -34.625 -13.094 1 95 408 VAL B CA 1
ATOM 7343 C C . VAL B 1 408 ? 21.234 -33.25 -12.648 1 95 408 VAL B C 1
ATOM 7345 O O . VAL B 1 408 ? 20.547 -32.562 -11.891 1 95 408 VAL B O 1
ATOM 7348 N N . SER B 1 409 ? 22.344 -32.906 -13.109 1 94 409 SER B N 1
ATOM 7349 C CA . SER B 1 409 ? 22.953 -31.641 -12.734 1 94 409 SER B CA 1
ATOM 7350 C C . SER B 1 409 ? 22.25 -30.469 -13.391 1 94 409 SER B C 1
ATOM 7352 O O . SER B 1 409 ? 21.578 -30.625 -14.414 1 94 409 SER B O 1
ATOM 7354 N N . ALA B 1 410 ? 22.438 -29.266 -12.828 1 94.06 410 ALA B N 1
ATOM 7355 C CA . ALA B 1 410 ? 21.844 -28.031 -13.344 1 94.06 410 ALA B CA 1
ATOM 7356 C C . ALA B 1 410 ? 22.484 -27.625 -14.664 1 94.06 410 ALA B C 1
ATOM 7358 O O . ALA B 1 410 ? 21.938 -26.781 -15.383 1 94.06 410 ALA B O 1
ATOM 7359 N N . ARG B 1 411 ? 23.5 -28.234 -15.055 1 92.94 411 ARG B N 1
ATOM 7360 C CA . ARG B 1 411 ? 24.203 -27.922 -16.297 1 92.94 411 ARG B CA 1
ATOM 7361 C C . ARG B 1 411 ? 23.953 -28.984 -17.359 1 92.94 411 ARG B C 1
ATOM 7363 O O . ARG B 1 411 ? 24.5 -28.906 -18.453 1 92.94 411 ARG B O 1
ATOM 7370 N N . SER B 1 412 ? 23.125 -29.891 -17.031 1 94.12 412 SER B N 1
ATOM 7371 C CA . SER B 1 412 ? 22.875 -31.016 -17.922 1 94.12 412 SER B CA 1
ATOM 7372 C C . SER B 1 412 ? 22.219 -30.562 -19.219 1 94.12 412 SER B C 1
ATOM 7374 O O . SER B 1 412 ? 21.391 -29.656 -19.203 1 94.12 412 SER B O 1
ATOM 7376 N N . LYS B 1 413 ? 22.469 -31.219 -20.266 1 94.19 413 LYS B N 1
ATOM 7377 C CA . LYS B 1 413 ? 21.859 -30.938 -21.562 1 94.19 413 LYS B CA 1
ATOM 7378 C C . LYS B 1 413 ? 20.391 -31.359 -21.578 1 94.19 413 LYS B C 1
ATOM 7380 O O . LYS B 1 413 ? 19.609 -30.844 -22.391 1 94.19 413 LYS B O 1
ATOM 7385 N N . LEU B 1 414 ? 20.078 -32.219 -20.656 1 94.75 414 LEU B N 1
ATOM 7386 C CA . LEU B 1 414 ? 18.719 -32.719 -20.578 1 94.75 414 LEU B CA 1
ATOM 7387 C C . LEU B 1 414 ? 17.719 -31.609 -20.297 1 94.75 414 LEU B C 1
ATOM 7389 O O . LEU B 1 414 ? 16.547 -31.703 -20.688 1 94.75 414 LEU B O 1
ATOM 7393 N N . ILE B 1 415 ? 18.188 -30.625 -19.609 1 96.19 415 ILE B N 1
ATOM 7394 C CA . ILE B 1 415 ? 17.25 -29.594 -19.203 1 96.19 415 ILE B CA 1
ATOM 7395 C C . ILE B 1 415 ? 17.453 -28.344 -20.047 1 96.19 415 ILE B C 1
ATOM 7397 O O . ILE B 1 415 ? 16.781 -27.328 -19.844 1 96.19 415 ILE B O 1
ATOM 7401 N N . GLU B 1 416 ? 18.266 -28.344 -21.047 1 95.06 416 GLU B N 1
ATOM 7402 C CA . GLU B 1 416 ? 18.625 -27.219 -21.906 1 95.06 416 GLU B CA 1
ATOM 7403 C C . GLU B 1 416 ? 17.406 -26.703 -22.656 1 95.06 416 GLU B C 1
ATOM 7405 O O . GLU B 1 416 ? 17.266 -25.5 -22.875 1 95.06 416 GLU B O 1
ATOM 7410 N N . PRO B 1 417 ? 16.531 -27.578 -23.047 1 95 417 PRO B N 1
ATOM 7411 C CA . PRO B 1 417 ? 15.375 -27.109 -23.797 1 95 417 PRO B CA 1
ATOM 7412 C C . PRO B 1 417 ? 14.492 -26.156 -23 1 95 417 PRO B C 1
ATOM 7414 O O . PRO B 1 417 ? 13.68 -25.438 -23.578 1 95 417 PRO B O 1
ATOM 7417 N N . PHE B 1 418 ? 14.625 -26.125 -21.75 1 97 418 PHE B N 1
ATOM 7418 C CA . PHE B 1 418 ? 13.758 -25.328 -20.906 1 97 418 PHE B CA 1
ATOM 7419 C C . PHE B 1 418 ? 14.438 -24.016 -20.531 1 97 418 PHE B C 1
ATOM 7421 O O . PHE B 1 418 ? 13.828 -23.156 -19.891 1 97 418 PHE B O 1
ATOM 7428 N N . PHE B 1 419 ? 15.688 -23.844 -20.922 1 96.94 419 PHE B N 1
ATOM 7429 C CA . PHE B 1 419 ? 16.453 -22.672 -20.5 1 96.94 419 PHE B CA 1
ATOM 7430 C C . PHE B 1 419 ? 15.922 -21.422 -21.172 1 96.94 419 PHE B C 1
ATOM 7432 O O . PHE B 1 419 ? 15.578 -21.438 -22.359 1 96.94 419 PHE B O 1
ATOM 7439 N N . ASN B 1 420 ? 15.789 -20.391 -20.391 1 97.75 420 ASN B N 1
ATOM 7440 C CA . ASN B 1 420 ? 15.523 -19.016 -20.828 1 97.75 420 ASN B CA 1
ATOM 7441 C C . ASN B 1 420 ? 14.211 -18.922 -21.594 1 97.75 420 ASN B C 1
ATOM 7443 O O . ASN B 1 420 ? 14.148 -18.281 -22.656 1 97.75 420 ASN B O 1
ATOM 7447 N N . LYS B 1 421 ? 13.289 -19.688 -21.172 1 97.88 421 LYS B N 1
ATOM 7448 C CA . LYS B 1 421 ? 11.898 -19.656 -21.609 1 97.88 421 LYS B CA 1
ATOM 7449 C C . LYS B 1 421 ? 10.945 -19.438 -20.438 1 97.88 421 LYS B C 1
ATOM 7451 O O . LYS B 1 421 ? 11.031 -20.141 -19.438 1 97.88 421 LYS B O 1
ATOM 7456 N N . LEU B 1 422 ? 10.078 -18.453 -20.594 1 98.19 422 LEU B N 1
ATOM 7457 C CA . LEU B 1 422 ? 9.172 -18.109 -19.5 1 98.19 422 LEU B CA 1
ATOM 7458 C C . LEU B 1 422 ? 7.73 -18.438 -19.891 1 98.19 422 LEU B C 1
ATOM 7460 O O . LEU B 1 422 ? 7.27 -18.078 -20.969 1 98.19 422 LEU B O 1
ATOM 7464 N N . PHE B 1 423 ? 7.051 -19.047 -19 1 97.38 423 PHE B N 1
ATOM 7465 C CA . PHE B 1 423 ? 5.684 -19.5 -19.219 1 97.38 423 PHE B CA 1
ATOM 7466 C C . PHE B 1 423 ? 4.75 -18.312 -19.453 1 97.38 423 PHE B C 1
ATOM 7468 O O . PHE B 1 423 ? 4.793 -17.328 -18.703 1 97.38 423 PHE B O 1
ATOM 7475 N N . LEU B 1 424 ? 3.904 -18.406 -20.516 1 95.25 424 LEU B N 1
ATOM 7476 C CA . LEU B 1 424 ? 2.867 -17.422 -20.766 1 95.25 424 LEU B CA 1
ATOM 7477 C C . LEU B 1 424 ? 1.501 -17.938 -20.328 1 95.25 424 LEU B C 1
ATOM 7479 O O . LEU B 1 424 ? 0.886 -18.75 -21.016 1 95.25 424 LEU B O 1
ATOM 7483 N N . MET B 1 425 ? 1.02 -17.297 -19.328 1 90.44 425 MET B N 1
ATOM 7484 C CA . MET B 1 425 ? -0.221 -17.75 -18.719 1 90.44 425 MET B CA 1
ATOM 7485 C C . MET B 1 425 ? -1.411 -17.5 -19.641 1 90.44 425 MET B C 1
ATOM 7487 O O . MET B 1 425 ? -1.569 -16.406 -20.172 1 90.44 425 MET B O 1
ATOM 7491 N N . ARG B 1 426 ? -2.236 -18.5 -19.891 1 86.69 426 ARG B N 1
ATOM 7492 C CA . ARG B 1 426 ? -3.547 -18.453 -20.531 1 86.69 426 ARG B CA 1
ATOM 7493 C C . ARG B 1 426 ? -3.416 -18.25 -22.031 1 86.69 426 ARG B C 1
ATOM 7495 O O . ARG B 1 426 ? -4.418 -18.141 -22.734 1 86.69 426 ARG B O 1
ATOM 7502 N N . VAL B 1 427 ? -2.205 -18.203 -22.547 1 88.19 427 VAL B N 1
ATOM 7503 C CA . VAL B 1 427 ? -2.061 -18.109 -24 1 88.19 427 VAL B CA 1
ATOM 7504 C C . VAL B 1 427 ? -2.242 -19.5 -24.609 1 88.19 427 VAL B C 1
ATOM 7506 O O . VAL B 1 427 ? -1.619 -20.469 -24.188 1 88.19 427 VAL B O 1
ATOM 7509 N N . MET B 1 428 ? -2.959 -19.578 -25.594 1 85.62 428 MET B N 1
ATOM 7510 C CA . MET B 1 428 ? -3.422 -20.859 -26.109 1 85.62 428 MET B CA 1
ATOM 7511 C C . MET B 1 428 ? -2.369 -21.484 -27.016 1 85.62 428 MET B C 1
ATOM 7513 O O . MET B 1 428 ? -2.152 -22.703 -26.969 1 85.62 428 MET B O 1
ATOM 7517 N N . ASP B 1 429 ? -1.744 -20.719 -27.797 1 90.56 429 ASP B N 1
ATOM 7518 C CA . ASP B 1 429 ? -0.942 -21.312 -28.859 1 90.56 429 ASP B CA 1
ATOM 7519 C C . ASP B 1 429 ? 0.525 -20.906 -28.734 1 90.56 429 ASP B C 1
ATOM 7521 O O . ASP B 1 429 ? 1.356 -21.312 -29.562 1 90.56 429 ASP B O 1
ATOM 7525 N N . ILE B 1 430 ? 0.867 -20.109 -27.828 1 93.88 430 ILE B N 1
ATOM 7526 C CA . ILE B 1 430 ? 2.248 -19.75 -27.516 1 93.88 430 ILE B CA 1
ATOM 7527 C C . ILE B 1 430 ? 2.541 -20.047 -26.047 1 93.88 430 ILE B C 1
ATOM 7529 O O . ILE B 1 430 ? 2.223 -19.25 -25.172 1 93.88 430 ILE B O 1
ATOM 7533 N N . PRO B 1 431 ? 3.176 -21.062 -25.797 1 92.38 431 PRO B N 1
ATOM 7534 C CA . PRO B 1 431 ? 3.291 -21.516 -24.406 1 92.38 431 PRO B CA 1
ATOM 7535 C C . PRO B 1 431 ? 4.309 -20.719 -23.609 1 92.38 431 PRO B C 1
ATOM 7537 O O . PRO B 1 431 ? 4.273 -20.734 -22.375 1 92.38 431 PRO B O 1
ATOM 7540 N N . TYR B 1 432 ? 5.281 -20.031 -24.344 1 96.56 432 TYR B N 1
ATOM 7541 C CA . TYR B 1 432 ? 6.344 -19.391 -23.578 1 96.56 432 TYR B CA 1
ATOM 7542 C C . TYR B 1 432 ? 6.895 -18.172 -24.328 1 96.56 432 TYR B C 1
ATOM 7544 O O . TYR B 1 432 ? 6.723 -18.047 -25.547 1 96.56 432 TYR B O 1
ATOM 7552 N N . LEU B 1 433 ? 7.473 -17.25 -23.547 1 97.69 433 LEU B N 1
ATOM 7553 C CA . LEU B 1 433 ? 8.312 -16.172 -24.047 1 97.69 433 LEU B CA 1
ATOM 7554 C C . LEU B 1 433 ? 9.766 -16.625 -24.172 1 97.69 433 LEU B C 1
ATOM 7556 O O . LEU B 1 433 ? 10.367 -17.062 -23.188 1 97.69 433 LEU B O 1
ATOM 7560 N N . ASN B 1 434 ? 10.273 -16.562 -25.344 1 97.44 434 ASN B N 1
ATOM 7561 C CA . ASN B 1 434 ? 11.648 -16.984 -25.594 1 97.44 434 ASN B CA 1
ATOM 7562 C C . ASN B 1 434 ? 12.625 -15.828 -25.391 1 97.44 434 ASN B C 1
ATOM 7564 O O . ASN B 1 434 ? 12.664 -14.898 -26.203 1 97.44 434 ASN B O 1
ATOM 7568 N N . LEU B 1 435 ? 13.516 -15.93 -24.438 1 97.19 435 LEU B N 1
ATOM 7569 C CA . LEU B 1 435 ? 14.414 -14.828 -24.094 1 97.19 435 LEU B CA 1
ATOM 7570 C C . LEU B 1 435 ? 15.648 -14.828 -25 1 97.19 435 LEU B C 1
ATOM 7572 O O . LEU B 1 435 ? 16.359 -13.828 -25.078 1 97.19 435 LEU B O 1
ATOM 7576 N N . GLU B 1 436 ? 16 -15.938 -25.609 1 92.12 436 GLU B N 1
ATOM 7577 C CA . GLU B 1 436 ? 17.219 -16.062 -26.422 1 92.12 436 GLU B CA 1
ATOM 7578 C C . GLU B 1 436 ? 16.891 -16.125 -27.906 1 92.12 436 GLU B C 1
ATOM 7580 O O . GLU B 1 436 ? 17.719 -16.531 -28.719 1 92.12 436 GLU B O 1
ATOM 7585 N N . GLY B 1 437 ? 15.836 -15.672 -28.281 1 89.62 437 GLY B N 1
ATOM 7586 C CA . GLY B 1 437 ? 15.492 -15.734 -29.703 1 89.62 437 GLY B CA 1
ATOM 7587 C C . GLY B 1 437 ? 14.078 -15.297 -30 1 89.62 437 GLY B C 1
ATOM 7588 O O . GLY B 1 437 ? 13.406 -14.719 -29.125 1 89.62 437 GLY B O 1
ATOM 7589 N N . PRO B 1 438 ? 13.75 -15.531 -31.219 1 93 438 PRO B N 1
ATOM 7590 C CA . PRO B 1 438 ? 12.398 -15.117 -31.609 1 93 438 PRO B CA 1
ATOM 7591 C C . PRO B 1 438 ? 11.312 -15.977 -30.969 1 93 438 PRO B C 1
ATOM 7593 O O . PRO B 1 438 ? 11.547 -17.141 -30.656 1 93 438 PRO B O 1
ATOM 7596 N N . ASP B 1 439 ? 10.211 -15.391 -30.844 1 95.5 439 ASP B N 1
ATOM 7597 C CA . ASP B 1 439 ? 9.07 -16.109 -30.281 1 95.5 439 ASP B CA 1
ATOM 7598 C C . ASP B 1 439 ? 8.344 -16.906 -31.359 1 95.5 439 ASP B C 1
ATOM 7600 O O . ASP B 1 439 ? 8.516 -16.672 -32.562 1 95.5 439 ASP B O 1
ATOM 7604 N N . LEU B 1 440 ? 7.555 -17.828 -30.844 1 91.75 440 LEU B N 1
ATOM 7605 C CA . LEU B 1 440 ? 6.73 -18.625 -31.75 1 91.75 440 LEU B CA 1
ATOM 7606 C C . LEU B 1 440 ? 5.695 -17.75 -32.438 1 91.75 440 LEU B C 1
ATOM 7608 O O . LEU B 1 440 ? 5.176 -16.797 -31.859 1 91.75 440 LEU B O 1
ATOM 7612 N N . GLN B 1 441 ? 5.414 -18.062 -33.75 1 92.06 441 GLN B N 1
ATOM 7613 C CA . GLN B 1 441 ? 4.398 -17.375 -34.531 1 92.06 441 GLN B CA 1
ATOM 7614 C C . GLN B 1 441 ? 3.393 -18.375 -35.125 1 92.06 441 GLN B C 1
ATOM 7616 O O . GLN B 1 441 ? 3.461 -18.719 -36.312 1 92.06 441 GLN B O 1
ATOM 7621 N N . PRO B 1 442 ? 2.482 -18.703 -34.281 1 90.31 442 PRO B N 1
ATOM 7622 C CA . PRO B 1 442 ? 1.502 -19.672 -34.781 1 90.31 442 PRO B CA 1
ATOM 7623 C C . PRO B 1 442 ? 0.621 -19.109 -35.906 1 90.31 442 PRO B C 1
ATOM 7625 O O . PRO B 1 442 ? 0.433 -17.891 -36 1 90.31 442 PRO B O 1
ATOM 7628 N N . LYS B 1 443 ? 0.09 -20.047 -36.719 1 88 443 LYS B N 1
ATOM 7629 C CA . LYS B 1 443 ? -0.881 -19.656 -37.75 1 88 443 LYS B CA 1
ATOM 7630 C C . LYS B 1 443 ? -2.275 -19.5 -37.125 1 88 443 LYS B C 1
ATOM 7632 O O . LYS B 1 443 ? -2.818 -20.438 -36.562 1 88 443 LYS B O 1
ATOM 7637 N N . ARG B 1 444 ? -2.795 -18.328 -37.219 1 89 444 ARG B N 1
ATOM 7638 C CA . ARG B 1 444 ? -4.074 -18.031 -36.562 1 89 444 ARG B CA 1
ATOM 7639 C C . ARG B 1 444 ? -5.16 -17.781 -37.594 1 89 444 ARG B C 1
ATOM 7641 O O . ARG B 1 444 ? -6.012 -16.906 -37.406 1 89 444 ARG B O 1
ATOM 7648 N N . ASP B 1 445 ? -5.137 -18.484 -38.656 1 85.44 445 ASP B N 1
ATOM 7649 C CA . ASP B 1 445 ? -6.141 -18.344 -39.719 1 85.44 445 ASP B CA 1
ATOM 7650 C C . ASP B 1 445 ? -7.512 -18.812 -39.219 1 85.44 445 ASP B C 1
ATOM 7652 O O . ASP B 1 445 ? -8.539 -18.406 -39.781 1 85.44 445 ASP B O 1
ATOM 7656 N N . HIS B 1 446 ? -7.531 -19.562 -38.188 1 85.62 446 HIS B N 1
ATOM 7657 C CA . HIS B 1 446 ? -8.773 -20.109 -37.656 1 85.62 446 HIS B CA 1
ATOM 7658 C C . HIS B 1 446 ? -9.352 -19.234 -36.562 1 85.62 446 HIS B C 1
ATOM 7660 O O . HIS B 1 446 ? -10.391 -19.562 -35.969 1 85.62 446 HIS B O 1
ATOM 7666 N N . VAL B 1 447 ? -8.688 -18.203 -36.25 1 89.75 447 VAL B N 1
ATOM 7667 C CA . VAL B 1 447 ? -9.125 -17.312 -35.156 1 89.75 447 VAL B CA 1
ATOM 7668 C C . VAL B 1 447 ? -9.836 -16.109 -35.75 1 89.75 447 VAL B C 1
ATOM 7670 O O . VAL B 1 447 ? -9.289 -15.406 -36.625 1 89.75 447 VAL B O 1
ATOM 7673 N N . LEU B 1 448 ? -11.047 -15.859 -35.281 1 88.69 448 LEU B N 1
ATOM 7674 C CA . LEU B 1 448 ? -11.859 -14.758 -35.781 1 88.69 448 LEU B CA 1
ATOM 7675 C C . LEU B 1 448 ? -11.984 -13.648 -34.75 1 88.69 448 LEU B C 1
ATOM 7677 O O . LEU B 1 448 ? -12.102 -13.93 -33.562 1 88.69 448 LEU B O 1
ATOM 7681 N N . HIS B 1 449 ? -11.906 -12.445 -35.188 1 90.19 449 HIS B N 1
ATOM 7682 C CA . HIS B 1 449 ? -12.258 -11.289 -34.375 1 90.19 449 HIS B CA 1
ATOM 7683 C C . HIS B 1 449 ? -13.742 -10.953 -34.5 1 90.19 449 HIS B C 1
ATOM 7685 O O . HIS B 1 449 ? -14.203 -10.617 -35.594 1 90.19 449 HIS B O 1
ATOM 7691 N N . VAL B 1 450 ? -14.492 -11.07 -33.375 1 90.31 450 VAL B N 1
ATOM 7692 C CA . VAL B 1 450 ? -15.938 -10.891 -33.438 1 90.31 450 VAL B CA 1
ATOM 7693 C C . VAL B 1 450 ? -16.344 -9.664 -32.625 1 90.31 450 VAL B C 1
ATOM 7695 O O . VAL B 1 450 ? -15.867 -9.477 -31.5 1 90.31 450 VAL B O 1
ATOM 7698 N N . THR B 1 451 ? -17.094 -8.805 -33.125 1 92.75 451 THR B N 1
ATOM 7699 C CA . THR B 1 451 ? -17.688 -7.664 -32.438 1 92.75 451 THR B CA 1
ATOM 7700 C C . THR B 1 451 ? -19.172 -7.871 -32.219 1 92.75 451 THR B C 1
ATOM 7702 O O . THR B 1 451 ? -19.875 -8.359 -33.094 1 92.75 451 THR B O 1
ATOM 7705 N N . PHE B 1 452 ? -19.641 -7.578 -31.016 1 90.88 452 PHE B N 1
ATOM 7706 C CA . PHE B 1 452 ? -21.031 -7.832 -30.672 1 90.88 452 PHE B CA 1
ATOM 7707 C C . PHE B 1 452 ? -21.547 -6.785 -29.688 1 90.88 452 PHE B C 1
ATOM 7709 O O . PHE B 1 452 ? -20.766 -6.008 -29.141 1 90.88 452 PHE B O 1
ATOM 7716 N N . PRO B 1 453 ? -22.875 -6.723 -29.547 1 90.31 453 PRO B N 1
ATOM 7717 C CA . PRO B 1 453 ? -23.438 -5.77 -28.594 1 90.31 453 PRO B CA 1
ATOM 7718 C C . PRO B 1 453 ? -23 -6.039 -27.156 1 90.31 453 PRO B C 1
ATOM 7720 O O . PRO B 1 453 ? -22.734 -7.188 -26.797 1 90.31 453 PRO B O 1
ATOM 7723 N N . LYS B 1 454 ? -22.938 -5.078 -26.328 1 89.06 454 LYS B N 1
ATOM 7724 C CA . LYS B 1 454 ? -22.438 -5.102 -24.953 1 89.06 454 LYS B CA 1
ATOM 7725 C C . LYS B 1 454 ? -23.234 -6.078 -24.094 1 89.06 454 LYS B C 1
ATOM 7727 O O . LYS B 1 454 ? -22.719 -6.645 -23.141 1 89.06 454 LYS B O 1
ATOM 7732 N N . GLU B 1 455 ? -24.422 -6.398 -24.547 1 86.5 455 GLU B N 1
ATOM 7733 C CA . GLU B 1 455 ? -25.328 -7.242 -23.781 1 86.5 455 GLU B CA 1
ATOM 7734 C C . GLU B 1 455 ? -25 -8.719 -23.953 1 86.5 455 GLU B C 1
ATOM 7736 O O . GLU B 1 455 ? -25.453 -9.562 -23.188 1 86.5 455 GLU B O 1
ATOM 7741 N N . TRP B 1 456 ? -24.203 -9.023 -24.938 1 87.12 456 TRP B N 1
ATOM 7742 C CA . TRP B 1 456 ? -23.922 -10.422 -25.266 1 87.12 456 TRP B CA 1
ATOM 7743 C C . TRP B 1 456 ? -23.078 -11.07 -24.172 1 87.12 456 TRP B C 1
ATOM 7745 O O . TRP B 1 456 ? -22.219 -10.414 -23.562 1 87.12 456 TRP B O 1
ATOM 7755 N N . LYS B 1 457 ? -23.406 -12.266 -23.938 1 86 457 LYS B N 1
ATOM 7756 C CA . LYS B 1 457 ? -22.641 -13.117 -23.016 1 86 457 LYS B CA 1
ATOM 7757 C C . LYS B 1 457 ? -22 -14.273 -23.766 1 86 457 LYS B C 1
ATOM 7759 O O . LYS B 1 457 ? -22.109 -14.375 -24.984 1 86 457 LYS B O 1
ATOM 7764 N N . THR B 1 458 ? -21.188 -15.023 -23.141 1 85.5 458 THR B N 1
ATOM 7765 C CA . THR B 1 458 ? -20.469 -16.156 -23.734 1 85.5 458 THR B CA 1
ATOM 7766 C C . THR B 1 458 ? -21.438 -17.109 -24.422 1 85.5 458 THR B C 1
ATOM 7768 O O . THR B 1 458 ? -21.125 -17.672 -25.469 1 85.5 458 THR B O 1
ATOM 7771 N N . SER B 1 459 ? -22.672 -17.219 -23.844 1 83.44 459 SER B N 1
ATOM 7772 C CA . SER B 1 459 ? -23.688 -18.125 -24.391 1 83.44 459 SER B CA 1
ATOM 7773 C C . SER B 1 459 ? -24.125 -17.656 -25.781 1 83.44 459 SER B C 1
ATOM 7775 O O . SER B 1 459 ? -24.391 -18.484 -26.656 1 83.44 459 SER B O 1
ATOM 7777 N N . ASP B 1 460 ? -24.109 -16.391 -25.906 1 86.75 460 ASP B N 1
ATOM 7778 C CA . ASP B 1 460 ? -24.5 -15.844 -27.203 1 86.75 460 ASP B CA 1
ATOM 7779 C C . ASP B 1 460 ? -23.484 -16.188 -28.281 1 86.75 460 ASP B C 1
ATOM 7781 O O . ASP B 1 460 ? -23.859 -16.469 -29.438 1 86.75 460 ASP B O 1
ATOM 7785 N N . LEU B 1 461 ? -22.328 -16.188 -27.953 1 86.56 461 LEU B N 1
ATOM 7786 C CA . LEU B 1 461 ? -21.266 -16.5 -28.906 1 86.56 461 LEU B CA 1
ATOM 7787 C C . LEU B 1 461 ? -21.266 -17.984 -29.234 1 86.56 461 LEU B C 1
ATOM 7789 O O . LEU B 1 461 ? -21.047 -18.375 -30.391 1 86.56 461 LEU B O 1
ATOM 7793 N N . TYR B 1 462 ? -21.531 -18.766 -28.266 1 84.56 462 TYR B N 1
ATOM 7794 C CA . TYR B 1 462 ? -21.609 -20.203 -28.516 1 84.56 462 TYR B CA 1
ATOM 7795 C C . TYR B 1 462 ? -22.781 -20.516 -29.453 1 84.56 462 TYR B C 1
ATOM 7797 O O . TYR B 1 462 ? -22.656 -21.391 -30.328 1 84.56 462 TYR B O 1
ATOM 7805 N N . GLN B 1 463 ? -23.828 -19.766 -29.219 1 82.81 463 GLN B N 1
ATOM 7806 C CA . GLN B 1 463 ? -24.984 -19.953 -30.094 1 82.81 463 GLN B CA 1
ATOM 7807 C C . GLN B 1 463 ? -24.688 -19.516 -31.516 1 82.81 463 GLN B C 1
ATOM 7809 O O . GLN B 1 463 ? -25.062 -20.188 -32.469 1 82.81 463 GLN B O 1
ATOM 7814 N N . LEU B 1 464 ? -24.047 -18.469 -31.594 1 84.81 464 LEU B N 1
ATOM 7815 C CA . LEU B 1 464 ? -23.719 -17.922 -32.906 1 84.81 464 LEU B CA 1
ATOM 7816 C C . LEU B 1 464 ? -22.828 -18.875 -33.688 1 84.81 464 LEU B C 1
ATOM 7818 O O . LEU B 1 464 ? -22.969 -19 -34.906 1 84.81 464 LEU B O 1
ATOM 7822 N N . PHE B 1 465 ? -21.922 -19.578 -33 1 84.19 465 PHE B N 1
ATOM 7823 C CA . PHE B 1 465 ? -20.953 -20.438 -33.688 1 84.19 465 PHE B CA 1
ATOM 7824 C C . PHE B 1 465 ? -21.297 -21.906 -33.469 1 84.19 465 PHE B C 1
ATOM 7826 O O . PHE B 1 465 ? -20.438 -22.781 -33.656 1 84.19 465 PHE B O 1
ATOM 7833 N N . SER B 1 466 ? -22.469 -22.219 -33.094 1 79.12 466 SER B N 1
ATOM 7834 C CA . SER B 1 466 ? -22.891 -23.578 -32.75 1 79.12 466 SER B CA 1
ATOM 7835 C C . SER B 1 466 ? -22.688 -24.516 -33.969 1 79.12 466 SER B C 1
ATOM 7837 O O . SER B 1 466 ? -22.438 -25.703 -33.781 1 79.12 466 SER B O 1
ATOM 7839 N N . ALA B 1 467 ? -22.734 -23.953 -35.125 1 74.69 467 ALA B N 1
ATOM 7840 C CA . ALA B 1 467 ? -22.641 -24.75 -36.344 1 74.69 467 ALA B CA 1
ATOM 7841 C C . ALA B 1 467 ? -21.203 -25.172 -36.625 1 74.69 467 ALA B C 1
ATOM 7843 O O . ALA B 1 467 ? -20.953 -26.094 -37.406 1 74.69 467 ALA B O 1
ATOM 7844 N N . PHE B 1 468 ? -20.312 -24.578 -36.031 1 77.69 468 PHE B N 1
ATOM 7845 C CA . PHE B 1 468 ? -18.906 -24.781 -36.375 1 77.69 468 PHE B CA 1
ATOM 7846 C C . PHE B 1 468 ? -18.234 -25.672 -35.344 1 77.69 468 PHE B C 1
ATOM 7848 O O . PHE B 1 468 ? -17.016 -25.859 -35.375 1 77.69 468 PHE B O 1
ATOM 7855 N N . GLY B 1 469 ? -18.969 -26.281 -34.438 1 73.94 469 GLY B N 1
ATOM 7856 C CA . GLY B 1 469 ? -18.406 -27.188 -33.469 1 73.94 469 GLY B CA 1
ATOM 7857 C C . GLY B 1 469 ? -17.859 -26.469 -32.25 1 73.94 469 GLY B C 1
ATOM 7858 O O . GLY B 1 469 ? -18.438 -25.484 -31.781 1 73.94 469 GLY B O 1
ATOM 7859 N N . ASN B 1 470 ? -16.688 -27.062 -31.75 1 80.31 470 ASN B N 1
ATOM 7860 C CA . ASN B 1 470 ? -16.109 -26.531 -30.516 1 80.31 470 ASN B CA 1
ATOM 7861 C C . ASN B 1 470 ? -15.336 -25.25 -30.781 1 80.31 470 ASN B C 1
ATOM 7863 O O . ASN B 1 470 ? -14.594 -25.141 -31.75 1 80.31 470 ASN B O 1
ATOM 7867 N N . ILE B 1 471 ? -15.703 -24.25 -30.078 1 83.56 471 ILE B N 1
ATOM 7868 C CA . ILE B 1 471 ? -15.023 -22.969 -30.234 1 83.56 471 ILE B CA 1
ATOM 7869 C C . ILE B 1 471 ? -14.391 -22.547 -28.922 1 83.56 471 ILE B C 1
ATOM 7871 O O . ILE B 1 471 ? -14.758 -23.047 -27.859 1 83.56 471 ILE B O 1
ATOM 7875 N N . GLN B 1 472 ? -13.344 -21.734 -28.984 1 85.25 472 GLN B N 1
ATOM 7876 C CA . GLN B 1 472 ? -12.727 -21.094 -27.828 1 85.25 472 GLN B CA 1
ATOM 7877 C C . GLN B 1 472 ? -12.867 -19.578 -27.906 1 85.25 472 GLN B C 1
ATOM 7879 O O . GLN B 1 472 ? -12.617 -18.984 -28.953 1 85.25 472 GLN B O 1
ATOM 7884 N N . ILE B 1 473 ? -13.367 -19.078 -26.875 1 85.75 473 ILE B N 1
ATOM 7885 C CA . ILE B 1 473 ? -13.633 -17.641 -26.875 1 85.75 473 ILE B CA 1
ATOM 7886 C C . ILE B 1 473 ? -12.633 -16.938 -25.953 1 85.75 473 ILE B C 1
ATOM 7888 O O . ILE B 1 473 ? -12.391 -17.391 -24.844 1 85.75 473 ILE B O 1
ATOM 7892 N N . SER B 1 474 ? -12.039 -15.867 -26.438 1 86.62 474 SER B N 1
ATOM 7893 C CA . SER B 1 474 ? -11.18 -14.984 -25.641 1 86.62 474 SER B CA 1
ATOM 7894 C C . SER B 1 474 ? -11.656 -13.539 -25.719 1 86.62 474 SER B C 1
ATOM 7896 O O . SER B 1 474 ? -11.414 -12.844 -26.703 1 86.62 474 SER B O 1
ATOM 7898 N N . TRP B 1 475 ? -12.156 -13.078 -24.641 1 84.12 475 TRP B N 1
ATOM 7899 C CA . TRP B 1 475 ? -12.766 -11.75 -24.609 1 84.12 475 TRP B CA 1
ATOM 7900 C C . TRP B 1 475 ? -11.695 -10.664 -24.672 1 84.12 475 TRP B C 1
ATOM 7902 O O . TRP B 1 475 ? -10.641 -10.781 -24.047 1 84.12 475 TRP B O 1
ATOM 7912 N N . ILE B 1 476 ? -11.953 -9.695 -25.469 1 82.31 476 ILE B N 1
ATOM 7913 C CA . ILE B 1 476 ? -11.086 -8.523 -25.578 1 82.31 476 ILE B CA 1
ATOM 7914 C C . ILE B 1 476 ? -11.656 -7.391 -24.734 1 82.31 476 ILE B C 1
ATOM 7916 O O . ILE B 1 476 ? -10.93 -6.773 -23.953 1 82.31 476 ILE B O 1
ATOM 7920 N N . ASP B 1 477 ? -12.891 -7.121 -24.859 1 80.19 477 ASP B N 1
ATOM 7921 C CA . ASP B 1 477 ? -13.656 -6.148 -24.078 1 80.19 477 ASP B CA 1
ATOM 7922 C C . ASP B 1 477 ? -15.141 -6.523 -24.031 1 80.19 477 ASP B C 1
ATOM 7924 O O . ASP B 1 477 ? -15.5 -7.684 -24.25 1 80.19 477 ASP B O 1
ATOM 7928 N N . ASP B 1 478 ? -15.898 -5.547 -23.672 1 81.56 478 ASP B N 1
ATOM 7929 C CA . ASP B 1 478 ? -17.312 -5.836 -23.484 1 81.56 478 ASP B CA 1
ATOM 7930 C C . ASP B 1 478 ? -18.031 -5.992 -24.828 1 81.56 478 ASP B C 1
ATOM 7932 O O . ASP B 1 478 ? -19.172 -6.457 -24.875 1 81.56 478 ASP B O 1
ATOM 7936 N N . THR B 1 479 ? -17.328 -5.719 -25.906 1 88.62 479 THR B N 1
ATOM 7937 C CA . THR B 1 479 ? -18.031 -5.758 -27.188 1 88.62 479 THR B CA 1
ATOM 7938 C C . THR B 1 479 ? -17.219 -6.551 -28.219 1 88.62 479 THR B C 1
ATOM 7940 O O . THR B 1 479 ? -17.562 -6.562 -29.406 1 88.62 479 THR B O 1
ATOM 7943 N N . SER B 1 480 ? -16.172 -7.125 -27.828 1 89.62 480 SER B N 1
ATOM 7944 C CA . SER B 1 480 ? -15.383 -7.852 -28.812 1 89.62 480 SER B CA 1
ATOM 7945 C C . SER B 1 480 ? -14.664 -9.039 -28.188 1 89.62 480 SER B C 1
ATOM 7947 O O . SER B 1 480 ? -14.383 -9.031 -26.984 1 89.62 480 SER B O 1
ATOM 7949 N N . ALA B 1 481 ? -14.43 -10.062 -28.984 1 90.06 481 ALA B N 1
ATOM 7950 C CA . ALA B 1 481 ? -13.734 -11.266 -28.531 1 90.06 481 ALA B CA 1
ATOM 7951 C C . ALA B 1 481 ? -13.078 -11.984 -29.719 1 90.06 481 ALA B C 1
ATOM 7953 O O . ALA B 1 481 ? -13.43 -11.742 -30.875 1 90.06 481 ALA B O 1
ATOM 7954 N N . PHE B 1 482 ? -12.055 -12.734 -29.469 1 89.69 482 PHE B N 1
ATOM 7955 C CA . PHE B 1 482 ? -11.508 -13.688 -30.438 1 89.69 482 PHE B CA 1
ATOM 7956 C C . PHE B 1 482 ? -12.195 -15.039 -30.297 1 89.69 482 PHE B C 1
ATOM 7958 O O . PHE B 1 482 ? -12.406 -15.523 -29.188 1 89.69 482 PHE B O 1
ATOM 7965 N N . VAL B 1 483 ? -12.594 -15.562 -31.375 1 89.19 483 VAL B N 1
ATOM 7966 C CA . VAL B 1 483 ? -13.211 -16.875 -31.391 1 89.19 483 VAL B CA 1
ATOM 7967 C C . VAL B 1 483 ? -12.391 -17.828 -32.281 1 89.19 483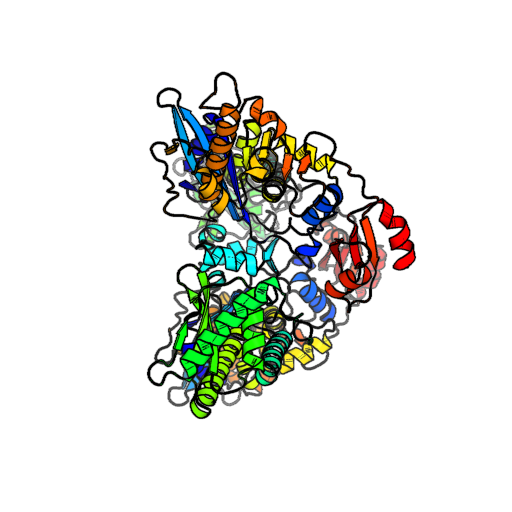 VAL B C 1
ATOM 7969 O O . VAL B 1 483 ? -12.188 -17.547 -33.469 1 89.19 483 VAL B O 1
ATOM 7972 N N . SER B 1 484 ? -11.875 -18.812 -31.672 1 89.19 484 SER B N 1
ATOM 7973 C CA . SER B 1 484 ? -11.102 -19.812 -32.406 1 89.19 484 SER B CA 1
ATOM 7974 C C . SER B 1 484 ? -11.961 -21.016 -32.781 1 89.19 484 SER B C 1
ATOM 7976 O O . SER B 1 484 ? -12.641 -21.594 -31.953 1 89.19 484 SER B O 1
ATOM 7978 N N . LEU B 1 485 ? -11.906 -21.297 -34.031 1 84.25 485 LEU B N 1
ATOM 7979 C CA . LEU B 1 485 ? -12.656 -22.453 -34.562 1 84.25 485 LEU B CA 1
ATOM 7980 C C . LEU B 1 485 ? -11.773 -23.688 -34.594 1 84.25 485 LEU B C 1
ATOM 7982 O O . LEU B 1 485 ? -10.547 -23.594 -34.688 1 84.25 485 LEU B O 1
ATOM 7986 N N . SER B 1 486 ? -12.297 -24.844 -34.438 1 76.62 486 SER B N 1
ATOM 7987 C CA . SER B 1 486 ? -11.539 -26.094 -34.406 1 76.62 486 SER B CA 1
ATOM 7988 C C . SER B 1 486 ? -10.953 -26.391 -35.781 1 76.62 486 SER B C 1
ATOM 7990 O O . SER B 1 486 ? -9.836 -26.922 -35.906 1 76.62 486 SER B O 1
ATOM 7992 N N . GLN B 1 487 ? -11.719 -26.047 -36.844 1 73.38 487 GLN B N 1
ATOM 7993 C CA . GLN B 1 487 ? -11.258 -26.359 -38.219 1 73.38 487 GLN B CA 1
ATOM 7994 C C . GLN B 1 487 ? -11.094 -25.078 -39.031 1 73.38 487 GLN B C 1
ATOM 7996 O O . GLN B 1 487 ? -12.047 -24.328 -39.219 1 73.38 487 GLN B O 1
ATOM 8001 N N . PRO B 1 488 ? -9.836 -24.859 -39.5 1 71.31 488 PRO B N 1
ATOM 8002 C CA . PRO B 1 488 ? -9.578 -23.656 -40.281 1 71.31 488 PRO B CA 1
ATOM 8003 C C . PRO B 1 488 ? -10.461 -23.547 -41.531 1 71.31 488 PRO B C 1
ATOM 8005 O O . PRO B 1 488 ? -10.797 -22.453 -41.969 1 71.31 488 PRO B O 1
ATOM 8008 N N . GLU B 1 489 ? -10.773 -24.703 -42 1 72 489 GLU B N 1
ATOM 8009 C CA . GLU B 1 489 ? -11.547 -24.703 -43.219 1 72 489 GLU B CA 1
ATOM 8010 C C . GLU B 1 489 ? -12.93 -24.078 -43.031 1 72 489 GLU B C 1
ATOM 8012 O O . GLU B 1 489 ? -13.539 -23.578 -43.969 1 72 489 GLU B O 1
ATOM 8017 N N . GLN B 1 490 ? -13.281 -24.031 -41.781 1 68.44 490 GLN B N 1
ATOM 8018 C CA . GLN B 1 490 ? -14.625 -23.547 -41.5 1 68.44 490 GLN B CA 1
ATOM 8019 C C . GLN B 1 490 ? -14.641 -22.031 -41.344 1 68.44 490 GLN B C 1
ATOM 8021 O O . GLN B 1 490 ? -15.711 -21.422 -41.25 1 68.44 490 GLN B O 1
ATOM 8026 N N . VAL B 1 491 ? -13.531 -21.422 -41.344 1 69.44 491 VAL B N 1
ATOM 8027 C CA . VAL B 1 491 ? -13.422 -20 -41.062 1 69.44 491 VAL B CA 1
ATOM 8028 C C . VAL B 1 491 ? -14.117 -19.203 -42.188 1 69.44 491 VAL B C 1
ATOM 8030 O O . VAL B 1 491 ? -14.828 -18.25 -41.906 1 69.44 491 VAL B O 1
ATOM 8033 N N . GLN B 1 492 ? -13.773 -19.641 -43.406 1 68.31 492 GLN B N 1
ATOM 8034 C CA . GLN B 1 492 ? -14.383 -18.906 -44.531 1 68.31 492 GLN B CA 1
ATOM 8035 C C . GLN B 1 492 ? -15.906 -18.969 -44.438 1 68.31 492 GLN B C 1
ATOM 8037 O O . GLN B 1 492 ? -16.578 -17.969 -44.656 1 68.31 492 GLN B O 1
ATOM 8042 N N . ILE B 1 493 ? -16.359 -20.062 -44.031 1 62.91 493 ILE B N 1
ATOM 8043 C CA . ILE B 1 493 ? -17.812 -20.234 -43.938 1 62.91 493 ILE B CA 1
ATOM 8044 C C . ILE B 1 493 ? -18.312 -19.453 -42.719 1 62.91 493 ILE B C 1
ATOM 8046 O O . ILE B 1 493 ? -19.359 -18.797 -42.781 1 62.91 493 ILE B O 1
ATOM 8050 N N . GLY B 1 494 ? -17.656 -19.516 -41.688 1 61.34 494 GLY B N 1
ATOM 8051 C CA . GLY B 1 494 ? -18.016 -18.812 -40.469 1 61.34 494 GLY B CA 1
ATOM 8052 C C . GLY B 1 494 ? -18.078 -17.312 -40.625 1 61.34 494 GLY B C 1
ATOM 8053 O O . GLY B 1 494 ? -19 -16.656 -40.125 1 61.34 494 GLY B O 1
ATOM 8054 N N . MET B 1 495 ? -17.078 -16.828 -41.375 1 67.5 495 MET B N 1
ATOM 8055 C CA . MET B 1 495 ? -17.047 -15.398 -41.656 1 67.5 495 MET B CA 1
ATOM 8056 C C . MET B 1 495 ? -18.297 -14.953 -42.406 1 67.5 495 MET B C 1
ATOM 8058 O O . MET B 1 495 ? -18.844 -13.883 -42.125 1 67.5 495 MET B O 1
ATOM 8062 N N . GLN B 1 496 ? -18.625 -15.812 -43.281 1 61.12 496 GLN B N 1
ATOM 8063 C CA . GLN B 1 496 ? -19.781 -15.453 -44.125 1 61.12 496 GLN B CA 1
ATOM 8064 C C . GLN B 1 496 ? -21.078 -15.547 -43.312 1 61.12 496 GLN B C 1
ATOM 8066 O O . GLN B 1 496 ? -22.016 -14.797 -43.562 1 61.12 496 GLN B O 1
ATOM 8071 N N . SER B 1 497 ? -21.047 -16.328 -42.312 1 52.47 497 SER B N 1
ATOM 8072 C CA . SER B 1 497 ? -22.281 -16.578 -41.594 1 52.47 497 SER B CA 1
ATOM 8073 C C . SER B 1 497 ? -22.469 -15.562 -40.469 1 52.47 497 SER B C 1
ATOM 8075 O O . SER B 1 497 ? -23.594 -15.344 -40 1 52.47 497 SER B O 1
ATOM 8077 N N . VAL B 1 498 ? -21.391 -15.094 -39.906 1 62.09 498 VAL B N 1
ATOM 8078 C CA . VAL B 1 498 ? -21.484 -14.273 -38.688 1 62.09 498 VAL B CA 1
ATOM 8079 C C . VAL B 1 498 ? -21.516 -12.797 -39.062 1 62.09 498 VAL B C 1
ATOM 8081 O O . VAL B 1 498 ? -21.859 -11.945 -38.25 1 62.09 498 VAL B O 1
ATOM 8084 N N . THR B 1 499 ? -21.047 -12.445 -40.406 1 53.12 499 THR B N 1
ATOM 8085 C CA . THR B 1 499 ? -21.188 -11.07 -40.875 1 53.12 499 THR B CA 1
ATOM 8086 C C . THR B 1 499 ? -22.641 -10.789 -41.281 1 53.12 499 THR B C 1
ATOM 8088 O O . THR B 1 499 ? -23.297 -11.609 -41.906 1 53.12 499 THR B O 1
#

Radius of gyration: 34.79 Å; Cα contacts (8 Å, |Δi|>4): 1655; chains: 2; bounding box: 92×96×81 Å

InterPro domains:
  IPR001374 R3H domain [PS51061] (178-245)
  IPR006941 Ribonuclease CAF1 [PF04857] (4-390)
  IPR012337 Ribonuclease H-like superfamily [SSF53098] (1-403)
  IPR012677 Nucleotide-binding alpha-beta plait domain superfamily [G3DSA:3.30.70.330] (437-499)
  IPR014789 Poly(A)-specific ribonuclease, RNA-binding [PF08675] (437-498)
  IPR034042 PARN, R3H domain [cd02637] (181-246)
  IPR035979 RNA-binding domain superfamily [SSF54928] (431-493)
  IPR036397 Ribonuclease H superfamily [G3DSA:3.30.420.10] (1-171)
  IPR036397 Ribonuclease H superfamily [G3DSA:3.30.420.10] (228-436)
  IPR036867 R3H domain superfamily [SSF82708] (170-255)
  IPR051181 CAF1 family poly(A)-specific ribonucleases [PTHR15092] (1-493)

Solvent-accessible surface area (backbone atoms only — not comparable to full-atom values): 53300 Å² total; per-residue (Å²): 64,82,37,34,42,92,49,35,76,83,42,44,63,59,53,51,49,43,62,68,65,29,60,32,33,12,38,30,62,38,53,31,32,70,66,71,52,94,39,73,55,50,61,42,30,34,77,53,48,71,60,55,41,47,50,44,44,57,71,34,29,62,51,32,42,69,39,28,45,8,37,16,28,36,25,77,37,80,87,76,64,30,31,37,31,50,40,30,30,33,26,31,29,59,59,56,82,47,91,85,39,72,71,49,68,34,36,33,26,29,56,42,44,42,51,41,34,75,60,66,55,62,50,45,49,24,62,65,30,20,24,22,46,31,27,53,68,55,46,50,52,52,51,49,52,53,48,49,52,45,51,50,28,69,67,54,39,67,50,80,82,56,55,90,78,62,66,89,60,80,75,77,77,50,80,90,45,45,65,59,51,50,51,52,49,50,52,49,52,50,40,72,70,36,88,81,52,53,66,45,77,48,73,69,59,53,72,64,53,48,51,50,48,39,54,50,41,26,66,76,41,74,64,55,56,42,68,47,79,46,67,48,99,85,69,44,48,26,42,36,37,29,65,34,55,71,67,53,45,50,50,50,48,50,50,48,50,52,50,51,51,49,52,49,51,53,45,32,34,52,25,54,56,55,48,51,53,21,70,63,52,47,43,38,33,26,58,63,31,49,63,49,51,52,48,50,40,34,64,36,39,45,75,74,58,91,46,61,66,57,37,31,52,51,45,41,59,52,45,61,30,31,34,21,47,36,38,53,43,65,28,86,81,35,39,83,74,46,90,50,73,50,67,72,54,34,44,56,53,36,56,32,86,95,34,51,61,73,52,72,43,56,38,90,94,41,60,72,86,50,83,88,60,72,54,69,86,34,24,22,52,47,2,41,48,44,40,48,43,46,50,19,55,43,19,48,59,22,56,75,40,88,74,59,32,80,74,55,60,90,80,39,74,86,56,48,87,45,49,38,34,32,36,37,73,65,28,74,80,45,62,45,44,40,49,84,52,81,62,83,79,73,87,59,74,27,50,40,83,45,75,50,63,66,84,58,51,74,66,52,52,49,59,73,41,52,88,62,56,66,67,47,79,30,52,64,54,69,36,31,28,38,38,33,45,73,47,53,81,48,36,67,56,45,53,63,68,75,100,62,80,37,34,41,91,49,35,75,82,42,45,65,58,52,51,49,43,62,69,63,29,59,31,33,13,37,31,61,37,53,32,33,70,66,72,52,91,38,72,56,50,60,42,31,35,76,52,48,71,60,55,39,48,50,43,45,58,71,32,27,63,50,30,40,68,37,28,45,8,37,16,27,36,24,78,36,80,87,77,67,29,30,38,29,48,42,30,30,35,26,31,30,59,58,56,82,48,91,84,38,73,71,49,68,36,36,36,25,29,54,42,44,43,49,40,34,75,60,66,55,63,49,45,51,23,62,66,30,20,25,21,48,31,27,55,67,55,48,51,50,53,50,48,52,52,48,50,51,45,50,49,28,70,66,54,38,68,52,80,81,56,55,91,79,60,68,91,60,81,75,77,77,49,79,88,45,44,64,59,51,50,50,52,51,53,52,50,52,49,40,72,70,36,88,80,51,53,65,45,78,48,71,70,59,54,72,66,55,50,52,51,48,38,54,50,42,28,68,76,41,75,64,55,55,43,70,46,77,44,66,46,96,85,70,44,49,25,42,37,38,30,63,34,54,72,68,54,46,51,51,51,49,50,49,49,49,51,50,50,51,48,52,49,50,55,44,32,34,51,26,55,58,54,49,50,53,22,71,63,51,46,44,38,34,26,59,62,31,47,64,50,50,52,49,48,41,34,63,37,40,44,73,73,57,91,45,60,69,57,37,31,54,52,44,42,60,52,45,60,30,32,34,22,48,37,39,53,41,66,28,86,80,34,40,83,76,45,90,50,72,50,67,74,54,32,46,58,54,38,56,32,85,95,35,52,60,72,53,73,42,54,37,90,93,41,59,73,85,48,83,88,60,72,53,69,86,34,24,22,50,46,3,42,50,43,42,49,43,44,51,20,55,43,20,48,59,21,56,77,39,91,73,60,34,80,75,54,61,89,80,39,73,86,57,51,85,47,49,39,33,32,36,37,74,64,28,73,78,45,62,46,44,41,50,84,51,78,61,81,79,73,88,59,76,28,49,40,83,46,75,51,62,67,82,60,50,75,66,52,52,49,60,74,42,51,87,62,56,66,67,48,79,32,52,62,55,70,37,32,28,38,39,33,45,75,48,52,80,48,35,67,56,47,52,63,67,75,100

Sequence (998 aa):
MEIIRSNFKSNLHKVYQAIEEADFFAIDGEFSGISDGPSVTALTNGFDTPEERYQKLKKHSMDFLLFQFGLCTFKYDHTDSKYITKSFNFYVFPKPFNRSSPDVKFVCQSSSIDFLASQGFDFNKVFCNGIPYLIQEEERQLREQYDEKRSQTNGAGTLAYVSPNASKHPVTIPEDQKKFIDQVVEKIEDLLQSEENKNLDLEPCTGFQRKLIYQTLSRKYPKGIHVETLETEKKERYIVISKVDEEERKRREQQRLAKEQEELNDAVGFSRVIHAIANSGKLVIGHNMLLDVMHTVHQFYCPLPADLNEFKEMTSCVFPRLLDTKLMASTQPFKDIINNTSLAELEKRLKETPFSPPKVESAEGFPSYDTASEQLHEAGYDAYITGLCFISMANYLGSFLSPPKIHVSARSKLIEPFFNKLFLMRVMDIPYLNLEGPDLQPKRDHVLHVTFPKEWKTSDLYQLFSAFGNIQISWIDDTSAFVSLSQPEQVQIGMQSVTMEIIRSNFKSNLHKVYQAIEEADFFAIDGEFSGISDGPSVTALTNGFDTPEERYQKLKKHSMDFLLFQFGLCTFKYDHTDSKYITKSFNFYVFPKPFNRSSPDVKFVCQSSSIDFLASQGFDFNKVFCNGIPYLIQEEERQLREQYDEKRSQTNGAGTLAYVSPNASKHPVTIPEDQKKFIDQVVEKIEDLLQSEENKNLDLEPCTGFQRKLIYQTLSRKYPKGIHVETLETEKKERYIVISKVDEEERKRREQQRLAKEQEELNDAVGFSRVIHAIANSGKLVIGHNMLLDVMHTVHQFYCPLPADLNEFKEMTSCVFPRLLDTKLMASTQPFKDIINNTSLAELEKRLKETPFSPPKVESAEGFPSYDTASEQLHEAGYDAYITGLCFISMANYLGSFLSPPKIHVSARSKLIEPFFNKLFLMRVMDIPYLNLEGPDLQPKRDHVLHVTFPKEWKTSDLYQLFSAFGNIQISWIDDTSAFVSLSQPEQVQIGMQSVT

pLDDT: mean 88.31, std 12.8, range [34.03, 98.81]

Foldseek 3Di:
DEDWLVCQVVCVVVLLVLLQQFQEKEKFFQKLDAWPDDDPLQLAWQADDPLRNVLSRLVTGQLIATQKMKMKGWHADPVVRATAIFIYIAGADADALDPPGDDRHGDGDPVSVVVCVVLVHDVCRNPVTHQHADAPVRLVVLVVVVVVLVVVCVVFPNLVPPDPPNPPDLPDQDPVCVVVLVVVVVVVVVQVPDPPHFKDKADFDDPVNVNNNRRVCSVPPVDQKHWDWDADPVRTIIIMIGGDHPVRVVVVVVVVVVVSVVSSVSNNTPLVSLVSNLVSLHEYEYALCPSVLQNCCCVHYHNADSGPLVNLVSSCNSHVKYFHLLLVCCDPPNVVQDDDSPLLSLLVSQVDPPWNFGHYDYDPPHDDDDNVPDSPPRGRRSRVSRVRSVFRSQQVLQVPDVPRDRGDRSPHPSCVVRIQWHARPSHNPFGTDHSPDDGDDDDQLQKDKFFADLPDDPVNVCVLCVVQPDWDWRDNDSTIIIIGGPDSVCNVVSVVRRD/DEDWLVCQVVCVVVLLVLLQQFLEKEKFFQKLDAFPDDDPLQLAWQADDPLRNVLSRLVTGQLIATQKMKMKGWHADPVVRATAIFIYIAGADADALDPPGDDRHGDGDPVSVVVCVVLVHDVCRNPVTHQHADAPVRLVVLVVVVVVLVVVCVVFPNLVPCDPPNDPDLPDQDPVCVVVLVVVVVVVVVQVPDPPHFKDKDDFDDPVNVNNNRRVCSVPPVDQKHWDWDADPVRTIIIMIGGDHPVRVVVVVVVVVVVSVVSSVSNNTPLVSLVSNLVSLHEYEYALCPSVLQNCCCVHYHNADSGPLVNLVSSCNSHVKYFHLLLVCCDPPNVVQDDDSPLLSLLVSQVDPPWNFGHYDYDPPHDDDDNVDDSPPRGRRSRVSRVRSVFRSQQVLQVPDVPRDNGDRSPHPSCVVRIQWHARPSHNPFGTDHSPDDGDDDDQLQKDKDFADLPDDPVNVCVLCVVQPDWDWRDNDSTIIIIGGPDSVCNVVSVVRRD

Secondary structure (DSSP, 8-state):
-EE-HHHHHHHHHHHHHHHHH-SEEEEEEEES-S--SS-HHHHT-TT--HHHHHHHHHHHHTTB-EEEEEEEEEEEETTTTEEEEEEEEEEB----SSTTS---EEEEEHHHHHHHHHTT--HHHHHTTPBPB--HHHHHHHHHHHHHHHHHHHHSS--TT--TT--SS-----HHHHHHHHHHHHHHHHHHH-SS--EEEPPP--HHHHHHHHHHHHHH-SSSEEEEEEE-TTS-EEEEEEE--HHHHHHHHHHHHHHHHHHHHHHHBTHHHHHHHHHH--EEEESS-HHHHHHHHHHHT-PPPSSHHHHHHHHHHH-SEEEEHHHHHTSTTGGGT----SHHHHHHHTTSTT--PPPEEEPTTS----TTS--TT-HHHHHHHHHHHHHHHHHHHHTTSSS--S---TT-GGGGGGBTEEE-TT-SS--EEETTSPPP----TTEEEEE--TT--HHHHHHHTGGG-SEEEEE-SSSEEEEEES-THHHHHHHHHH-/-EE-HHHHHHHHHHHHHHHHH-SEEEEEEEES-S--SS-HHHHT-TT--HHHHHHHHHHHHTTB-EEEEEEEEEEEETTTTEEEEEEEEEEB----SSTTS---EEEEEHHHHHHHHHTT--HHHHHTTPBPB--HHHHHHHHHHHHHHHHHHHHS---TT--TT--SS-----HHHHHHHHHHHHHHHHHHH-SS--EEEPPP--HHHHHHHHHHHHHH-SSSEEEEEEE-TTS-EEEEEEE--HHHHHHHHHHHHHHHHHHHHHHHBTHHHHHHHHHH--EEEESS-HHHHHHHHHHHT-PPPSSHHHHHHHHHHH-SEEEEHHHHHTSTTGGGT----SHHHHHHHTTSTT--PPPEEEPTTS----TTS--TT-HHHHHHHHHHHHHHHHHHHHTTSSS--S---TT-GGGGGGBTEEE-TT-SS--EEETTSPPP----TTEEEEE--TT--HHHHHHHTGGG-SEEEEE-SSSEEEEEES-THHHHHHHHHH-

Nearest PDB structures (foldseek):
  2a1s-assembly2_B  TM=8.973E-01  e=4.852E-63  Homo sapiens
  2a1s-assembly1_A  TM=8.772E-01  e=1.521E-63  Homo sapiens
  2a1s-assembly1_D  TM=8.756E-01  e=1.931E-62  Homo sapiens
  2a1s-assembly2_C  TM=8.815E-01  e=3.746E-62  Homo sapiens
  2a1r-assembly1_A  TM=9.724E-01  e=6.542E-49  Homo sapiens

Organism: Oryctolagus cuniculus (NCBI:txid9986)